Protein 3P2C (pdb70)

Structure (mmCIF, N/CA/C/O backbone):
data_3P2C
#
_entry.id   3P2C
#
_cell.length_a   64.722
_cell.length_b   89.854
_cell.length_c   90.387
_cell.angle_alpha   90.000
_cell.angle_beta   105.610
_cell.angle_gamma   90.000
#
_symmetry.space_group_name_H-M   'P 1 21 1'
#
loop_
_entity.id
_entity.type
_entity.pdbx_description
1 polymer 'Putative glycosyl hydrolase'
2 non-polymer 1,2-ETHANEDIOL
3 non-polymer 'TRIETHYLENE GLYCOL'
4 water water
#
loop_
_atom_site.group_PDB
_atom_site.id
_atom_site.type_symbol
_atom_site.label_atom_id
_atom_site.label_alt_id
_atom_site.label_comp_id
_atom_site.label_asym_id
_atom_site.label_entity_id
_atom_site.label_seq_id
_atom_site.pdbx_PDB_ins_code
_atom_site.Cartn_x
_atom_site.Cartn_y
_atom_site.Cartn_z
_atom_site.occupancy
_atom_site.B_iso_or_equiv
_atom_site.auth_seq_id
_atom_site.auth_comp_id
_atom_site.auth_asym_id
_atom_site.auth_atom_id
_atom_site.pdbx_PDB_model_num
ATOM 1 N N . ASP A 1 19 ? 15.448 1.075 41.277 1.00 32.01 43 ASP A N 1
ATOM 2 C CA . ASP A 1 19 ? 15.738 1.870 40.024 1.00 32.84 43 ASP A CA 1
ATOM 3 C C . ASP A 1 19 ? 15.573 1.057 38.738 1.00 32.24 43 ASP A C 1
ATOM 4 O O . ASP A 1 19 ? 15.390 -0.158 38.784 1.00 33.07 43 ASP A O 1
ATOM 9 N N . ASN A 1 20 ? 15.628 1.745 37.594 1.00 30.82 44 ASN A N 1
ATOM 10 C CA . ASN A 1 20 ? 15.535 1.118 36.267 1.00 32.69 44 ASN A CA 1
ATOM 11 C C . ASN A 1 20 ? 16.876 0.922 35.554 1.00 31.53 44 ASN A C 1
ATOM 12 O O . ASN A 1 20 ? 16.917 0.662 34.358 1.00 28.42 44 ASN A O 1
ATOM 17 N N . ARG A 1 21 ? 17.985 0.983 36.286 1.00 29.85 45 ARG A N 1
ATOM 18 C CA . ARG A 1 21 ? 19.270 0.708 35.663 1.00 29.10 45 ARG A CA 1
ATOM 19 C C . ARG A 1 21 ? 19.300 -0.786 35.355 1.00 33.48 45 ARG A C 1
ATOM 20 O O . ARG A 1 21 ? 18.556 -1.518 35.984 1.00 32.61 45 ARG A O 1
ATOM 28 N N . PRO A 1 22 ? 20.154 -1.243 34.407 1.00 31.79 46 PRO A N 1
ATOM 29 C CA . PRO A 1 22 ? 20.400 -2.684 34.330 1.00 34.25 46 PRO A CA 1
ATOM 30 C C . PRO A 1 22 ? 20.906 -3.251 35.635 1.00 37.08 46 PRO A C 1
ATOM 31 O O . PRO A 1 22 ? 21.468 -2.519 36.465 1.00 33.28 46 PRO A O 1
ATOM 35 N N . GLU A 1 23 ? 20.699 -4.557 35.796 1.00 39.12 47 GLU A N 1
ATOM 36 C CA . GLU A 1 23 ? 21.334 -5.329 36.870 1.00 40.79 47 GLU A CA 1
ATOM 37 C C . GLU A 1 23 ? 22.821 -5.063 36.837 1.00 39.23 47 GLU A C 1
ATOM 38 O O . GLU A 1 23 ? 23.387 -4.932 35.742 1.00 34.82 47 GLU A O 1
ATOM 44 N N . ILE A 1 24 ? 23.475 -5.037 37.994 1.00 36.90 48 ILE A N 1
ATOM 45 C CA . ILE A 1 24 ? 24.894 -4.711 38.035 1.00 37.33 48 ILE A CA 1
ATOM 46 C C . ILE A 1 24 ? 25.733 -5.509 37.023 1.00 37.61 48 ILE A C 1
ATOM 47 O O . ILE A 1 24 ? 26.613 -4.960 36.382 1.00 36.58 48 ILE A O 1
ATOM 52 N N . SER A 1 25 ? 25.495 -6.819 36.920 1.00 38.55 49 SER A N 1
ATOM 53 C CA . SER A 1 25 ? 26.321 -7.661 36.043 1.00 39.08 49 SER A CA 1
ATOM 54 C C . SER A 1 25 ? 26.073 -7.407 34.547 1.00 36.77 49 SER A C 1
ATOM 55 O O . SER A 1 25 ? 26.862 -7.840 33.726 1.00 40.06 49 SER A O 1
ATOM 58 N N . ASN A 1 26 ? 25.000 -6.695 34.189 1.00 35.59 50 ASN A N 1
ATOM 59 C CA . ASN A 1 26 ? 24.745 -6.326 32.794 1.00 34.24 50 ASN A CA 1
ATOM 60 C C . ASN A 1 26 ? 25.208 -4.926 32.425 1.00 32.53 50 ASN A C 1
ATOM 61 O O . ASN A 1 26 ? 25.115 -4.549 31.269 1.00 32.69 50 ASN A O 1
ATOM 66 N N . ARG A 1 27 ? 25.700 -4.162 33.400 1.00 32.85 51 ARG A N 1
ATOM 67 C CA . ARG A 1 27 ? 26.164 -2.802 33.128 1.00 29.24 51 ARG A CA 1
ATOM 68 C C . ARG A 1 27 ? 27.522 -2.846 32.396 1.00 27.63 51 ARG A C 1
ATOM 69 O O . ARG A 1 27 ? 28.429 -3.564 32.814 1.00 28.04 51 ARG A O 1
ATOM 77 N N . LEU A 1 28 ? 27.694 -2.046 31.347 1.00 25.47 52 LEU A N 1
ATOM 78 C CA . LEU A 1 28 ? 28.867 -2.199 30.496 1.00 26.53 52 LEU A CA 1
ATOM 79 C C . LEU A 1 28 ? 30.140 -1.579 31.072 1.00 25.88 52 LEU A C 1
ATOM 80 O O . LEU A 1 28 ? 31.222 -2.162 30.936 1.00 29.66 52 LEU A O 1
ATOM 85 N N . PHE A 1 29 ? 30.019 -0.422 31.722 1.00 26.69 53 PHE A N 1
ATOM 86 C CA . PHE A 1 29 ? 31.182 0.279 32.252 1.00 24.63 53 PHE A CA 1
ATOM 87 C C . PHE A 1 29 ? 30.813 0.842 33.603 1.00 26.70 53 PHE A C 1
ATOM 88 O O . PHE A 1 29 ? 29.737 1.455 33.751 1.00 26.83 53 PHE A O 1
ATOM 96 N N . ARG A 1 30 ? 31.694 0.645 34.580 1.00 24.99 54 ARG A N 1
ATOM 97 C CA . ARG A 1 30 ? 31.495 1.157 35.931 1.00 25.33 54 ARG A CA 1
ATOM 98 C C . ARG A 1 30 ? 32.504 2.263 36.281 1.00 24.85 54 ARG A C 1
ATOM 99 O O . ARG A 1 30 ? 33.706 2.114 36.086 1.00 27.49 54 ARG A O 1
ATOM 107 N N . SER A 1 31 ? 31.992 3.365 36.798 1.00 24.00 55 SER A N 1
ATOM 108 C CA . SER A 1 31 ? 32.831 4.445 37.310 1.00 23.18 55 SER A CA 1
ATOM 109 C C . SER A 1 31 ? 32.539 4.643 38.804 1.00 23.25 55 SER A C 1
ATOM 110 O O . SER A 1 31 ? 31.383 4.870 39.179 1.00 23.98 55 SER A O 1
ATOM 113 N N . ASN A 1 32 ? 33.559 4.494 39.647 1.00 25.33 56 ASN A N 1
ATOM 114 C CA . ASN A 1 32 ? 33.460 4.843 41.045 1.00 25.71 56 ASN A CA 1
ATOM 115 C C . ASN A 1 32 ? 32.899 6.244 41.269 1.00 24.64 56 ASN A C 1
ATOM 116 O O . ASN A 1 32 ? 32.065 6.432 42.164 1.00 25.48 56 ASN A O 1
ATOM 121 N N . ALA A 1 33 ? 33.414 7.212 40.511 1.00 25.43 57 ALA A N 1
ATOM 122 C CA . ALA A 1 33 ? 33.083 8.600 40.716 1.00 21.70 57 ALA A CA 1
ATOM 123 C C . ALA A 1 33 ? 31.638 8.820 40.376 1.00 23.58 57 ALA A C 1
ATOM 124 O O . ALA A 1 33 ? 30.947 9.546 41.085 1.00 25.68 57 ALA A O 1
ATOM 126 N N . VAL A 1 34 ? 31.153 8.179 39.317 1.00 21.53 58 VAL A N 1
ATOM 127 C CA . VAL A 1 34 ? 29.731 8.294 38.973 1.00 22.65 58 VAL A CA 1
ATOM 128 C C . VAL A 1 34 ? 28.863 7.679 40.080 1.00 23.17 58 VAL A C 1
ATOM 129 O O . VAL A 1 34 ? 27.831 8.271 40.495 1.00 24.32 58 VAL A O 1
ATOM 133 N N . GLU A 1 35 ? 29.249 6.508 40.573 1.00 24.02 59 GLU A N 1
ATOM 134 C CA . GLU A 1 35 ? 28.438 5.908 41.628 1.00 24.94 59 GLU A CA 1
ATOM 135 C C . GLU A 1 35 ? 28.381 6.778 42.877 1.00 27.43 59 GLU A C 1
ATOM 136 O O . GLU A 1 35 ? 27.337 6.868 43.511 1.00 27.09 59 GLU A O 1
ATOM 142 N N . LYS A 1 36 ? 29.487 7.431 43.205 1.00 25.93 60 LYS A N 1
ATOM 143 C CA . LYS A 1 36 ? 29.561 8.286 44.380 1.00 29.11 60 LYS A CA 1
ATOM 144 C C . LYS A 1 36 ? 28.656 9.511 44.205 1.00 26.87 60 LYS A C 1
ATOM 145 O O . LYS A 1 36 ? 28.039 9.973 45.167 1.00 28.85 60 LYS A O 1
ATOM 151 N N . GLU A 1 37 ? 28.600 10.054 42.990 1.00 26.00 61 GLU A N 1
ATOM 152 C CA . GLU A 1 37 ? 27.720 11.226 42.743 1.00 26.01 61 GLU A CA 1
ATOM 153 C C . GLU A 1 37 ? 26.281 10.856 42.824 1.00 25.71 61 GLU A C 1
ATOM 154 O O . GLU A 1 37 ? 25.465 11.658 43.246 1.00 27.11 61 GLU A O 1
ATOM 160 N N . ILE A 1 38 ? 25.934 9.653 42.375 1.00 26.12 62 ILE A N 1
ATOM 161 C CA . ILE A 1 38 ? 24.544 9.184 42.469 1.00 25.65 62 ILE A CA 1
ATOM 162 C C . ILE A 1 38 ? 24.117 9.084 43.944 1.00 26.43 62 ILE A C 1
ATOM 163 O O . ILE A 1 38 ? 23.054 9.561 44.329 1.00 28.51 62 ILE A O 1
ATOM 168 N N . LEU A 1 39 ? 24.949 8.460 44.773 1.00 28.71 63 LEU A N 1
ATOM 169 C CA . LEU A 1 39 ? 24.642 8.411 46.202 1.00 29.52 63 LEU A CA 1
ATOM 170 C C . LEU A 1 39 ? 24.530 9.825 46.804 1.00 29.70 63 LEU A C 1
ATOM 171 O O . LEU A 1 39 ? 23.632 10.078 47.617 1.00 30.68 63 LEU A O 1
ATOM 176 N N . ARG A 1 40 ? 25.412 10.736 46.386 1.00 28.33 64 ARG A N 1
ATOM 177 C CA . ARG A 1 40 ? 25.399 12.114 46.862 1.00 27.75 64 ARG A CA 1
ATOM 178 C C . ARG A 1 40 ? 24.054 12.770 46.568 1.00 29.21 64 ARG A C 1
ATOM 179 O O . ARG A 1 40 ? 23.422 13.359 47.454 1.00 29.97 64 ARG A O 1
ATOM 187 N N . VAL A 1 41 ? 23.630 12.666 45.312 1.00 28.02 65 VAL A N 1
ATOM 188 C CA . VAL A 1 41 ? 22.393 13.295 44.866 1.00 26.63 65 VAL A CA 1
ATOM 189 C C . VAL A 1 41 ? 21.169 12.605 45.501 1.00 31.02 65 VAL A C 1
ATOM 190 O O . VAL A 1 41 ? 20.252 13.281 45.973 1.00 30.97 65 VAL A O 1
ATOM 194 N N . GLN A 1 42 ? 21.180 11.278 45.596 1.00 30.89 66 GLN A N 1
ATOM 195 C CA . GLN A 1 42 ? 20.111 10.557 46.305 1.00 31.28 66 GLN A CA 1
ATOM 196 C C . GLN A 1 42 ? 19.911 11.057 47.741 1.00 36.85 66 GLN A C 1
ATOM 197 O O . GLN A 1 42 ? 18.775 11.198 48.191 1.00 38.85 66 GLN A O 1
ATOM 203 N N . LYS A 1 43 ? 21.005 11.333 48.448 1.00 36.32 67 LYS A N 1
ATOM 204 C CA . LYS A 1 43 ? 20.939 11.792 49.858 1.00 36.83 67 LYS A CA 1
ATOM 205 C C . LYS A 1 43 ? 20.531 13.278 50.002 1.00 38.05 67 LYS A C 1
ATOM 206 O O . LYS A 1 43 ? 20.050 13.679 51.056 1.00 39.16 67 LYS A O 1
ATOM 210 N N . LEU A 1 44 ? 20.711 14.077 48.955 1.00 35.75 68 LEU A N 1
ATOM 211 C CA . LEU A 1 44 ? 20.343 15.512 48.967 1.00 38.02 68 LEU A CA 1
ATOM 212 C C . LEU A 1 44 ? 18.909 15.775 48.534 1.00 37.18 68 LEU A C 1
ATOM 213 O O . LEU A 1 44 ? 18.288 16.715 49.013 1.00 38.36 68 LEU A O 1
ATOM 218 N N . LEU A 1 45 ? 18.386 14.982 47.604 1.00 35.42 69 LEU A N 1
ATOM 219 C CA . LEU A 1 45 ? 17.077 15.262 47.049 1.00 34.16 69 LEU A CA 1
ATOM 220 C C . LEU A 1 45 ? 15.931 14.637 47.823 1.00 36.58 69 LEU A C 1
ATOM 221 O O . LEU A 1 45 ? 15.893 13.419 48.051 1.00 41.89 69 LEU A O 1
ATOM 226 N N . LYS A 1 46 ? 15.000 15.504 48.204 1.00 36.97 70 LYS A N 1
ATOM 227 C CA . LYS A 1 46 ? 13.827 15.136 48.994 1.00 36.87 70 LYS A CA 1
ATOM 228 C C . LYS A 1 46 ? 12.708 14.614 48.095 1.00 37.30 70 LYS A C 1
ATOM 229 O O . LYS A 1 46 ? 11.845 13.855 48.523 1.00 39.09 70 LYS A O 1
ATOM 233 N N . ASN A 1 47 ? 12.742 14.978 46.818 1.00 35.06 71 ASN A N 1
ATOM 234 C CA . ASN A 1 47 ? 11.761 14.467 45.874 1.00 34.98 71 ASN A CA 1
ATOM 235 C C . ASN A 1 47 ? 12.208 13.100 45.362 1.00 35.22 71 ASN A C 1
ATOM 236 O O . ASN A 1 47 ? 13.218 12.987 44.654 1.00 32.70 71 ASN A O 1
ATOM 241 N N . ALA A 1 48 ? 11.442 12.071 45.731 1.00 37.47 72 ALA A N 1
ATOM 242 C CA . ALA A 1 48 ? 11.805 10.680 45.456 1.00 36.14 72 ALA A CA 1
ATOM 243 C C . ALA A 1 48 ? 11.824 10.403 43.955 1.00 32.88 72 ALA A C 1
ATOM 244 O O . ALA A 1 48 ? 12.733 9.755 43.471 1.00 32.02 72 ALA A O 1
ATOM 246 N N . LYS A 1 49 ? 10.819 10.861 43.215 1.00 31.41 73 LYS A N 1
ATOM 247 C CA . LYS A 1 49 ? 10.816 10.603 41.763 1.00 29.41 73 LYS A CA 1
ATOM 248 C C . LYS A 1 49 ? 12.046 11.268 41.094 1.00 28.58 73 LYS A C 1
ATOM 249 O O . LYS A 1 49 ? 12.657 10.671 40.211 1.00 28.49 73 LYS A O 1
ATOM 255 N N . LEU A 1 50 ? 12.436 12.466 41.531 1.00 30.56 74 LEU A N 1
ATOM 256 C CA . LEU A 1 50 ? 13.572 13.158 40.925 1.00 30.28 74 LEU A CA 1
ATOM 257 C C . LEU A 1 50 ? 14.898 12.415 41.210 1.00 30.55 74 LEU A C 1
ATOM 258 O O . LEU A 1 50 ? 15.710 12.277 40.325 1.00 27.46 74 LEU A O 1
ATOM 263 N N . ALA A 1 51 ? 15.113 11.969 42.447 1.00 28.04 75 ALA A N 1
ATOM 264 C CA . ALA A 1 51 ? 16.294 11.168 42.823 1.00 28.55 75 ALA A CA 1
ATOM 265 C C . ALA A 1 51 ? 16.347 9.860 42.014 1.00 30.30 75 ALA A C 1
ATOM 266 O O . ALA A 1 51 ? 17.409 9.456 41.539 1.00 30.73 75 ALA A O 1
ATOM 268 N N . TRP A 1 52 ? 15.189 9.223 41.827 1.00 28.46 76 TRP A N 1
ATOM 269 C CA . TRP A 1 52 ? 15.066 7.990 41.031 1.00 27.80 76 TRP A CA 1
ATOM 270 C C . TRP A 1 52 ? 15.396 8.265 39.551 1.00 25.70 76 TRP A C 1
ATOM 271 O O . TRP A 1 52 ? 16.163 7.520 38.923 1.00 27.94 76 TRP A O 1
ATOM 290 N N . PHE A 1 54 ? 17.275 10.760 38.366 1.00 26.38 78 PHE A N 1
ATOM 291 C CA . PHE A 1 54 ? 18.698 10.998 38.310 1.00 25.39 78 PHE A CA 1
ATOM 292 C C . PHE A 1 54 ? 19.492 9.673 38.307 1.00 25.45 78 PHE A C 1
ATOM 293 O O . PHE A 1 54 ? 20.443 9.528 37.537 1.00 25.18 78 PHE A O 1
ATOM 301 N N . THR A 1 55 ? 19.117 8.744 39.185 1.00 25.41 79 THR A N 1
ATOM 302 C CA . THR A 1 55 ? 19.769 7.455 39.316 1.00 23.46 79 THR A CA 1
ATOM 303 C C . THR A 1 55 ? 19.636 6.648 38.007 1.00 26.36 79 THR A C 1
ATOM 304 O O . THR A 1 55 ? 20.604 6.026 37.530 1.00 24.52 79 THR A O 1
ATOM 308 N N . ASN A 1 56 ? 18.447 6.670 37.402 1.00 26.88 80 ASN A N 1
ATOM 309 C CA . ASN A 1 56 ? 18.249 6.003 36.107 1.00 24.37 80 ASN A CA 1
ATOM 310 C C . ASN A 1 56 ? 19.082 6.641 34.970 1.00 24.78 80 ASN A C 1
ATOM 311 O O . ASN A 1 56 ? 19.674 5.962 34.157 1.00 23.17 80 ASN A O 1
ATOM 316 N N . CYS A 1 57 ? 19.085 7.966 34.946 1.00 23.84 81 CYS A N 1
ATOM 317 C CA . CYS A 1 57 ? 19.539 8.748 33.783 1.00 22.36 81 CYS A CA 1
ATOM 318 C C . CYS A 1 57 ? 21.035 9.066 33.755 1.00 21.43 81 CYS A C 1
ATOM 319 O O . CYS A 1 57 ? 21.685 8.849 32.745 1.00 21.18 81 CYS A O 1
ATOM 322 N N . PHE A 1 58 ? 21.573 9.596 34.848 1.00 22.33 82 PHE A N 1
ATOM 323 C CA . PHE A 1 58 ? 22.962 10.077 34.843 1.00 22.01 82 PHE A CA 1
ATOM 324 C C . PHE A 1 58 ? 23.971 9.011 34.397 1.00 23.98 82 PHE A C 1
ATOM 325 O O . PHE A 1 58 ? 24.846 9.334 33.597 1.00 20.24 82 PHE A O 1
ATOM 333 N N . PRO A 1 59 ? 23.831 7.742 34.881 1.00 23.18 83 PRO A N 1
ATOM 334 C CA . PRO A 1 59 ? 24.813 6.708 34.525 1.00 22.33 83 PRO A CA 1
ATOM 335 C C . PRO A 1 59 ? 24.433 5.922 33.265 1.00 21.65 83 PRO A C 1
ATOM 336 O O . PRO A 1 59 ? 25.153 4.974 32.922 1.00 23.56 83 PRO A O 1
ATOM 340 N N . ASN A 1 60 ? 23.329 6.280 32.600 1.00 20.90 84 ASN A N 1
ATOM 341 C CA . ASN A 1 60 ? 22.754 5.412 31.540 1.00 23.04 84 ASN A CA 1
ATOM 342 C C . ASN A 1 60 ? 23.752 5.085 30.433 1.00 20.00 84 ASN A C 1
ATOM 343 O O . ASN A 1 60 ? 23.803 3.981 29.930 1.00 20.11 84 ASN A O 1
ATOM 348 N N . THR A 1 61 ? 24.544 6.077 30.049 1.00 20.30 85 THR A N 1
ATOM 349 C CA . THR A 1 61 ? 25.556 5.888 29.020 1.00 18.36 85 THR A CA 1
ATOM 350 C C . THR A 1 61 ? 26.563 4.801 29.430 1.00 18.77 85 THR A C 1
ATOM 351 O O . THR A 1 61 ? 26.846 3.875 28.682 1.00 21.57 85 THR A O 1
ATOM 355 N N . LEU A 1 62 ? 27.096 4.921 30.634 1.00 20.82 86 LEU A N 1
ATOM 356 C CA . LEU A 1 62 ? 28.035 3.925 31.139 1.00 18.87 86 LEU A CA 1
ATOM 357 C C . LEU A 1 62 ? 27.348 2.579 31.292 1.00 22.43 86 LEU A C 1
ATOM 358 O O . LEU A 1 62 ? 27.926 1.545 30.976 1.00 23.53 86 LEU A O 1
ATOM 363 N N . ASP A 1 63 ? 26.129 2.583 31.821 1.00 22.34 87 ASP A N 1
ATOM 364 C CA . ASP A 1 63 ? 25.402 1.359 32.015 1.00 21.18 87 ASP A CA 1
ATOM 365 C C . ASP A 1 63 ? 25.131 0.612 30.725 1.00 23.24 87 ASP A C 1
ATOM 366 O O . ASP A 1 63 ? 25.121 -0.628 30.712 1.00 24.38 87 ASP A O 1
ATOM 371 N N . THR A 1 64 ? 24.859 1.315 29.640 1.00 20.92 88 THR A N 1
ATOM 372 C CA . THR A 1 64 ? 24.204 0.644 28.511 1.00 21.50 88 THR A CA 1
ATOM 373 C C . THR A 1 64 ? 24.864 0.824 27.132 1.00 20.45 88 THR A C 1
ATOM 374 O O . THR A 1 64 ? 24.434 0.140 26.208 1.00 24.15 88 THR A O 1
ATOM 378 N N . THR A 1 65 ? 25.832 1.744 26.959 1.00 21.51 89 THR A N 1
ATOM 379 C CA . THR A 1 65 ? 26.336 2.091 25.604 1.00 21.09 89 THR A CA 1
ATOM 380 C C . THR A 1 65 ? 27.865 2.132 25.408 1.00 20.27 89 THR A C 1
ATOM 381 O O . THR A 1 65 ? 28.325 2.251 24.257 1.00 20.52 89 THR A O 1
ATOM 385 N N . VAL A 1 66 ? 28.637 1.996 26.496 1.00 22.90 90 VAL A N 1
ATOM 386 C CA . VAL A 1 66 ? 30.100 2.204 26.461 1.00 21.53 90 VAL A CA 1
ATOM 387 C C . VAL A 1 66 ? 30.853 0.883 26.358 1.00 22.01 90 VAL A C 1
ATOM 388 O O . VAL A 1 66 ? 30.682 0.027 27.210 1.00 23.93 90 VAL A O 1
ATOM 392 N N . HIS A 1 67 ? 31.650 0.733 25.295 1.00 20.71 91 HIS A N 1
ATOM 393 C CA . HIS A 1 67 ? 32.538 -0.402 25.101 1.00 24.22 91 HIS A CA 1
ATOM 394 C C . HIS A 1 67 ? 33.976 0.111 25.122 1.00 24.39 91 HIS A C 1
ATOM 395 O O . HIS A 1 67 ? 34.500 0.555 24.130 1.00 21.44 91 HIS A O 1
ATOM 402 N N . PHE A 1 68 ? 34.586 0.021 26.289 1.00 22.41 92 PHE A N 1
ATOM 403 C CA . PHE A 1 68 ? 35.939 0.468 26.515 1.00 23.55 92 PHE A CA 1
ATOM 404 C C . PHE A 1 68 ? 36.879 -0.713 26.304 1.00 24.99 92 PHE A C 1
ATOM 405 O O . PHE A 1 68 ? 36.634 -1.802 26.806 1.00 25.67 92 PHE A O 1
ATOM 413 N N . ARG A 1 69 ? 37.988 -0.455 25.622 1.00 25.30 93 ARG A N 1
ATOM 414 C CA . ARG A 1 69 ? 39.100 -1.415 25.524 1.00 26.37 93 ARG A CA 1
ATOM 415 C C . ARG A 1 69 ? 40.451 -0.723 25.360 1.00 25.86 93 ARG A C 1
ATOM 416 O O . ARG A 1 69 ? 40.551 0.477 25.148 1.00 26.65 93 ARG A O 1
ATOM 424 N N . LYS A 1 70 ? 41.511 -1.493 25.549 1.00 31.84 94 LYS A N 1
ATOM 425 C CA . LYS A 1 70 ? 42.848 -1.005 25.175 1.00 35.89 94 LYS A CA 1
ATOM 426 C C . LYS A 1 70 ? 43.130 -1.483 23.746 1.00 38.50 94 LYS A C 1
ATOM 427 O O . LYS A 1 70 ? 42.883 -2.661 23.406 1.00 42.53 94 LYS A O 1
ATOM 431 N N . GLY A 1 71 ? 43.566 -0.567 22.893 1.00 35.10 95 GLY A N 1
ATOM 432 C CA . GLY A 1 71 ? 43.820 -0.865 21.506 1.00 32.25 95 GLY A CA 1
ATOM 433 C C . GLY A 1 71 ? 45.066 -1.752 21.471 1.00 35.35 95 GLY A C 1
ATOM 434 O O . GLY A 1 71 ? 45.731 -1.914 22.489 1.00 34.86 95 GLY A O 1
ATOM 435 N N . SER A 1 72 ? 45.329 -2.331 20.297 1.00 39.76 96 SER A N 1
ATOM 436 C CA A SER A 1 72 ? 46.524 -3.160 20.068 0.50 40.18 96 SER A CA 1
ATOM 437 C CA B SER A 1 72 ? 46.524 -3.162 20.095 0.50 40.70 96 SER A CA 1
ATOM 438 C C . SER A 1 72 ? 47.786 -2.345 20.372 1.00 38.85 96 SER A C 1
ATOM 439 O O . SER A 1 72 ? 48.775 -2.872 20.900 1.00 38.40 96 SER A O 1
ATOM 444 N N . ASP A 1 73 ? 47.720 -1.053 20.038 1.00 38.29 97 ASP A N 1
ATOM 445 C CA . ASP A 1 73 ? 48.832 -0.120 20.157 1.00 35.98 97 ASP A CA 1
ATOM 446 C C . ASP A 1 73 ? 49.059 0.440 21.578 1.00 35.17 97 ASP A C 1
ATOM 447 O O . ASP A 1 73 ? 49.902 1.318 21.775 1.00 33.61 97 ASP A O 1
ATOM 452 N N . GLY A 1 74 ? 48.287 -0.028 22.556 1.00 33.64 98 GLY A N 1
ATOM 453 C CA . GLY A 1 74 ? 48.378 0.488 23.921 1.00 36.67 98 GLY A CA 1
ATOM 454 C C . GLY A 1 74 ? 47.345 1.583 24.281 1.00 36.74 98 GLY A C 1
ATOM 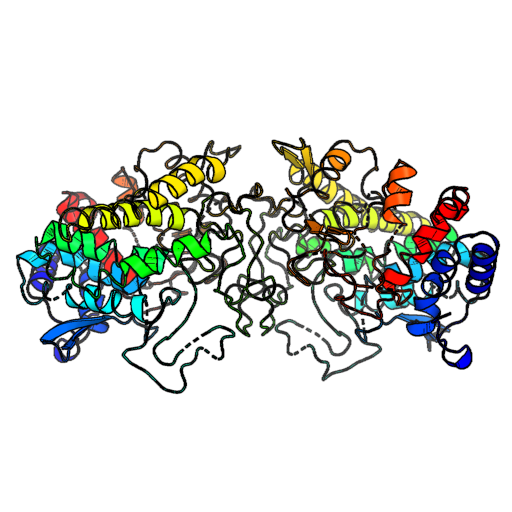455 O O . GLY A 1 74 ? 46.981 1.716 25.454 1.00 42.39 98 GLY A O 1
ATOM 456 N N . LYS A 1 75 ? 46.857 2.311 23.283 1.00 30.26 99 LYS A N 1
ATOM 457 C CA . LYS A 1 75 ? 46.018 3.515 23.501 1.00 28.78 99 LYS A CA 1
ATOM 458 C C . LYS A 1 75 ? 44.564 3.136 23.876 1.00 28.89 99 LYS A C 1
ATOM 459 O O . LYS A 1 75 ? 44.045 2.101 23.459 1.00 25.73 99 LYS A O 1
ATOM 465 N N . PRO A 1 76 ? 43.934 3.939 24.740 1.00 26.19 100 PRO A N 1
ATOM 466 C CA . PRO A 1 76 ? 42.550 3.679 25.070 1.00 23.74 100 PRO A CA 1
ATOM 467 C C . PRO A 1 76 ? 41.682 3.858 23.823 1.00 22.37 100 PRO A C 1
ATOM 468 O O . PRO A 1 76 ? 41.939 4.739 22.992 1.00 21.25 100 PRO A O 1
ATOM 472 N N . ASP A 1 77 ? 40.611 3.069 23.751 1.00 20.25 101 ASP A N 1
ATOM 473 C CA . ASP A 1 77 ? 39.658 3.145 22.633 1.00 20.46 101 ASP A CA 1
ATOM 474 C C . ASP A 1 77 ? 38.295 2.833 23.182 1.00 23.31 101 ASP A C 1
ATOM 475 O O . ASP A 1 77 ? 38.125 1.835 23.862 1.00 22.84 101 ASP A O 1
ATOM 480 N N . THR A 1 78 ? 37.340 3.727 22.943 1.00 18.78 102 THR A N 1
ATOM 481 C CA . THR A 1 78 ? 36.003 3.537 23.455 1.00 18.00 102 THR A CA 1
ATOM 482 C C . THR A 1 78 ? 35.008 3.707 22.321 1.00 20.34 102 THR A C 1
ATOM 483 O O . THR A 1 78 ? 34.926 4.803 21.697 1.00 21.09 102 THR A O 1
ATOM 487 N N . PHE A 1 79 ? 34.206 2.672 22.108 1.00 19.10 103 PHE A N 1
ATOM 488 C CA . PHE A 1 79 ? 33.094 2.736 21.182 1.00 20.31 103 PHE A CA 1
ATOM 489 C C . PHE A 1 79 ? 31.810 3.008 21.957 1.00 22.76 103 PHE A C 1
ATOM 490 O O . PHE A 1 79 ? 31.539 2.357 22.948 1.00 22.94 103 PHE A O 1
ATOM 498 N N . VAL A 1 80 ? 31.041 4.001 21.517 1.00 19.42 104 VAL A N 1
ATOM 499 C CA . VAL A 1 80 ? 29.834 4.445 22.233 1.00 18.74 104 VAL A CA 1
ATOM 500 C C . VAL A 1 80 ? 28.629 4.412 21.291 1.00 20.13 104 VAL A C 1
ATOM 501 O O . VAL A 1 80 ? 28.541 5.216 20.380 1.00 20.64 104 VAL A O 1
ATOM 505 N N . TYR A 1 81 ? 27.722 3.461 21.516 1.00 20.53 105 TYR A N 1
ATOM 506 C CA . TYR A 1 81 ? 26.467 3.347 20.747 1.00 22.16 105 TYR A CA 1
ATOM 507 C C . TYR A 1 81 ? 25.471 4.410 21.184 1.00 20.11 105 TYR A C 1
ATOM 508 O O . TYR A 1 81 ? 25.522 4.868 22.316 1.00 23.44 105 TYR A O 1
ATOM 517 N N . THR A 1 82 ? 24.544 4.788 20.311 1.00 22.40 106 THR A N 1
ATOM 518 C CA A THR A 1 82 ? 23.525 5.793 20.675 0.60 24.04 106 THR A CA 1
ATOM 519 C CA B THR A 1 82 ? 23.558 5.788 20.655 0.40 23.58 106 THR A CA 1
ATOM 520 C C . THR A 1 82 ? 22.516 5.240 21.638 1.00 27.41 106 THR A C 1
ATOM 521 O O . THR A 1 82 ? 21.898 5.981 22.423 1.00 28.07 106 THR A O 1
ATOM 528 N N . GLY A 1 83 ? 22.334 3.944 21.576 1.00 30.91 107 GLY A N 1
ATOM 529 C CA . GLY A 1 83 ? 21.361 3.245 22.426 1.00 35.47 107 GLY A CA 1
ATOM 530 C C . GLY A 1 83 ? 20.492 2.453 21.511 1.00 32.07 107 GLY A C 1
ATOM 531 O O . GLY A 1 83 ? 20.990 1.498 20.840 1.00 31.38 107 GLY A O 1
ATOM 532 N N . ASP A 1 84 ? 19.215 2.884 21.390 1.00 37.71 108 ASP A N 1
ATOM 533 C CA . ASP A 1 84 ? 18.280 2.098 20.583 1.00 41.14 108 ASP A CA 1
ATOM 534 C C . ASP A 1 84 ? 18.467 2.219 19.070 1.00 41.93 108 ASP A C 1
ATOM 535 O O . ASP A 1 84 ? 17.791 1.479 18.345 1.00 39.97 108 ASP A O 1
ATOM 540 N N . ILE A 1 85 ? 19.362 3.112 18.602 1.00 35.71 109 ILE A N 1
ATOM 541 C CA . ILE A 1 85 ? 19.947 2.943 17.246 1.00 39.77 109 ILE A CA 1
ATOM 542 C C . ILE A 1 85 ? 21.400 2.420 17.386 1.00 40.30 109 ILE A C 1
ATOM 543 O O . ILE A 1 85 ? 22.246 3.063 18.067 1.00 38.17 109 ILE A O 1
ATOM 548 N N . HIS A 1 86 ? 21.705 1.264 16.789 1.00 35.36 110 HIS A N 1
ATOM 549 C CA . HIS A 1 86 ? 23.007 0.603 17.072 1.00 35.08 110 HIS A CA 1
ATOM 550 C C . HIS A 1 86 ? 24.243 0.998 16.244 1.00 37.62 110 HIS A C 1
ATOM 551 O O . HIS A 1 86 ? 24.744 0.181 15.494 1.00 39.64 110 HIS A O 1
ATOM 558 N N . ALA A 1 87 ? 24.782 2.224 16.436 1.00 31.54 111 ALA A N 1
ATOM 559 C CA . ALA A 1 87 ? 26.064 2.677 15.813 1.00 27.79 111 ALA A CA 1
ATOM 560 C C . ALA A 1 87 ? 26.584 3.848 16.669 1.00 19.01 111 ALA A C 1
ATOM 561 O O . ALA A 1 87 ? 25.907 4.219 17.620 1.00 22.38 111 ALA A O 1
ATOM 571 N N . TRP A 1 89 ? 27.487 7.820 16.785 1.00 20.47 113 TRP A N 1
ATOM 572 C CA . TRP A 1 89 ? 27.422 9.132 16.164 1.00 17.66 113 TRP A CA 1
ATOM 573 C C . TRP A 1 89 ? 28.554 9.956 16.796 1.00 17.08 113 TRP A C 1
ATOM 574 O O . TRP A 1 89 ? 28.733 9.926 18.015 1.00 17.23 113 TRP A O 1
ATOM 585 N N . LEU A 1 90 ? 29.217 10.768 15.994 1.00 15.44 114 LEU A N 1
ATOM 586 C CA . LEU A 1 90 ? 30.182 11.770 16.514 1.00 15.69 114 LEU A CA 1
ATOM 587 C C . LEU A 1 90 ? 29.465 12.697 17.486 1.00 16.41 114 LEU A C 1
ATOM 588 O O . LEU A 1 90 ? 29.923 12.896 18.618 1.00 16.86 114 LEU A O 1
ATOM 593 N N . ARG A 1 91 ? 28.311 13.221 17.090 1.00 14.66 115 ARG A N 1
ATOM 594 C CA . ARG A 1 91 ? 27.498 14.044 17.988 1.00 15.57 115 ARG A CA 1
ATOM 595 C C . ARG A 1 91 ? 27.086 13.340 19.279 1.00 15.48 115 ARG A C 1
ATOM 596 O O . ARG A 1 91 ? 27.421 13.782 20.381 1.00 15.03 115 ARG A O 1
ATOM 604 N N . ASP A 1 92 ? 26.354 12.211 19.177 1.00 17.24 116 ASP A N 1
ATOM 605 C CA A ASP A 1 92 ? 25.803 11.581 20.374 0.60 18.00 116 ASP A CA 1
ATOM 606 C CA B ASP A 1 92 ? 25.760 11.594 20.298 0.40 17.75 116 ASP A CA 1
ATOM 607 C C . ASP A 1 92 ? 26.882 11.151 21.289 1.00 18.73 116 ASP A C 1
ATOM 608 O O . ASP A 1 92 ? 26.819 11.415 22.478 1.00 19.15 116 ASP A O 1
ATOM 617 N N . SER A 1 93 ? 27.929 10.538 20.756 1.00 19.43 117 SER A N 1
ATOM 618 C CA . SER A 1 93 ? 29.032 10.124 21.634 1.00 16.93 117 SER A CA 1
ATOM 619 C C . SER A 1 93 ? 29.705 11.290 22.354 1.00 19.18 117 SER A C 1
ATOM 620 O O . SER A 1 93 ? 30.019 11.205 23.540 1.00 18.09 117 SER A O 1
ATOM 623 N N . GLY A 1 94 ? 29.901 12.384 21.626 1.00 16.73 118 GLY A N 1
ATOM 624 C CA . GLY A 1 94 ? 30.442 13.617 22.167 1.00 16.85 118 GLY A CA 1
ATOM 625 C C . GLY A 1 94 ? 29.639 14.223 23.319 1.00 16.48 118 GLY A C 1
ATOM 626 O O . GLY A 1 94 ? 30.208 14.870 24.216 1.00 19.25 118 GLY A O 1
ATOM 627 N N . ALA A 1 95 ? 28.309 14.056 23.236 1.00 16.65 119 ALA A N 1
ATOM 628 C CA . ALA A 1 95 ? 27.397 14.548 24.263 1.00 19.25 119 ALA A CA 1
ATOM 629 C C . ALA A 1 95 ? 27.173 13.562 25.398 1.00 20.11 119 ALA A C 1
ATOM 630 O O . ALA A 1 95 ? 27.111 13.935 26.566 1.00 18.85 119 ALA A O 1
ATOM 632 N N . GLN A 1 96 ? 27.119 12.282 25.060 1.00 18.85 120 GLN A N 1
ATOM 633 C CA . GLN A 1 96 ? 26.820 11.265 26.034 1.00 19.30 120 GLN A CA 1
ATOM 634 C C . GLN A 1 96 ? 27.779 11.226 27.184 1.00 19.94 120 GLN A C 1
ATOM 635 O O . GLN A 1 96 ? 27.368 10.924 28.307 1.00 22.06 120 GLN A O 1
ATOM 641 N N . VAL A 1 97 ? 29.074 11.457 26.932 1.00 19.28 121 VAL A N 1
ATOM 642 C CA . VAL A 1 97 ? 30.045 11.381 27.999 1.00 18.81 121 VAL A CA 1
ATOM 643 C C . VAL A 1 97 ? 30.478 12.727 28.559 1.00 18.36 121 VAL A C 1
ATOM 644 O O . VAL A 1 97 ? 31.205 12.799 29.526 1.00 18.47 121 VAL A O 1
ATOM 648 N N . TRP A 1 98 ? 29.992 13.807 27.915 1.00 17.16 122 TRP A N 1
ATOM 649 C CA . TRP A 1 98 ? 30.279 15.171 28.354 1.00 19.32 122 TRP A CA 1
ATOM 650 C C . TRP A 1 98 ? 30.181 15.428 29.855 1.00 19.22 122 TRP A C 1
ATOM 651 O O . TRP A 1 98 ? 31.139 15.945 30.435 1.00 19.42 122 TRP A O 1
ATOM 662 N N . PRO A 1 99 ? 29.061 15.042 30.507 1.00 21.69 123 PRO A N 1
ATOM 663 C CA . PRO A 1 99 ? 28.979 15.364 31.937 1.00 23.38 123 PRO A CA 1
ATOM 664 C C . PRO A 1 99 ? 29.911 14.603 32.844 1.00 20.73 123 PRO A C 1
ATOM 665 O O . PRO A 1 99 ? 30.050 14.932 34.018 1.00 23.33 123 PRO A O 1
ATOM 669 N N . TYR A 1 100 ? 30.582 13.593 32.305 1.00 19.57 124 TYR A N 1
ATOM 670 C CA . TYR A 1 100 ? 31.507 12.836 33.100 1.00 18.91 124 TYR A CA 1
ATOM 671 C C . TYR A 1 100 ? 32.883 13.454 33.162 1.00 18.24 124 TYR A C 1
ATOM 672 O O . TYR A 1 100 ? 33.714 13.079 33.997 1.00 21.66 124 TYR A O 1
ATOM 681 N N . VAL A 1 101 ? 33.174 14.374 32.230 1.00 20.33 125 VAL A N 1
ATOM 682 C CA . VAL A 1 101 ? 34.512 14.932 32.227 1.00 20.88 125 VAL A CA 1
ATOM 683 C C . VAL A 1 101 ? 34.863 15.601 33.560 1.00 20.34 125 VAL A C 1
ATOM 684 O O . VAL A 1 101 ? 35.988 15.487 34.053 1.00 20.35 125 VAL A O 1
ATOM 688 N N . GLN A 1 102 ? 33.882 16.273 34.163 1.00 19.32 126 GLN A N 1
ATOM 689 C CA . GLN A 1 102 ? 34.073 16.951 35.467 1.00 21.66 126 GLN A CA 1
ATOM 690 C C . GLN A 1 102 ? 34.494 16.022 36.593 1.00 22.66 126 GLN A C 1
ATOM 691 O O . GLN A 1 102 ? 34.932 16.477 37.653 1.00 23.75 126 GLN A O 1
ATOM 697 N N . LEU A 1 103 ? 34.315 14.716 36.408 1.00 20.16 127 LEU A N 1
ATOM 698 C CA . LEU A 1 103 ? 34.705 13.727 37.386 1.00 22.22 127 LEU A CA 1
ATOM 699 C C . LEU A 1 103 ? 36.033 13.044 37.106 1.00 22.58 127 LEU A C 1
ATOM 700 O O . LEU A 1 103 ? 36.485 12.231 37.924 1.00 22.31 127 LEU A O 1
ATOM 705 N N . ALA A 1 104 ? 36.627 13.336 35.955 1.00 23.69 128 ALA A N 1
ATOM 706 C CA . ALA A 1 104 ? 37.756 12.561 35.447 1.00 24.15 128 ALA A CA 1
ATOM 707 C C . ALA A 1 104 ? 39.006 12.636 36.334 1.00 24.71 128 ALA A C 1
ATOM 708 O O . ALA A 1 104 ? 39.781 11.698 36.372 1.00 25.31 128 ALA A O 1
ATOM 710 N N . ASN A 1 105 ? 39.213 13.756 37.027 1.00 23.97 129 ASN A N 1
ATOM 711 C CA . ASN A 1 105 ? 40.362 13.885 37.933 1.00 24.21 129 ASN A CA 1
ATOM 712 C C . ASN A 1 105 ? 40.268 13.044 39.202 1.00 25.75 129 ASN A C 1
ATOM 713 O O . ASN A 1 105 ? 41.258 12.840 39.909 1.00 26.71 129 ASN A O 1
ATOM 718 N N . SER A 1 106 ? 39.081 12.527 39.498 1.00 24.46 130 SER A N 1
ATOM 719 C CA . SER A 1 106 ? 38.910 11.643 40.630 1.00 27.23 130 SER A CA 1
ATOM 720 C C . SER A 1 106 ? 38.864 10.168 40.318 1.00 27.48 130 SER A C 1
ATOM 721 O O . SER A 1 106 ? 38.784 9.352 41.212 1.00 29.09 130 SER A O 1
ATOM 724 N N . ASP A 1 107 ? 38.901 9.820 39.046 1.00 23.08 131 ASP A N 1
ATOM 725 C CA . ASP A 1 107 ? 38.605 8.452 38.639 1.00 23.35 131 ASP A CA 1
ATOM 726 C C . ASP A 1 107 ? 39.448 8.133 37.400 1.00 23.45 131 ASP A C 1
ATOM 727 O O . ASP A 1 107 ? 39.025 8.435 36.298 1.00 20.95 131 ASP A O 1
ATOM 732 N N . PRO A 1 108 ? 40.607 7.477 37.588 1.00 24.85 132 PRO A N 1
ATOM 733 C CA . PRO A 1 108 ? 41.506 7.138 36.466 1.00 26.19 132 PRO A CA 1
ATOM 734 C C . PRO A 1 108 ? 40.890 6.264 35.381 1.00 25.54 132 PRO A C 1
ATOM 735 O O . PRO A 1 108 ? 41.220 6.418 34.198 1.00 22.92 132 PRO A O 1
ATOM 739 N N . GLU A 1 109 ? 40.030 5.332 35.786 1.00 23.84 133 GLU A N 1
ATOM 740 C CA A GLU A 1 109 ? 39.394 4.425 34.841 0.60 24.06 133 GLU A CA 1
ATOM 741 C CA B GLU A 1 109 ? 39.368 4.420 34.846 0.40 24.31 133 GLU A CA 1
ATOM 742 C C . GLU A 1 109 ? 38.417 5.217 33.967 1.00 22.15 133 GLU A C 1
ATOM 743 O O . GLU A 1 109 ? 38.391 5.064 32.748 1.00 21.92 133 GLU A O 1
ATOM 754 N N . LEU A 1 110 ? 37.621 6.078 34.594 1.00 21.26 134 LEU A N 1
ATOM 755 C CA . LEU A 1 110 ? 36.707 6.973 33.839 1.00 21.41 134 LEU A CA 1
ATOM 756 C C . LEU A 1 110 ? 37.502 7.852 32.881 1.00 19.62 134 LEU A C 1
ATOM 757 O O . LEU A 1 110 ? 37.175 8.017 31.704 1.00 20.67 134 LEU A O 1
ATOM 762 N N . LYS A 1 111 ? 38.590 8.413 33.386 1.00 19.61 135 LYS A N 1
ATOM 763 C CA . LYS A 1 111 ? 39.413 9.337 32.587 1.00 20.11 135 LYS A CA 1
ATOM 764 C C . LYS A 1 111 ? 39.968 8.645 31.335 1.00 19.68 135 LYS A C 1
ATOM 765 O O . LYS A 1 111 ? 39.915 9.190 30.220 1.00 19.80 135 LYS A O 1
ATOM 771 N N . GLU A 1 112 ? 40.491 7.425 31.505 1.00 19.17 136 GLU A N 1
ATOM 772 C CA . GLU A 1 112 ? 40.996 6.687 30.384 1.00 18.81 136 GLU A CA 1
ATOM 773 C C . GLU A 1 112 ? 39.867 6.370 29.388 1.00 19.78 136 GLU A C 1
ATOM 774 O O . GLU A 1 112 ? 40.083 6.406 28.178 1.00 21.16 136 GLU A O 1
ATOM 788 N N . LEU A 1 114 ? 37.282 8.174 28.771 1.00 21.11 138 LEU A N 1
ATOM 789 C CA . LEU A 1 114 ? 36.972 9.421 28.091 1.00 17.54 138 LEU A CA 1
ATOM 790 C C . LEU A 1 114 ? 38.048 9.715 27.027 1.00 17.46 138 LEU A C 1
ATOM 791 O O . LEU A 1 114 ? 37.685 10.077 25.946 1.00 15.98 138 LEU A O 1
ATOM 796 N N . ALA A 1 115 ? 39.332 9.482 27.339 1.00 17.56 139 ALA A N 1
ATOM 797 C CA . ALA A 1 115 ? 40.398 9.628 26.360 1.00 19.11 139 ALA A CA 1
ATOM 798 C C . ALA A 1 115 ? 40.114 8.711 25.163 1.00 17.61 139 ALA A C 1
ATOM 799 O O . ALA A 1 115 ? 40.307 9.085 24.022 1.00 19.43 139 ALA A O 1
ATOM 801 N N . GLY A 1 116 ? 39.660 7.488 25.440 1.00 18.16 140 GLY A N 1
ATOM 802 C CA . GLY A 1 116 ? 39.348 6.555 24.383 1.00 18.70 140 GLY A CA 1
ATOM 803 C C . GLY A 1 116 ? 38.211 6.944 23.455 1.00 16.46 140 GLY A C 1
ATOM 804 O O . GLY A 1 116 ? 38.227 6.604 22.277 1.00 18.45 140 GLY A O 1
ATOM 805 N N . VAL A 1 117 ? 37.222 7.658 23.994 1.00 16.97 141 VAL A N 1
ATOM 806 C CA . VAL A 1 117 ? 36.134 8.175 23.173 1.00 16.20 141 VAL A CA 1
ATOM 807 C C . VAL A 1 117 ? 36.721 9.172 22.188 1.00 15.35 141 VAL A C 1
ATOM 808 O O . VAL A 1 117 ? 36.464 9.099 20.980 1.00 16.57 141 VAL A O 1
ATOM 812 N N . ILE A 1 118 ? 37.522 10.089 22.712 1.00 16.97 142 ILE A N 1
ATOM 813 C CA . ILE A 1 118 ? 38.105 11.147 21.933 1.00 15.78 142 ILE A CA 1
ATOM 814 C C . ILE A 1 118 ? 38.982 10.590 20.832 1.00 15.67 142 ILE A C 1
ATOM 815 O O . ILE A 1 118 ? 38.867 10.977 19.659 1.00 17.90 142 ILE A O 1
ATOM 820 N N . LEU A 1 119 ? 39.875 9.630 21.170 1.00 14.71 143 LEU A N 1
ATOM 821 C CA . LEU A 1 119 ? 40.726 9.027 20.165 1.00 16.07 143 LEU A CA 1
ATOM 822 C C . LEU A 1 119 ? 39.916 8.256 19.110 1.00 17.03 143 LEU A C 1
ATOM 823 O O . LEU A 1 119 ? 40.261 8.305 17.946 1.00 15.73 143 LEU A O 1
ATOM 828 N N . ARG A 1 120 ? 38.855 7.572 19.524 1.00 15.73 144 ARG A N 1
ATOM 829 C CA . ARG A 1 120 ? 37.974 6.891 18.572 1.00 15.81 144 ARG A CA 1
ATOM 830 C C . ARG A 1 120 ? 37.289 7.917 17.656 1.00 17.91 144 ARG A C 1
ATOM 831 O O . ARG A 1 120 ? 37.209 7.684 16.454 1.00 17.70 144 ARG A O 1
ATOM 839 N N . GLN A 1 121 ? 36.868 9.049 18.209 1.00 17.47 145 GLN A N 1
ATOM 840 C CA . GLN A 1 121 ? 36.268 10.119 17.398 1.00 14.03 145 GLN A CA 1
ATOM 841 C C . GLN A 1 121 ? 37.219 10.623 16.343 1.00 14.29 145 GLN A C 1
ATOM 842 O O . GLN A 1 121 ? 36.827 10.780 15.166 1.00 16.52 145 GLN A O 1
ATOM 848 N N . PHE A 1 122 ? 38.497 10.826 16.716 1.00 15.50 146 PHE A N 1
ATOM 849 C CA . PHE A 1 122 ? 39.476 11.290 15.740 1.00 16.47 146 PHE A CA 1
ATOM 850 C C . PHE A 1 122 ? 39.678 10.261 14.647 1.00 18.22 146 PHE A C 1
ATOM 851 O O . PHE A 1 122 ? 39.798 10.602 13.461 1.00 18.19 146 PHE A O 1
ATOM 859 N N . LYS A 1 123 ? 39.699 8.987 15.027 1.00 19.43 147 LYS A N 1
ATOM 860 C CA A LYS A 1 123 ? 39.818 7.922 14.023 0.50 20.07 147 LYS A CA 1
ATOM 861 C CA B LYS A 1 123 ? 39.814 7.918 14.027 0.50 20.12 147 LYS A CA 1
ATOM 862 C C . LYS A 1 123 ? 38.651 7.956 13.039 1.00 18.48 147 LYS A C 1
ATOM 863 O O . LYS A 1 123 ? 38.841 7.791 11.819 1.00 20.39 147 LYS A O 1
ATOM 874 N N . CYS A 1 124 ? 37.459 8.137 13.569 1.00 17.33 148 CYS A N 1
ATOM 875 C CA . CYS A 1 124 ? 36.230 8.266 12.729 1.00 16.68 148 CYS A CA 1
ATOM 876 C C . CYS A 1 124 ? 36.370 9.397 11.730 1.00 18.60 148 CYS A C 1
ATOM 877 O O . CYS A 1 124 ? 36.156 9.236 10.530 1.00 17.13 148 CYS A O 1
ATOM 880 N N . ILE A 1 125 ? 36.744 10.574 12.229 1.00 18.08 149 ILE A N 1
ATOM 881 C CA . ILE A 1 125 ? 36.904 11.747 11.355 1.00 16.46 149 ILE A CA 1
ATOM 882 C C . ILE A 1 125 ? 37.870 11.448 10.233 1.00 18.01 149 ILE A C 1
ATOM 883 O O . ILE A 1 125 ? 37.613 11.827 9.094 1.00 19.30 149 ILE A O 1
ATOM 888 N N . ASN A 1 126 ? 38.971 10.711 10.519 1.00 17.43 150 ASN A N 1
ATOM 889 C CA . ASN A 1 126 ? 39.978 10.430 9.515 1.00 18.05 150 ASN A CA 1
ATOM 890 C C . ASN A 1 126 ? 39.511 9.362 8.497 1.00 19.33 150 ASN A C 1
ATOM 891 O O . ASN A 1 126 ? 39.921 9.407 7.331 1.00 22.11 150 ASN A O 1
ATOM 896 N N . ILE A 1 127 ? 38.604 8.496 8.920 1.00 18.71 151 ILE A N 1
ATOM 897 C CA . ILE A 1 127 ? 37.959 7.548 7.976 1.00 21.53 151 ILE A CA 1
ATOM 898 C C . ILE A 1 127 ? 37.103 8.317 6.940 1.00 18.84 151 ILE A C 1
ATOM 899 O O . ILE A 1 127 ? 37.231 8.083 5.716 1.00 20.35 151 ILE A O 1
ATOM 904 N N . ASP A 1 128 ? 36.300 9.262 7.418 1.00 19.43 152 ASP A N 1
ATOM 905 C CA . ASP A 1 128 ? 35.467 10.092 6.541 1.00 17.33 152 ASP A CA 1
ATOM 906 C C . ASP A 1 128 ? 34.915 11.299 7.293 1.00 16.34 152 ASP A C 1
ATOM 907 O O . ASP A 1 128 ? 34.024 11.167 8.140 1.00 17.88 152 ASP A O 1
ATOM 912 N N . PRO A 1 129 ? 35.491 12.473 7.053 1.00 17.82 153 PRO A N 1
ATOM 913 C CA . PRO A 1 129 ? 35.090 13.679 7.787 1.00 16.89 153 PRO A CA 1
ATOM 914 C C . PRO A 1 129 ? 33.716 14.202 7.403 1.00 16.41 153 PRO A C 1
ATOM 915 O O . PRO A 1 129 ? 33.223 15.116 8.042 1.00 17.34 153 PRO A O 1
ATOM 919 N N . TYR A 1 130 ? 33.084 13.610 6.388 1.00 15.98 154 TYR A N 1
ATOM 920 C CA . TYR A 1 130 ? 31.671 13.920 6.033 1.00 16.39 154 TYR A CA 1
ATOM 921 C C . TYR A 1 130 ? 30.639 13.037 6.759 1.00 17.97 154 TYR A C 1
ATOM 922 O O . TYR A 1 130 ? 29.467 13.383 6.746 1.00 16.64 154 TYR A O 1
ATOM 931 N N . ALA A 1 131 ? 31.060 11.915 7.361 1.00 15.41 155 ALA A N 1
ATOM 932 C CA . ALA A 1 131 ? 30.139 10.985 7.943 1.00 18.06 155 ALA A CA 1
ATOM 933 C C . ALA A 1 131 ? 29.710 11.308 9.356 1.00 16.35 155 ALA A C 1
ATOM 934 O O . ALA A 1 131 ? 30.538 11.708 10.200 1.00 17.27 155 ALA A O 1
ATOM 936 N N . ASN A 1 132 ? 28.425 11.062 9.646 1.00 15.28 156 ASN A N 1
ATOM 937 C CA . ASN A 1 132 ? 27.864 11.305 10.971 1.00 18.02 156 ASN A CA 1
ATOM 938 C C . ASN A 1 132 ? 27.965 10.103 11.879 1.00 15.81 156 ASN A C 1
ATOM 939 O O . ASN A 1 132 ? 27.976 10.288 13.080 1.00 17.09 156 ASN A O 1
ATOM 944 N N . ALA A 1 133 ? 27.945 8.888 11.313 1.00 15.23 157 ALA A N 1
ATOM 945 C CA . ALA A 1 133 ? 27.748 7.650 12.110 1.00 19.88 157 ALA A CA 1
ATOM 946 C C . ALA A 1 133 ? 28.656 6.526 11.631 1.00 18.80 157 ALA A C 1
ATOM 947 O O . ALA A 1 133 ? 28.837 6.321 10.421 1.00 17.35 157 ALA A O 1
ATOM 949 N N . PHE A 1 134 ? 29.266 5.813 12.597 1.00 19.10 158 PHE A N 1
ATOM 950 C CA . PHE A 1 134 ? 30.307 4.879 12.350 1.00 18.56 158 PHE A CA 1
ATOM 951 C C . PHE A 1 134 ? 30.012 3.503 12.997 1.00 20.84 158 PHE A C 1
ATOM 952 O O . PHE A 1 134 ? 29.379 3.417 14.037 1.00 20.30 158 PHE A O 1
ATOM 960 N N . ASN A 1 135 ? 30.448 2.470 12.300 1.00 21.90 159 ASN A N 1
ATOM 961 C CA . ASN A 1 135 ? 30.396 1.075 12.805 1.00 21.68 159 ASN A CA 1
ATOM 962 C C . ASN A 1 135 ? 31.653 0.762 13.658 1.00 25.53 159 ASN A C 1
ATOM 963 O O . ASN A 1 135 ? 32.692 1.412 13.528 1.00 25.16 159 ASN A O 1
ATOM 968 N N . ASP A 1 136 ? 31.567 -0.294 14.469 1.00 26.35 160 ASP A N 1
ATOM 969 C CA . ASP A 1 136 ? 32.743 -0.760 15.204 1.00 27.54 160 ASP A CA 1
ATOM 970 C C . ASP A 1 136 ? 33.428 -1.751 14.296 1.00 30.68 160 ASP A C 1
ATOM 971 O O . ASP A 1 136 ? 33.204 -2.950 14.404 1.00 32.95 160 ASP A O 1
ATOM 976 N N . GLY A 1 137 ? 34.235 -1.255 13.376 1.00 29.50 161 GLY A N 1
ATOM 977 C CA . GLY A 1 137 ? 34.762 -2.119 12.326 1.00 32.51 161 GLY A CA 1
ATOM 978 C C . GLY A 1 137 ? 33.907 -2.058 11.064 1.00 31.74 161 GLY A C 1
ATOM 979 O O . GLY A 1 137 ? 33.036 -1.211 10.947 1.00 33.16 161 GLY A O 1
ATOM 980 N N . ALA A 1 138 ? 34.195 -2.933 10.108 1.00 33.58 162 ALA A N 1
ATOM 981 C CA . ALA A 1 138 ? 33.534 -2.934 8.797 1.00 31.53 162 ALA A CA 1
ATOM 982 C C . ALA A 1 138 ? 32.233 -3.762 8.774 1.00 32.05 162 ALA A C 1
ATOM 983 O O . ALA A 1 138 ? 32.198 -4.917 9.199 1.00 33.61 162 ALA A O 1
ATOM 985 N N . ILE A 1 139 ? 31.160 -3.184 8.257 1.00 29.72 163 ILE A N 1
ATOM 986 C CA . ILE A 1 139 ? 29.879 -3.904 8.058 1.00 30.48 163 ILE A CA 1
ATOM 987 C C . ILE A 1 139 ? 29.470 -3.629 6.609 1.00 27.95 163 ILE A C 1
ATOM 988 O O . ILE A 1 139 ? 28.691 -2.688 6.318 1.00 29.88 163 ILE A O 1
ATOM 993 N N . PRO A 1 140 ? 30.067 -4.376 5.675 1.00 31.79 164 PRO A N 1
ATOM 994 C CA . PRO A 1 140 ? 29.793 -4.191 4.236 1.00 33.56 164 PRO A CA 1
ATOM 995 C C . PRO A 1 140 ? 28.312 -4.274 3.809 1.00 33.27 164 PRO A C 1
ATOM 996 O O . PRO A 1 140 ? 27.934 -3.583 2.868 1.00 30.85 164 PRO A O 1
ATOM 1000 N N . ASP A 1 141 ? 27.484 -5.103 4.454 1.00 27.78 165 ASP A N 1
ATOM 1001 C CA A ASP A 1 141 ? 26.046 -5.099 4.156 0.65 24.95 165 ASP A CA 1
ATOM 1002 C CA B ASP A 1 141 ? 26.052 -5.112 4.149 0.35 26.26 165 ASP A CA 1
ATOM 1003 C C . ASP A 1 141 ? 25.216 -4.277 5.135 1.00 25.50 165 ASP A C 1
ATOM 1004 O O . ASP A 1 141 ? 24.044 -4.579 5.408 1.00 26.66 165 ASP A O 1
ATOM 1013 N N . GLY A 1 142 ? 25.795 -3.215 5.661 1.00 27.12 166 GLY A N 1
ATOM 1014 C CA . GLY A 1 142 ? 25.084 -2.333 6.563 1.00 26.96 166 GLY A CA 1
ATOM 1015 C C . GLY A 1 142 ? 23.878 -1.685 5.885 1.00 24.86 166 GLY A C 1
ATOM 1016 O O . GLY A 1 142 ? 23.809 -1.587 4.634 1.00 24.32 166 GLY A O 1
ATOM 1017 N N . HIS A 1 143 ? 22.937 -1.296 6.735 1.00 25.03 167 HIS A N 1
ATOM 1018 C CA . HIS A 1 143 ? 21.582 -0.897 6.330 1.00 24.62 167 HIS A CA 1
ATOM 1019 C C . HIS A 1 143 ? 21.596 0.200 5.290 1.00 25.50 167 HIS A C 1
ATOM 1020 O O . HIS A 1 143 ? 20.723 0.227 4.421 1.00 29.58 167 HIS A O 1
ATOM 1027 N N . TRP A 1 144 ? 22.576 1.110 5.396 1.00 23.95 168 TRP A N 1
ATOM 1028 C CA . TRP A 1 144 ? 22.614 2.300 4.543 1.00 22.55 168 TRP A CA 1
ATOM 1029 C C . TRP A 1 144 ? 23.683 2.221 3.475 1.00 22.45 168 TRP A C 1
ATOM 1030 O O . TRP A 1 144 ? 24.001 3.199 2.791 1.00 21.36 168 TRP A O 1
ATOM 1054 N N . SER A 1 146 ? 23.524 1.188 0.592 1.00 23.50 170 SER A N 1
ATOM 1055 C CA A SER A 1 146 ? 22.880 1.472 -0.684 0.50 23.41 170 SER A CA 1
ATOM 1056 C CA B SER A 1 146 ? 22.979 1.500 -0.735 0.50 22.87 170 SER A CA 1
ATOM 1057 C C . SER A 1 146 ? 22.651 2.982 -0.931 1.00 21.13 170 SER A C 1
ATOM 1058 O O . SER A 1 146 ? 22.196 3.391 -2.026 1.00 22.71 170 SER A O 1
ATOM 1063 N N . ASP A 1 147 ? 22.903 3.797 0.092 1.00 21.72 171 ASP A N 1
ATOM 1064 C CA . ASP A 1 147 ? 22.731 5.233 -0.123 1.00 17.87 171 ASP A CA 1
ATOM 1065 C C . ASP A 1 147 ? 23.522 5.727 -1.306 1.00 22.72 171 ASP A C 1
ATOM 1066 O O . ASP A 1 147 ? 24.638 5.241 -1.629 1.00 23.04 171 ASP A O 1
ATOM 1071 N N . LEU A 1 148 ? 22.925 6.723 -1.960 1.00 20.98 172 LEU A N 1
ATOM 1072 C CA . LEU A 1 148 ? 23.498 7.334 -3.135 1.00 20.54 172 LEU A CA 1
ATOM 1073 C C . LEU A 1 148 ? 24.526 8.384 -2.693 1.00 19.79 172 LEU A C 1
ATOM 1074 O O . LEU A 1 148 ? 24.320 9.600 -2.791 1.00 20.21 172 LEU A O 1
ATOM 1079 N N . THR A 1 149 ? 25.670 7.879 -2.245 1.00 18.34 173 THR A N 1
ATOM 1080 C CA . THR A 1 149 ? 26.793 8.702 -1.807 1.00 18.48 173 THR A CA 1
ATOM 1081 C C . THR A 1 149 ? 28.009 7.751 -1.791 1.00 17.40 173 THR A C 1
ATOM 1082 O O . THR A 1 149 ? 27.850 6.521 -1.972 1.00 23.85 173 THR A O 1
ATOM 1086 N N . ASP A 1 150 ? 29.192 8.297 -1.522 1.00 20.45 174 ASP A N 1
ATOM 1087 C CA . ASP A 1 150 ? 30.399 7.482 -1.412 1.00 25.21 174 ASP A CA 1
ATOM 1088 C C . ASP A 1 150 ? 30.487 6.791 -0.052 1.00 25.56 174 ASP A C 1
ATOM 1089 O O . ASP A 1 150 ? 31.052 7.346 0.869 1.00 28.19 174 ASP A O 1
ATOM 1102 N N . LYS A 1 152 ? 31.566 3.686 2.708 1.00 29.10 176 LYS A N 1
ATOM 1103 C CA . LYS A 1 152 ? 32.665 2.779 3.083 1.00 29.25 176 LYS A CA 1
ATOM 1104 C C . LYS A 1 152 ? 32.034 1.833 4.140 1.00 24.70 176 LYS A C 1
ATOM 1105 O O . LYS A 1 152 ? 31.187 2.277 4.919 1.00 23.32 176 LYS A O 1
ATOM 1111 N N . PRO A 1 153 ? 32.480 0.550 4.217 1.00 26.10 177 PRO A N 1
ATOM 1112 C CA . PRO A 1 153 ? 31.900 -0.373 5.202 1.00 25.92 177 PRO A CA 1
ATOM 1113 C C . PRO A 1 153 ? 32.051 0.045 6.667 1.00 24.65 177 PRO A C 1
ATOM 1114 O O . PRO A 1 153 ? 31.295 -0.431 7.530 1.00 25.00 177 PRO A O 1
ATOM 1118 N N . GLU A 1 154 ? 33.036 0.902 6.957 1.00 23.09 178 GLU A N 1
ATOM 1119 C CA A GLU A 1 154 ? 33.239 1.447 8.303 0.70 24.50 178 GLU A CA 1
ATOM 1120 C CA B GLU A 1 154 ? 33.237 1.428 8.311 0.30 24.23 178 GLU A CA 1
ATOM 1121 C C . GLU A 1 154 ? 32.189 2.465 8.717 1.00 22.78 178 GLU A C 1
ATOM 1122 O O . GLU A 1 154 ? 32.085 2.845 9.910 1.00 23.66 178 GLU A O 1
ATOM 1133 N N . LEU A 1 155 ? 31.401 2.933 7.750 1.00 21.21 179 LEU A N 1
ATOM 1134 C CA . LEU A 1 155 ? 30.402 3.939 8.043 1.00 21.99 179 LEU A CA 1
ATOM 1135 C C . LEU A 1 155 ? 29.023 3.310 8.233 1.00 20.39 179 LEU A C 1
ATOM 1136 O O . LEU A 1 155 ? 28.595 2.482 7.410 1.00 21.73 179 LEU A O 1
ATOM 1141 N N . HIS A 1 156 ? 28.321 3.777 9.258 1.00 19.57 180 HIS A N 1
ATOM 1142 C CA . HIS A 1 156 ? 26.884 3.486 9.397 1.00 19.86 180 HIS A CA 1
ATOM 1143 C C . HIS A 1 156 ? 26.036 4.389 8.505 1.00 20.61 180 HIS A C 1
ATOM 1144 O O . HIS A 1 156 ? 25.050 3.928 7.897 1.00 18.78 180 HIS A O 1
ATOM 1151 N N . GLU A 1 157 ? 26.391 5.674 8.482 1.00 18.06 181 GLU A N 1
ATOM 1152 C CA . GLU A 1 157 ? 25.638 6.659 7.732 1.00 18.23 181 GLU A CA 1
ATOM 1153 C C . GLU A 1 157 ? 26.563 7.802 7.371 1.00 19.05 181 GLU A C 1
ATOM 1154 O O . GLU A 1 157 ? 27.520 8.096 8.114 1.00 17.66 181 GLU A O 1
ATOM 1160 N N . ARG A 1 158 ? 26.308 8.415 6.223 1.00 17.63 182 ARG A N 1
ATOM 1161 C CA . ARG A 1 158 ? 27.164 9.484 5.722 1.00 16.20 182 ARG A CA 1
ATOM 1162 C C . ARG A 1 158 ? 26.374 10.751 5.426 1.00 16.72 182 ARG A C 1
ATOM 1163 O O . ARG A 1 158 ? 26.459 11.291 4.332 1.00 16.02 182 ARG A O 1
ATOM 1171 N N . LYS A 1 159 ? 25.655 11.219 6.445 1.00 15.20 183 LYS A N 1
ATOM 1172 C CA . LYS A 1 159 ? 24.969 12.500 6.394 1.00 15.86 183 LYS A CA 1
ATOM 1173 C C . LYS A 1 159 ? 25.920 13.576 6.902 1.00 17.36 183 LYS A C 1
ATOM 1174 O O . LYS A 1 159 ? 26.349 13.539 8.064 1.00 16.77 183 LYS A O 1
ATOM 1180 N N . TRP A 1 160 ? 26.247 14.523 6.040 1.00 14.77 184 TRP A N 1
ATOM 1181 C CA . TRP A 1 160 ? 27.120 15.670 6.397 1.00 17.15 184 TRP A CA 1
ATOM 1182 C C . TRP A 1 160 ? 26.385 16.676 7.329 1.00 13.10 184 TRP A C 1
ATOM 1183 O O . TRP A 1 160 ? 25.435 17.345 6.943 1.00 13.95 184 TRP A O 1
ATOM 1194 N N . GLU A 1 161 ? 26.895 16.746 8.551 1.00 13.88 185 GLU A N 1
ATOM 1195 C CA . GLU A 1 161 ? 26.420 17.623 9.615 1.00 14.47 185 GLU A CA 1
ATOM 1196 C C . GLU A 1 161 ? 27.626 18.314 10.232 1.00 13.62 185 GLU A C 1
ATOM 1197 O O . GLU A 1 161 ? 28.487 17.656 10.794 1.00 14.37 185 GLU A O 1
ATOM 1203 N N . ILE A 1 162 ? 27.722 19.651 10.082 1.00 13.44 186 ILE A N 1
ATOM 1204 C CA . ILE A 1 162 ? 28.836 20.428 10.643 1.00 14.10 186 ILE A CA 1
ATOM 1205 C C . ILE A 1 162 ? 29.099 20.025 12.084 1.00 13.99 186 ILE A C 1
ATOM 1206 O O . ILE A 1 162 ? 30.240 19.907 12.496 1.00 15.15 186 ILE A O 1
ATOM 1211 N N . ASP A 1 163 ? 28.020 19.844 12.852 1.00 13.40 187 ASP A N 1
ATOM 1212 C CA . ASP A 1 163 ? 28.150 19.636 14.301 1.00 13.93 187 ASP A CA 1
ATOM 1213 C C . ASP A 1 163 ? 28.854 18.290 14.627 1.00 15.06 187 ASP A C 1
ATOM 1214 O O . ASP A 1 163 ? 29.495 18.146 15.661 1.00 14.47 187 ASP A O 1
ATOM 1219 N N . SER A 1 164 ? 28.835 17.359 13.686 1.00 14.29 188 SER A N 1
ATOM 1220 C CA . SER A 1 164 ? 29.592 16.097 13.834 1.00 15.35 188 SER A CA 1
ATOM 1221 C C . SER A 1 164 ? 31.065 16.338 14.119 1.00 13.20 188 SER A C 1
ATOM 1222 O O . SER A 1 164 ? 31.712 15.587 14.888 1.00 14.72 188 SER A O 1
ATOM 1225 N N . LEU A 1 165 ? 31.639 17.360 13.490 1.00 14.90 189 LEU A N 1
ATOM 1226 C CA . LEU A 1 165 ? 33.067 17.671 13.637 1.00 14.04 189 LEU A CA 1
ATOM 1227 C C . LEU A 1 165 ? 33.322 18.562 14.848 1.00 15.65 189 LEU A C 1
ATOM 1228 O O . LEU A 1 165 ? 34.431 18.594 15.346 1.00 16.42 189 LEU A O 1
ATOM 1233 N N . CYS A 1 166 ? 32.285 19.256 15.297 1.00 14.37 190 CYS A N 1
ATOM 1234 C CA . CYS A 1 166 ? 32.381 20.149 16.452 1.00 14.16 190 CYS A CA 1
ATOM 1235 C C . CYS A 1 166 ? 32.356 19.403 17.767 1.00 13.49 190 CYS A C 1
ATOM 1236 O O . CYS A 1 166 ? 33.105 19.730 18.687 1.00 15.16 190 CYS A O 1
ATOM 1239 N N . TYR A 1 167 ? 31.434 18.460 17.899 1.00 15.02 191 TYR A N 1
ATOM 1240 C CA . TYR A 1 167 ? 31.266 17.810 19.175 1.00 13.97 191 TYR A CA 1
ATOM 1241 C C . TYR A 1 167 ? 32.589 17.148 19.684 1.00 15.41 191 TYR A C 1
ATOM 1242 O O . TYR A 1 167 ? 32.893 17.249 20.876 1.00 15.93 191 TYR A O 1
ATOM 1251 N N . PRO A 1 168 ? 33.363 16.480 18.795 1.00 13.50 192 PRO A N 1
ATOM 1252 C CA . PRO A 1 168 ? 34.648 15.906 19.292 1.00 14.74 192 PRO A CA 1
ATOM 1253 C C . PRO A 1 168 ? 35.663 16.955 19.722 1.00 15.93 192 PRO A C 1
ATOM 1254 O O . PRO A 1 168 ? 36.383 16.740 20.702 1.00 16.90 192 PRO A O 1
ATOM 1258 N N . LEU A 1 169 ? 35.727 18.069 18.994 1.00 12.78 193 LEU A N 1
ATOM 1259 C CA A LEU A 1 169 ? 36.608 19.196 19.334 0.45 14.14 193 LEU A CA 1
ATOM 1260 C CA B LEU A 1 169 ? 36.623 19.173 19.352 0.55 14.24 193 LEU A CA 1
ATOM 1261 C C . LEU A 1 169 ? 36.240 19.751 20.721 1.00 13.74 193 LEU A C 1
ATOM 1262 O O . LEU A 1 169 ? 37.115 19.978 21.575 1.00 14.35 193 LEU A O 1
ATOM 1271 N N . ARG A 1 170 ? 34.941 19.987 20.930 1.00 14.99 194 ARG A N 1
ATOM 1272 C CA . ARG A 1 170 ? 34.433 20.403 22.223 1.00 13.78 194 ARG A CA 1
ATOM 1273 C C . ARG A 1 170 ? 34.801 19.433 23.373 1.00 14.11 194 ARG A C 1
ATOM 1274 O O . ARG A 1 170 ? 35.258 19.866 24.454 1.00 14.60 194 ARG A O 1
ATOM 1282 N N . LEU A 1 171 ? 34.595 18.143 23.154 1.00 15.07 195 LEU A N 1
ATOM 1283 C CA . LEU A 1 171 ? 34.905 17.141 24.171 1.00 16.73 195 LEU A CA 1
ATOM 1284 C C . LEU A 1 171 ? 36.377 17.110 24.487 1.00 14.00 195 LEU A C 1
ATOM 1285 O O . LEU A 1 171 ? 36.783 17.146 25.642 1.00 15.33 195 LEU A O 1
ATOM 1290 N N . ALA A 1 172 ? 37.196 17.096 23.435 1.00 14.03 196 ALA A N 1
ATOM 1291 C CA . ALA A 1 172 ? 38.668 17.058 23.627 1.00 13.48 196 ALA A CA 1
ATOM 1292 C C . ALA A 1 172 ? 39.177 18.284 24.387 1.00 13.96 196 ALA A C 1
ATOM 1293 O O . ALA A 1 172 ? 40.056 18.180 25.245 1.00 15.17 196 ALA A O 1
ATOM 1295 N N . TYR A 1 173 ? 38.697 19.462 24.031 1.00 15.91 197 TYR A N 1
ATOM 1296 C CA . TYR A 1 173 ? 39.135 20.677 24.696 1.00 16.18 197 TYR A CA 1
ATOM 1297 C C . TYR A 1 173 ? 38.779 20.659 26.170 1.00 14.11 197 TYR A C 1
ATOM 1298 O O . TYR A 1 173 ? 39.595 21.035 26.990 1.00 17.75 197 TYR A O 1
ATOM 1307 N N . HIS A 1 174 ? 37.556 20.252 26.503 1.00 14.44 198 HIS A N 1
ATOM 1308 C CA . HIS A 1 174 ? 37.127 20.203 27.916 1.00 15.08 198 HIS A CA 1
ATOM 1309 C C . HIS A 1 174 ? 37.903 19.144 28.698 1.00 15.85 198 HIS A C 1
ATOM 1310 O O . HIS A 1 174 ? 38.317 19.356 29.867 1.00 16.73 198 HIS A O 1
ATOM 1317 N N . TYR A 1 175 ? 38.137 18.009 28.057 1.00 14.09 199 TYR A N 1
ATOM 1318 C CA . TYR A 1 175 ? 38.986 16.953 28.629 1.00 17.11 199 TYR A CA 1
ATOM 1319 C C . TYR A 1 175 ? 40.381 17.511 28.958 1.00 17.13 199 TYR A C 1
ATOM 1320 O O . TYR A 1 175 ? 40.916 17.304 30.064 1.00 16.85 199 TYR A O 1
ATOM 1329 N N . TRP A 1 176 ? 40.968 18.205 28.004 1.00 16.99 200 TRP A N 1
ATOM 1330 C CA . TRP A 1 176 ? 42.312 18.744 28.172 1.00 17.67 200 TRP A CA 1
ATOM 1331 C C . TRP A 1 176 ? 42.360 19.803 29.258 1.00 18.87 200 TRP A C 1
ATOM 1332 O O . TRP A 1 176 ? 43.250 19.798 30.134 1.00 17.99 200 TRP A O 1
ATOM 1343 N N . LYS A 1 177 ? 41.417 20.758 29.195 1.00 17.56 201 LYS A N 1
ATOM 1344 C CA . LYS A 1 177 ? 41.400 21.832 30.194 1.00 19.21 201 LYS A CA 1
ATOM 1345 C C . LYS A 1 177 ? 41.160 21.260 31.608 1.00 18.63 201 LYS A C 1
ATOM 1346 O O . LYS A 1 177 ? 41.776 21.724 32.549 1.00 20.95 201 LYS A O 1
ATOM 1352 N N . THR A 1 178 ? 40.310 20.244 31.737 1.00 18.04 202 THR A N 1
ATOM 1353 C CA . THR A 1 178 ? 39.944 19.699 33.037 1.00 19.83 202 THR A CA 1
ATOM 1354 C C . THR A 1 178 ? 41.063 18.888 33.667 1.00 22.66 202 THR A C 1
ATOM 1355 O O . THR A 1 178 ? 41.363 19.019 34.868 1.00 21.46 202 THR A O 1
ATOM 1359 N N . THR A 1 179 ? 41.664 18.022 32.863 1.00 19.09 203 THR A N 1
ATOM 1360 C CA . THR A 1 179 ? 42.619 17.005 33.327 1.00 20.37 203 THR A CA 1
ATOM 1361 C C . THR A 1 179 ? 44.092 17.354 33.136 1.00 22.95 203 THR A C 1
ATOM 1362 O O . THR A 1 179 ? 44.941 16.800 33.837 1.00 21.41 203 THR A O 1
ATOM 1366 N N . GLY A 1 180 ? 44.397 18.260 32.221 1.00 21.55 204 GLY A N 1
ATOM 1367 C CA . GLY A 1 180 ? 45.778 18.580 31.868 1.00 22.79 204 GLY A CA 1
ATOM 1368 C C . GLY A 1 180 ? 46.435 17.568 30.947 1.00 22.80 204 GLY A C 1
ATOM 1369 O O . GLY A 1 180 ? 47.593 17.750 30.587 1.00 24.19 204 GLY A O 1
ATOM 1370 N N . ASP A 1 181 ? 45.693 16.530 30.531 1.00 19.05 205 ASP A N 1
ATOM 1371 C CA . ASP A 1 181 ? 46.244 15.457 29.725 1.00 21.00 205 ASP A CA 1
ATOM 1372 C C . ASP A 1 181 ? 46.226 15.846 28.251 1.00 22.32 205 ASP A C 1
ATOM 1373 O O . ASP A 1 181 ? 45.174 15.840 27.598 1.00 22.70 205 ASP A O 1
ATOM 1378 N N . ALA A 1 182 ? 47.402 16.149 27.717 1.00 19.62 206 ALA A N 1
ATOM 1379 C CA . ALA A 1 182 ? 47.520 16.490 26.305 1.00 20.00 206 ALA A CA 1
ATOM 1380 C C . ALA A 1 182 ? 47.930 15.314 25.426 1.00 19.78 206 ALA A C 1
ATOM 1381 O O . ALA A 1 182 ? 48.191 15.487 24.220 1.00 22.49 206 ALA A O 1
ATOM 1383 N N . SER A 1 183 ? 47.944 14.109 25.983 1.00 21.05 207 SER A N 1
ATOM 1384 C CA . SER A 1 183 ? 48.415 12.940 25.244 1.00 21.16 207 SER A CA 1
ATOM 1385 C C . SER A 1 183 ? 47.490 12.558 24.096 1.00 20.82 207 SER A C 1
ATOM 1386 O O . SER A 1 183 ? 47.914 11.840 23.187 1.00 21.93 207 SER A O 1
ATOM 1389 N N . ILE A 1 184 ? 46.245 13.047 24.139 1.00 21.47 208 ILE A N 1
ATOM 1390 C CA . ILE A 1 184 ? 45.276 12.801 23.073 1.00 20.24 208 ILE A CA 1
ATOM 1391 C C . ILE A 1 184 ? 45.595 13.606 21.780 1.00 21.85 208 ILE A C 1
ATOM 1392 O O . ILE A 1 184 ? 45.021 13.313 20.725 1.00 20.24 208 ILE A O 1
ATOM 1397 N N . PHE A 1 185 ? 46.493 14.588 21.869 1.00 19.23 209 PHE A N 1
ATOM 1398 C CA . PHE A 1 185 ? 46.781 15.467 20.738 1.00 18.12 209 PHE A CA 1
ATOM 1399 C C . PHE A 1 185 ? 48.011 15.015 19.953 1.00 20.99 209 PHE A C 1
ATOM 1400 O O . PHE A 1 185 ? 48.983 15.764 19.798 1.00 19.95 209 PHE A O 1
ATOM 1408 N N . ASN A 1 186 ? 47.906 13.771 19.484 1.00 20.76 210 ASN A N 1
ATOM 1409 C CA . ASN A 1 186 ? 48.916 13.075 18.710 1.00 21.66 210 ASN A CA 1
ATOM 1410 C C . ASN A 1 186 ? 48.734 13.284 17.200 1.00 20.02 210 ASN A C 1
ATOM 1411 O O . ASN A 1 186 ? 48.007 14.170 16.752 1.00 20.02 210 ASN A O 1
ATOM 1416 N N . GLU A 1 187 ? 49.407 12.445 16.432 1.00 22.08 211 GLU A N 1
ATOM 1417 C CA A GLU A 1 187 ? 49.358 12.629 14.959 0.50 21.89 211 GLU A CA 1
ATOM 1418 C CA B GLU A 1 187 ? 49.400 12.462 14.962 0.50 22.39 211 GLU A CA 1
ATOM 1419 C C . GLU A 1 187 ? 47.974 12.306 14.391 1.00 21.48 211 GLU A C 1
ATOM 1420 O O . GLU A 1 187 ? 47.595 12.938 13.412 1.00 23.94 211 GLU A O 1
ATOM 1431 N N . GLU A 1 188 ? 47.190 11.435 15.036 1.00 21.42 212 GLU A N 1
ATOM 1432 C CA . GLU A 1 188 ? 45.799 11.240 14.609 1.00 21.15 212 GLU A CA 1
ATOM 1433 C C . GLU A 1 188 ? 44.939 12.485 14.799 1.00 19.94 212 GLU A C 1
ATOM 1434 O O . GLU A 1 188 ? 44.092 12.814 13.951 1.00 20.00 212 GLU A O 1
ATOM 1440 N N . TRP A 1 189 ? 45.210 13.194 15.875 1.00 16.98 213 TRP A N 1
ATOM 1441 C CA . TRP A 1 189 ? 44.585 14.497 16.078 1.00 16.46 213 TRP A CA 1
ATOM 1442 C C . TRP A 1 189 ? 44.960 15.486 15.005 1.00 17.39 213 TRP A C 1
ATOM 1443 O O . TRP A 1 189 ? 44.102 16.160 14.468 1.00 16.38 213 TRP A O 1
ATOM 1454 N N . ILE A 1 190 ? 46.231 15.551 14.640 1.00 18.73 214 ILE A N 1
ATOM 1455 C CA . ILE A 1 190 ? 46.668 16.517 13.592 1.00 17.97 214 ILE A CA 1
ATOM 1456 C C . ILE A 1 190 ? 45.925 16.196 12.284 1.00 16.70 214 ILE A C 1
ATOM 1457 O O . ILE A 1 190 ? 45.465 17.098 11.573 1.00 18.91 214 ILE A O 1
ATOM 1462 N N . GLN A 1 191 ? 45.870 14.909 11.956 1.00 17.99 215 GLN A N 1
ATOM 1463 C CA A GLN A 1 191 ? 45.157 14.445 10.772 0.60 19.59 215 GLN A CA 1
ATOM 1464 C CA B GLN A 1 191 ? 45.154 14.435 10.769 0.40 18.66 215 GLN A CA 1
ATOM 1465 C C . GLN A 1 191 ? 43.672 14.842 10.848 1.00 17.38 215 GLN A C 1
ATOM 1466 O O . GLN A 1 191 ? 43.099 15.275 9.844 1.00 18.73 215 GLN A O 1
ATOM 1477 N N . ALA A 1 192 ? 43.065 14.707 12.026 1.00 18.72 216 ALA A N 1
ATOM 1478 C CA . ALA A 1 192 ? 41.639 15.002 12.186 1.00 15.44 216 ALA A CA 1
ATOM 1479 C C . ALA A 1 192 ? 41.364 16.488 12.022 1.00 17.11 216 ALA A C 1
ATOM 1480 O O . ALA A 1 192 ? 40.447 16.868 11.286 1.00 16.23 216 ALA A O 1
ATOM 1482 N N . ILE A 1 193 ? 42.087 17.335 12.726 1.00 17.36 217 ILE A N 1
ATOM 1483 C CA . ILE A 1 193 ? 41.864 18.799 12.593 1.00 15.63 217 ILE A CA 1
ATOM 1484 C C . ILE A 1 193 ? 42.156 19.278 11.173 1.00 15.12 217 ILE A C 1
ATOM 1485 O O . ILE A 1 193 ? 41.454 20.175 10.652 1.00 16.81 217 ILE A O 1
ATOM 1490 N N . THR A 1 194 ? 43.188 18.691 10.539 1.00 15.50 218 THR A N 1
ATOM 1491 C CA . THR A 1 194 ? 43.442 19.011 9.129 1.00 15.75 218 THR A CA 1
ATOM 1492 C C . THR A 1 194 ? 42.246 18.665 8.274 1.00 16.45 218 THR A C 1
ATOM 1493 O O . THR A 1 194 ? 41.809 19.437 7.420 1.00 16.56 218 THR A O 1
ATOM 1497 N N . ASN A 1 195 ? 41.652 17.503 8.541 1.00 14.70 219 ASN A N 1
ATOM 1498 C CA . ASN A 1 195 ? 40.436 17.094 7.838 1.00 16.37 219 ASN A CA 1
ATOM 1499 C C . ASN A 1 195 ? 39.247 18.032 8.124 1.00 17.50 219 ASN A C 1
ATOM 1500 O O . ASN A 1 195 ? 38.449 18.317 7.205 1.00 17.62 219 ASN A O 1
ATOM 1505 N N . VAL A 1 196 ? 39.111 18.483 9.384 1.00 16.72 220 VAL A N 1
ATOM 1506 C CA . VAL A 1 196 ? 38.036 19.407 9.736 1.00 15.62 220 VAL A CA 1
ATOM 1507 C C . VAL A 1 196 ? 38.169 20.692 8.910 1.00 15.79 220 VAL A C 1
ATOM 1508 O O . VAL A 1 196 ? 37.193 21.152 8.310 1.00 14.92 220 VAL A O 1
ATOM 1512 N N . LEU A 1 197 ? 39.369 21.282 8.904 1.00 16.00 221 LEU A N 1
ATOM 1513 C CA . LEU A 1 197 ? 39.600 22.494 8.148 1.00 16.73 221 LEU A CA 1
ATOM 1514 C C . LEU A 1 197 ? 39.267 22.301 6.664 1.00 16.27 221 LEU A C 1
ATOM 1515 O O . LEU A 1 197 ? 38.608 23.147 6.017 1.00 17.75 221 LEU A O 1
ATOM 1520 N N . LYS A 1 198 ? 39.720 21.177 6.113 1.00 15.90 222 LYS A N 1
ATOM 1521 C CA A LYS A 1 198 ? 39.558 20.917 4.677 0.60 17.89 222 LYS A CA 1
ATOM 1522 C CA B LYS A 1 198 ? 39.551 20.925 4.674 0.40 17.21 222 LYS A CA 1
ATOM 1523 C C . LYS A 1 198 ? 38.066 20.802 4.345 1.00 14.73 222 LYS A C 1
ATOM 1524 O O . LYS A 1 198 ? 37.603 21.336 3.335 1.00 18.57 222 LYS A O 1
ATOM 1535 N N . THR A 1 199 ? 37.334 20.066 5.180 1.00 15.32 223 THR A N 1
ATOM 1536 C CA . THR A 1 199 ? 35.910 19.840 4.987 1.00 13.90 223 THR A CA 1
ATOM 1537 C C . THR A 1 199 ? 35.065 21.116 5.131 1.00 16.15 223 THR A C 1
ATOM 1538 O O . THR A 1 199 ? 34.208 21.382 4.283 1.00 17.93 223 THR A O 1
ATOM 1542 N N . PHE A 1 200 ? 35.271 21.839 6.216 1.00 16.54 224 PHE A N 1
ATOM 1543 C CA . PHE A 1 200 ? 34.635 23.158 6.383 1.00 16.38 224 PHE A CA 1
ATOM 1544 C C . PHE A 1 200 ? 34.883 24.067 5.195 1.00 16.16 224 PHE A C 1
ATOM 1545 O O . PHE A 1 200 ? 33.936 24.688 4.718 1.00 16.38 224 PHE A O 1
ATOM 1553 N N . LYS A 1 201 ? 36.130 24.120 4.699 1.00 17.38 225 LYS A N 1
ATOM 1554 C CA . LYS A 1 201 ? 36.448 25.019 3.591 1.00 16.89 225 LYS A CA 1
ATOM 1555 C C . LYS A 1 201 ? 35.782 24.541 2.303 1.00 16.49 225 LYS A C 1
ATOM 1556 O O . LYS A 1 201 ? 35.170 25.350 1.599 1.00 16.33 225 LYS A O 1
ATOM 1562 N N . GLU A 1 202 ? 35.788 23.239 2.040 1.00 15.41 226 GLU A N 1
ATOM 1563 C CA . GLU A 1 202 ? 35.021 22.696 0.912 1.00 16.78 226 GLU A CA 1
ATOM 1564 C C . GLU A 1 202 ? 33.562 23.128 0.969 1.00 15.05 226 GLU A C 1
ATOM 1565 O O . GLU A 1 202 ? 32.982 23.476 -0.055 1.00 17.79 226 GLU A O 1
ATOM 1571 N N . GLN A 1 203 ? 33.016 23.174 2.179 1.00 14.94 227 GLN A N 1
ATOM 1572 C CA . GLN A 1 203 ? 31.612 23.425 2.331 1.00 13.45 227 GLN A CA 1
ATOM 1573 C C . GLN A 1 203 ? 31.254 24.914 2.401 1.00 14.98 227 GLN A C 1
ATOM 1574 O O . GLN A 1 203 ? 30.073 25.228 2.552 1.00 16.08 227 GLN A O 1
ATOM 1580 N N . GLN A 1 204 ? 32.257 25.786 2.309 1.00 13.11 228 GLN A N 1
ATOM 1581 C CA . GLN A 1 204 ? 31.972 27.181 1.996 1.00 13.06 228 GLN A CA 1
ATOM 1582 C C . GLN A 1 204 ? 31.572 27.352 0.537 1.00 16.03 228 GLN A C 1
ATOM 1583 O O . GLN A 1 204 ? 31.027 28.393 0.158 1.00 16.32 228 GLN A O 1
ATOM 1589 N N . ARG A 1 205 ? 31.909 26.365 -0.303 1.00 16.00 229 ARG A N 1
ATOM 1590 C CA . ARG A 1 205 ? 31.485 26.366 -1.738 1.00 16.16 229 ARG A CA 1
ATOM 1591 C C . ARG A 1 205 ? 31.872 27.615 -2.526 1.00 18.92 229 ARG A C 1
ATOM 1592 O O . ARG A 1 205 ? 31.146 28.080 -3.403 1.00 19.37 229 ARG A O 1
ATOM 1600 N N . LYS A 1 206 ? 33.080 28.133 -2.266 1.00 18.07 230 LYS A N 1
ATOM 1601 C CA . LYS A 1 206 ? 33.512 29.354 -2.903 1.00 18.80 230 LYS A CA 1
ATOM 1602 C C . LYS A 1 206 ? 33.802 29.101 -4.375 1.00 19.17 230 LYS A C 1
ATOM 1603 O O . LYS A 1 206 ? 33.503 29.951 -5.220 1.00 22.94 230 LYS A O 1
ATOM 1609 N N . ASP A 1 207 ? 34.418 27.950 -4.672 1.00 19.06 231 ASP A N 1
ATOM 1610 C CA . ASP A 1 207 ? 34.906 27.648 -6.032 1.00 21.80 231 ASP A CA 1
ATOM 1611 C C . ASP A 1 207 ? 34.133 26.548 -6.777 1.00 20.89 231 ASP A C 1
ATOM 1612 O O . ASP A 1 207 ? 34.485 26.162 -7.890 1.00 24.13 231 ASP A O 1
ATOM 1617 N N . GLY A 1 208 ? 33.046 26.092 -6.179 1.00 21.58 232 GLY A N 1
ATOM 1618 C CA . GLY A 1 208 ? 32.242 25.028 -6.769 1.00 23.72 232 GLY A CA 1
ATOM 1619 C C . GLY A 1 208 ? 31.422 24.386 -5.675 1.00 21.44 232 GLY A C 1
ATOM 1620 O O . GLY A 1 208 ? 31.583 24.703 -4.488 1.00 19.35 232 GLY A O 1
ATOM 1621 N N . VAL A 1 209 ? 30.636 23.367 -6.023 1.00 21.30 233 VAL A N 1
ATOM 1622 C CA . VAL A 1 209 ? 29.691 22.839 -5.062 1.00 18.41 233 VAL A CA 1
ATOM 1623 C C . VAL A 1 209 ? 30.322 21.888 -4.067 1.00 18.62 233 VAL A C 1
ATOM 1624 O O . VAL A 1 209 ? 29.687 21.529 -3.048 1.00 18.89 233 VAL A O 1
ATOM 1628 N N . GLY A 1 210 ? 31.562 21.470 -4.328 1.00 21.20 234 GLY A N 1
ATOM 1629 C CA . GLY A 1 210 ? 32.286 20.590 -3.420 1.00 17.89 234 GLY A CA 1
ATOM 1630 C C . GLY A 1 210 ? 32.126 19.113 -3.763 1.00 18.74 234 GLY A C 1
ATOM 1631 O O . GLY A 1 210 ? 31.424 18.741 -4.737 1.00 18.89 234 GLY A O 1
ATOM 1632 N N . PRO A 1 211 ? 32.734 18.246 -2.935 1.00 19.40 235 PRO A N 1
ATOM 1633 C CA . PRO A 1 211 ? 32.811 16.827 -3.285 1.00 19.60 235 PRO A CA 1
ATOM 1634 C C . PRO A 1 211 ? 31.749 15.946 -2.675 1.00 20.76 235 PRO A C 1
ATOM 1635 O O . PRO A 1 211 ? 31.759 14.709 -2.910 1.00 21.61 235 PRO A O 1
ATOM 1639 N N . TYR A 1 212 ? 30.888 16.548 -1.866 1.00 16.88 236 TYR A N 1
ATOM 1640 C CA . TYR A 1 212 ? 29.852 15.852 -1.112 1.00 16.51 236 TYR A CA 1
ATOM 1641 C C . TYR A 1 212 ? 28.503 15.980 -1.801 1.00 17.26 236 TYR A C 1
ATOM 1642 O O . TYR A 1 212 ? 28.043 17.092 -2.092 1.00 16.69 236 TYR A O 1
ATOM 1651 N N . LYS A 1 213 ? 27.914 14.820 -2.100 1.00 18.48 237 LYS A N 1
ATOM 1652 C CA A LYS A 1 213 ? 26.520 14.761 -2.511 0.50 17.19 237 LYS A CA 1
ATOM 1653 C CA B LYS A 1 213 ? 26.570 14.689 -2.638 0.50 18.35 237 LYS A CA 1
ATOM 1654 C C . LYS A 1 213 ? 25.872 13.532 -1.926 1.00 19.48 237 LYS A C 1
ATOM 1655 O O . LYS A 1 213 ? 26.534 12.519 -1.657 1.00 18.02 237 LYS A O 1
ATOM 1664 N N . PHE A 1 214 ? 24.572 13.640 -1.699 1.00 16.89 238 PHE A N 1
ATOM 1665 C CA . PHE A 1 214 ? 23.820 12.600 -1.005 1.00 15.83 238 PHE A CA 1
ATOM 1666 C C . PHE A 1 214 ? 22.382 12.548 -1.467 1.00 17.97 238 PHE A C 1
ATOM 1667 O O . PHE A 1 214 ? 21.679 13.573 -1.469 1.00 17.92 238 PHE A O 1
ATOM 1675 N N . GLN A 1 215 ? 21.944 11.361 -1.834 1.00 16.74 239 GLN A N 1
ATOM 1676 C CA . GLN A 1 215 ? 20.520 11.020 -1.943 1.00 17.48 239 GLN A CA 1
ATOM 1677 C C . GLN A 1 215 ? 20.284 9.624 -1.366 1.00 17.45 239 GLN A C 1
ATOM 1678 O O . GLN A 1 215 ? 21.212 8.831 -1.248 1.00 18.75 239 GLN A O 1
ATOM 1684 N N . ARG A 1 216 ? 19.023 9.364 -1.027 1.00 17.04 240 ARG A N 1
ATOM 1685 C CA . ARG A 1 216 ? 18.568 8.081 -0.547 1.00 16.64 240 ARG A CA 1
ATOM 1686 C C . ARG A 1 216 ? 17.158 7.851 -1.023 1.00 17.03 240 ARG A C 1
ATOM 1687 O O . ARG A 1 216 ? 16.353 8.811 -1.018 1.00 18.11 240 ARG A O 1
ATOM 1695 N N . LYS A 1 217 ? 16.870 6.622 -1.472 1.00 19.21 241 LYS A N 1
ATOM 1696 C CA A LYS A 1 217 ? 15.503 6.249 -1.821 0.60 18.40 241 LYS A CA 1
ATOM 1697 C CA B LYS A 1 217 ? 15.500 6.241 -1.820 0.40 18.22 241 LYS A CA 1
ATOM 1698 C C . LYS A 1 217 ? 14.719 6.017 -0.532 1.00 18.16 241 LYS A C 1
ATOM 1699 O O . LYS A 1 217 ? 14.910 4.995 0.161 1.00 21.36 241 LYS A O 1
ATOM 1710 N N . THR A 1 218 ? 13.858 6.987 -0.196 1.00 16.80 242 THR A N 1
ATOM 1711 C CA . THR A 1 218 ? 13.149 6.986 1.072 1.00 17.44 242 THR A CA 1
ATOM 1712 C C . THR A 1 218 ? 11.830 7.745 0.933 1.00 17.75 242 THR A C 1
ATOM 1713 O O . THR A 1 218 ? 11.723 8.648 0.116 1.00 15.85 242 THR A O 1
ATOM 1717 N N . GLU A 1 219 ? 10.837 7.352 1.728 1.00 18.54 243 GLU A N 1
ATOM 1718 C CA A GLU A 1 219 ? 9.608 8.123 1.782 0.70 18.81 243 GLU A CA 1
ATOM 1719 C CA B GLU A 1 219 ? 9.576 8.083 1.856 0.30 17.81 243 GLU A CA 1
ATOM 1720 C C . GLU A 1 219 ? 9.759 9.378 2.641 1.00 18.39 243 GLU A C 1
ATOM 1721 O O . GLU A 1 219 ? 8.903 10.280 2.574 1.00 15.57 243 GLU A O 1
ATOM 1732 N N . ARG A 1 220 ? 10.831 9.433 3.431 1.00 16.43 244 ARG A N 1
ATOM 1733 C CA . ARG A 1 220 ? 11.068 10.556 4.339 1.00 17.53 244 ARG A CA 1
ATOM 1734 C C . ARG A 1 220 ? 11.810 11.673 3.572 1.00 15.41 244 ARG A C 1
ATOM 1735 O O . ARG A 1 220 ? 12.983 11.559 3.244 1.00 15.98 244 ARG A O 1
ATOM 1743 N N . ALA A 1 221 ? 11.110 12.790 3.334 1.00 14.24 245 ALA A N 1
ATOM 1744 C CA . ALA A 1 221 ? 11.603 13.883 2.537 1.00 14.79 245 ALA A CA 1
ATOM 1745 C C . ALA A 1 221 ? 12.942 14.469 3.011 1.00 14.17 245 ALA A C 1
ATOM 1746 O O . ALA A 1 221 ? 13.759 14.818 2.209 1.00 16.80 245 ALA A O 1
ATOM 1748 N N . LEU A 1 222 ? 13.154 14.512 4.322 1.00 13.09 246 LEU A N 1
ATOM 1749 C CA . LEU A 1 222 ? 14.333 15.139 4.890 1.00 13.83 246 LEU A CA 1
ATOM 1750 C C . LEU A 1 222 ? 15.484 14.128 5.096 1.00 15.22 246 LEU A C 1
ATOM 1751 O O . LEU A 1 222 ? 16.533 14.493 5.640 1.00 15.59 246 LEU A O 1
ATOM 1756 N N . ASP A 1 223 ? 15.268 12.895 4.656 1.00 14.17 247 ASP A N 1
ATOM 1757 C CA . ASP A 1 223 ? 16.348 11.887 4.607 1.00 13.97 247 ASP A CA 1
ATOM 1758 C C . ASP A 1 223 ? 16.973 11.775 3.199 1.00 16.42 247 ASP A C 1
ATOM 1759 O O . ASP A 1 223 ? 17.786 10.919 2.947 1.00 18.24 247 ASP A O 1
ATOM 1764 N N . THR A 1 224 ? 16.637 12.711 2.299 1.00 15.27 248 THR A N 1
ATOM 1765 C CA . THR A 1 224 ? 17.323 12.854 1.000 1.00 14.49 248 THR A CA 1
ATOM 1766 C C . THR A 1 224 ? 17.403 14.343 0.656 1.00 17.15 248 THR A C 1
ATOM 1767 O O . THR A 1 224 ? 16.853 15.159 1.385 1.00 16.49 248 THR A O 1
ATOM 1771 N N . VAL A 1 225 ? 18.103 14.672 -0.425 1.00 15.46 249 VAL A N 1
ATOM 1772 C CA . VAL A 1 225 ? 18.561 16.057 -0.669 1.00 13.85 249 VAL A CA 1
ATOM 1773 C C . VAL A 1 225 ? 18.217 16.490 -2.089 1.00 14.63 249 VAL A C 1
ATOM 1774 O O . VAL A 1 225 ? 18.486 15.775 -3.029 1.00 15.49 249 VAL A O 1
ATOM 1778 N N . SER A 1 226 ? 17.587 17.680 -2.199 1.00 14.90 250 SER A N 1
ATOM 1779 C CA . SER A 1 226 ? 17.133 18.236 -3.458 1.00 15.96 250 SER A CA 1
ATOM 1780 C C . SER A 1 226 ? 18.249 18.512 -4.484 1.00 14.67 250 SER A C 1
ATOM 1781 O O . SER A 1 226 ? 19.467 18.420 -4.174 1.00 15.41 250 SER A O 1
ATOM 1784 N N . ASN A 1 227 ? 17.854 18.864 -5.704 1.00 15.05 251 ASN A N 1
ATOM 1785 C CA . ASN A 1 227 ? 18.810 19.348 -6.708 1.00 14.94 251 ASN A CA 1
ATOM 1786 C C . ASN A 1 227 ? 19.889 18.256 -6.910 1.00 15.79 251 ASN A C 1
ATOM 1787 O O . ASN A 1 227 ? 21.073 18.535 -6.894 1.00 16.74 251 ASN A O 1
ATOM 1792 N N . ASP A 1 228 ? 19.434 17.023 -7.142 1.00 17.89 252 ASP A N 1
ATOM 1793 C CA . ASP A 1 228 ? 20.340 15.883 -7.375 1.00 15.20 252 ASP A CA 1
ATOM 1794 C C . ASP A 1 228 ? 21.374 15.710 -6.276 1.00 15.82 252 ASP A C 1
ATOM 1795 O O . ASP A 1 228 ? 22.528 15.374 -6.572 1.00 21.16 252 ASP A O 1
ATOM 1800 N N . GLY A 1 229 ? 20.991 15.930 -5.007 1.00 14.32 253 GLY A N 1
ATOM 1801 C CA . GLY A 1 229 ? 21.872 15.659 -3.921 1.00 14.48 253 GLY A CA 1
ATOM 1802 C C . GLY A 1 229 ? 22.809 16.775 -3.515 1.00 18.04 253 GLY A C 1
ATOM 1803 O O . GLY A 1 229 ? 23.646 16.593 -2.637 1.00 17.70 253 GLY A O 1
ATOM 1804 N N . LEU A 1 230 ? 22.578 17.948 -4.091 1.00 16.57 254 LEU A N 1
ATOM 1805 C CA . LEU A 1 230 ? 23.375 19.171 -3.803 1.00 18.05 254 LEU A CA 1
ATOM 1806 C C . LEU A 1 230 ? 22.681 20.137 -2.845 1.00 17.82 254 LEU A C 1
ATOM 1807 O O . LEU A 1 230 ? 23.366 20.972 -2.226 1.00 15.69 254 LEU A O 1
ATOM 1812 N N . GLY A 1 231 ? 21.361 19.986 -2.667 1.00 15.09 255 GLY A N 1
ATOM 1813 C CA . GLY A 1 231 ? 20.520 20.908 -1.913 1.00 16.14 255 GLY A CA 1
ATOM 1814 C C . GLY A 1 231 ? 20.334 22.282 -2.550 1.00 15.43 255 GLY A C 1
ATOM 1815 O O . GLY A 1 231 ? 20.823 22.590 -3.611 1.00 14.97 255 GLY A O 1
ATOM 1816 N N . ALA A 1 232 ? 19.529 23.100 -1.896 1.00 14.53 256 ALA A N 1
ATOM 1817 C CA . ALA A 1 232 ? 19.161 24.389 -2.440 1.00 15.42 256 ALA A CA 1
ATOM 1818 C C . ALA A 1 232 ? 20.414 25.284 -2.600 1.00 15.48 256 ALA A C 1
ATOM 1819 O O . ALA A 1 232 ? 21.294 25.293 -1.735 1.00 16.05 256 ALA A O 1
ATOM 1821 N N . PRO A 1 233 ? 20.525 26.016 -3.718 1.00 15.24 257 PRO A N 1
ATOM 1822 C CA . PRO A 1 233 ? 21.715 26.860 -3.903 1.00 16.22 257 PRO A CA 1
ATOM 1823 C C . PRO A 1 233 ? 22.000 27.788 -2.738 1.00 17.09 257 PRO A C 1
ATOM 1824 O O . PRO A 1 233 ? 21.090 28.306 -2.110 1.00 14.32 257 PRO A O 1
ATOM 1828 N N . VAL A 1 234 ? 23.285 27.953 -2.440 1.00 15.02 258 VAL A N 1
ATOM 1829 C CA . VAL A 1 234 ? 23.749 28.986 -1.545 1.00 14.41 258 VAL A CA 1
ATOM 1830 C C . VAL A 1 234 ? 24.650 29.967 -2.299 1.00 16.85 258 VAL A C 1
ATOM 1831 O O . VAL A 1 234 ? 25.279 29.652 -3.350 1.00 19.38 258 VAL A O 1
ATOM 1835 N N . LYS A 1 235 ? 24.725 31.188 -1.803 1.00 17.02 259 LYS A N 1
ATOM 1836 C CA . LYS A 1 235 ? 25.665 32.134 -2.289 1.00 17.26 259 LYS A CA 1
ATOM 1837 C C . LYS A 1 235 ? 26.853 32.110 -1.319 1.00 17.37 259 LYS A C 1
ATOM 1838 O O . LYS A 1 235 ? 26.648 32.222 -0.117 1.00 16.33 259 LYS A O 1
ATOM 1844 N N . PRO A 1 236 ? 28.102 31.965 -1.820 1.00 16.71 260 PRO A N 1
ATOM 1845 C CA . PRO A 1 236 ? 29.221 31.637 -0.901 1.00 15.69 260 PRO A CA 1
ATOM 1846 C C . PRO A 1 236 ? 29.825 32.829 -0.187 1.00 20.62 260 PRO A C 1
ATOM 1847 O O . PRO A 1 236 ? 30.965 33.273 -0.484 1.00 22.85 260 PRO A O 1
ATOM 1851 N N . VAL A 1 237 ? 29.068 33.321 0.794 1.00 18.13 261 VAL A N 1
ATOM 1852 C CA . VAL A 1 237 ? 29.418 34.516 1.559 1.00 17.82 261 VAL A CA 1
ATOM 1853 C C . VAL A 1 237 ? 30.406 34.293 2.719 1.00 17.04 261 VAL A C 1
ATOM 1854 O O . VAL A 1 237 ? 30.747 35.265 3.443 1.00 21.02 261 VAL A O 1
ATOM 1858 N N . GLY A 1 238 ? 30.828 33.045 2.928 1.00 16.96 262 GLY A N 1
ATOM 1859 C CA . GLY A 1 238 ? 31.832 32.699 3.926 1.00 16.89 262 GLY A CA 1
ATOM 1860 C C . GLY A 1 238 ? 31.289 31.724 4.995 1.00 16.83 262 GLY A C 1
ATOM 1861 O O . GLY A 1 238 ? 32.058 31.187 5.797 1.00 17.93 262 GLY A O 1
ATOM 1862 N N . LEU A 1 239 ? 29.971 31.513 5.027 1.00 16.62 263 LEU A N 1
ATOM 1863 C CA . LEU A 1 239 ? 29.353 30.529 5.954 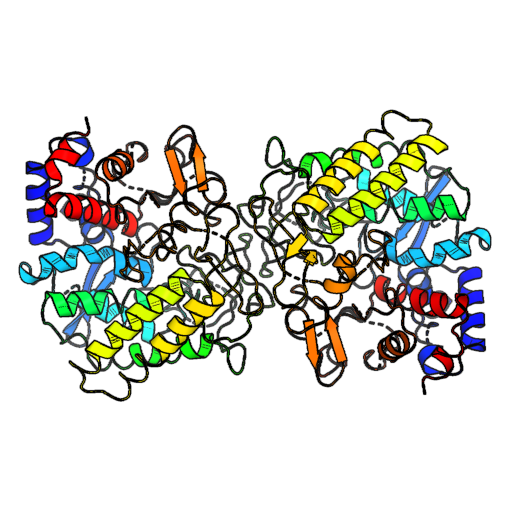1.00 13.03 263 LEU A CA 1
ATOM 1864 C C . LEU A 1 239 ? 29.642 29.130 5.414 1.00 14.12 263 LEU A C 1
ATOM 1865 O O . LEU A 1 239 ? 30.039 28.954 4.254 1.00 15.26 263 LEU A O 1
ATOM 1870 N N . ILE A 1 240 ? 29.415 28.136 6.248 1.00 13.55 264 ILE A N 1
ATOM 1871 C CA . ILE A 1 240 ? 29.661 26.728 5.932 1.00 14.00 264 ILE A CA 1
ATOM 1872 C C . ILE A 1 240 ? 28.310 26.046 5.735 1.00 16.60 264 ILE A C 1
ATOM 1873 O O . ILE A 1 240 ? 27.425 26.078 6.623 1.00 14.27 264 ILE A O 1
ATOM 1878 N N . VAL A 1 241 ? 28.169 25.345 4.613 1.00 14.75 265 VAL A N 1
ATOM 1879 C CA . VAL A 1 241 ? 27.002 24.480 4.381 1.00 14.51 265 VAL A CA 1
ATOM 1880 C C . VAL A 1 241 ? 26.970 23.303 5.337 1.00 15.05 265 VAL A C 1
ATOM 1881 O O . VAL A 1 241 ? 27.995 22.643 5.567 1.00 14.91 265 VAL A O 1
ATOM 1885 N N . SER A 1 242 ? 25.778 23.015 5.918 1.00 14.11 266 SER A N 1
ATOM 1886 C CA . SER A 1 242 ? 25.531 21.776 6.595 1.00 13.15 266 SER A CA 1
ATOM 1887 C C . SER A 1 242 ? 24.419 21.097 5.769 1.00 15.40 266 SER A C 1
ATOM 1888 O O . SER A 1 242 ? 23.349 21.641 5.591 1.00 14.30 266 SER A O 1
ATOM 1891 N N . SER A 1 243 ? 24.670 19.901 5.265 1.00 13.93 267 SER A N 1
ATOM 1892 C CA . SER A 1 243 ? 23.626 19.261 4.429 1.00 14.43 267 SER A CA 1
ATOM 1893 C C . SER A 1 243 ? 22.468 18.820 5.290 1.00 14.68 267 SER A C 1
ATOM 1894 O O . SER A 1 243 ? 21.297 18.835 4.841 1.00 13.63 267 SER A O 1
ATOM 1897 N N . PHE A 1 244 ? 22.805 18.377 6.512 1.00 14.39 268 PHE A N 1
ATOM 1898 C CA . PHE A 1 244 ? 21.833 17.912 7.506 1.00 12.98 268 PHE A CA 1
ATOM 1899 C C . PHE A 1 244 ? 22.073 18.623 8.844 1.00 13.75 268 PHE A C 1
ATOM 1900 O O . PHE A 1 244 ? 23.173 19.124 9.158 1.00 14.58 268 PHE A O 1
ATOM 1908 N N . ARG A 1 245 ? 21.027 18.616 9.618 1.00 14.00 269 ARG A N 1
ATOM 1909 C CA . ARG A 1 245 ? 21.006 19.154 10.944 1.00 12.62 269 ARG A CA 1
ATOM 1910 C C . ARG A 1 245 ? 21.391 18.133 11.989 1.00 13.27 269 ARG A C 1
ATOM 1911 O O . ARG A 1 245 ? 21.475 16.917 11.717 1.00 13.35 269 ARG A O 1
ATOM 1919 N N . PRO A 1 246 ? 21.545 18.583 13.254 1.00 12.19 270 PRO A N 1
ATOM 1920 C CA . PRO A 1 246 ? 21.784 17.613 14.309 1.00 13.40 270 PRO A CA 1
ATOM 1921 C C . PRO A 1 246 ? 20.591 16.678 14.592 1.00 16.02 270 PRO A C 1
ATOM 1922 O O . PRO A 1 246 ? 20.738 15.657 15.296 1.00 17.16 270 PRO A O 1
ATOM 1926 N N . SER A 1 247 ? 19.407 17.022 14.076 1.00 14.58 271 SER A N 1
ATOM 1927 C CA . SER A 1 247 ? 18.274 16.103 14.008 1.00 13.95 271 SER A CA 1
ATOM 1928 C C . SER A 1 247 ? 18.432 14.964 13.020 1.00 15.12 271 SER A C 1
ATOM 1929 O O . SER A 1 247 ? 17.594 14.060 13.025 1.00 16.05 271 SER A O 1
ATOM 1932 N N . ASP A 1 248 ? 19.461 15.038 12.188 1.00 14.13 272 ASP A N 1
ATOM 1933 C CA . ASP A 1 248 ? 19.670 14.184 11.030 1.00 15.71 272 ASP A CA 1
ATOM 1934 C C . ASP A 1 248 ? 18.710 14.518 9.860 1.00 14.97 272 ASP A C 1
ATOM 1935 O O . ASP A 1 248 ? 18.763 13.823 8.844 1.00 17.44 272 ASP A O 1
ATOM 1940 N N . ASP A 1 249 ? 17.923 15.597 9.984 1.00 13.34 273 ASP A N 1
ATOM 1941 C CA . ASP A 1 249 ? 17.051 16.050 8.881 1.00 13.11 273 ASP A CA 1
ATOM 1942 C C . ASP A 1 249 ? 17.844 16.969 7.947 1.00 12.95 273 ASP A C 1
ATOM 1943 O O . ASP A 1 249 ? 18.649 17.819 8.395 1.00 14.13 273 ASP A O 1
ATOM 1948 N N . ALA A 1 250 ? 17.581 16.857 6.650 1.00 13.89 274 ALA A N 1
ATOM 1949 C CA . ALA A 1 250 ? 18.139 17.803 5.689 1.00 12.43 274 ALA A CA 1
ATOM 1950 C C . ALA A 1 250 ? 17.795 19.262 6.044 1.00 12.43 274 ALA A C 1
ATOM 1951 O O . ALA A 1 250 ? 16.716 19.544 6.568 1.00 15.33 274 ALA A O 1
ATOM 1953 N N . THR A 1 251 ? 18.746 20.171 5.825 1.00 11.73 275 THR A N 1
ATOM 1954 C CA . THR A 1 251 ? 18.502 21.597 5.961 1.00 13.32 275 THR A CA 1
ATOM 1955 C C . THR A 1 251 ? 17.556 22.099 4.854 1.00 13.69 275 THR A C 1
ATOM 1956 O O . THR A 1 251 ? 17.378 21.449 3.810 1.00 14.94 275 THR A O 1
ATOM 1960 N N . THR A 1 252 ? 16.864 23.202 5.122 1.00 12.97 276 THR A N 1
ATOM 1961 C CA . THR A 1 252 ? 16.065 23.851 4.079 1.00 12.24 276 THR A CA 1
ATOM 1962 C C . THR A 1 252 ? 16.943 24.831 3.348 1.00 15.86 276 THR A C 1
ATOM 1963 O O . THR A 1 252 ? 17.187 24.684 2.167 1.00 14.20 276 THR A O 1
ATOM 1967 N N . LEU A 1 253 ? 17.375 25.874 4.025 1.00 13.85 277 LEU A N 1
ATOM 1968 C CA . LEU A 1 253 ? 18.450 26.726 3.546 1.00 15.49 277 LEU A CA 1
ATOM 1969 C C . LEU A 1 253 ? 19.744 26.227 4.150 1.00 13.57 277 LEU A C 1
ATOM 1970 O O . LEU A 1 253 ? 19.792 25.884 5.325 1.00 13.80 277 LEU A O 1
ATOM 1975 N N . GLN A 1 254 ? 20.794 26.082 3.360 1.00 11.94 278 GLN A N 1
ATOM 1976 C CA . GLN A 1 254 ? 21.846 25.181 3.792 1.00 14.56 278 GLN A CA 1
ATOM 1977 C C . GLN A 1 254 ? 22.931 25.785 4.726 1.00 14.38 278 GLN A C 1
ATOM 1978 O O . GLN A 1 254 ? 23.725 25.024 5.272 1.00 14.22 278 GLN A O 1
ATOM 1984 N N . PHE A 1 255 ? 22.946 27.108 4.911 1.00 13.96 279 PHE A N 1
ATOM 1985 C CA . PHE A 1 255 ? 23.815 27.696 5.934 1.00 12.52 279 PHE A CA 1
ATOM 1986 C C . PHE A 1 255 ? 23.101 27.612 7.279 1.00 12.56 279 PHE A C 1
ATOM 1987 O O . PHE A 1 255 ? 22.312 28.469 7.664 1.00 15.24 279 PHE A O 1
ATOM 1995 N N . LEU A 1 256 ? 23.382 26.523 8.002 1.00 13.52 280 LEU A N 1
ATOM 1996 C CA . LEU A 1 256 ? 22.670 26.224 9.278 1.00 11.90 280 LEU A CA 1
ATOM 1997 C C . LEU A 1 256 ? 23.348 27.038 10.388 1.00 15.17 280 LEU A C 1
ATOM 1998 O O . LEU A 1 256 ? 24.534 26.866 10.702 1.00 15.31 280 LEU A O 1
ATOM 2003 N N . VAL A 1 257 ? 22.599 27.979 10.951 1.00 13.73 281 VAL A N 1
ATOM 2004 C CA . VAL A 1 257 ? 23.190 29.036 11.770 1.00 13.56 281 VAL A CA 1
ATOM 2005 C C . VAL A 1 257 ? 23.723 28.575 13.115 1.00 14.03 281 VAL A C 1
ATOM 2006 O O . VAL A 1 257 ? 24.874 28.888 13.434 1.00 12.63 281 VAL A O 1
ATOM 2010 N N . PRO A 1 258 ? 22.955 27.765 13.879 1.00 12.28 282 PRO A N 1
ATOM 2011 C CA . PRO A 1 258 ? 23.511 27.363 15.190 1.00 12.95 282 PRO A CA 1
ATOM 2012 C C . PRO A 1 258 ? 24.812 26.517 15.024 1.00 11.42 282 PRO A C 1
ATOM 2013 O O . PRO A 1 258 ? 25.748 26.625 15.801 1.00 12.64 282 PRO A O 1
ATOM 2017 N N . SER A 1 259 ? 24.845 25.695 13.969 1.00 12.64 283 SER A N 1
ATOM 2018 C CA . SER A 1 259 ? 26.046 24.906 13.644 1.00 12.46 283 SER A CA 1
ATOM 2019 C C . SER A 1 259 ? 27.225 25.742 13.207 1.00 14.41 283 SER A C 1
ATOM 2020 O O . SER A 1 259 ? 28.352 25.430 13.597 1.00 13.40 283 SER A O 1
ATOM 2023 N N . ASN A 1 260 ? 26.979 26.825 12.468 1.00 15.26 284 ASN A N 1
ATOM 2024 C CA . ASN A 1 260 ? 28.046 27.754 12.124 1.00 12.73 284 ASN A CA 1
ATOM 2025 C C . ASN A 1 260 ? 28.605 28.436 13.368 1.00 13.81 284 ASN A C 1
ATOM 2026 O O . ASN A 1 260 ? 29.834 28.587 13.511 1.00 13.82 284 ASN A O 1
ATOM 2031 N N . PHE A 1 261 ? 27.724 28.851 14.297 1.00 14.85 285 PHE A N 1
ATOM 2032 C CA . PHE A 1 261 ? 28.186 29.468 15.561 1.00 14.91 285 PHE A CA 1
ATOM 2033 C C . PHE A 1 261 ? 29.003 28.436 16.360 1.00 11.92 285 PHE A C 1
ATOM 2034 O O . PHE A 1 261 ? 30.001 28.791 17.012 1.00 14.43 285 PHE A O 1
ATOM 2042 N N . PHE A 1 262 ? 28.614 27.167 16.324 1.00 13.29 286 PHE A N 1
ATOM 2043 C CA . PHE A 1 262 ? 29.335 26.095 17.023 1.00 12.82 286 PHE A CA 1
ATOM 2044 C C . PHE A 1 262 ? 30.708 25.841 16.363 1.00 11.30 286 PHE A C 1
ATOM 2045 O O . PHE A 1 262 ? 31.698 25.608 17.061 1.00 15.36 286 PHE A O 1
ATOM 2053 N N . ALA A 1 263 ? 30.801 25.979 15.037 1.00 11.91 287 ALA A N 1
ATOM 2054 C CA . ALA A 1 263 ? 32.067 25.847 14.333 1.00 12.92 287 ALA A CA 1
ATOM 2055 C C . ALA A 1 263 ? 33.058 26.930 14.742 1.00 14.00 287 ALA A C 1
ATOM 2056 O O . ALA A 1 263 ? 34.251 26.655 14.949 1.00 13.64 287 ALA A O 1
ATOM 2058 N N . VAL A 1 264 ? 32.556 28.154 14.911 1.00 14.59 288 VAL A N 1
ATOM 2059 C CA . VAL A 1 264 ? 33.427 29.256 15.363 1.00 17.32 288 VAL A CA 1
ATOM 2060 C C . VAL A 1 264 ? 34.099 28.918 16.704 1.00 14.02 288 VAL A C 1
ATOM 2061 O O . VAL A 1 264 ? 35.334 28.992 16.857 1.00 15.17 288 VAL A O 1
ATOM 2065 N N . SER A 1 265 ? 33.297 28.514 17.684 1.00 14.50 289 SER A N 1
ATOM 2066 C CA . SER A 1 265 ? 33.853 28.183 19.003 1.00 15.32 289 SER A CA 1
ATOM 2067 C C . SER A 1 265 ? 34.804 26.995 18.937 1.00 15.37 289 SER A C 1
ATOM 2068 O O . SER A 1 265 ? 35.867 26.993 19.535 1.00 15.89 289 SER A O 1
ATOM 2071 N N . SER A 1 266 ? 34.422 26.006 18.155 1.00 13.95 290 SER A N 1
ATOM 2072 C CA . SER A 1 266 ? 35.194 24.757 18.097 1.00 11.32 290 SER A CA 1
ATOM 2073 C C . SER A 1 266 ? 36.551 24.981 17.379 1.00 14.32 290 SER A C 1
ATOM 2074 O O . SER A 1 266 ? 37.588 24.406 17.764 1.00 14.30 290 SER A O 1
ATOM 2077 N N . LEU A 1 267 ? 36.542 25.777 16.307 1.00 13.57 291 LEU A N 1
ATOM 2078 C CA . LEU A 1 267 ? 37.790 26.132 15.650 1.00 13.88 291 LEU A CA 1
ATOM 2079 C C . LEU A 1 267 ? 38.715 26.948 16.536 1.00 14.55 291 LEU A C 1
ATOM 2080 O O . LEU A 1 267 ? 39.919 26.799 16.491 1.00 16.11 291 LEU A O 1
ATOM 2085 N N . ARG A 1 268 ? 38.159 27.809 17.357 1.00 15.43 292 ARG A N 1
ATOM 2086 C CA . ARG A 1 268 ? 38.988 28.563 18.259 1.00 16.13 292 ARG A CA 1
ATOM 2087 C C . ARG A 1 268 ? 39.592 27.695 19.386 1.00 14.42 292 ARG A C 1
ATOM 2088 O O . ARG A 1 268 ? 40.730 27.920 19.817 1.00 16.20 292 ARG A O 1
ATOM 2096 N N . LYS A 1 269 ? 38.831 26.711 19.879 1.00 14.73 293 LYS A N 1
ATOM 2097 C CA . LYS A 1 269 ? 39.386 25.710 20.783 1.00 15.05 293 LYS A CA 1
ATOM 2098 C C . LYS A 1 269 ? 40.520 24.963 20.102 1.00 13.91 293 LYS A C 1
ATOM 2099 O O . LYS A 1 269 ? 41.558 24.753 20.735 1.00 15.45 293 LYS A O 1
ATOM 2105 N N . ALA A 1 270 ? 40.296 24.503 18.865 1.00 14.78 294 ALA A N 1
ATOM 2106 C CA . ALA A 1 270 ? 41.341 23.759 18.128 1.00 14.09 294 ALA A CA 1
ATOM 2107 C C . ALA A 1 270 ? 42.576 24.656 17.938 1.00 16.20 294 ALA A C 1
ATOM 2108 O O . ALA A 1 270 ? 43.719 24.189 18.063 1.00 16.97 294 ALA A O 1
ATOM 2110 N N . ALA A 1 271 ? 42.358 25.956 17.706 1.00 16.69 295 ALA A N 1
ATOM 2111 C CA . ALA A 1 271 ? 43.486 26.897 17.515 1.00 14.41 295 ALA A CA 1
ATOM 2112 C C . ALA A 1 271 ? 44.356 26.949 18.778 1.00 14.88 295 ALA A C 1
ATOM 2113 O O . ALA A 1 271 ? 45.583 26.941 18.701 1.00 16.34 295 ALA A O 1
ATOM 2115 N N . GLU A 1 272 ? 43.720 27.017 19.946 1.00 16.73 296 GLU A N 1
ATOM 2116 C CA . GLU A 1 272 ? 44.432 27.059 21.207 1.00 15.75 296 GLU A CA 1
ATOM 2117 C C . GLU A 1 272 ? 45.234 25.808 21.461 1.00 16.22 296 GLU A C 1
ATOM 2118 O O . GLU A 1 272 ? 46.378 25.843 21.892 1.00 17.86 296 GLU A O 1
ATOM 2124 N N . ILE A 1 273 ? 44.614 24.658 21.225 1.00 15.41 297 ILE A N 1
ATOM 2125 C CA . ILE A 1 273 ? 45.301 23.383 21.405 1.00 16.07 297 ILE A CA 1
ATOM 2126 C C . ILE A 1 273 ? 46.528 23.333 20.481 1.00 15.16 297 ILE A C 1
ATOM 2127 O O . ILE A 1 273 ? 47.624 22.999 20.913 1.00 16.82 297 ILE A O 1
ATOM 2132 N N . LEU A 1 274 ? 46.325 23.642 19.205 1.00 15.72 298 LEU A N 1
ATOM 2133 C CA . LEU A 1 274 ? 47.429 23.558 18.233 1.00 16.59 298 LEU A CA 1
ATOM 2134 C C . LEU A 1 274 ? 48.588 24.476 18.611 1.00 18.21 298 LEU A C 1
ATOM 2135 O O . LEU A 1 274 ? 49.752 24.094 18.451 1.00 17.95 298 LEU A O 1
ATOM 2140 N N . GLU A 1 275 ? 48.274 25.671 19.148 1.00 17.48 299 GLU A N 1
ATOM 2141 C CA . GLU A 1 275 ? 49.315 26.613 19.596 1.00 18.59 299 GLU A CA 1
ATOM 2142 C C . GLU A 1 275 ? 50.032 26.127 20.870 1.00 21.08 299 GLU A C 1
ATOM 2143 O O . GLU A 1 275 ? 51.245 26.080 20.930 1.00 23.07 299 GLU A O 1
ATOM 2149 N N . LYS A 1 276 ? 49.256 25.790 21.884 1.00 20.19 300 LYS A N 1
ATOM 2150 C CA . LYS A 1 276 ? 49.788 25.535 23.215 1.00 20.44 300 LYS A CA 1
ATOM 2151 C C . LYS A 1 276 ? 50.369 24.122 23.373 1.00 20.17 300 LYS A C 1
ATOM 2152 O O . LYS A 1 276 ? 51.363 23.959 24.044 1.00 23.46 300 LYS A O 1
ATOM 2158 N N . VAL A 1 277 ? 49.721 23.120 22.799 1.00 19.09 301 VAL A N 1
ATOM 2159 C CA . VAL A 1 277 ? 50.145 21.740 22.910 1.00 17.72 301 VAL A CA 1
ATOM 2160 C C . VAL A 1 277 ? 51.096 21.404 21.778 1.00 18.17 301 VAL A C 1
ATOM 2161 O O . VAL A 1 277 ? 52.249 21.022 22.009 1.00 20.80 301 VAL A O 1
ATOM 2165 N N . ASN A 1 278 ? 50.609 21.565 20.549 1.00 18.18 302 ASN A N 1
ATOM 2166 C CA . ASN A 1 278 ? 51.345 21.059 19.385 1.00 19.47 302 ASN A CA 1
ATOM 2167 C C . ASN A 1 278 ? 52.429 22.008 18.857 1.00 18.53 302 ASN A C 1
ATOM 2168 O O . ASN A 1 278 ? 53.295 21.587 18.078 1.00 22.85 302 ASN A O 1
ATOM 2173 N N . LYS A 1 279 ? 52.387 23.273 19.263 1.00 20.18 303 LYS A N 1
ATOM 2174 C CA . LYS A 1 279 ? 53.305 24.297 18.788 1.00 22.47 303 LYS A CA 1
ATOM 2175 C C . LYS A 1 279 ? 53.254 24.391 17.264 1.00 20.75 303 LYS A C 1
ATOM 2176 O O . LYS A 1 279 ? 54.298 24.538 16.630 1.00 21.98 303 LYS A O 1
ATOM 2182 N N . LYS A 1 280 ? 52.049 24.299 16.701 1.00 18.50 304 LYS A N 1
ATOM 2183 C CA . LYS A 1 280 ? 51.851 24.415 15.233 1.00 18.01 304 LYS A CA 1
ATOM 2184 C C . LYS A 1 280 ? 51.133 25.753 14.973 1.00 18.88 304 LYS A C 1
ATOM 2185 O O . LYS A 1 280 ? 49.899 25.813 14.909 1.00 20.88 304 LYS A O 1
ATOM 2191 N N . THR A 1 281 ? 51.929 26.815 14.883 1.00 20.36 305 THR A N 1
ATOM 2192 C CA A THR A 1 281 ? 51.363 28.155 14.774 0.50 20.13 305 THR A CA 1
ATOM 2193 C CA B THR A 1 281 ? 51.421 28.189 14.751 0.50 21.27 305 THR A CA 1
ATOM 2194 C C . THR A 1 281 ? 50.634 28.385 13.451 1.00 19.98 305 THR A C 1
ATOM 2195 O O . THR A 1 281 ? 49.617 29.082 13.427 1.00 19.67 305 THR A O 1
ATOM 2202 N N . ALA A 1 282 ? 51.100 27.780 12.345 1.00 19.98 306 ALA A N 1
ATOM 2203 C CA . ALA A 1 282 ? 50.416 27.939 11.062 1.00 18.77 306 ALA A CA 1
ATOM 2204 C C . ALA A 1 282 ? 49.037 27.302 11.020 1.00 19.07 306 ALA A C 1
ATOM 2205 O O . ALA A 1 282 ? 48.027 27.965 10.648 1.00 18.95 306 ALA A O 1
ATOM 2207 N N . LEU A 1 283 ? 48.956 26.049 11.478 1.00 17.71 307 LEU A N 1
ATOM 2208 C CA . LEU A 1 283 ? 47.683 25.351 11.525 1.00 19.16 307 LEU A CA 1
ATOM 2209 C C . LEU A 1 283 ? 46.732 25.990 12.542 1.00 17.04 307 LEU A C 1
ATOM 2210 O O . LEU A 1 283 ? 45.518 26.126 12.290 1.00 15.18 307 LEU A O 1
ATOM 2215 N N . SER A 1 284 ? 47.314 26.509 13.612 1.00 18.05 308 SER A N 1
ATOM 2216 C CA . SER A 1 284 ? 46.535 27.214 14.612 1.00 17.48 308 SER A CA 1
ATOM 2217 C C . SER A 1 284 ? 45.883 28.455 13.962 1.00 19.56 308 SER A C 1
ATOM 2218 O O . SER A 1 284 ? 44.696 28.692 14.133 1.00 16.78 308 SER A O 1
ATOM 2221 N N . LYS A 1 285 ? 46.680 29.218 13.211 1.00 20.96 309 LYS A N 1
ATOM 2222 C CA . LYS A 1 285 ? 46.206 30.430 12.572 1.00 20.36 309 LYS A CA 1
ATOM 2223 C C . LYS A 1 285 ? 45.153 30.092 11.532 1.00 18.59 309 LYS A C 1
ATOM 2224 O O . LYS A 1 285 ? 44.196 30.843 11.373 1.00 19.66 309 LYS A O 1
ATOM 2230 N N . GLU A 1 286 ? 45.315 28.988 10.794 1.00 19.22 310 GLU A N 1
ATOM 2231 C CA A GLU A 1 286 ? 44.284 28.609 9.842 0.65 20.35 310 GLU A CA 1
ATOM 2232 C CA B GLU A 1 286 ? 44.282 28.566 9.841 0.35 19.73 310 GLU A CA 1
ATOM 2233 C C . GLU A 1 286 ? 42.917 28.399 10.545 1.00 16.80 310 GLU A C 1
ATOM 2234 O O . GLU A 1 286 ? 41.863 28.838 10.037 1.00 16.97 310 GLU A O 1
ATOM 2245 N N . CYS A 1 287 ? 42.920 27.757 11.701 1.00 16.86 311 CYS A N 1
ATOM 2246 C CA . CYS A 1 287 ? 41.700 27.592 12.506 1.00 15.30 311 CYS A CA 1
ATOM 2247 C C . CYS A 1 287 ? 41.129 28.962 12.950 1.00 15.81 311 CYS A C 1
ATOM 2248 O O . CYS A 1 287 ? 39.909 29.210 12.793 1.00 17.09 311 CYS A O 1
ATOM 2251 N N . LYS A 1 288 ? 41.999 29.842 13.482 1.00 16.87 312 LYS A N 1
ATOM 2252 C CA . LYS A 1 288 ? 41.565 31.156 13.973 1.00 19.91 312 LYS A CA 1
ATOM 2253 C C . LYS A 1 288 ? 40.975 31.975 12.845 1.00 20.59 312 LYS A C 1
ATOM 2254 O O . LYS A 1 288 ? 39.955 32.658 13.018 1.00 19.28 312 LYS A O 1
ATOM 2260 N N . ASP A 1 289 ? 41.648 31.969 11.703 1.00 18.75 313 ASP A N 1
ATOM 2261 C CA . ASP A 1 289 ? 41.213 32.759 10.563 1.00 20.13 313 ASP A CA 1
ATOM 2262 C C . ASP A 1 289 ? 39.883 32.288 9.977 1.00 17.72 313 ASP A C 1
ATOM 2263 O O . ASP A 1 289 ? 39.018 33.082 9.590 1.00 18.23 313 ASP A O 1
ATOM 2268 N N . LEU A 1 290 ? 39.694 30.981 9.900 1.00 16.32 314 LEU A N 1
ATOM 2269 C CA . LEU A 1 290 ? 38.426 30.442 9.439 1.00 15.68 314 LEU A CA 1
ATOM 2270 C C . LEU A 1 290 ? 37.300 30.789 10.443 1.00 14.81 314 LEU A C 1
ATOM 2271 O O . LEU A 1 290 ? 36.226 31.210 10.004 1.00 17.32 314 LEU A O 1
ATOM 2276 N N . ALA A 1 291 ? 37.566 30.652 11.743 1.00 15.71 315 ALA A N 1
ATOM 2277 C CA . ALA A 1 291 ? 36.578 30.987 12.758 1.00 14.91 315 ALA A CA 1
ATOM 2278 C C . ALA A 1 291 ? 36.133 32.435 12.603 1.00 15.45 315 ALA A C 1
ATOM 2279 O O . ALA A 1 291 ? 34.947 32.742 12.604 1.00 16.64 315 ALA A O 1
ATOM 2281 N N . GLN A 1 292 ? 37.094 33.328 12.397 1.00 16.51 316 GLN A N 1
ATOM 2282 C CA . GLN A 1 292 ? 36.806 34.733 12.216 1.00 15.86 316 GLN A CA 1
ATOM 2283 C C . GLN A 1 292 ? 36.019 35.016 10.937 1.00 17.82 316 GLN A C 1
ATOM 2284 O O . GLN A 1 292 ? 35.119 35.846 10.923 1.00 17.60 316 GLN A O 1
ATOM 2290 N N . GLU A 1 293 ? 36.372 34.371 9.833 1.00 17.19 317 GLU A N 1
ATOM 2291 C CA . GLU A 1 293 ? 35.624 34.528 8.599 1.00 16.85 317 GLU A CA 1
ATOM 2292 C C . GLU A 1 293 ? 34.162 34.161 8.829 1.00 16.61 317 GLU A C 1
ATOM 2293 O O . GLU A 1 293 ? 33.242 34.864 8.359 1.00 17.56 317 GLU A O 1
ATOM 2299 N N . VAL A 1 294 ? 33.923 33.011 9.469 1.00 15.43 318 VAL A N 1
ATOM 2300 C CA . VAL A 1 294 ? 32.565 32.550 9.699 1.00 14.50 318 VAL A CA 1
ATOM 2301 C C . VAL A 1 294 ? 31.789 33.491 10.633 1.00 16.67 318 VAL A C 1
ATOM 2302 O O . VAL A 1 294 ? 30.640 33.822 10.393 1.00 16.42 318 VAL A O 1
ATOM 2306 N N . GLU A 1 295 ? 32.446 33.914 11.700 1.00 15.56 319 GLU A N 1
ATOM 2307 C CA . GLU A 1 295 ? 31.839 34.854 12.648 1.00 18.27 319 GLU A CA 1
ATOM 2308 C C . GLU A 1 295 ? 31.436 36.156 11.954 1.00 16.18 319 GLU A C 1
ATOM 2309 O O . GLU A 1 295 ? 30.323 36.637 12.158 1.00 16.33 319 GLU A O 1
ATOM 2315 N N . THR A 1 296 ? 32.286 36.706 11.090 1.00 17.81 320 THR A N 1
ATOM 2316 C CA . THR A 1 296 ? 31.990 37.980 10.433 1.00 17.31 320 THR A CA 1
ATOM 2317 C C . THR A 1 296 ? 30.772 37.774 9.506 1.00 17.37 320 THR A C 1
ATOM 2318 O O . THR A 1 296 ? 29.880 38.639 9.459 1.00 18.14 320 THR A O 1
ATOM 2322 N N . ALA A 1 297 ? 30.706 36.615 8.834 1.00 15.94 321 ALA A N 1
ATOM 2323 C CA . ALA A 1 297 ? 29.625 36.308 7.903 1.00 15.69 321 ALA A CA 1
ATOM 2324 C C . ALA A 1 297 ? 28.325 36.105 8.679 1.00 16.60 321 ALA A C 1
ATOM 2325 O O . ALA A 1 297 ? 27.265 36.532 8.221 1.00 15.96 321 ALA A O 1
ATOM 2327 N N . LEU A 1 298 ? 28.386 35.488 9.869 1.00 15.65 322 LEU A N 1
ATOM 2328 C CA . LEU A 1 298 ? 27.192 35.356 10.688 1.00 14.85 322 LEU A CA 1
ATOM 2329 C C . LEU A 1 298 ? 26.625 36.719 11.094 1.00 15.61 322 LEU A C 1
ATOM 2330 O O . LEU A 1 298 ? 25.395 36.967 11.013 1.00 16.53 322 LEU A O 1
ATOM 2335 N N . LYS A 1 299 ? 27.519 37.601 11.499 1.00 17.02 323 LYS A N 1
ATOM 2336 C CA . LYS A 1 299 ? 27.101 38.935 11.919 1.00 18.56 323 LYS A CA 1
ATOM 2337 C C . LYS A 1 299 ? 26.447 39.660 10.754 1.00 20.76 323 LYS A C 1
ATOM 2338 O O . LYS A 1 299 ? 25.501 40.426 10.964 1.00 20.98 323 LYS A O 1
ATOM 2344 N N . LYS A 1 300 ? 26.927 39.426 9.529 1.00 18.65 324 LYS A N 1
ATOM 2345 C CA . LYS A 1 300 ? 26.413 40.137 8.365 1.00 20.00 324 LYS A CA 1
ATOM 2346 C C . LYS A 1 300 ? 25.121 39.537 7.771 1.00 18.64 324 LYS A C 1
ATOM 2347 O O . LYS A 1 300 ? 24.319 40.256 7.137 1.00 19.64 324 LYS A O 1
ATOM 2353 N N . TYR A 1 301 ? 24.931 38.221 7.914 1.00 16.23 325 TYR A N 1
ATOM 2354 C CA . TYR A 1 301 ? 23.849 37.508 7.223 1.00 17.47 325 TYR A CA 1
ATOM 2355 C C . TYR A 1 301 ? 22.825 36.772 8.090 1.00 16.39 325 TYR A C 1
ATOM 2356 O O . TYR A 1 301 ? 21.748 36.467 7.605 1.00 17.32 325 TYR A O 1
ATOM 2365 N N . ALA A 1 302 ? 23.120 36.501 9.363 1.00 16.55 326 ALA A N 1
ATOM 2366 C CA . ALA A 1 302 ? 22.252 35.631 10.166 1.00 17.57 326 ALA A CA 1
ATOM 2367 C C . ALA A 1 302 ? 21.266 36.365 11.028 1.00 18.62 326 ALA A C 1
ATOM 2368 O O . ALA A 1 302 ? 20.505 35.722 11.726 1.00 17.68 326 ALA A O 1
ATOM 2370 N N . VAL A 1 303 ? 21.327 37.695 11.054 1.00 16.60 327 VAL A N 1
ATOM 2371 C CA . VAL A 1 303 ? 20.436 38.514 11.909 1.00 16.74 327 VAL A CA 1
ATOM 2372 C C . VAL A 1 303 ? 19.257 39.020 11.051 1.00 17.77 327 VAL A C 1
ATOM 2373 O O . VAL A 1 303 ? 19.430 39.606 9.968 1.00 19.04 327 VAL A O 1
ATOM 2377 N N . TYR A 1 304 ? 18.064 38.754 11.550 1.00 16.82 328 TYR A N 1
ATOM 2378 C CA . TYR A 1 304 ? 16.779 39.112 10.908 1.00 15.67 328 TYR A CA 1
ATOM 2379 C C . TYR A 1 304 ? 16.026 40.090 11.783 1.00 16.56 328 TYR A C 1
ATOM 2380 O O . TYR A 1 304 ? 15.920 39.897 13.013 1.00 16.56 328 TYR A O 1
ATOM 2389 N N . ASN A 1 305 ? 15.493 41.146 11.168 1.00 17.35 329 ASN A N 1
ATOM 2390 C CA . ASN A 1 305 ? 14.710 42.170 11.894 1.00 19.07 329 ASN A CA 1
ATOM 2391 C C . ASN A 1 305 ? 13.267 41.737 11.964 1.00 19.34 329 ASN A C 1
ATOM 2392 O O . ASN A 1 305 ? 12.481 41.990 11.015 1.00 19.74 329 ASN A O 1
ATOM 2397 N N . HIS A 1 306 ? 12.934 41.010 13.029 1.00 19.00 330 HIS A N 1
ATOM 2398 C CA . HIS A 1 306 ? 11.602 40.453 13.168 1.00 19.82 330 HIS A CA 1
ATOM 2399 C C . HIS A 1 306 ? 10.633 41.564 13.662 1.00 21.21 330 HIS A C 1
ATOM 2400 O O . HIS A 1 306 ? 10.937 42.276 14.621 1.00 20.01 330 HIS A O 1
ATOM 2407 N N . PRO A 1 307 ? 9.482 41.748 12.998 1.00 20.84 331 PRO A N 1
ATOM 2408 C CA . PRO A 1 307 ? 8.581 42.804 13.401 1.00 19.63 331 PRO A CA 1
ATOM 2409 C C . PRO A 1 307 ? 7.999 42.682 14.826 1.00 21.22 331 PRO A C 1
ATOM 2410 O O . PRO A 1 307 ? 7.576 43.679 15.397 1.00 24.94 331 PRO A O 1
ATOM 2414 N N . LYS A 1 308 ? 7.878 41.443 15.319 1.00 18.27 332 LYS A N 1
ATOM 2415 C CA . LYS A 1 308 ? 7.408 41.203 16.669 1.00 19.20 332 LYS A CA 1
ATOM 2416 C C . LYS A 1 308 ? 8.553 41.183 17.678 1.00 20.68 332 LYS A C 1
ATOM 2417 O O . LYS A 1 308 ? 8.459 41.886 18.700 1.00 22.65 332 LYS A O 1
ATOM 2423 N N . TYR A 1 309 ? 9.618 40.436 17.406 1.00 20.79 333 TYR A N 1
ATOM 2424 C CA . TYR A 1 309 ? 10.647 40.151 18.414 1.00 18.90 333 TYR A CA 1
ATOM 2425 C C . TYR A 1 309 ? 11.882 41.033 18.351 1.00 21.35 333 TYR A C 1
ATOM 2426 O O . TYR A 1 309 ? 12.735 40.976 19.261 1.00 21.00 333 TYR A O 1
ATOM 2435 N N . GLY A 1 310 ? 12.009 41.823 17.294 1.00 20.34 334 GLY A N 1
ATOM 2436 C CA . GLY A 1 310 ? 13.208 42.644 17.116 1.00 21.75 334 GLY A CA 1
ATOM 2437 C C . GLY A 1 310 ? 14.273 41.848 16.389 1.00 18.32 334 GLY A C 1
ATOM 2438 O O . GLY A 1 310 ? 13.944 40.862 15.679 1.00 18.25 334 GLY A O 1
ATOM 2439 N N . LYS A 1 311 ? 15.534 42.259 16.529 1.00 17.58 335 LYS A N 1
ATOM 2440 C CA . LYS A 1 311 ? 16.629 41.515 15.911 1.00 18.62 335 LYS A CA 1
ATOM 2441 C C . LYS A 1 311 ? 16.740 40.135 16.514 1.00 16.32 335 LYS A C 1
ATOM 2442 O O . LYS A 1 311 ? 16.867 39.978 17.735 1.00 17.30 335 LYS A O 1
ATOM 2448 N N . ILE A 1 312 ? 16.651 39.141 15.662 1.00 16.55 336 ILE A N 1
ATOM 2449 C CA . ILE A 1 312 ? 16.835 37.742 16.054 1.00 16.40 336 ILE A CA 1
ATOM 2450 C C . ILE A 1 312 ? 17.842 37.028 15.158 1.00 18.59 336 ILE A C 1
ATOM 2451 O O . ILE A 1 312 ? 18.142 37.501 14.068 1.00 17.75 336 ILE A O 1
ATOM 2456 N N . TYR A 1 313 ? 18.291 35.826 15.590 1.00 16.99 337 TYR A N 1
ATOM 2457 C CA . TYR A 1 313 ? 19.097 34.983 14.725 1.00 15.29 337 TYR A CA 1
ATOM 2458 C C . TYR A 1 313 ? 18.182 34.026 13.956 1.00 15.10 337 TYR A C 1
ATOM 2459 O O . TYR A 1 313 ? 17.288 33.412 14.537 1.00 13.19 337 TYR A O 1
ATOM 2468 N N . ALA A 1 314 ? 18.388 33.968 12.635 1.00 13.23 338 ALA A N 1
ATOM 2469 C CA . ALA A 1 314 ? 17.722 32.987 11.772 1.00 13.05 338 ALA A CA 1
ATOM 2470 C C . ALA A 1 314 ? 18.263 31.587 12.074 1.00 12.46 338 ALA A C 1
ATOM 2471 O O . ALA A 1 314 ? 19.434 31.419 12.445 1.00 13.83 338 ALA A O 1
ATOM 2473 N N . PHE A 1 315 ? 17.419 30.589 11.897 1.00 12.76 339 PHE A N 1
ATOM 2474 C CA . PHE A 1 315 ? 17.840 29.197 12.047 1.00 12.21 339 PHE A CA 1
ATOM 2475 C C . PHE A 1 315 ? 18.744 28.766 10.874 1.00 13.31 339 PHE A C 1
ATOM 2476 O O . PHE A 1 315 ? 19.733 28.085 11.060 1.00 13.10 339 PHE A O 1
ATOM 2484 N N . GLU A 1 316 ? 18.359 29.152 9.661 1.00 14.52 340 GLU A N 1
ATOM 2485 C CA . GLU A 1 316 ? 19.141 28.942 8.449 1.00 12.70 340 GLU A CA 1
ATOM 2486 C C . GLU A 1 316 ? 19.059 30.166 7.540 1.00 14.34 340 GLU A C 1
ATOM 2487 O O . GLU A 1 316 ? 18.075 30.913 7.553 1.00 14.57 340 GLU A O 1
ATOM 2493 N N . VAL A 1 317 ? 20.098 30.341 6.702 1.00 14.03 341 VAL A N 1
ATOM 2494 C CA . VAL A 1 317 ? 20.120 31.338 5.648 1.00 12.19 341 VAL A CA 1
ATOM 2495 C C . VAL A 1 317 ? 20.753 30.707 4.418 1.00 13.98 341 VAL A C 1
ATOM 2496 O O . VAL A 1 317 ? 21.369 29.659 4.519 1.00 12.79 341 VAL A O 1
ATOM 2500 N N . ASP A 1 318 ? 20.612 31.338 3.257 1.00 13.61 342 ASP A N 1
ATOM 2501 C CA . ASP A 1 318 ? 21.256 30.812 2.023 1.00 16.32 342 ASP A CA 1
ATOM 2502 C C . ASP A 1 318 ? 22.315 31.736 1.419 1.00 14.66 342 ASP A C 1
ATOM 2503 O O . ASP A 1 318 ? 22.930 31.404 0.403 1.00 16.63 342 ASP A O 1
ATOM 2508 N N . GLY A 1 319 ? 22.517 32.922 2.011 1.00 14.31 343 GLY A N 1
ATOM 2509 C CA . GLY A 1 319 ? 23.423 33.917 1.472 1.00 16.77 343 GLY A CA 1
ATOM 2510 C C . GLY A 1 319 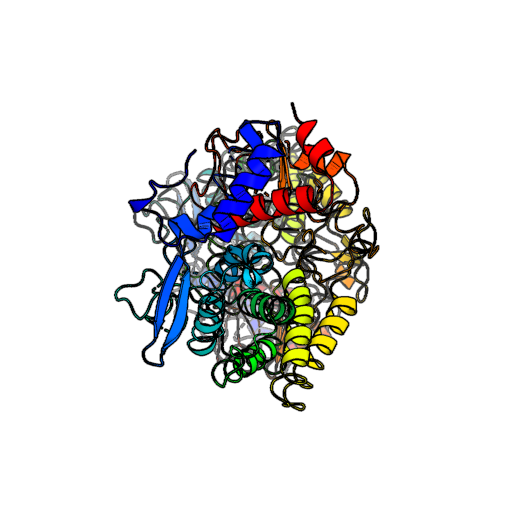? 22.863 34.761 0.326 1.00 17.09 343 GLY A C 1
ATOM 2511 O O . GLY A 1 319 ? 23.458 35.775 -0.047 1.00 17.78 343 GLY A O 1
ATOM 2512 N N . PHE A 1 320 ? 21.683 34.391 -0.192 1.00 15.55 344 PHE A N 1
ATOM 2513 C CA . PHE A 1 320 ? 20.974 35.203 -1.189 1.00 17.15 344 PHE A CA 1
ATOM 2514 C C . PHE A 1 320 ? 20.053 36.274 -0.608 1.00 15.62 344 PHE A C 1
ATOM 2515 O O . PHE A 1 320 ? 19.604 37.184 -1.344 1.00 18.58 344 PHE A O 1
ATOM 2523 N N . GLY A 1 321 ? 19.720 36.136 0.683 1.00 17.03 345 GLY A N 1
ATOM 2524 C CA . GLY A 1 321 ? 18.754 36.987 1.369 1.00 16.58 345 GLY A CA 1
ATOM 2525 C C . GLY A 1 321 ? 17.577 36.222 1.962 1.00 15.38 345 GLY A C 1
ATOM 2526 O O . GLY A 1 321 ? 16.681 36.826 2.549 1.00 17.69 345 GLY A O 1
ATOM 2527 N N . ASN A 1 322 ? 17.555 34.897 1.775 1.00 14.49 346 ASN A N 1
ATOM 2528 C CA . ASN A 1 322 ? 16.533 34.109 2.441 1.00 15.44 346 ASN A CA 1
ATOM 2529 C C . ASN A 1 322 ? 16.941 33.782 3.875 1.00 13.25 346 ASN A C 1
ATOM 2530 O O . ASN A 1 322 ? 18.125 33.630 4.206 1.00 13.10 346 ASN A O 1
ATOM 2535 N N . HIS A 1 323 ? 15.920 33.686 4.704 1.00 13.63 347 HIS A N 1
ATOM 2536 C CA . HIS A 1 323 ? 16.072 33.260 6.087 1.00 13.50 347 HIS A CA 1
ATOM 2537 C C . HIS A 1 323 ? 14.989 32.240 6.389 1.00 14.58 347 HIS A C 1
ATOM 2538 O O . HIS A 1 323 ? 13.854 32.382 5.890 1.00 15.21 347 HIS A O 1
ATOM 2545 N N . HIS A 1 324 ? 15.292 31.312 7.294 1.00 15.09 348 HIS A N 1
ATOM 2546 C CA . HIS A 1 324 ? 14.322 30.362 7.814 1.00 12.61 348 HIS A CA 1
ATOM 2547 C C . HIS A 1 324 ? 14.218 30.611 9.337 1.00 15.93 348 HIS A C 1
ATOM 2548 O O . HIS A 1 324 ? 15.173 30.395 10.075 1.00 14.74 348 HIS A O 1
ATOM 2555 N N . LEU A 1 325 ? 13.054 31.096 9.743 1.00 14.04 349 LEU A N 1
ATOM 2556 C CA . LEU A 1 325 ? 12.745 31.510 11.111 1.00 13.78 349 LEU A CA 1
ATOM 2557 C C . LEU A 1 325 ? 11.968 30.400 11.801 1.00 12.87 349 LEU A C 1
ATOM 2558 O O . LEU A 1 325 ? 10.775 30.216 11.597 1.00 12.54 349 LEU A O 1
ATOM 2571 N N . ASP A 1 327 ? 13.011 27.009 15.072 1.00 14.56 351 ASP A N 1
ATOM 2572 C CA . ASP A 1 327 ? 14.089 26.332 15.807 1.00 13.48 351 ASP A CA 1
ATOM 2573 C C . ASP A 1 327 ? 13.708 24.847 15.852 1.00 13.94 351 ASP A C 1
ATOM 2574 O O . ASP A 1 327 ? 12.527 24.527 15.759 1.00 14.37 351 ASP A O 1
ATOM 2579 N N . ASP A 1 328 ? 14.703 23.974 15.992 1.00 13.54 352 ASP A N 1
ATOM 2580 C CA . ASP A 1 328 ? 14.531 22.549 16.182 1.00 14.04 352 ASP A CA 1
ATOM 2581 C C . ASP A 1 328 ? 15.142 22.231 17.546 1.00 14.06 352 ASP A C 1
ATOM 2582 O O . ASP A 1 328 ? 16.110 22.855 17.956 1.00 15.64 352 ASP A O 1
ATOM 2587 N N . ALA A 1 329 ? 14.567 21.260 18.232 1.00 13.12 353 ALA A N 1
ATOM 2588 C CA . ALA A 1 329 ? 15.049 20.853 19.566 1.00 14.25 353 ALA A CA 1
ATOM 2589 C C . ALA A 1 329 ? 16.522 20.448 19.644 1.00 15.00 353 ALA A C 1
ATOM 2590 O O . ALA A 1 329 ? 17.152 20.603 20.686 1.00 15.11 353 ALA A O 1
ATOM 2592 N N . ASN A 1 330 ? 17.041 19.820 18.591 1.00 13.36 354 ASN A N 1
ATOM 2593 C CA . ASN A 1 330 ? 18.366 19.219 18.675 1.00 14.45 354 ASN A CA 1
ATOM 2594 C C . ASN A 1 330 ? 19.468 20.245 18.799 1.00 17.36 354 ASN A C 1
ATOM 2595 O O . ASN A 1 330 ? 19.501 21.285 18.130 1.00 15.32 354 ASN A O 1
ATOM 2600 N N . VAL A 1 331 ? 20.406 19.953 19.692 1.00 16.03 355 VAL A N 1
ATOM 2601 C CA . VAL A 1 331 ? 21.534 20.828 19.926 1.00 11.88 355 VAL A CA 1
ATOM 2602 C C . VAL A 1 331 ? 22.711 20.459 18.991 1.00 13.88 355 VAL A C 1
ATOM 2603 O O . VAL A 1 331 ? 23.135 19.293 18.947 1.00 13.19 355 VAL A O 1
ATOM 2607 N N . PRO A 1 332 ? 23.316 21.428 18.301 1.00 14.53 356 PRO A N 1
ATOM 2608 C CA . PRO A 1 332 ? 23.110 22.858 18.369 1.00 11.86 356 PRO A CA 1
ATOM 2609 C C . PRO A 1 332 ? 21.773 23.361 17.776 1.00 13.38 356 PRO A C 1
ATOM 2610 O O . PRO A 1 332 ? 21.464 23.094 16.606 1.00 14.20 356 PRO A O 1
ATOM 2614 N N . SER A 1 333 ? 21.078 24.129 18.608 1.00 14.10 357 SER A N 1
ATOM 2615 C CA . SER A 1 333 ? 19.824 24.831 18.261 1.00 13.68 357 SER A CA 1
ATOM 2616 C C . SER A 1 333 ? 20.057 26.309 18.550 1.00 15.29 357 SER A C 1
ATOM 2617 O O . SER A 1 333 ? 21.014 26.697 19.258 1.00 14.79 357 SER A O 1
ATOM 2620 N N . LEU A 1 334 ? 19.147 27.155 18.106 1.00 13.88 358 LEU A N 1
ATOM 2621 C CA . LEU A 1 334 ? 19.237 28.587 18.522 1.00 13.69 358 LEU A CA 1
ATOM 2622 C C . LEU A 1 334 ? 19.078 28.707 20.046 1.00 14.30 358 LEU A C 1
ATOM 2623 O O . LEU A 1 334 ? 19.882 29.388 20.700 1.00 14.38 358 LEU A O 1
ATOM 2628 N N . LEU A 1 335 ? 18.081 28.033 20.612 1.00 15.91 359 LEU A N 1
ATOM 2629 C CA . LEU A 1 335 ? 17.824 28.129 22.050 1.00 15.21 359 LEU A CA 1
ATOM 2630 C C . LEU A 1 335 ? 19.101 27.782 22.856 1.00 15.29 359 LEU A C 1
ATOM 2631 O O . LEU A 1 335 ? 19.389 28.394 23.886 1.00 15.73 359 LEU A O 1
ATOM 2636 N N . ALA A 1 336 ? 19.813 26.771 22.409 1.00 14.84 360 ALA A N 1
ATOM 2637 C CA . ALA A 1 336 ? 20.919 26.203 23.172 1.00 13.25 360 ALA A CA 1
ATOM 2638 C C . ALA A 1 336 ? 22.271 26.921 22.998 1.00 13.02 360 ALA A C 1
ATOM 2639 O O . ALA A 1 336 ? 23.227 26.526 23.625 1.00 15.64 360 ALA A O 1
ATOM 2649 N N . PRO A 1 338 ? 23.848 29.554 24.165 1.00 15.29 362 PRO A N 1
ATOM 2650 C CA . PRO A 1 338 ? 24.586 29.871 25.405 1.00 16.74 362 PRO A CA 1
ATOM 2651 C C . PRO A 1 338 ? 25.051 28.629 26.178 1.00 17.75 362 PRO A C 1
ATOM 2652 O O . PRO A 1 338 ? 26.105 28.672 26.835 1.00 18.45 362 PRO A O 1
ATOM 2656 N N . TYR A 1 339 ? 24.269 27.538 26.108 1.00 16.13 363 TYR A N 1
ATOM 2657 C CA . TYR A 1 339 ? 24.666 26.297 26.717 1.00 15.29 363 TYR A CA 1
ATOM 2658 C C . TYR A 1 339 ? 25.990 25.804 26.144 1.00 14.84 363 TYR A C 1
ATOM 2659 O O . TYR A 1 339 ? 26.894 25.443 26.904 1.00 16.57 363 TYR A O 1
ATOM 2668 N N . LEU A 1 340 ? 26.113 25.748 24.811 1.00 12.91 364 LEU A N 1
ATOM 2669 C CA . LEU A 1 340 ? 27.384 25.354 24.214 1.00 13.68 364 LEU A CA 1
ATOM 2670 C C . LEU A 1 340 ? 28.496 26.389 24.364 1.00 16.06 364 LEU A C 1
ATOM 2671 O O . LEU A 1 340 ? 29.653 26.060 24.191 1.00 17.43 364 LEU A O 1
ATOM 2676 N N . GLY A 1 341 ? 28.126 27.633 24.663 1.00 17.64 365 GLY A N 1
ATOM 2677 C CA . GLY A 1 341 ? 29.067 28.730 24.870 1.00 18.33 365 GLY A CA 1
ATOM 2678 C C . GLY A 1 341 ? 29.318 29.525 23.572 1.00 19.42 365 GLY A C 1
ATOM 2679 O O . GLY A 1 341 ? 30.325 30.211 23.460 1.00 19.07 365 GLY A O 1
ATOM 2680 N N . ASP A 1 342 ? 28.394 29.453 22.605 1.00 17.13 366 ASP A N 1
ATOM 2681 C CA . ASP A 1 342 ? 28.607 30.053 21.275 1.00 15.98 366 ASP A CA 1
ATOM 2682 C C . ASP A 1 342 ? 28.153 31.525 21.183 1.00 16.91 366 ASP A C 1
ATOM 2683 O O . ASP A 1 342 ? 28.638 32.261 20.321 1.00 19.51 366 ASP A O 1
ATOM 2688 N N . VAL A 1 343 ? 27.256 31.913 22.098 1.00 19.06 367 VAL A N 1
ATOM 2689 C CA . VAL A 1 343 ? 26.827 33.310 22.307 1.00 19.15 367 VAL A CA 1
ATOM 2690 C C . VAL A 1 343 ? 26.658 33.466 23.813 1.00 20.36 367 VAL A C 1
ATOM 2691 O O . VAL A 1 343 ? 26.413 32.516 24.531 1.00 21.29 367 VAL A O 1
ATOM 2695 N N . ASN A 1 344 ? 26.802 34.701 24.293 1.00 20.89 368 ASN A N 1
ATOM 2696 C CA . ASN A 1 344 ? 26.525 35.032 25.673 1.00 21.32 368 ASN A CA 1
ATOM 2697 C C . ASN A 1 344 ? 25.019 34.988 25.908 1.00 21.37 368 ASN A C 1
ATOM 2698 O O . ASN A 1 344 ? 24.242 35.383 25.050 1.00 21.90 368 ASN A O 1
ATOM 2703 N N . VAL A 1 345 ? 24.617 34.475 27.070 1.00 21.02 369 VAL A N 1
ATOM 2704 C CA . VAL A 1 345 ? 23.210 34.370 27.419 1.00 19.42 369 VAL A CA 1
ATOM 2705 C C . VAL A 1 345 ? 22.526 35.732 27.426 1.00 20.69 369 VAL A C 1
ATOM 2706 O O . VAL A 1 345 ? 21.317 35.821 27.210 1.00 22.24 369 VAL A O 1
ATOM 2710 N N . ASN A 1 346 ? 23.304 36.790 27.646 1.00 21.34 370 ASN A N 1
ATOM 2711 C CA . ASN A 1 346 ? 22.728 38.125 27.624 1.00 23.81 370 ASN A CA 1
ATOM 2712 C C . ASN A 1 346 ? 22.982 38.940 26.348 1.00 23.55 370 ASN A C 1
ATOM 2713 O O . ASN A 1 346 ? 22.708 40.144 26.312 1.00 25.50 370 ASN A O 1
ATOM 2718 N N . ASP A 1 347 ? 23.438 38.263 25.295 1.00 21.55 371 ASP A N 1
ATOM 2719 C CA . ASP A 1 347 ? 23.418 38.836 23.954 1.00 20.33 371 ASP A CA 1
ATOM 2720 C C . ASP A 1 347 ? 21.935 39.236 23.705 1.00 19.84 371 ASP A C 1
ATOM 2721 O O . ASP A 1 347 ? 21.033 38.396 23.749 1.00 19.51 371 ASP A O 1
ATOM 2726 N N . PRO A 1 348 ? 21.673 40.523 23.443 1.00 21.51 372 PRO A N 1
ATOM 2727 C CA . PRO A 1 348 ? 20.279 40.941 23.278 1.00 21.43 372 PRO A CA 1
ATOM 2728 C C . PRO A 1 348 ? 19.557 40.260 22.080 1.00 21.37 372 PRO A C 1
ATOM 2729 O O . PRO A 1 348 ? 18.329 40.030 22.152 1.00 21.36 372 PRO A O 1
ATOM 2733 N N . ILE A 1 349 ? 20.311 39.968 21.016 1.00 19.03 373 ILE A N 1
ATOM 2734 C CA . ILE A 1 349 ? 19.754 39.315 19.825 1.00 17.95 373 ILE A CA 1
ATOM 2735 C C . ILE A 1 349 ? 19.390 37.880 20.228 1.00 18.94 373 ILE A C 1
ATOM 2736 O O . ILE A 1 349 ? 18.321 37.347 19.844 1.00 16.71 373 ILE A O 1
ATOM 2741 N N . TYR A 1 350 ? 20.222 37.271 21.070 1.00 18.04 374 TYR A N 1
ATOM 2742 C CA . TYR A 1 350 ? 19.888 35.922 21.568 1.00 17.43 374 TYR A CA 1
ATOM 2743 C C . TYR A 1 350 ? 18.611 36.009 22.411 1.00 18.18 374 TYR A C 1
ATOM 2744 O O . TYR A 1 350 ? 17.714 35.156 22.286 1.00 17.28 374 TYR A O 1
ATOM 2753 N N . GLN A 1 351 ? 18.518 37.015 23.280 1.00 17.00 375 GLN A N 1
ATOM 2754 C CA . GLN A 1 351 ? 17.366 37.091 24.162 1.00 18.52 375 GLN A CA 1
ATOM 2755 C C . GLN A 1 351 ? 16.046 37.269 23.352 1.00 19.41 375 GLN A C 1
ATOM 2756 O O . GLN A 1 351 ? 15.016 36.683 23.707 1.00 18.61 375 GLN A O 1
ATOM 2762 N N . ASN A 1 352 ? 16.105 38.031 22.263 1.00 17.84 376 ASN A N 1
ATOM 2763 C CA . ASN A 1 352 ? 14.960 38.175 21.367 1.00 16.87 376 ASN A CA 1
ATOM 2764 C C . ASN A 1 352 ? 14.644 36.833 20.709 1.00 15.75 376 ASN A C 1
ATOM 2765 O O . ASN A 1 352 ? 13.482 36.448 20.554 1.00 17.05 376 ASN A O 1
ATOM 2770 N N . THR A 1 353 ? 15.691 36.149 20.282 1.00 16.77 377 THR A N 1
ATOM 2771 C CA . THR A 1 353 ? 15.566 34.830 19.602 1.00 16.71 377 THR A CA 1
ATOM 2772 C C . THR A 1 353 ? 14.913 33.844 20.546 1.00 15.08 377 THR A C 1
ATOM 2773 O O . THR A 1 353 ? 14.067 33.048 20.128 1.00 16.21 377 THR A O 1
ATOM 2777 N N . ARG A 1 354 ? 15.331 33.878 21.811 1.00 17.78 378 ARG A N 1
ATOM 2778 C CA A ARG A 1 354 ? 14.800 33.003 22.847 0.40 18.74 378 ARG A CA 1
ATOM 2779 C CA B ARG A 1 354 ? 14.798 32.971 22.798 0.60 19.41 378 ARG A CA 1
ATOM 2780 C C . ARG A 1 354 ? 13.286 33.180 22.964 1.00 20.85 378 ARG A C 1
ATOM 2781 O O . ARG A 1 354 ? 12.535 32.202 23.073 1.00 18.14 378 ARG A O 1
ATOM 2796 N N . ARG A 1 355 ? 12.831 34.429 22.941 1.00 19.47 379 ARG A N 1
ATOM 2797 C CA . ARG A 1 355 ? 11.385 34.712 23.038 1.00 19.12 379 ARG A CA 1
ATOM 2798 C C . ARG A 1 355 ? 10.677 34.184 21.782 1.00 18.08 379 ARG A C 1
ATOM 2799 O O . ARG A 1 355 ? 9.594 33.596 21.876 1.00 19.14 379 ARG A O 1
ATOM 2807 N N . PHE A 1 356 ? 11.320 34.339 20.639 1.00 16.37 380 PHE A N 1
ATOM 2808 C CA . PHE A 1 356 ? 10.750 33.894 19.365 1.00 13.62 380 PHE A CA 1
ATOM 2809 C C . PHE A 1 356 ? 10.608 32.350 19.298 1.00 14.91 380 PHE A C 1
ATOM 2810 O O . PHE A 1 356 ? 9.553 31.823 18.932 1.00 17.07 380 PHE A O 1
ATOM 2818 N N . VAL A 1 357 ? 11.677 31.633 19.622 1.00 16.12 381 VAL A N 1
ATOM 2819 C CA . VAL A 1 357 ? 11.685 30.182 19.388 1.00 14.48 381 VAL A CA 1
ATOM 2820 C C . VAL A 1 357 ? 10.705 29.467 20.316 1.00 15.56 381 VAL A C 1
ATOM 2821 O O . VAL A 1 357 ? 10.114 28.451 19.924 1.00 15.19 381 VAL A O 1
ATOM 2825 N N . TRP A 1 358 ? 10.486 30.000 21.524 1.00 18.07 382 TRP A N 1
ATOM 2826 C CA . TRP A 1 358 ? 9.553 29.409 22.497 1.00 18.34 382 TRP A CA 1
ATOM 2827 C C . TRP A 1 358 ? 8.206 30.160 22.392 1.00 18.05 382 TRP A C 1
ATOM 2828 O O . TRP A 1 358 ? 7.688 30.736 23.364 1.00 19.77 382 TRP A O 1
ATOM 2839 N N . SER A 1 359 ? 7.618 30.114 21.207 1.00 18.16 383 SER A N 1
ATOM 2840 C CA . SER A 1 359 ? 6.372 30.808 20.914 1.00 17.99 383 SER A CA 1
ATOM 2841 C C . SER A 1 359 ? 5.680 30.152 19.737 1.00 19.64 383 SER A C 1
ATOM 2842 O O . SER A 1 359 ? 6.318 29.478 18.918 1.00 19.52 383 SER A O 1
ATOM 2845 N N . GLU A 1 360 ? 4.383 30.456 19.599 1.00 19.58 384 GLU A N 1
ATOM 2846 C CA . GLU A 1 360 ? 3.648 29.953 18.436 1.00 18.80 384 GLU A CA 1
ATOM 2847 C C . GLU A 1 360 ? 3.944 30.689 17.128 1.00 20.54 384 GLU A C 1
ATOM 2848 O O . GLU A 1 360 ? 3.322 30.393 16.121 1.00 20.03 384 GLU A O 1
ATOM 2854 N N . ASP A 1 361 ? 4.903 31.627 17.130 1.00 18.37 385 ASP A N 1
ATOM 2855 C CA . ASP A 1 361 ? 5.458 32.132 15.890 1.00 17.55 385 ASP A CA 1
ATOM 2856 C C . ASP A 1 361 ? 6.508 31.216 15.250 1.00 17.04 385 ASP A C 1
ATOM 2857 O O . ASP A 1 361 ? 6.881 31.409 14.086 1.00 16.58 385 ASP A O 1
ATOM 2862 N N . ASN A 1 362 ? 7.013 30.257 16.032 1.00 15.02 386 ASN A N 1
ATOM 2863 C CA . ASN A 1 362 ? 7.945 29.200 15.557 1.00 15.10 386 ASN A CA 1
ATOM 2864 C C . ASN A 1 362 ? 7.097 28.036 15.070 1.00 14.04 386 ASN A C 1
ATOM 2865 O O . ASN A 1 362 ? 6.352 27.426 15.853 1.00 15.51 386 ASN A O 1
ATOM 2870 N N . PRO A 1 363 ? 7.224 27.680 13.770 1.00 14.14 387 PRO A N 1
ATOM 2871 C CA . PRO A 1 363 ? 6.396 26.578 13.264 1.00 14.69 387 PRO A CA 1
ATOM 2872 C C . PRO A 1 363 ? 6.601 25.255 13.944 1.00 15.28 387 PRO A C 1
ATOM 2873 O O . PRO A 1 363 ? 5.693 24.442 13.895 1.00 17.11 387 PRO A O 1
ATOM 2877 N N . TYR A 1 364 ? 7.739 25.057 14.610 1.00 15.15 388 TYR A N 1
ATOM 2878 C CA . TYR A 1 364 ? 7.991 23.810 15.300 1.00 16.67 388 TYR A CA 1
ATOM 2879 C C . TYR A 1 364 ? 7.922 23.906 16.833 1.00 16.51 388 TYR A C 1
ATOM 2880 O O . TYR A 1 364 ? 8.455 23.037 17.551 1.00 16.39 388 TYR A O 1
ATOM 2889 N N . PHE A 1 365 ? 7.268 24.948 17.336 1.00 16.80 389 PHE A N 1
ATOM 2890 C CA . PHE A 1 365 ? 6.900 25.000 18.759 1.00 14.64 389 PHE A CA 1
ATOM 2891 C C . PHE A 1 365 ? 5.477 24.435 18.930 1.00 16.13 389 PHE A C 1
ATOM 2892 O O . PHE A 1 365 ? 4.536 24.815 18.208 1.00 17.42 389 PHE A O 1
ATOM 2900 N N . PHE A 1 366 ? 5.314 23.565 19.908 1.00 18.49 390 PHE A N 1
ATOM 2901 C CA . PHE A 1 366 ? 4.002 22.989 20.185 1.00 16.53 390 PHE A CA 1
ATOM 2902 C C . PHE A 1 366 ? 3.626 23.174 21.648 1.00 19.80 390 PHE A C 1
ATOM 2903 O O . PHE A 1 366 ? 4.473 23.080 22.532 1.00 20.36 390 PHE A O 1
ATOM 2911 N N . LYS A 1 367 ? 2.335 23.411 21.870 1.00 21.08 391 LYS A N 1
ATOM 2912 C CA . LYS A 1 367 ? 1.789 23.624 23.217 1.00 21.02 391 LYS A CA 1
ATOM 2913 C C . LYS A 1 367 ? 0.489 22.853 23.338 1.00 22.44 391 LYS A C 1
ATOM 2914 O O . LYS A 1 367 ? -0.437 23.034 22.521 1.00 23.69 391 LYS A O 1
ATOM 2919 N N . GLY A 1 368 ? 0.415 21.990 24.348 1.00 24.21 392 GLY A N 1
ATOM 2920 C CA . GLY A 1 368 ? -0.808 21.252 24.655 1.00 25.18 392 GLY A CA 1
ATOM 2921 C C . GLY A 1 368 ? -1.127 21.048 26.115 1.00 26.27 392 GLY A C 1
ATOM 2922 O O . GLY A 1 368 ? -0.603 21.729 26.989 1.00 27.24 392 GLY A O 1
ATOM 2923 N N . LYS A 1 369 ? -1.979 20.066 26.348 1.00 27.84 393 LYS A N 1
ATOM 2924 C CA . LYS A 1 369 ? -2.535 19.812 27.678 1.00 31.33 393 LYS A CA 1
ATOM 2925 C C . LYS A 1 369 ? -1.460 19.329 28.655 1.00 31.71 393 LYS A C 1
ATOM 2926 O O . LYS A 1 369 ? -1.570 19.564 29.824 1.00 35.08 393 LYS A O 1
ATOM 2930 N N . ALA A 1 370 ? -0.421 18.661 28.171 1.00 29.31 394 ALA A N 1
ATOM 2931 C CA . ALA A 1 370 ? 0.569 18.000 29.031 1.00 30.06 394 ALA A CA 1
ATOM 2932 C C . ALA A 1 370 ? 1.887 18.758 29.149 1.00 27.06 394 ALA A C 1
ATOM 2933 O O . ALA A 1 370 ? 2.705 18.489 30.050 1.00 28.07 394 ALA A O 1
ATOM 2935 N N . GLY A 1 371 ? 2.116 19.691 28.233 1.00 27.95 395 GLY A N 1
ATOM 2936 C CA . GLY A 1 371 ? 3.363 20.412 28.214 1.00 28.52 395 GLY A CA 1
ATOM 2937 C C . GLY A 1 371 ? 3.526 21.167 26.916 1.00 24.56 395 GLY A C 1
ATOM 2938 O O . GLY A 1 371 ? 2.575 21.304 26.129 1.00 22.45 395 GLY A O 1
ATOM 2939 N N . GLU A 1 372 ? 4.691 21.757 26.761 1.00 24.43 396 GLU A N 1
ATOM 2940 C CA . GLU A 1 372 ? 4.985 22.598 25.625 1.00 22.84 396 GLU A CA 1
ATOM 2941 C C . GLU A 1 372 ? 6.499 22.585 25.359 1.00 22.88 396 GLU A C 1
ATOM 2942 O O . GLU A 1 372 ? 7.303 22.241 26.235 1.00 20.59 396 GLU A O 1
ATOM 2948 N N . GLY A 1 373 ? 6.871 22.968 24.156 1.00 19.23 397 GLY A N 1
ATOM 2949 C CA . GLY A 1 373 ? 8.268 23.034 23.804 1.00 18.20 397 GLY A CA 1
ATOM 2950 C C . GLY A 1 373 ? 8.511 22.899 22.326 1.00 16.71 397 GLY A C 1
ATOM 2951 O O . GLY A 1 373 ? 7.588 22.944 21.537 1.00 18.55 397 GLY A O 1
ATOM 2952 N N . ILE A 1 374 ? 9.764 22.728 21.967 1.00 16.08 398 ILE A N 1
ATOM 2953 C CA . ILE A 1 374 ? 10.160 22.722 20.555 1.00 14.95 398 ILE A CA 1
ATOM 2954 C C . ILE A 1 374 ? 10.383 21.261 20.113 1.00 16.19 398 ILE A C 1
ATOM 2955 O O . ILE A 1 374 ? 10.900 20.404 20.883 1.00 15.93 398 ILE A O 1
ATOM 2960 N N . GLY A 1 375 ? 9.995 20.987 18.874 1.00 16.42 399 GLY A N 1
ATOM 2961 C CA . GLY A 1 375 ? 10.240 19.698 18.213 1.00 14.81 399 GLY A CA 1
ATOM 2962 C C . GLY A 1 375 ? 10.968 19.957 16.925 1.00 14.86 399 GLY A C 1
ATOM 2963 O O . GLY A 1 375 ? 12.057 20.505 16.902 1.00 15.26 399 GLY A O 1
ATOM 2964 N N . GLY A 1 376 ? 10.320 19.607 15.836 1.00 16.51 400 GLY A N 1
ATOM 2965 C CA . GLY A 1 376 ? 10.902 19.693 14.528 1.00 13.78 400 GLY A CA 1
ATOM 2966 C C . GLY A 1 376 ? 10.261 18.767 13.543 1.00 14.20 400 GLY A C 1
ATOM 2967 O O . GLY A 1 376 ? 9.335 18.057 13.905 1.00 13.98 400 GLY A O 1
ATOM 2968 N N . PRO A 1 377 ? 10.763 18.755 12.298 1.00 13.65 401 PRO A N 1
ATOM 2969 C CA . PRO A 1 377 ? 10.133 17.907 11.282 1.00 14.74 401 PRO A CA 1
ATOM 2970 C C . PRO A 1 377 ? 10.579 16.435 11.359 1.00 16.50 401 PRO A C 1
ATOM 2971 O O . PRO A 1 377 ? 10.015 15.579 10.689 1.00 16.81 401 PRO A O 1
ATOM 2975 N N . HIS A 1 378 ? 11.520 16.115 12.244 1.00 16.90 402 HIS A N 1
ATOM 2976 C CA . HIS A 1 378 ? 12.000 14.732 12.345 1.00 15.27 402 HIS A CA 1
ATOM 2977 C C . HIS A 1 378 ? 10.885 13.725 12.715 1.00 16.39 402 HIS A C 1
ATOM 2978 O O . HIS A 1 378 ? 10.701 12.692 12.047 1.00 16.63 402 HIS A O 1
ATOM 2985 N N . ILE A 1 379 ? 10.147 14.048 13.780 1.00 16.15 403 ILE A N 1
ATOM 2986 C CA . ILE A 1 379 ? 9.010 13.280 14.295 1.00 16.06 403 ILE A CA 1
ATOM 2987 C C . ILE A 1 379 ? 7.680 13.940 13.865 1.00 17.99 403 ILE A C 1
ATOM 2988 O O . ILE A 1 379 ? 6.689 13.280 13.722 1.00 19.58 403 ILE A O 1
ATOM 2993 N N . GLY A 1 380 ? 7.690 15.242 13.593 1.00 17.52 404 GLY A N 1
ATOM 2994 C CA . GLY A 1 380 ? 6.514 15.943 13.010 1.00 16.25 404 GLY A CA 1
ATOM 2995 C C . GLY A 1 380 ? 5.642 16.644 14.006 1.00 18.47 404 GLY A C 1
ATOM 2996 O O . GLY A 1 380 ? 6.046 16.995 15.122 1.00 17.41 404 GLY A O 1
ATOM 2997 N N . TYR A 1 381 ? 4.415 16.878 13.582 1.00 16.15 405 TYR A N 1
ATOM 2998 C CA . TYR A 1 381 ? 3.529 17.765 14.307 1.00 17.46 405 TYR A CA 1
ATOM 2999 C C . TYR A 1 381 ? 3.243 17.303 15.741 1.00 15.17 405 TYR A C 1
ATOM 3000 O O . TYR A 1 381 ? 3.048 16.122 15.995 1.00 19.55 405 TYR A O 1
ATOM 3009 N N . ASP A 1 382 ? 3.254 18.272 16.640 1.00 17.23 406 ASP A N 1
ATOM 3010 C CA . ASP A 1 382 ? 2.746 18.140 18.011 1.00 17.36 406 ASP A CA 1
ATOM 3011 C C . ASP A 1 382 ? 3.598 17.276 18.940 1.00 18.72 406 ASP A C 1
ATOM 3012 O O . ASP A 1 382 ? 3.161 16.993 20.045 1.00 19.52 406 ASP A O 1
ATOM 3025 N N . VAL A 1 384 ? 6.776 17.195 21.181 1.00 19.12 408 VAL A N 1
ATOM 3026 C CA . VAL A 1 384 ? 7.713 18.053 21.916 1.00 16.50 408 VAL A CA 1
ATOM 3027 C C . VAL A 1 384 ? 8.925 17.212 22.324 1.00 18.44 408 VAL A C 1
ATOM 3028 O O . VAL A 1 384 ? 8.762 16.146 22.830 1.00 18.45 408 VAL A O 1
ATOM 3032 N N . TRP A 1 385 ? 10.139 17.759 22.156 1.00 15.96 409 TRP A N 1
ATOM 3033 C CA . TRP A 1 385 ? 11.329 17.053 22.623 1.00 14.98 409 TRP A CA 1
ATOM 3034 C C . TRP A 1 385 ? 11.741 17.533 24.018 1.00 17.80 409 TRP A C 1
ATOM 3035 O O . TRP A 1 385 ? 11.958 18.742 24.216 1.00 17.85 409 TRP A O 1
ATOM 3046 N N . PRO A 1 386 ? 11.883 16.600 24.976 1.00 18.56 410 PRO A N 1
ATOM 3047 C CA . PRO A 1 386 ? 12.475 17.013 26.262 1.00 18.81 410 PRO A CA 1
ATOM 3048 C C . PRO A 1 386 ? 13.778 17.773 26.154 1.00 17.65 410 PRO A C 1
ATOM 3049 O O . PRO A 1 386 ? 14.051 18.604 27.026 1.00 19.47 410 PRO A O 1
ATOM 3061 N N . SER A 1 388 ? 14.502 20.260 24.313 1.00 16.02 412 SER A N 1
ATOM 3062 C CA . SER A 1 388 ? 14.209 21.703 24.284 1.00 16.49 412 SER A CA 1
ATOM 3063 C C . SER A 1 388 ? 13.931 22.262 25.684 1.00 16.55 412 SER A C 1
ATOM 3064 O O . SER A 1 388 ? 14.386 23.360 26.009 1.00 17.17 412 SER A O 1
ATOM 3067 N N . ILE A 1 389 ? 13.175 21.524 26.478 1.00 17.31 413 ILE A N 1
ATOM 3068 C CA . ILE A 1 389 ? 12.826 21.930 27.850 1.00 18.16 413 ILE A CA 1
ATOM 3069 C C . ILE A 1 389 ? 14.108 21.970 28.699 1.00 18.74 413 ILE A C 1
ATOM 3070 O O . ILE A 1 389 ? 14.350 22.909 29.446 1.00 19.27 413 ILE A O 1
ATOM 3091 N N . LYS A 1 392 ? 16.013 25.041 27.717 1.00 17.00 416 LYS A N 1
ATOM 3092 C CA A LYS A 1 392 ? 15.400 26.220 28.300 0.25 18.15 416 LYS A CA 1
ATOM 3093 C CA B LYS A 1 392 ? 15.392 26.222 28.299 0.45 18.14 416 LYS A CA 1
ATOM 3094 C CA C LYS A 1 392 ? 15.421 26.233 28.291 0.30 18.24 416 LYS A CA 1
ATOM 3095 C C . LYS A 1 392 ? 15.918 26.367 29.732 1.00 18.48 416 LYS A C 1
ATOM 3096 O O . LYS A 1 392 ? 16.245 27.451 30.169 1.00 19.67 416 LYS A O 1
ATOM 3112 N N . ALA A 1 393 ? 15.997 25.244 30.469 1.00 19.10 417 ALA A N 1
ATOM 3113 C CA . ALA A 1 393 ? 16.481 25.256 31.874 1.00 19.27 417 ALA A CA 1
ATOM 3114 C C . ALA A 1 393 ? 17.995 25.567 31.936 1.00 19.42 417 ALA A C 1
ATOM 3115 O O . ALA A 1 393 ? 18.415 26.428 32.761 1.00 19.07 417 ALA A O 1
ATOM 3117 N N . PHE A 1 394 ? 18.800 24.954 31.064 1.00 20.21 418 PHE A N 1
ATOM 3118 C CA . PHE A 1 394 ? 20.248 25.273 31.001 1.00 19.87 418 PHE A CA 1
ATOM 3119 C C . PHE A 1 394 ? 20.567 26.768 30.730 1.00 20.88 418 PHE A C 1
ATOM 3120 O O . PHE A 1 394 ? 21.584 27.271 31.196 1.00 23.48 418 PHE A O 1
ATOM 3128 N N . THR A 1 395 ? 19.723 27.446 29.939 1.00 18.38 419 THR A N 1
ATOM 3129 C CA . THR A 1 395 ? 19.997 28.782 29.512 1.00 20.03 419 THR A CA 1
ATOM 3130 C C . THR A 1 395 ? 19.148 29.783 30.298 1.00 19.84 419 THR A C 1
ATOM 3131 O O . THR A 1 395 ? 19.071 30.966 29.937 1.00 23.80 419 THR A O 1
ATOM 3135 N N . SER A 1 396 ? 18.504 29.301 31.374 1.00 22.70 420 SER A N 1
ATOM 3136 C CA . SER A 1 396 ? 17.627 30.140 32.174 1.00 23.97 420 SER A CA 1
ATOM 3137 C C . SER A 1 396 ? 18.418 30.971 33.189 1.00 25.54 420 SER A C 1
ATOM 3138 O O . SER A 1 396 ? 19.390 30.503 33.793 1.00 23.26 420 SER A O 1
ATOM 3141 N N . GLN A 1 397 ? 17.907 32.171 33.428 1.00 26.72 421 GLN A N 1
ATOM 3142 C CA . GLN A 1 397 ? 18.453 33.072 34.434 1.00 28.72 421 GLN A CA 1
ATOM 3143 C C . GLN A 1 397 ? 17.484 33.347 35.601 1.00 31.72 421 GLN A C 1
ATOM 3144 O O . GLN A 1 397 ? 17.701 34.294 36.322 1.00 32.83 421 GLN A O 1
ATOM 3150 N N . ASN A 1 398 ? 16.454 32.503 35.761 1.00 27.95 422 ASN A N 1
ATOM 3151 C CA A ASN A 1 398 ? 15.345 32.657 36.714 0.50 29.54 422 ASN A CA 1
ATOM 3152 C CA B ASN A 1 398 ? 15.571 32.630 36.900 0.50 31.38 422 ASN A CA 1
ATOM 3153 C C . ASN A 1 398 ? 15.040 31.295 37.373 1.00 29.83 422 ASN A C 1
ATOM 3154 O O . ASN A 1 398 ? 14.731 30.356 36.617 1.00 27.95 422 ASN A O 1
ATOM 3163 N N . ASP A 1 399 ? 15.074 31.179 38.704 1.00 29.22 423 ASP A N 1
ATOM 3164 C CA . ASP A 1 399 ? 14.824 29.901 39.366 1.00 30.71 423 ASP A CA 1
ATOM 3165 C C . ASP A 1 399 ? 13.414 29.392 39.088 1.00 28.47 423 ASP A C 1
ATOM 3166 O O . ASP A 1 399 ? 13.198 28.188 38.940 1.00 28.83 423 ASP A O 1
ATOM 3171 N N . ALA A 1 400 ? 12.442 30.292 38.987 1.00 30.99 424 ALA A N 1
ATOM 3172 C CA . ALA A 1 400 ? 11.057 29.868 38.773 1.00 30.29 424 ALA A CA 1
ATOM 3173 C C . ALA A 1 400 ? 10.906 29.161 37.434 1.00 28.21 424 ALA A C 1
ATOM 3174 O O . ALA A 1 400 ? 10.203 28.174 37.310 1.00 28.75 424 ALA A O 1
ATOM 3176 N N . GLU A 1 401 ? 11.584 29.698 36.435 1.00 25.60 425 GLU A N 1
ATOM 3177 C CA . GLU A 1 401 ? 11.576 29.137 35.073 1.00 24.35 425 GLU A CA 1
ATOM 3178 C C . GLU A 1 401 ? 12.241 27.759 35.127 1.00 22.59 425 GLU A C 1
ATOM 3179 O O . GLU A 1 401 ? 11.710 26.780 34.593 1.00 24.09 425 GLU A O 1
ATOM 3185 N N . ILE A 1 402 ? 13.394 27.681 35.787 1.00 25.67 426 ILE A N 1
ATOM 3186 C CA . ILE A 1 402 ? 14.101 26.401 35.945 1.00 23.88 426 ILE A CA 1
ATOM 3187 C C . ILE A 1 402 ? 13.206 25.343 36.572 1.00 25.87 426 ILE A C 1
ATOM 3188 O O . ILE A 1 402 ? 13.127 24.223 36.086 1.00 24.79 426 ILE A O 1
ATOM 3193 N N . LYS A 1 403 ? 12.554 25.710 37.678 1.00 28.53 427 LYS A N 1
ATOM 3194 C CA . LYS A 1 403 ? 11.620 24.838 38.360 1.00 28.90 427 LYS A CA 1
ATOM 3195 C C . LYS A 1 403 ? 10.511 24.329 37.428 1.00 27.31 427 LYS A C 1
ATOM 3196 O O . LYS A 1 403 ? 10.177 23.139 37.425 1.00 25.80 427 LYS A O 1
ATOM 3202 N N . THR A 1 404 ? 9.900 25.225 36.679 1.00 27.44 428 THR A N 1
ATOM 3203 C CA . THR A 1 404 ? 8.831 24.823 35.757 1.00 27.36 428 THR A CA 1
ATOM 3204 C C . THR A 1 404 ? 9.330 23.775 34.739 1.00 24.93 428 THR A C 1
ATOM 3205 O O . THR A 1 404 ? 8.602 22.821 34.390 1.00 23.78 428 THR A O 1
ATOM 3209 N N . CYS A 1 405 ? 10.562 23.970 34.256 1.00 25.41 429 CYS A N 1
ATOM 3210 C CA . CYS A 1 405 ? 11.147 23.042 33.311 1.00 23.34 429 CYS A CA 1
ATOM 3211 C C . CYS A 1 405 ? 11.435 21.701 33.975 1.00 23.78 429 CYS A C 1
ATOM 3212 O O . CYS A 1 405 ? 11.124 20.666 33.404 1.00 21.67 429 CYS A O 1
ATOM 3215 N N . ILE A 1 406 ? 12.028 21.698 35.175 1.00 25.03 430 ILE A N 1
ATOM 3216 C CA . ILE A 1 406 ? 12.294 20.421 35.828 1.00 22.71 430 ILE A CA 1
ATOM 3217 C C . ILE A 1 406 ? 10.977 19.680 36.083 1.00 24.83 430 ILE A C 1
ATOM 3218 O O . ILE A 1 406 ? 10.861 18.485 35.815 1.00 24.85 430 ILE A O 1
ATOM 3223 N N . LYS A 1 407 ? 9.960 20.386 36.561 1.00 26.80 431 LYS A N 1
ATOM 3224 C CA A LYS A 1 407 ? 8.676 19.749 36.855 0.50 27.15 431 LYS A CA 1
ATOM 3225 C CA B LYS A 1 407 ? 8.684 19.730 36.856 0.50 26.83 431 LYS A CA 1
ATOM 3226 C C . LYS A 1 407 ? 8.071 19.172 35.576 1.00 26.11 431 LYS A C 1
ATOM 3227 O O . LYS A 1 407 ? 7.537 18.056 35.582 1.00 27.54 431 LYS A O 1
ATOM 3240 N N . LEU A 1 409 ? 9.705 18.123 32.870 1.00 21.08 433 LEU A N 1
ATOM 3241 C CA . LEU A 1 409 ? 10.473 16.921 32.533 1.00 20.66 433 LEU A CA 1
ATOM 3242 C C . LEU A 1 409 ? 9.996 15.706 33.360 1.00 25.04 433 LEU A C 1
ATOM 3243 O O . LEU A 1 409 ? 9.873 14.576 32.841 1.00 25.42 433 LEU A O 1
ATOM 3261 N N . ASP A 1 411 ? 7.021 15.387 34.802 1.00 28.12 435 ASP A N 1
ATOM 3262 C CA . ASP A 1 411 ? 5.621 15.080 34.505 1.00 30.50 435 ASP A CA 1
ATOM 3263 C C . ASP A 1 411 ? 5.359 14.526 33.119 1.00 28.14 435 ASP A C 1
ATOM 3264 O O . ASP A 1 411 ? 4.236 14.144 32.832 1.00 30.67 435 ASP A O 1
ATOM 3269 N N . THR A 1 412 ? 6.360 14.510 32.237 1.00 26.45 436 THR A N 1
ATOM 3270 C CA . THR A 1 412 ? 6.144 14.072 30.875 1.00 26.66 436 THR A CA 1
ATOM 3271 C C . THR A 1 412 ? 6.959 12.796 30.502 1.00 24.44 436 THR A C 1
ATOM 3272 O O . THR A 1 412 ? 7.153 12.495 29.298 1.00 26.08 436 THR A O 1
ATOM 3276 N N . ASP A 1 413 ? 7.407 12.037 31.511 1.00 27.76 437 ASP A N 1
ATOM 3277 C CA . ASP A 1 413 ? 8.177 10.780 31.285 1.00 26.25 437 ASP A CA 1
ATOM 3278 C C . ASP A 1 413 ? 7.331 9.538 31.082 1.00 27.11 437 ASP A C 1
ATOM 3279 O O . ASP A 1 413 ? 7.889 8.455 30.866 1.00 28.23 437 ASP A O 1
ATOM 3284 N N . ALA A 1 414 ? 6.004 9.682 31.142 1.00 25.18 438 ALA A N 1
ATOM 3285 C CA . ALA A 1 414 ? 5.091 8.535 31.056 1.00 26.77 438 ALA A CA 1
ATOM 3286 C C . ALA A 1 414 ? 5.392 7.479 32.101 1.00 30.24 438 ALA A C 1
ATOM 3287 O O . ALA A 1 414 ? 5.104 6.291 31.882 1.00 29.80 438 ALA A O 1
ATOM 3289 N N . GLY A 1 415 ? 5.945 7.917 33.236 1.00 31.69 439 GLY A N 1
ATOM 3290 C CA . GLY A 1 415 ? 6.315 7.036 34.327 1.00 32.12 439 GLY A CA 1
ATOM 3291 C C . GLY A 1 415 ? 7.475 6.083 34.081 1.00 28.47 439 GLY A C 1
ATOM 3292 O O . GLY A 1 415 ? 7.717 5.185 34.905 1.00 32.10 439 GLY A O 1
ATOM 3293 N N . THR A 1 416 ? 8.235 6.301 33.004 1.00 25.44 440 THR A N 1
ATOM 3294 C CA . THR A 1 416 ? 9.329 5.386 32.648 1.00 25.05 440 THR A CA 1
ATOM 3295 C C . THR A 1 416 ? 10.583 5.624 33.479 1.00 24.37 440 THR A C 1
ATOM 3296 O O . THR A 1 416 ? 11.463 4.761 33.539 1.00 28.70 440 THR A O 1
ATOM 3300 N N . GLY A 1 417 ? 10.712 6.836 34.026 1.00 26.26 441 GLY A N 1
ATOM 3301 C CA . GLY A 1 417 ? 11.911 7.250 34.746 1.00 25.07 441 GLY A CA 1
ATOM 3302 C C . GLY A 1 417 ? 13.091 7.681 33.860 1.00 23.94 441 GLY A C 1
ATOM 3303 O O . GLY A 1 417 ? 14.190 7.837 34.368 1.00 23.28 441 GLY A O 1
ATOM 3304 N N . PHE A 1 418 ? 12.868 7.832 32.552 1.00 24.71 442 PHE A N 1
ATOM 3305 C CA . PHE A 1 418 ? 13.898 8.144 31.557 1.00 24.76 442 PHE A CA 1
ATOM 3306 C C . PHE A 1 418 ? 13.472 9.310 30.647 1.00 23.93 442 PHE A C 1
ATOM 3307 O O . PHE A 1 418 ? 12.276 9.658 30.567 1.00 21.01 442 PHE A O 1
ATOM 3323 N N . HIS A 1 420 ? 12.925 10.747 26.946 1.00 20.33 444 HIS A N 1
ATOM 3324 C CA . HIS A 1 420 ? 12.582 10.319 25.616 1.00 18.78 444 HIS A CA 1
ATOM 3325 C C . HIS A 1 420 ? 13.016 11.279 24.517 1.00 22.14 444 HIS A C 1
ATOM 3326 O O . HIS A 1 420 ? 13.375 12.446 24.771 1.00 20.55 444 HIS A O 1
ATOM 3333 N N . GLU A 1 421 ? 12.974 10.781 23.289 1.00 19.17 445 GLU A N 1
ATOM 3334 C CA . GLU A 1 421 ? 13.194 11.652 22.129 1.00 17.15 445 GLU A CA 1
ATOM 3335 C C . GLU A 1 421 ? 12.093 12.707 22.073 1.00 18.37 445 GLU A C 1
ATOM 3336 O O . GLU A 1 421 ? 12.373 13.898 22.072 1.00 16.56 445 GLU A O 1
ATOM 3342 N N . SER A 1 422 ? 10.835 12.289 22.062 1.00 17.16 446 SER A N 1
ATOM 3343 C CA . SER A 1 422 ? 9.725 13.233 21.954 1.00 18.22 446 SER A CA 1
ATOM 3344 C C . SER A 1 422 ? 8.489 12.668 22.583 1.00 20.57 446 SER A C 1
ATOM 3345 O O . SER A 1 422 ? 8.410 11.443 22.750 1.00 19.09 446 SER A O 1
ATOM 3348 N N . PHE A 1 423 ? 7.525 13.529 22.900 1.00 20.03 447 PHE A N 1
ATOM 3349 C CA . PHE A 1 423 ? 6.279 13.080 23.486 1.00 21.31 447 PHE A CA 1
ATOM 3350 C C . PHE A 1 423 ? 5.177 13.991 22.936 1.00 21.07 447 PHE A C 1
ATOM 3351 O O . PHE A 1 423 ? 5.424 15.163 22.594 1.00 19.39 447 PHE A O 1
ATOM 3359 N N . HIS A 1 424 ? 3.958 13.479 22.874 1.00 20.14 448 HIS A N 1
ATOM 3360 C CA . HIS A 1 424 ? 2.860 14.260 22.357 1.00 21.61 448 HIS A CA 1
ATOM 3361 C C . HIS A 1 424 ? 2.420 15.347 23.343 1.00 21.26 448 HIS A C 1
ATOM 3362 O O . HIS A 1 424 ? 2.245 15.069 24.536 1.00 22.68 448 HIS A O 1
ATOM 3369 N N . LYS A 1 425 ? 2.256 16.572 22.827 1.00 21.22 449 LYS A N 1
ATOM 3370 C CA . LYS A 1 425 ? 1.883 17.745 23.653 1.00 20.32 449 LYS A CA 1
ATOM 3371 C C . LYS A 1 425 ? 0.657 17.544 24.553 1.00 24.13 449 LYS A C 1
ATOM 3372 O O . LYS A 1 425 ? 0.560 18.212 25.576 1.00 24.05 449 LYS A O 1
ATOM 3378 N N . ASP A 1 426 ? -0.251 16.639 24.184 1.00 24.29 450 ASP A N 1
ATOM 3379 C CA . ASP A 1 426 ? -1.479 16.378 24.959 1.00 22.94 450 ASP A CA 1
ATOM 3380 C C . ASP A 1 426 ? -1.435 15.108 25.757 1.00 26.63 450 ASP A C 1
ATOM 3381 O O . ASP A 1 426 ? -2.359 14.876 26.567 1.00 28.76 450 ASP A O 1
ATOM 3386 N N . ASN A 1 427 ? -0.391 14.303 25.575 1.00 24.91 451 ASN A N 1
ATOM 3387 C CA . ASN A 1 427 ? -0.322 12.940 26.109 1.00 26.36 451 ASN A CA 1
ATOM 3388 C C . ASN A 1 427 ? 1.079 12.359 26.065 1.00 24.60 451 ASN A C 1
ATOM 3389 O O . ASN A 1 427 ? 1.499 11.755 25.047 1.00 27.67 451 ASN A O 1
ATOM 3394 N N . PRO A 1 428 ? 1.804 12.461 27.190 1.00 27.21 452 PRO A N 1
ATOM 3395 C CA . PRO A 1 428 ? 3.171 11.970 27.215 1.00 26.87 452 PRO A CA 1
ATOM 3396 C C . PRO A 1 428 ? 3.297 10.464 27.052 1.00 24.19 452 PRO A C 1
ATOM 3397 O O . PRO A 1 428 ? 4.410 9.965 26.821 1.00 24.16 452 PRO A O 1
ATOM 3401 N N . LYS A 1 429 ? 2.194 9.730 27.189 1.00 27.20 453 LYS A N 1
ATOM 3402 C CA . LYS A 1 429 ? 2.241 8.284 26.991 1.00 27.75 453 LYS A CA 1
ATOM 3403 C C . LYS A 1 429 ? 2.471 7.906 25.527 1.00 26.16 453 LYS A C 1
ATOM 3404 O O . LYS A 1 429 ? 2.902 6.792 25.244 1.00 27.03 453 LYS A O 1
ATOM 3409 N N . LYS A 1 430 ? 2.194 8.843 24.619 1.00 25.96 454 LYS A N 1
ATOM 3410 C CA . LYS A 1 430 ? 2.603 8.735 23.224 1.00 24.79 454 LYS A CA 1
ATOM 3411 C C . LYS A 1 430 ? 3.960 9.389 23.072 1.00 25.19 454 LYS A C 1
ATOM 3412 O O . LYS A 1 430 ? 4.079 10.622 23.051 1.00 24.77 454 LYS A O 1
ATOM 3418 N N . PHE A 1 431 ? 4.988 8.554 22.958 1.00 24.64 455 PHE A N 1
ATOM 3419 C CA . PHE A 1 431 ? 6.363 9.052 22.918 1.00 22.83 455 PHE A CA 1
ATOM 3420 C C . PHE A 1 431 ? 7.224 8.235 21.976 1.00 24.53 455 PHE A C 1
ATOM 3421 O O . PHE A 1 431 ? 6.858 7.115 21.601 1.00 25.06 455 PHE A O 1
ATOM 3429 N N . THR A 1 432 ? 8.393 8.771 21.638 1.00 21.69 456 THR A N 1
ATOM 3430 C CA . THR A 1 432 ? 9.363 8.106 20.801 1.00 21.08 456 THR A CA 1
ATOM 3431 C C . THR A 1 432 ? 10.718 7.959 21.518 1.00 21.63 456 THR A C 1
ATOM 3432 O O . THR A 1 432 ? 11.075 8.797 22.350 1.00 22.26 456 THR A O 1
ATOM 3436 N N . ARG A 1 433 ? 11.427 6.868 21.187 1.00 23.10 457 ARG A N 1
ATOM 3437 C CA . ARG A 1 433 ? 12.727 6.442 21.762 1.00 21.68 457 ARG A CA 1
ATOM 3438 C C . ARG A 1 433 ? 12.707 6.276 23.294 1.00 22.92 457 ARG A C 1
ATOM 3439 O O . ARG A 1 433 ? 13.087 7.175 24.022 1.00 22.63 457 ARG A O 1
ATOM 3447 N N . ALA A 1 434 ? 12.279 5.100 23.760 1.00 21.49 458 ALA A N 1
ATOM 3448 C CA . ALA A 1 434 ? 12.317 4.743 25.161 1.00 23.95 458 ALA A CA 1
ATOM 3449 C C . ALA A 1 434 ? 13.746 4.812 25.717 1.00 24.66 458 ALA A C 1
ATOM 3450 O O . ALA A 1 434 ? 13.923 5.187 26.881 1.00 26.21 458 ALA A O 1
ATOM 3452 N N . TRP A 1 435 ? 14.736 4.471 24.881 1.00 22.89 459 TRP A N 1
ATOM 3453 C CA . TRP A 1 435 ? 16.136 4.352 25.290 1.00 23.00 459 TRP A CA 1
ATOM 3454 C C . TRP A 1 435 ? 16.992 5.322 24.510 1.00 24.93 459 TRP A C 1
ATOM 3455 O O . TRP A 1 435 ? 17.393 5.055 23.373 1.00 26.98 459 TRP A O 1
ATOM 3466 N N . PHE A 1 436 ? 17.297 6.461 25.125 1.00 23.35 460 PHE A N 1
ATOM 3467 C CA . PHE A 1 436 ? 18.024 7.527 24.401 1.00 20.24 460 PHE A CA 1
ATOM 3468 C C . PHE A 1 436 ? 19.101 8.113 25.322 1.00 21.67 460 PHE A C 1
ATOM 3469 O O . PHE A 1 436 ? 18.879 9.082 26.037 1.00 21.49 460 PHE A O 1
ATOM 3477 N N . ALA A 1 437 ? 20.276 7.486 25.281 1.00 21.00 461 ALA A N 1
ATOM 3478 C CA . ALA A 1 437 ? 21.311 7.753 26.281 1.00 20.26 461 ALA A CA 1
ATOM 3479 C C . ALA A 1 437 ? 21.786 9.173 26.323 1.00 17.71 461 ALA A C 1
ATOM 3480 O O . ALA A 1 437 ? 22.062 9.664 27.411 1.00 20.11 461 ALA A O 1
ATOM 3482 N N . TRP A 1 438 ? 21.950 9.801 25.177 1.00 16.91 462 TRP A N 1
ATOM 3483 C CA . TRP A 1 438 ? 22.298 11.215 25.152 1.00 17.78 462 TRP A CA 1
ATOM 3484 C C . TRP A 1 438 ? 21.347 12.027 26.056 1.00 17.15 462 TRP A C 1
ATOM 3485 O O . TRP A 1 438 ? 21.800 12.844 26.853 1.00 18.56 462 TRP A O 1
ATOM 3496 N N . GLN A 1 439 ? 20.051 11.814 25.888 1.00 16.72 463 GLN A N 1
ATOM 3497 C CA . GLN A 1 439 ? 19.040 12.593 26.600 1.00 17.39 463 GLN A CA 1
ATOM 3498 C C . GLN A 1 439 ? 19.097 12.262 28.101 1.00 16.72 463 GLN A C 1
ATOM 3499 O O . GLN A 1 439 ? 18.953 13.137 28.953 1.00 18.45 463 GLN A O 1
ATOM 3505 N N . ASN A 1 440 ? 19.338 11.000 28.429 1.00 16.93 464 ASN A N 1
ATOM 3506 C CA . ASN A 1 440 ? 19.494 10.626 29.831 1.00 18.36 464 ASN A CA 1
ATOM 3507 C C . ASN A 1 440 ? 20.682 11.344 30.494 1.00 19.13 464 ASN A C 1
ATOM 3508 O O . ASN A 1 440 ? 20.540 11.880 31.607 1.00 19.18 464 ASN A O 1
ATOM 3513 N N . THR A 1 441 ? 21.825 11.336 29.818 1.00 20.34 465 THR A N 1
ATOM 3514 C CA . THR A 1 441 ? 23.049 12.031 30.266 1.00 23.66 465 THR A CA 1
ATOM 3515 C C . THR A 1 441 ? 22.760 13.523 30.515 1.00 19.22 465 THR A C 1
ATOM 3516 O O . THR A 1 441 ? 23.188 14.100 31.516 1.00 21.40 465 THR A O 1
ATOM 3520 N N . LEU A 1 442 ? 22.064 14.124 29.568 1.00 18.73 466 LEU A N 1
ATOM 3521 C CA A LEU A 1 442 ? 21.763 15.556 29.610 0.55 16.92 466 LEU A CA 1
ATOM 3522 C CA B LEU A 1 442 ? 21.741 15.526 29.595 0.45 17.16 466 LEU A CA 1
ATOM 3523 C C . LEU A 1 442 ? 20.905 15.881 30.835 1.00 18.51 466 LEU A C 1
ATOM 3524 O O . LEU A 1 442 ? 21.131 16.878 31.490 1.00 19.34 466 LEU A O 1
ATOM 3533 N N . PHE A 1 443 ? 19.914 15.047 31.122 1.00 19.14 467 PHE A N 1
ATOM 3534 C CA . PHE A 1 443 ? 19.105 15.184 32.340 1.00 18.68 467 PHE A CA 1
ATOM 3535 C C . PHE A 1 443 ? 19.953 15.114 33.601 1.00 21.08 467 PHE A C 1
ATOM 3536 O O . PHE A 1 443 ? 19.815 15.945 34.514 1.00 21.24 467 PHE A O 1
ATOM 3544 N N . GLY A 1 444 ? 20.796 14.098 33.692 1.00 19.63 468 GLY A N 1
ATOM 3545 C CA . GLY A 1 444 ? 21.681 13.975 34.838 1.00 19.10 468 GLY A CA 1
ATOM 3546 C C . GLY A 1 444 ? 22.611 15.210 34.908 1.00 18.36 468 GLY A C 1
ATOM 3547 O O . GLY A 1 444 ? 22.864 15.748 35.964 1.00 19.10 468 GLY A O 1
ATOM 3548 N N . GLU A 1 445 ? 23.136 15.655 33.778 1.00 18.22 469 GLU A N 1
ATOM 3549 C CA . GLU A 1 445 ? 23.997 16.828 33.760 1.00 17.83 469 GLU A CA 1
ATOM 3550 C C . GLU A 1 445 ? 23.286 18.069 34.362 1.00 16.29 469 GLU A C 1
ATOM 3551 O O . GLU A 1 445 ? 23.865 18.910 35.105 1.00 19.12 469 GLU A O 1
ATOM 3557 N N . LEU A 1 446 ? 22.033 18.210 33.949 1.00 18.25 470 LEU A N 1
ATOM 3558 C CA . LEU A 1 446 ? 21.214 19.353 34.379 1.00 17.97 470 LEU A CA 1
ATOM 3559 C C . LEU A 1 446 ? 21.008 19.341 35.874 1.00 20.73 470 LEU A C 1
ATOM 3560 O O . LEU A 1 446 ? 21.211 20.322 36.552 1.00 19.55 470 LEU A O 1
ATOM 3565 N N . ILE A 1 447 ? 20.638 18.200 36.407 1.00 19.74 471 ILE A N 1
ATOM 3566 C CA . ILE A 1 447 ? 20.395 18.139 37.849 1.00 23.22 471 ILE A CA 1
ATOM 3567 C C . ILE A 1 447 ? 21.695 18.354 38.624 1.00 21.71 471 ILE A C 1
ATOM 3568 O O . ILE A 1 447 ? 21.711 19.061 39.646 1.00 23.54 471 ILE A O 1
ATOM 3573 N N . LEU A 1 448 ? 22.784 17.735 38.176 1.00 22.39 472 LEU A N 1
ATOM 3574 C CA . LEU A 1 448 ? 24.076 17.865 38.867 1.00 21.54 472 LEU A CA 1
ATOM 3575 C C . LEU A 1 448 ? 24.596 19.301 38.813 1.00 23.62 472 LEU A C 1
ATOM 3576 O O . LEU A 1 448 ? 25.135 19.803 39.795 1.00 23.19 472 LEU A O 1
ATOM 3581 N N . LYS A 1 449 ? 24.361 19.987 37.694 1.00 21.33 473 LYS A N 1
ATOM 3582 C CA . LYS A 1 449 ? 24.689 21.386 37.603 1.00 23.24 473 LYS A CA 1
ATOM 3583 C C . LYS A 1 449 ? 23.966 22.197 38.675 1.00 24.84 473 LYS A C 1
ATOM 3584 O O . LYS A 1 449 ? 24.590 23.008 39.383 1.00 26.27 473 LYS A O 1
ATOM 3590 N N . LEU A 1 450 ? 22.660 21.997 38.788 1.00 24.17 474 LEU A N 1
ATOM 3591 C CA . LEU A 1 450 ? 21.856 22.743 39.761 1.00 26.43 474 LEU A CA 1
ATOM 3592 C C . LEU A 1 450 ? 22.314 22.454 41.192 1.00 29.09 474 LEU A C 1
ATOM 3593 O O . LEU A 1 450 ? 22.406 23.365 42.012 1.00 29.92 474 LEU A O 1
ATOM 3598 N N . VAL A 1 451 ? 22.705 21.214 41.455 1.00 27.62 475 VAL A N 1
ATOM 3599 C CA . VAL A 1 451 ? 23.207 20.841 42.795 1.00 28.43 475 VAL A CA 1
ATOM 3600 C C . VAL A 1 451 ? 24.547 21.529 43.061 1.00 29.27 475 VAL A C 1
ATOM 3601 O O . VAL A 1 451 ? 24.770 22.132 44.107 1.00 28.88 475 VAL A O 1
ATOM 3605 N N . ASN A 1 452 ? 25.452 21.465 42.098 1.00 25.26 476 ASN A N 1
ATOM 3606 C CA . ASN A 1 452 ? 26.762 22.069 42.222 1.00 28.94 476 ASN A CA 1
ATOM 3607 C C . ASN A 1 452 ? 26.762 23.604 42.244 1.00 30.03 476 ASN A C 1
ATOM 3608 O O . ASN A 1 452 ? 27.719 24.202 42.733 1.00 35.28 476 ASN A O 1
ATOM 3613 N N . GLU A 1 453 ? 25.711 24.208 41.716 1.00 29.29 477 GLU A N 1
ATOM 3614 C CA . GLU A 1 453 ? 25.460 25.659 41.823 1.00 32.64 477 GLU A CA 1
ATOM 3615 C C . GLU A 1 453 ? 24.836 26.093 43.146 1.00 35.75 477 GLU A C 1
ATOM 3616 O O . GLU A 1 453 ? 24.608 27.281 43.349 1.00 41.02 477 GLU A O 1
ATOM 3622 N N . GLY A 1 454 ? 24.511 25.136 44.008 1.00 33.10 478 GLY A N 1
ATOM 3623 C CA . GLY A 1 454 ? 23.906 25.425 45.328 1.00 33.16 478 GLY A CA 1
ATOM 3624 C C . GLY A 1 454 ? 22.395 25.570 45.333 1.00 33.87 478 GLY A C 1
ATOM 3625 O O . GLY A 1 454 ? 21.808 26.099 46.285 1.00 39.01 478 GLY A O 1
ATOM 3626 N N . LYS A 1 455 ? 21.739 25.079 44.283 1.00 33.96 479 LYS A N 1
ATOM 3627 C CA . LYS A 1 455 ? 20.310 25.209 44.155 1.00 32.24 479 LYS A CA 1
ATOM 3628 C C . LYS A 1 455 ? 19.529 23.967 44.542 1.00 34.68 479 LYS A C 1
ATOM 3629 O O . LYS A 1 455 ? 18.428 23.763 44.069 1.00 32.29 479 LYS A O 1
ATOM 3635 N N . VAL A 1 456 ? 20.056 23.135 45.440 1.00 37.95 480 VAL A N 1
ATOM 3636 C CA . VAL A 1 456 ? 19.282 21.966 45.839 1.00 40.90 480 VAL A CA 1
ATOM 3637 C C . VAL A 1 456 ? 17.952 22.352 46.523 1.00 40.10 480 VAL A C 1
ATOM 3638 O O . VAL A 1 456 ? 16.993 21.591 46.438 1.00 41.82 480 VAL A O 1
ATOM 3642 N N . ASP A 1 457 ? 17.874 23.525 47.164 1.00 41.36 481 ASP A N 1
ATOM 3643 C CA A ASP A 1 457 ? 16.640 23.893 47.852 0.50 42.06 481 ASP A CA 1
ATOM 3644 C CA B ASP A 1 457 ? 16.629 23.983 47.832 0.50 42.07 481 ASP A CA 1
ATOM 3645 C C . ASP A 1 457 ? 15.522 24.179 46.826 1.00 40.93 481 ASP A C 1
ATOM 3646 O O . ASP A 1 457 ? 14.356 23.832 47.069 1.00 41.89 481 ASP A O 1
ATOM 3655 N N . LEU A 1 458 ? 15.890 24.749 45.674 1.00 38.26 482 LEU A N 1
ATOM 3656 C CA . LEU A 1 458 ? 14.964 24.858 44.550 1.00 36.74 482 LEU A CA 1
ATOM 3657 C C . LEU A 1 458 ? 14.392 23.474 44.142 1.00 34.70 482 LEU A C 1
ATOM 3658 O O . LEU A 1 458 ? 13.192 23.300 44.031 1.00 34.25 482 LEU A O 1
ATOM 3663 N N . LEU A 1 459 ? 15.255 22.478 43.955 1.00 34.61 483 LEU A N 1
ATOM 3664 C CA . LEU A 1 459 ? 14.804 21.127 43.569 1.00 30.35 483 LEU A CA 1
ATOM 3665 C C . LEU A 1 459 ? 13.947 20.467 44.663 1.00 35.17 483 LEU A C 1
ATOM 3666 O O . LEU A 1 459 ? 12.961 19.747 44.376 1.00 34.37 483 LEU A O 1
ATOM 3671 N N . ASN A 1 460 ? 14.350 20.698 45.914 1.00 36.48 484 ASN A N 1
ATOM 3672 C CA . ASN A 1 460 ? 13.610 20.203 47.081 1.00 39.83 484 ASN A CA 1
ATOM 3673 C C . ASN A 1 460 ? 12.258 20.876 47.291 1.00 43.04 484 ASN A C 1
ATOM 3674 O O . ASN A 1 460 ? 11.398 20.320 47.998 1.00 46.15 484 ASN A O 1
ATOM 3679 N N . SER A 1 461 ? 12.035 22.019 46.627 1.00 43.09 485 SER A N 1
ATOM 3680 C CA . SER A 1 461 ? 10.719 22.702 46.657 1.00 43.37 485 SER A CA 1
ATOM 3681 C C . SER A 1 461 ? 9.683 22.115 45.677 1.00 42.72 485 SER A C 1
ATOM 3682 O O . SER A 1 461 ? 8.512 22.546 45.662 1.00 41.67 485 SER A O 1
ATOM 3685 N N . ILE A 1 462 ? 10.099 21.137 44.861 1.00 40.52 486 ILE A N 1
ATOM 3686 C CA . ILE A 1 462 ? 9.189 20.447 43.942 1.00 41.62 486 ILE A CA 1
ATOM 3687 C C . ILE A 1 462 ? 8.510 19.314 44.678 1.00 47.23 486 ILE A C 1
ATOM 3688 O O . ILE A 1 462 ? 9.185 18.418 45.213 1.00 46.45 486 ILE A O 1
ATOM 3693 N N . GLN A 1 463 ? 7.179 19.348 44.716 1.00 50.88 487 GLN A N 1
ATOM 3694 C CA . GLN A 1 463 ? 6.406 18.357 45.455 1.00 56.52 487 GLN A CA 1
ATOM 3695 C C . GLN A 1 463 ? 6.130 17.167 44.557 1.00 56.75 487 GLN A C 1
ATOM 3696 O O . GLN A 1 463 ? 6.024 17.305 43.340 1.00 58.75 487 GLN A O 1
ATOM 3703 N N . ASP B 1 19 ? 9.482 20.693 -42.537 1.00 37.90 43 ASP B N 1
ATOM 3704 C CA . ASP B 1 19 ? 9.222 20.790 -41.053 1.00 35.85 43 ASP B CA 1
ATOM 3705 C C . ASP B 1 19 ? 9.318 19.476 -40.233 1.00 37.98 43 ASP B C 1
ATOM 3706 O O . ASP B 1 19 ? 9.483 18.378 -40.774 1.00 34.23 43 ASP B O 1
ATOM 3711 N N . ASN B 1 20 ? 9.276 19.615 -38.904 1.00 34.09 44 ASN B N 1
ATOM 3712 C CA . ASN B 1 20 ? 9.380 18.478 -37.973 1.00 35.55 44 ASN B CA 1
ATOM 3713 C C . ASN B 1 20 ? 8.043 17.993 -37.384 1.00 33.66 44 ASN B C 1
ATOM 3714 O O . ASN B 1 20 ? 8.025 17.251 -36.430 1.00 33.15 44 ASN B O 1
ATOM 3719 N N . ARG B 1 21 ? 6.929 18.346 -38.004 1.00 32.68 45 ARG B N 1
ATOM 3720 C CA . ARG B 1 21 ? 5.656 17.763 -37.620 1.00 30.43 45 ARG B CA 1
ATOM 3721 C C . ARG B 1 21 ? 5.603 16.307 -38.033 1.00 32.08 45 ARG B C 1
ATOM 3722 O O . ARG B 1 21 ? 6.291 15.913 -38.992 1.00 34.29 45 ARG B O 1
ATOM 3730 N N . PRO B 1 22 ? 4.748 15.502 -37.369 1.00 30.99 46 PRO B N 1
ATOM 3731 C CA . PRO B 1 22 ? 4.582 14.131 -37.821 1.00 33.36 46 PRO B CA 1
ATOM 3732 C C . PRO B 1 22 ? 4.111 14.093 -39.271 1.00 34.82 46 PRO B C 1
ATOM 3733 O O . PRO B 1 22 ? 3.523 15.081 -39.750 1.00 32.78 46 PRO B O 1
ATOM 3737 N N . GLU B 1 23 ? 4.285 12.960 -39.946 1.00 38.77 47 GLU B N 1
ATOM 3738 C CA . GLU B 1 23 ? 3.604 12.777 -41.233 1.00 38.73 47 GLU B CA 1
ATOM 3739 C C . GLU B 1 23 ? 2.097 12.976 -41.058 1.00 37.16 47 GLU B C 1
ATOM 3740 O O . GLU B 1 23 ? 1.540 12.627 -39.999 1.00 34.57 47 GLU B O 1
ATOM 3746 N N . ILE B 1 24 ? 1.413 13.463 -42.105 1.00 35.98 48 ILE B N 1
ATOM 3747 C CA . ILE B 1 24 ? -0.003 13.808 -41.986 1.00 34.42 48 ILE B CA 1
ATOM 3748 C C . ILE B 1 24 ? -0.833 12.624 -41.473 1.00 35.59 48 ILE B C 1
ATOM 3749 O O . ILE B 1 24 ? -1.692 12.777 -40.594 1.00 34.60 48 ILE B O 1
ATOM 3754 N N . SER B 1 25 ? -0.534 11.417 -41.972 1.00 38.05 49 SER B N 1
ATOM 3755 C CA . SER B 1 25 ? -1.338 10.244 -41.600 1.00 37.74 49 SER B CA 1
ATOM 3756 C C . SER B 1 25 ? -1.152 9.881 -40.128 1.00 34.31 49 SER B C 1
ATOM 3757 O O . SER B 1 25 ? -1.980 9.171 -39.555 1.00 37.32 49 SER B O 1
ATOM 3760 N N . ASN B 1 26 ? -0.098 10.409 -39.516 1.00 35.60 50 ASN B N 1
ATOM 3761 C CA . ASN B 1 26 ? 0.195 10.163 -38.108 1.00 33.36 50 ASN B CA 1
ATOM 3762 C C . ASN B 1 26 ? -0.269 11.243 -37.142 1.00 33.36 50 ASN B C 1
ATOM 3763 O O . ASN B 1 26 ? -0.218 11.043 -35.928 1.00 35.65 50 ASN B O 1
ATOM 3768 N N . ARG B 1 27 ? -0.739 12.373 -37.669 1.00 33.55 51 ARG B N 1
ATOM 3769 C CA . ARG B 1 27 ? -1.298 13.464 -36.841 1.00 32.02 51 ARG B CA 1
ATOM 3770 C C . ARG B 1 27 ? -2.640 13.092 -36.231 1.00 31.95 51 ARG B C 1
ATOM 3771 O O . ARG B 1 27 ? -3.546 12.662 -36.935 1.00 31.46 51 ARG B O 1
ATOM 3779 N N . LEU B 1 28 ? -2.794 13.298 -34.926 1.00 28.83 52 LEU B N 1
ATOM 3780 C CA . LEU B 1 28 ? -3.936 12.786 -34.222 1.00 28.54 52 LEU B CA 1
ATOM 3781 C C . LEU B 1 28 ? -5.201 13.626 -34.497 1.00 29.50 52 LEU B C 1
ATOM 3782 O O . LEU B 1 28 ? -6.274 13.058 -34.620 1.00 30.72 52 LEU B O 1
ATOM 3787 N N . PHE B 1 29 ? -5.062 14.954 -34.584 1.00 27.99 53 PHE B N 1
ATOM 3788 C CA . PHE B 1 29 ? -6.235 15.827 -34.730 1.00 26.91 53 PHE B CA 1
ATOM 3789 C C . PHE B 1 29 ? -5.894 16.949 -35.673 1.00 26.26 53 PHE B C 1
ATOM 3790 O O . PHE B 1 29 ? -4.867 17.607 -35.529 1.00 27.85 53 PHE B O 1
ATOM 3798 N N . ARG B 1 30 ? -6.728 17.121 -36.696 1.00 26.59 54 ARG B N 1
ATOM 3799 C CA . ARG B 1 30 ? -6.529 18.171 -37.679 1.00 25.09 54 ARG B CA 1
ATOM 3800 C C . ARG B 1 30 ? -7.549 19.295 -37.550 1.00 27.32 54 ARG B C 1
ATOM 3801 O O . ARG B 1 30 ? -8.728 19.040 -37.473 1.00 26.90 54 ARG B O 1
ATOM 3809 N N . SER B 1 31 ? -7.067 20.527 -37.490 1.00 24.41 55 SER B N 1
ATOM 3810 C CA . SER B 1 31 ? -7.931 21.711 -37.521 1.00 26.76 55 SER B CA 1
ATOM 3811 C C . SER B 1 31 ? -7.662 22.522 -38.791 1.00 26.59 55 SER B C 1
ATOM 3812 O O . SER B 1 31 ? -6.542 22.974 -39.024 1.00 29.18 55 SER B O 1
ATOM 3815 N N . ASN B 1 32 ? -8.717 22.754 -39.578 1.00 29.33 56 ASN B N 1
ATOM 3816 C CA . ASN B 1 32 ? -8.609 23.627 -40.734 1.00 28.91 56 ASN B CA 1
ATOM 3817 C C . ASN B 1 32 ? -8.157 25.038 -40.354 1.00 29.17 56 ASN B C 1
ATOM 3818 O O . ASN B 1 32 ? -7.374 25.638 -41.061 1.00 28.23 56 ASN B O 1
ATOM 3823 N N . ALA B 1 33 ? -8.632 25.586 -39.241 1.00 26.23 57 ALA B N 1
ATOM 3824 C CA . ALA B 1 33 ? -8.264 26.953 -38.880 1.00 26.38 57 ALA B CA 1
ATOM 3825 C C . ALA B 1 33 ? -6.825 27.051 -38.444 1.00 26.64 57 ALA B C 1
ATOM 3826 O O . ALA B 1 33 ? -6.140 28.029 -38.760 1.00 25.68 57 ALA B O 1
ATOM 3828 N N . VAL B 1 34 ? -6.352 26.061 -37.688 1.00 24.78 58 VAL B N 1
ATOM 3829 C CA . VAL B 1 34 ? -4.932 26.006 -37.337 1.00 25.08 58 VAL B CA 1
ATOM 3830 C C . VAL B 1 34 ? -4.060 25.955 -38.616 1.00 26.96 58 VAL B C 1
ATOM 3831 O O . VAL B 1 34 ? -3.064 26.690 -38.723 1.00 27.87 58 VAL B O 1
ATOM 3835 N N . GLU B 1 35 ? -4.409 25.101 -39.581 1.00 26.87 59 GLU B N 1
ATOM 3836 C CA . GLU B 1 35 ? -3.576 24.985 -40.777 1.00 29.64 59 GLU B CA 1
ATOM 3837 C C . GLU B 1 35 ? -3.547 26.302 -41.514 1.00 30.04 59 GLU B C 1
ATOM 3838 O O . GLU B 1 35 ? -2.491 26.720 -42.000 1.00 31.28 59 GLU B O 1
ATOM 3844 N N . LYS B 1 36 ? -4.704 26.959 -41.609 1.00 30.88 60 LYS B N 1
ATOM 3845 C CA . LYS B 1 36 ? -4.808 28.251 -42.296 1.00 32.23 60 LYS B CA 1
ATOM 3846 C C . LYS B 1 36 ? -3.966 29.323 -41.588 1.00 32.35 60 LYS B C 1
ATOM 3847 O O . LYS B 1 36 ? -3.274 30.123 -42.208 1.00 32.74 60 LYS B O 1
ATOM 3853 N N . GLU B 1 37 ? -4.003 29.336 -40.260 1.00 28.42 61 GLU B N 1
ATOM 3854 C CA . GLU B 1 37 ? -3.183 30.269 -39.515 1.00 28.60 61 GLU B CA 1
ATOM 3855 C C . GLU B 1 37 ? -1.672 30.021 -39.664 1.00 29.20 61 GLU B C 1
ATOM 3856 O O . GLU B 1 37 ? -0.893 30.975 -39.740 1.00 32.58 61 GLU B O 1
ATOM 3862 N N . ILE B 1 38 ? -1.252 28.753 -39.747 1.00 29.74 62 ILE B N 1
ATOM 3863 C CA . ILE B 1 38 ? 0.140 28.431 -39.972 1.00 29.20 62 ILE B CA 1
ATOM 3864 C C . ILE B 1 38 ? 0.566 29.002 -41.342 1.00 31.36 62 ILE B C 1
ATOM 3865 O O . ILE B 1 38 ? 1.652 29.594 -41.506 1.00 32.93 62 ILE B O 1
ATOM 3870 N N . LEU B 1 39 ? -0.300 28.847 -42.333 1.00 32.81 63 LEU B N 1
ATOM 3871 C CA . LEU B 1 39 ? 0.046 29.391 -43.641 1.00 34.29 63 LEU B CA 1
ATOM 3872 C C . LEU B 1 39 ? 0.180 30.921 -43.610 1.00 35.23 63 LEU B C 1
ATOM 3873 O O . LEU B 1 39 ? 1.102 31.478 -44.222 1.00 34.25 63 LEU B O 1
ATOM 3878 N N . ARG B 1 40 ? -0.726 31.584 -42.889 1.00 33.73 64 ARG B N 1
ATOM 3879 C CA . ARG B 1 40 ? -0.723 33.040 -42.766 1.00 35.87 64 ARG B CA 1
ATOM 3880 C C . ARG B 1 40 ? 0.546 33.577 -42.105 1.00 37.45 64 ARG B C 1
ATOM 3881 O O . ARG B 1 40 ? 1.128 34.535 -42.574 1.00 38.93 64 ARG B O 1
ATOM 3889 N N . VAL B 1 41 ? 0.968 32.946 -41.008 1.00 34.31 65 VAL B N 1
ATOM 3890 C CA . VAL B 1 41 ? 2.171 33.364 -40.293 1.00 34.43 65 VAL B CA 1
ATOM 3891 C C . VAL B 1 41 ? 3.420 33.092 -41.147 1.00 36.56 65 VAL B C 1
ATOM 3892 O O . VAL B 1 41 ? 4.310 33.931 -41.222 1.00 37.76 65 VAL B O 1
ATOM 3896 N N . GLN B 1 42 ? 3.470 31.931 -41.803 1.00 37.26 66 GLN B N 1
ATOM 3897 C CA . GLN B 1 42 ? 4.598 31.562 -42.672 1.00 38.89 66 GLN B CA 1
ATOM 3898 C C . GLN B 1 42 ? 4.826 32.650 -43.730 1.00 41.52 66 GLN B C 1
ATOM 3899 O O . GLN B 1 42 ? 5.967 33.011 -44.017 1.00 44.93 66 GLN B O 1
ATOM 3905 N N . LYS B 1 43 ? 3.736 33.192 -44.276 1.00 42.82 67 LYS B N 1
ATOM 3906 C CA . LYS B 1 43 ? 3.830 34.248 -45.313 1.00 44.86 67 LYS B CA 1
ATOM 3907 C C . LYS B 1 43 ? 4.289 35.592 -44.734 1.00 45.46 67 LYS B C 1
ATOM 3908 O O . LYS B 1 43 ? 5.009 36.336 -45.403 1.00 47.42 67 LYS B O 1
ATOM 3911 N N . LEU B 1 44 ? 3.928 35.882 -43.478 1.00 41.31 68 LEU B N 1
ATOM 3912 C CA . LEU B 1 44 ? 4.318 37.160 -42.864 1.00 41.49 68 LEU B CA 1
ATOM 3913 C C . LEU B 1 44 ? 5.778 37.169 -42.345 1.00 41.48 68 LEU B C 1
ATOM 3914 O O . LEU B 1 44 ? 6.428 38.212 -42.356 1.00 41.59 68 LEU B O 1
ATOM 3919 N N . LEU B 1 45 ? 6.280 36.017 -41.899 1.00 41.50 69 LEU B N 1
ATOM 3920 C CA . LEU B 1 45 ? 7.620 35.935 -41.288 1.00 42.51 69 LEU B CA 1
ATOM 3921 C C . LEU B 1 45 ? 8.749 35.711 -42.275 1.00 44.10 69 LEU B C 1
ATOM 3922 O O . LEU B 1 45 ? 8.740 34.747 -43.053 1.00 47.91 69 LEU B O 1
ATOM 3927 N N . LYS B 1 46 ? 9.745 36.590 -42.197 1.00 45.67 70 LYS B N 1
ATOM 3928 C CA . LYS B 1 46 ? 10.877 36.570 -43.103 1.00 47.72 70 LYS B CA 1
ATOM 3929 C C . LYS B 1 46 ? 12.011 35.707 -42.588 1.00 44.19 70 LYS B C 1
ATOM 3930 O O . LYS B 1 46 ? 12.789 35.188 -43.377 1.00 44.50 70 LYS B O 1
ATOM 3936 N N . ASN B 1 47 ? 12.102 35.520 -41.267 1.00 42.60 71 ASN B N 1
ATOM 3937 C CA . ASN B 1 47 ? 13.097 34.609 -40.728 1.00 39.97 71 ASN B CA 1
ATOM 3938 C C . ASN B 1 47 ? 12.665 33.135 -40.902 1.00 41.71 71 ASN B C 1
ATOM 3939 O O . ASN B 1 47 ? 11.695 32.668 -40.277 1.00 38.76 71 ASN B O 1
ATOM 3944 N N . ALA B 1 48 ? 13.422 32.405 -41.721 1.00 43.98 72 ALA B N 1
ATOM 3945 C CA . ALA B 1 48 ? 13.115 31.013 -42.037 1.00 43.97 72 ALA B CA 1
ATOM 3946 C C . ALA B 1 48 ? 13.114 30.130 -40.794 1.00 40.68 72 ALA B C 1
ATOM 3947 O O . ALA B 1 48 ? 12.223 29.292 -40.673 1.00 38.24 72 ALA B O 1
ATOM 3949 N N . LYS B 1 49 ? 14.084 30.309 -39.881 1.00 38.25 73 LYS B N 1
ATOM 3950 C CA . LYS B 1 49 ? 14.152 29.457 -38.684 1.00 38.07 73 LYS B CA 1
ATOM 3951 C C . LYS B 1 49 ? 12.922 29.702 -37.817 1.00 33.56 73 LYS B C 1
ATOM 3952 O O . LYS B 1 49 ? 12.302 28.752 -37.310 1.00 37.02 73 LYS B O 1
ATOM 3958 N N . LEU B 1 50 ? 12.544 30.968 -37.677 1.00 32.55 74 LEU B N 1
ATOM 3959 C CA . LEU B 1 50 ? 11.364 31.316 -36.865 1.00 32.80 74 LEU B CA 1
ATOM 3960 C C . LEU B 1 50 ? 10.064 30.754 -37.463 1.00 33.94 74 LEU B C 1
ATOM 3961 O O . LEU B 1 50 ? 9.244 30.177 -36.728 1.00 31.76 74 LEU B O 1
ATOM 3966 N N . ALA B 1 51 ? 9.876 30.906 -38.778 1.00 32.35 75 ALA B N 1
ATOM 3967 C CA . ALA B 1 51 ? 8.710 30.362 -39.455 1.00 32.97 75 ALA B CA 1
ATOM 3968 C C . ALA B 1 51 ? 8.614 28.855 -39.283 1.00 30.27 75 ALA B C 1
ATOM 3969 O O . ALA B 1 51 ? 7.524 28.325 -39.013 1.00 31.45 75 ALA B O 1
ATOM 3971 N N . TRP B 1 52 ? 9.758 28.184 -39.367 1.00 30.05 76 TRP B N 1
ATOM 3972 C CA . TRP B 1 52 ? 9.867 26.718 -39.187 1.00 32.47 76 TRP B CA 1
ATOM 3973 C C . TRP B 1 52 ? 9.511 26.293 -37.769 1.00 31.06 76 TRP B C 1
ATOM 3974 O O . TRP B 1 52 ? 8.753 25.335 -37.576 1.00 31.16 76 TRP B O 1
ATOM 3993 N N . PHE B 1 54 ? 7.749 28.034 -35.617 1.00 27.79 78 PHE B N 1
ATOM 3994 C CA . PHE B 1 54 ? 6.303 28.249 -35.458 1.00 27.43 78 PHE B CA 1
ATOM 3995 C C . PHE B 1 54 ? 5.494 27.069 -35.987 1.00 27.27 78 PHE B C 1
ATOM 3996 O O . PHE B 1 54 ? 4.557 26.576 -35.344 1.00 26.30 78 PHE B O 1
ATOM 4004 N N . THR B 1 55 ? 5.837 26.635 -37.190 1.00 27.10 79 THR B N 1
ATOM 4005 C CA . THR B 1 55 ? 5.148 25.538 -37.850 1.00 26.92 79 THR B CA 1
ATOM 4006 C C . THR B 1 55 ? 5.239 24.229 -37.070 1.00 28.12 79 THR B C 1
ATOM 4007 O O . THR B 1 55 ? 4.260 23.477 -36.960 1.00 27.36 79 THR B O 1
ATOM 4011 N N . ASN B 1 56 ? 6.415 23.953 -36.520 1.00 27.71 80 ASN B N 1
ATOM 4012 C CA . ASN B 1 56 ? 6.588 22.751 -35.663 1.00 29.82 80 ASN B CA 1
ATOM 4013 C C . ASN B 1 56 ? 5.761 22.813 -34.384 1.00 24.83 80 ASN B C 1
ATOM 4014 O O . ASN B 1 56 ? 5.150 21.808 -33.969 1.00 26.58 80 ASN B O 1
ATOM 4019 N N . CYS B 1 57 ? 5.765 23.988 -33.762 1.00 26.12 81 CYS B N 1
ATOM 4020 C CA . CYS B 1 57 ? 5.342 24.123 -32.366 1.00 26.77 81 CYS B CA 1
ATOM 4021 C C . CYS B 1 57 ? 3.861 24.423 -32.211 1.00 22.32 81 CYS B C 1
ATOM 4022 O O . CYS B 1 57 ? 3.192 23.824 -31.334 1.00 24.05 81 CYS B O 1
ATOM 4025 N N . PHE B 1 58 ? 3.337 25.362 -32.997 1.00 24.93 82 PHE B N 1
ATOM 4026 C CA . PHE B 1 58 ? 1.937 25.826 -32.778 1.00 21.02 82 PHE B CA 1
ATOM 4027 C C . PHE B 1 58 ? 0.913 24.687 -32.830 1.00 19.81 82 PHE B C 1
ATOM 4028 O O . PHE B 1 58 ? 0.045 24.626 -31.941 1.00 22.14 82 PHE B O 1
ATOM 4036 N N . PRO B 1 59 ? 1.048 23.747 -33.802 1.00 23.40 83 PRO B N 1
ATOM 4037 C CA . PRO B 1 59 ? 0.095 22.650 -33.925 1.00 22.02 83 PRO B CA 1
ATOM 4038 C C . PRO B 1 59 ? 0.492 21.391 -33.172 1.00 22.22 83 PRO B C 1
ATOM 4039 O O . PRO B 1 59 ? -0.224 20.402 -33.261 1.00 24.24 83 PRO B O 1
ATOM 4043 N N . ASN B 1 60 ? 1.608 21.406 -32.446 1.00 23.57 84 ASN B N 1
ATOM 4044 C CA . ASN B 1 60 ? 2.173 20.159 -31.900 1.00 23.31 84 ASN B CA 1
ATOM 4045 C C . ASN B 1 60 ? 1.206 19.424 -30.995 1.00 21.15 84 ASN B C 1
ATOM 4046 O O . ASN B 1 60 ? 1.141 18.187 -30.998 1.00 24.01 84 ASN B O 1
ATOM 4051 N N . THR B 1 61 ? 0.431 20.186 -30.233 1.00 22.01 85 THR B N 1
ATOM 4052 C CA . THR B 1 61 ? -0.593 19.574 -29.406 1.00 21.04 85 THR B CA 1
ATOM 4053 C C . THR B 1 61 ? -1.580 18.714 -30.238 1.00 19.53 85 THR B C 1
ATOM 4054 O O . THR B 1 61 ? -1.916 17.583 -29.843 1.00 22.66 85 THR B O 1
ATOM 4058 N N . LEU B 1 62 ? -2.102 19.303 -31.303 1.00 21.19 86 LEU B N 1
ATOM 4059 C CA . LEU B 1 62 ? -3.095 18.640 -32.132 1.00 23.39 86 LEU B CA 1
ATOM 4060 C C . LEU B 1 62 ? -2.456 17.468 -32.870 1.00 26.75 86 LEU B C 1
ATOM 4061 O O . LEU B 1 62 ? -3.048 16.367 -32.994 1.00 24.91 86 LEU B O 1
ATOM 4066 N N . ASP B 1 63 ? -1.243 17.705 -33.356 1.00 24.82 87 ASP B N 1
ATOM 4067 C CA . ASP B 1 63 ? -0.491 16.660 -34.032 1.00 25.71 87 ASP B CA 1
ATOM 4068 C C . ASP B 1 63 ? -0.234 15.399 -33.202 1.00 27.08 87 ASP B C 1
ATOM 4069 O O . ASP B 1 63 ? -0.305 14.280 -33.747 1.00 25.61 87 ASP B O 1
ATOM 4074 N N . THR B 1 64 ? 0.062 15.558 -31.910 1.00 24.27 88 THR B N 1
ATOM 4075 C CA . THR B 1 64 ? 0.739 14.476 -31.181 1.00 24.45 88 THR B CA 1
ATOM 4076 C C . THR B 1 64 ? 0.081 14.003 -29.893 1.00 25.67 88 THR B C 1
ATOM 4077 O O . THR B 1 64 ? 0.479 12.943 -29.384 1.00 27.67 88 THR B O 1
ATOM 4081 N N . THR B 1 65 ? -0.906 14.764 -29.390 1.00 22.70 89 THR B N 1
ATOM 4082 C CA . THR B 1 65 ? -1.452 14.563 -28.039 1.00 22.89 89 THR B CA 1
ATOM 4083 C C . THR B 1 65 ? -2.966 14.477 -27.874 1.00 21.30 89 THR B C 1
ATOM 4084 O O . THR B 1 65 ? -3.428 14.043 -26.782 1.00 22.63 89 THR B O 1
ATOM 4088 N N . VAL B 1 66 ? -3.750 14.844 -28.891 1.00 21.81 90 VAL B N 1
ATOM 4089 C CA . VAL B 1 66 ? -5.195 15.003 -28.760 1.00 20.03 90 VAL B CA 1
ATOM 4090 C C . VAL B 1 66 ? -6.017 13.823 -29.253 1.00 22.32 90 VAL B C 1
ATOM 4091 O O . VAL B 1 66 ? -5.858 13.389 -30.376 1.00 24.23 90 VAL B O 1
ATOM 4095 N N . HIS B 1 67 ? -6.867 13.291 -28.380 1.00 22.66 91 HIS B N 1
ATOM 4096 C CA . HIS B 1 67 ? -7.742 12.154 -28.701 1.00 23.55 91 HIS B CA 1
ATOM 4097 C C . HIS B 1 67 ? -9.202 12.589 -28.552 1.00 22.48 91 HIS B C 1
ATOM 4098 O O . HIS B 1 67 ? -9.730 12.638 -27.431 1.00 23.11 91 HIS B O 1
ATOM 4105 N N . PHE B 1 68 ? -9.830 12.985 -29.659 1.00 23.18 92 PHE B N 1
ATOM 4106 C CA . PHE B 1 68 ? -11.194 13.480 -29.629 1.00 24.23 92 PHE B CA 1
ATOM 4107 C C . PHE B 1 68 ? -12.160 12.336 -29.913 1.00 25.63 92 PHE B C 1
ATOM 4108 O O . PHE B 1 68 ? -11.905 11.505 -30.809 1.00 27.30 92 PHE B O 1
ATOM 4116 N N . ARG B 1 69 ? -13.217 12.250 -29.116 1.00 27.55 93 ARG B N 1
ATOM 4117 C CA . ARG B 1 69 ? -14.314 11.328 -29.387 1.00 30.51 93 ARG B CA 1
ATOM 4118 C C . ARG B 1 69 ? -15.635 11.836 -28.793 1.00 33.12 93 ARG B C 1
ATOM 4119 O O . ARG B 1 69 ? -15.665 12.865 -28.145 1.00 27.87 93 ARG B O 1
ATOM 4127 N N . LYS B 1 70 ? -16.720 11.089 -29.018 1.00 38.35 94 LYS B N 1
ATOM 4128 C CA . LYS B 1 70 ? -17.993 11.284 -28.297 1.00 43.56 94 LYS B CA 1
ATOM 4129 C C . LYS B 1 70 ? -18.166 10.226 -27.197 1.00 46.51 94 LYS B C 1
ATOM 4130 O O . LYS B 1 70 ? -17.940 9.026 -27.448 1.00 46.21 94 LYS B O 1
ATOM 4136 N N . GLY B 1 71 ? -18.587 10.655 -26.002 1.00 47.13 95 GLY B N 1
ATOM 4137 C CA . GLY B 1 71 ? -18.865 9.720 -24.904 1.00 51.95 95 GLY B CA 1
ATOM 4138 C C . GLY B 1 71 ? -20.199 9.001 -25.077 1.00 55.35 95 GLY B C 1
ATOM 4139 O O . GLY B 1 71 ? -20.947 9.283 -26.032 1.00 55.89 95 GLY B O 1
ATOM 4140 N N . SER B 1 72 ? -20.498 8.085 -24.142 1.00 58.88 96 SER B N 1
ATOM 4141 C CA . SER B 1 72 ? -21.764 7.316 -24.130 1.00 59.22 96 SER B CA 1
ATOM 4142 C C . SER B 1 72 ? -22.993 8.231 -24.221 1.00 58.87 96 SER B C 1
ATOM 4143 O O . SER B 1 72 ? -24.010 7.863 -24.813 1.00 59.45 96 SER B O 1
ATOM 4145 N N . ASP B 1 73 ? -22.881 9.436 -23.656 1.00 56.63 97 ASP B N 1
ATOM 4146 C CA . ASP B 1 73 ? -23.974 10.419 -23.697 1.00 54.60 97 ASP B CA 1
ATOM 4147 C C . ASP B 1 73 ? -24.011 11.288 -24.966 1.00 52.13 97 ASP B C 1
ATOM 4148 O O . ASP B 1 73 ? -24.866 12.163 -25.077 1.00 51.74 97 ASP B O 1
ATOM 4153 N N . GLY B 1 74 ? -23.103 11.056 -25.917 1.00 49.25 98 GLY B N 1
ATOM 4154 C CA . GLY B 1 74 ? -23.039 11.874 -27.135 1.00 46.82 98 GLY B CA 1
ATOM 4155 C C . GLY B 1 74 ? -22.352 13.239 -26.965 1.00 42.34 98 GLY B C 1
ATOM 4156 O O . GLY B 1 74 ? -22.253 14.010 -27.921 1.00 37.26 98 GLY B O 1
ATOM 4157 N N . LYS B 1 75 ? -21.889 13.549 -25.748 1.00 38.42 99 LYS B N 1
ATOM 4158 C CA . LYS B 1 75 ? -21.227 14.808 -25.508 1.00 33.34 99 LYS B CA 1
ATOM 4159 C C . LYS B 1 75 ? -19.775 14.659 -25.991 1.00 31.40 99 LYS B C 1
ATOM 4160 O O . LYS B 1 75 ? -19.206 13.576 -25.891 1.00 29.74 99 LYS B O 1
ATOM 4166 N N . PRO B 1 76 ? -19.156 15.760 -26.474 1.00 26.23 100 PRO B N 1
ATOM 4167 C CA . PRO B 1 76 ? -17.726 15.681 -26.805 1.00 24.07 100 PRO B CA 1
ATOM 4168 C C . PRO B 1 76 ? -16.842 15.353 -25.599 1.00 21.08 100 PRO B C 1
ATOM 4169 O O . PRO B 1 76 ? -17.127 15.750 -24.471 1.00 23.27 100 PRO B O 1
ATOM 4173 N N . ASP B 1 77 ? -15.733 14.654 -25.865 1.00 21.69 101 ASP B N 1
ATOM 4174 C CA . ASP B 1 77 ? -14.794 14.242 -24.848 1.00 20.54 101 ASP B CA 1
ATOM 4175 C C . ASP B 1 77 ? -13.428 14.134 -25.494 1.00 22.30 101 ASP B C 1
ATOM 4176 O O . ASP B 1 77 ? -13.276 13.443 -26.481 1.00 24.03 101 ASP B O 1
ATOM 4181 N N . THR B 1 78 ? -12.443 14.828 -24.939 1.00 20.24 102 THR B N 1
ATOM 4182 C CA . THR B 1 78 ? -11.123 14.906 -25.513 1.00 20.26 102 THR B CA 1
ATOM 4183 C C . THR B 1 78 ? -10.088 14.610 -24.423 1.00 21.18 102 THR B C 1
ATOM 4184 O O . THR B 1 78 ? -10.010 15.306 -23.398 1.00 20.15 102 THR B O 1
ATOM 4188 N N . PHE B 1 79 ? -9.302 13.567 -24.659 1.00 19.76 103 PHE B N 1
ATOM 4189 C CA . PHE B 1 79 ? -8.176 13.278 -23.834 1.00 18.49 103 PHE B CA 1
ATOM 4190 C C . PHE B 1 79 ? -6.916 13.886 -24.430 1.00 19.05 103 PHE B C 1
ATOM 4191 O O . PHE B 1 79 ? -6.662 13.740 -25.593 1.00 22.42 103 PHE B O 1
ATOM 4199 N N . VAL B 1 80 ? -6.103 14.507 -23.600 1.00 17.82 104 VAL B N 1
ATOM 4200 C CA . VAL B 1 80 ? -4.922 15.265 -24.036 1.00 20.29 104 VAL B CA 1
ATOM 4201 C C . VAL B 1 80 ? -3.703 14.820 -23.226 1.00 20.40 104 VAL B C 1
ATOM 4202 O O . VAL B 1 80 ? -3.640 15.044 -22.022 1.00 22.04 104 VAL B O 1
ATOM 4206 N N . TYR B 1 81 ? -2.763 14.145 -23.881 1.00 19.44 105 TYR B N 1
ATOM 4207 C CA . TYR B 1 81 ? -1.542 13.697 -23.216 1.00 18.95 105 TYR B CA 1
ATOM 4208 C C . TYR B 1 81 ? -0.525 14.844 -23.178 1.00 20.25 105 TYR B C 1
ATOM 4209 O O . TYR B 1 81 ? -0.592 15.732 -24.024 1.00 21.42 105 TYR B O 1
ATOM 4218 N N . THR B 1 82 ? 0.452 14.779 -22.273 1.00 20.88 106 THR B N 1
ATOM 4219 C CA . THR B 1 82 ? 1.415 15.886 -22.144 1.00 20.41 106 THR B CA 1
ATOM 4220 C C . THR B 1 82 ? 2.483 15.868 -23.245 1.00 23.72 106 THR B C 1
ATOM 4221 O O . THR B 1 82 ? 3.132 16.890 -23.528 1.00 23.04 106 THR B O 1
ATOM 4225 N N . GLY B 1 83 ? 2.663 14.703 -23.862 1.00 23.22 107 GLY B N 1
ATOM 4226 C CA . GLY B 1 83 ? 3.798 14.444 -24.772 1.00 23.98 107 GLY B CA 1
ATOM 4227 C C . GLY B 1 83 ? 4.561 13.243 -24.265 1.00 24.98 107 GLY B C 1
ATOM 4228 O O . GLY B 1 83 ? 3.980 12.125 -24.151 1.00 25.67 107 GLY B O 1
ATOM 4229 N N . ASP B 1 84 ? 5.846 13.454 -23.917 1.00 26.09 108 ASP B N 1
ATOM 4230 C CA . ASP B 1 84 ? 6.707 12.332 -23.526 1.00 28.40 108 ASP B CA 1
ATOM 4231 C C . ASP B 1 84 ? 6.456 11.818 -22.090 1.00 29.07 108 ASP B C 1
ATOM 4232 O O . ASP B 1 84 ? 7.159 10.928 -21.633 1.00 29.88 108 ASP B O 1
ATOM 4237 N N . ILE B 1 85 ? 5.459 12.365 -21.402 1.00 25.95 109 ILE B N 1
ATOM 4238 C CA . ILE B 1 85 ? 4.882 11.689 -20.214 1.00 24.82 109 ILE B CA 1
ATOM 4239 C C . ILE B 1 85 ? 3.438 11.349 -20.604 1.00 24.72 109 ILE B C 1
ATOM 4240 O O . ILE B 1 85 ? 2.597 12.253 -20.816 1.00 24.96 109 ILE B O 1
ATOM 4245 N N . HIS B 1 86 ? 3.160 10.055 -20.665 1.00 23.50 110 HIS B N 1
ATOM 4246 C CA . HIS B 1 86 ? 1.906 9.535 -21.198 1.00 22.97 110 HIS B CA 1
ATOM 4247 C C . HIS B 1 86 ? 0.747 9.519 -20.169 1.00 24.76 110 HIS B C 1
ATOM 4248 O O . HIS B 1 86 ? 0.271 8.447 -19.722 1.00 26.12 110 HIS B O 1
ATOM 4255 N N . ALA B 1 87 ? 0.281 10.716 -19.816 1.00 24.73 111 ALA B N 1
ATOM 4256 C CA . ALA B 1 87 ? -0.921 10.895 -19.004 1.00 20.19 111 ALA B CA 1
ATOM 4257 C C . ALA B 1 87 ? -1.435 12.312 -19.312 1.00 21.64 111 ALA B C 1
ATOM 4258 O O . ALA B 1 87 ? -0.768 13.061 -20.043 1.00 19.54 111 ALA B O 1
ATOM 4268 N N . TRP B 1 89 ? -2.394 15.881 -17.729 1.00 17.36 113 TRP B N 1
ATOM 4269 C CA . TRP B 1 89 ? -2.350 16.777 -16.586 1.00 16.31 113 TRP B CA 1
ATOM 4270 C C . TRP B 1 89 ? -3.457 17.805 -16.756 1.00 17.31 113 TRP B C 1
ATOM 4271 O O . TRP B 1 89 ? -3.688 18.288 -17.871 1.00 18.38 113 TRP B O 1
ATOM 4282 N N . LEU B 1 90 ? -4.121 18.156 -15.667 1.00 17.55 114 LEU B N 1
ATOM 4283 C CA . LEU B 1 90 ? -5.113 19.224 -15.703 1.00 14.62 114 LEU B CA 1
ATOM 4284 C C . LEU B 1 90 ? -4.412 20.538 -16.162 1.00 14.36 114 LEU B C 1
ATOM 4285 O O . LEU B 1 90 ? -4.934 21.317 -16.966 1.00 16.47 114 LEU B O 1
ATOM 4290 N N . ARG B 1 91 ? -3.240 20.799 -15.605 1.00 15.58 115 ARG B N 1
ATOM 4291 C CA . ARG B 1 91 ? -2.461 21.987 -16.049 1.00 13.25 115 ARG B CA 1
ATOM 4292 C C . ARG B 1 91 ? -2.058 21.969 -17.523 1.00 15.02 115 ARG B C 1
ATOM 4293 O O . ARG B 1 91 ? -2.428 22.864 -18.288 1.00 16.32 115 ARG B O 1
ATOM 4301 N N . ASP B 1 92 ? -1.286 20.965 -17.940 1.00 15.42 116 ASP B N 1
ATOM 4302 C CA . ASP B 1 92 ? -0.793 20.940 -19.309 1.00 16.39 116 ASP B CA 1
ATOM 4303 C C . ASP B 1 92 ? -1.949 20.973 -20.317 1.00 16.64 116 ASP B C 1
ATOM 4304 O O . ASP B 1 92 ? -1.937 21.743 -21.277 1.00 16.05 116 ASP B O 1
ATOM 4309 N N . SER B 1 93 ? -2.989 20.184 -20.085 1.00 18.93 117 SER B N 1
ATOM 4310 C CA . SER B 1 93 ? -4.093 20.167 -21.031 1.00 17.41 117 SER B CA 1
ATOM 4311 C C . SER B 1 93 ? -4.772 21.517 -21.095 1.00 16.83 117 SER B C 1
ATOM 4312 O O . SER B 1 93 ? -5.174 21.938 -22.152 1.00 17.67 117 SER B O 1
ATOM 4315 N N . GLY B 1 94 ? -4.966 22.195 -19.979 1.00 14.80 118 GLY B N 1
ATOM 4316 C CA . GLY B 1 94 ? -5.553 23.537 -20.056 1.00 14.46 118 GLY B CA 1
ATOM 4317 C C . GLY B 1 94 ? -4.752 24.601 -20.759 1.00 15.34 118 GLY B C 1
ATOM 4318 O O . GLY B 1 94 ? -5.327 25.538 -21.289 1.00 18.58 118 GLY B O 1
ATOM 4319 N N . ALA B 1 95 ? -3.442 24.456 -20.725 1.00 16.23 119 ALA B N 1
ATOM 4320 C CA . ALA B 1 95 ? -2.549 25.368 -21.446 1.00 17.15 119 ALA B CA 1
ATOM 4321 C C . ALA B 1 95 ? -2.341 24.898 -22.889 1.00 17.26 119 ALA B C 1
ATOM 4322 O O . ALA B 1 95 ? -2.209 25.725 -23.803 1.00 17.94 119 ALA B O 1
ATOM 4324 N N . GLN B 1 96 ? -2.337 23.574 -23.124 1.00 18.63 120 GLN B N 1
ATOM 4325 C CA . GLN B 1 96 ? -1.997 23.027 -24.461 1.00 18.76 120 GLN B CA 1
ATOM 4326 C C . GLN B 1 96 ? -2.948 23.447 -25.549 1.00 20.26 120 GLN B C 1
ATOM 4327 O O . GLN B 1 96 ? -2.537 23.561 -26.709 1.00 23.30 120 GLN B O 1
ATOM 4333 N N . VAL B 1 97 ? -4.216 23.653 -25.214 1.00 16.85 121 VAL B N 1
ATOM 4334 C CA . VAL B 1 97 ? -5.182 24.054 -26.202 1.00 17.99 121 VAL B CA 1
ATOM 4335 C C . VAL B 1 97 ? -5.581 25.509 -26.093 1.00 17.36 121 VAL B C 1
ATOM 4336 O O . VAL B 1 97 ? -6.402 25.971 -26.901 1.00 19.30 121 VAL B O 1
ATOM 4340 N N . TRP B 1 98 ? -5.034 26.233 -25.115 1.00 20.07 122 TRP B N 1
ATOM 4341 C CA . TRP B 1 98 ? -5.383 27.627 -24.902 1.00 18.49 122 TRP B CA 1
ATOM 4342 C C . TRP B 1 98 ? -5.360 28.552 -26.119 1.00 20.10 122 TRP B C 1
ATOM 4343 O O . TRP B 1 98 ? -6.344 29.247 -26.372 1.00 20.49 122 TRP B O 1
ATOM 4354 N N . PRO B 1 99 ? -4.250 28.584 -26.874 1.00 20.52 123 PRO B N 1
ATOM 4355 C CA . PRO B 1 99 ? -4.249 29.499 -28.016 1.00 23.81 123 PRO B CA 1
ATOM 4356 C C . PRO B 1 99 ? -5.123 29.124 -29.188 1.00 22.46 123 PRO B C 1
ATOM 4357 O O . PRO B 1 99 ? -5.290 29.929 -30.077 1.00 24.87 123 PRO B O 1
ATOM 4361 N N . TYR B 1 100 ? -5.735 27.939 -29.166 1.00 20.17 124 TYR B N 1
ATOM 4362 C CA . TYR B 1 100 ? -6.663 27.570 -30.229 1.00 20.73 124 TYR B CA 1
ATOM 4363 C C . TYR B 1 100 ? -8.051 28.163 -30.011 1.00 17.41 124 TYR B C 1
ATOM 4364 O O . TYR B 1 100 ? -8.842 28.223 -30.936 1.00 19.14 124 TYR B O 1
ATOM 4373 N N . VAL B 1 101 ? -8.379 28.556 -28.759 1.00 18.61 125 VAL B N 1
ATOM 4374 C CA . VAL B 1 101 ? -9.704 29.078 -28.485 1.00 18.58 125 VAL B CA 1
ATOM 4375 C C . VAL B 1 101 ? -10.064 30.259 -29.410 1.00 18.62 125 VAL B C 1
ATOM 4376 O O . VAL B 1 101 ? -11.175 30.341 -29.901 1.00 21.77 125 VAL B O 1
ATOM 4380 N N . GLN B 1 102 ? -9.076 31.133 -29.685 1.00 21.23 126 GLN B N 1
ATOM 4381 C CA . GLN B 1 102 ? -9.304 32.301 -30.526 1.00 22.69 126 GLN B CA 1
ATOM 4382 C C . GLN B 1 102 ? -9.653 31.958 -31.971 1.00 22.42 126 GLN B C 1
ATOM 4383 O O . GLN B 1 102 ? -10.103 32.832 -32.687 1.00 27.17 126 GLN B O 1
ATOM 4389 N N . LEU B 1 103 ? -9.466 30.707 -32.392 1.00 23.37 127 LEU B N 1
ATOM 4390 C CA . LEU B 1 103 ? -9.832 30.249 -33.734 1.00 22.64 127 LEU B CA 1
ATOM 4391 C C . LEU B 1 103 ? -11.148 29.478 -33.775 1.00 23.78 127 LEU B C 1
ATOM 4392 O O . LEU B 1 103 ? -11.586 29.041 -34.854 1.00 23.82 127 LEU B O 1
ATOM 4397 N N . ALA B 1 104 ? -11.775 29.261 -32.619 1.00 22.55 128 ALA B N 1
ATOM 4398 C CA . ALA B 1 104 ? -12.895 28.287 -32.530 1.00 22.35 128 ALA B CA 1
ATOM 4399 C C . ALA B 1 104 ? -14.145 28.717 -33.288 1.00 25.10 128 ALA B C 1
ATOM 4400 O O . ALA B 1 104 ? -14.929 27.871 -33.753 1.00 23.63 128 ALA B O 1
ATOM 4402 N N . ASN B 1 105 ? -14.350 30.031 -33.416 1.00 22.23 129 ASN B N 1
ATOM 4403 C CA . ASN B 1 105 ? -15.573 30.533 -34.056 1.00 23.04 129 ASN B CA 1
ATOM 4404 C C . ASN B 1 105 ? -15.564 30.290 -35.550 1.00 25.68 129 ASN B C 1
ATOM 4405 O O . ASN B 1 105 ? -16.604 30.366 -36.178 1.00 29.79 129 ASN B O 1
ATOM 4410 N N . SER B 1 106 ? -14.387 29.997 -36.098 1.00 27.87 130 SER B N 1
ATOM 4411 C CA . SER B 1 106 ? -14.261 29.741 -37.553 1.00 28.76 130 SER B CA 1
ATOM 4412 C C . SER B 1 106 ? -14.181 28.255 -37.894 1.00 32.34 130 SER B C 1
ATOM 4413 O O . SER B 1 106 ? -14.057 27.900 -39.080 1.00 32.23 130 SER B O 1
ATOM 4416 N N . ASP B 1 107 ? -14.214 27.384 -36.876 1.00 26.88 131 ASP B N 1
ATOM 4417 C CA . ASP B 1 107 ? -13.861 25.946 -37.054 1.00 21.95 131 ASP B CA 1
ATOM 4418 C C . ASP B 1 107 ? -14.665 25.079 -36.078 1.00 27.94 131 ASP B C 1
ATOM 4419 O O . ASP B 1 107 ? -14.223 24.841 -34.953 1.00 22.72 131 ASP B O 1
ATOM 4424 N N . PRO B 1 108 ? -15.850 24.619 -36.514 1.00 27.96 132 PRO B N 1
ATOM 4425 C CA . PRO B 1 108 ? -16.704 23.818 -35.671 1.00 28.73 132 PRO B CA 1
ATOM 4426 C C . PRO B 1 108 ? -16.038 22.603 -35.061 1.00 27.20 132 PRO B C 1
ATOM 4427 O O . PRO B 1 108 ? -16.312 22.289 -33.891 1.00 22.40 132 PRO B O 1
ATOM 4431 N N . GLU B 1 109 ? -15.170 21.927 -35.817 1.00 26.01 133 GLU B N 1
ATOM 4432 C CA A GLU B 1 109 ? -14.533 20.718 -35.313 0.60 26.11 133 GLU B CA 1
ATOM 4433 C CA B GLU B 1 109 ? -14.518 20.718 -35.326 0.40 25.80 133 GLU B CA 1
ATOM 4434 C C . GLU B 1 109 ? -13.567 21.064 -34.203 1.00 23.30 133 GLU B C 1
ATOM 4435 O O . GLU B 1 109 ? -13.486 20.339 -33.196 1.00 23.11 133 GLU B O 1
ATOM 4446 N N . LEU B 1 110 ? -12.830 22.158 -34.388 1.00 23.37 134 LEU B N 1
ATOM 4447 C CA . LEU B 1 110 ? -11.905 22.653 -33.371 1.00 22.03 134 LEU B CA 1
ATOM 4448 C C . LEU B 1 110 ? -12.682 23.009 -32.094 1.00 20.87 134 LEU B C 1
ATOM 4449 O O . LEU B 1 110 ? -12.323 22.608 -30.969 1.00 20.32 134 LEU B O 1
ATOM 4454 N N . LYS B 1 111 ? -13.773 23.741 -32.278 1.00 20.46 135 LYS B N 1
ATOM 4455 C CA . LYS B 1 111 ? -14.615 24.149 -31.153 1.00 19.14 135 LYS B CA 1
ATOM 4456 C C . LYS B 1 111 ? -15.120 22.977 -30.328 1.00 20.64 135 LYS B C 1
ATOM 4457 O O . LYS B 1 111 ? -15.035 23.029 -29.094 1.00 19.82 135 LYS B O 1
ATOM 4463 N N . GLU B 1 112 ? -15.630 21.937 -30.984 1.00 20.93 136 GLU B N 1
ATOM 4464 C CA . GLU B 1 112 ? -16.160 20.781 -30.272 1.00 24.53 136 GLU B CA 1
ATOM 4465 C C . GLU B 1 112 ? -15.032 20.028 -29.577 1.00 20.60 136 GLU B C 1
ATOM 4466 O O . GLU B 1 112 ? -15.218 19.550 -28.488 1.00 18.78 136 GLU B O 1
ATOM 4480 N N . LEU B 1 114 ? -12.396 21.442 -28.292 1.00 19.20 138 LEU B N 1
ATOM 4481 C CA . LEU B 1 114 ? -12.117 22.235 -27.123 1.00 16.17 138 LEU B CA 1
ATOM 4482 C C . LEU B 1 114 ? -13.156 21.981 -26.016 1.00 16.91 138 LEU B C 1
ATOM 4483 O O . LEU B 1 114 ? -12.784 21.830 -24.839 1.00 17.34 138 LEU B O 1
ATOM 4488 N N . ALA B 1 115 ? -14.428 21.949 -26.410 1.00 16.75 139 ALA B N 1
ATOM 4489 C CA . ALA B 1 115 ? -15.481 21.674 -25.436 1.00 19.45 139 ALA B CA 1
ATOM 4490 C C . ALA B 1 115 ? -15.181 20.312 -24.786 1.00 17.71 139 ALA B C 1
ATOM 4491 O O . ALA B 1 115 ? -15.353 20.163 -23.561 1.00 16.64 139 ALA B O 1
ATOM 4493 N N . GLY B 1 116 ? -14.723 19.354 -25.582 1.00 19.21 140 GLY B N 1
ATOM 4494 C CA . GLY B 1 116 ? -14.387 18.013 -25.088 1.00 20.72 140 GLY B CA 1
ATOM 4495 C C . GLY B 1 116 ? -13.248 17.988 -24.082 1.00 19.21 140 GLY B C 1
ATOM 4496 O O . GLY B 1 116 ? -13.243 17.219 -23.114 1.00 18.04 140 GLY B O 1
ATOM 4497 N N . VAL B 1 117 ? -12.301 18.882 -24.254 1.00 17.86 141 VAL B N 1
ATOM 4498 C CA . VAL B 1 117 ? -11.209 19.013 -23.283 1.00 16.11 141 VAL B CA 1
ATOM 4499 C C . VAL B 1 117 ? -11.754 19.443 -21.948 1.00 16.41 141 VAL B C 1
ATOM 4500 O O . VAL B 1 117 ? -11.440 18.861 -20.918 1.00 15.69 141 VAL B O 1
ATOM 4504 N N . ILE B 1 118 ? -12.552 20.518 -21.984 1.00 15.72 142 ILE B N 1
ATOM 4505 C CA . ILE B 1 118 ? -13.141 21.093 -20.758 1.00 16.40 142 ILE B CA 1
ATOM 4506 C C . ILE B 1 118 ? -13.992 20.056 -20.066 1.00 16.92 142 ILE B C 1
ATOM 4507 O O . ILE B 1 118 ? -13.896 19.905 -18.839 1.00 17.04 142 ILE B O 1
ATOM 4512 N N . LEU B 1 119 ? -14.832 19.347 -20.815 1.00 16.89 143 LEU B N 1
ATOM 4513 C CA . LEU B 1 119 ? -15.690 18.356 -20.178 1.00 16.28 143 LEU B CA 1
ATOM 4514 C C . LEU B 1 119 ? -14.878 17.214 -19.558 1.00 17.55 143 LEU B C 1
ATOM 4515 O O . LEU B 1 119 ? -15.187 16.734 -18.443 1.00 19.58 143 LEU B O 1
ATOM 4520 N N . ARG B 1 120 ? -13.828 16.797 -20.239 1.00 16.94 144 ARG B N 1
ATOM 4521 C CA . ARG B 1 120 ? -12.919 15.764 -19.696 1.00 16.49 144 ARG B CA 1
ATOM 4522 C C . ARG B 1 120 ? -12.208 16.283 -18.443 1.00 17.01 144 ARG B C 1
ATOM 4523 O O . ARG B 1 120 ? -12.063 15.564 -17.469 1.00 16.92 144 ARG B O 1
ATOM 4531 N N . GLN B 1 121 ? -11.848 17.566 -18.430 1.00 16.71 145 GLN B N 1
ATOM 4532 C CA . GLN B 1 121 ? -11.254 18.126 -17.231 1.00 15.28 145 GLN B CA 1
ATOM 4533 C C . GLN B 1 121 ? -12.199 18.109 -16.036 1.00 16.12 145 GLN B C 1
ATOM 4534 O O . GLN B 1 121 ? -11.795 17.767 -14.940 1.00 16.75 145 GLN B O 1
ATOM 4540 N N . PHE B 1 122 ? -13.450 18.489 -16.258 1.00 15.57 146 PHE B N 1
ATOM 4541 C CA . PHE B 1 122 ? -14.444 18.410 -15.176 1.00 16.89 146 PHE B CA 1
ATOM 4542 C C . PHE B 1 122 ? -14.581 16.957 -14.689 1.00 17.78 146 PHE B C 1
ATOM 4543 O O . PHE B 1 122 ? -14.688 16.716 -13.473 1.00 17.83 146 PHE B O 1
ATOM 4551 N N . LYS B 1 123 ? -14.646 16.000 -15.613 1.00 17.84 147 LYS B N 1
ATOM 4552 C CA A LYS B 1 123 ? -14.685 14.572 -15.249 0.50 19.78 147 LYS B CA 1
ATOM 4553 C CA B LYS B 1 123 ? -14.718 14.598 -15.210 0.50 20.14 147 LYS B CA 1
ATOM 4554 C C . LYS B 1 123 ? -13.507 14.195 -14.355 1.00 19.57 147 LYS B C 1
ATOM 4555 O O . LYS B 1 123 ? -13.665 13.449 -13.369 1.00 18.92 147 LYS B O 1
ATOM 4566 N N . CYS B 1 124 ? -12.327 14.688 -14.701 1.00 17.04 148 CYS B N 1
ATOM 4567 C CA . CYS B 1 124 ? -11.136 14.423 -13.882 1.00 16.99 148 CYS B CA 1
ATOM 4568 C C . CYS B 1 124 ? -11.273 14.974 -12.465 1.00 15.93 148 CYS B C 1
ATOM 4569 O O . CYS B 1 124 ? -10.981 14.266 -11.480 1.00 16.78 148 CYS B O 1
ATOM 4572 N N . ILE B 1 125 ? -11.642 16.265 -12.348 1.00 16.47 149 ILE B N 1
ATOM 4573 C CA . ILE B 1 125 ? -11.805 16.914 -11.054 1.00 14.87 149 ILE B CA 1
ATOM 4574 C C . ILE B 1 125 ? -12.755 16.100 -10.186 1.00 15.15 149 ILE B C 1
ATOM 4575 O O . ILE B 1 125 ? -12.499 15.887 -9.006 1.00 17.13 149 ILE B O 1
ATOM 4580 N N . ASN B 1 126 ? -13.841 15.592 -10.779 1.00 16.20 150 ASN B N 1
ATOM 4581 C CA . ASN B 1 126 ? -14.842 14.834 -10.036 1.00 16.46 150 ASN B CA 1
ATOM 4582 C C . ASN B 1 126 ? -14.349 13.446 -9.647 1.00 18.80 150 ASN B C 1
ATOM 4583 O O . ASN B 1 126 ? -14.770 12.928 -8.609 1.00 19.82 150 ASN B O 1
ATOM 4588 N N . ILE B 1 127 ? -13.437 12.879 -10.418 1.00 17.20 151 ILE B N 1
ATOM 4589 C CA . ILE B 1 127 ? -12.836 11.575 -9.995 1.00 18.08 151 ILE B CA 1
ATOM 4590 C C . ILE B 1 127 ? -11.967 11.791 -8.732 1.00 16.61 151 ILE B C 1
ATOM 4591 O O . ILE B 1 127 ? -12.006 10.992 -7.821 1.00 19.03 151 ILE B O 1
ATOM 4596 N N . ASP B 1 128 ? -11.169 12.871 -8.710 1.00 16.71 152 ASP B N 1
ATOM 4597 C CA . ASP B 1 128 ? -10.339 13.222 -7.560 1.00 15.20 152 ASP B CA 1
ATOM 4598 C C . ASP B 1 128 ? -9.819 14.660 -7.699 1.00 16.65 152 ASP B C 1
ATOM 4599 O O . ASP B 1 128 ? -8.927 14.937 -8.498 1.00 16.05 152 ASP B O 1
ATOM 4604 N N . PRO B 1 129 ? -10.386 15.572 -6.898 1.00 16.26 153 PRO B N 1
ATOM 4605 C CA . PRO B 1 129 ? -9.994 16.963 -7.014 1.00 15.83 153 PRO B CA 1
ATOM 4606 C C . PRO B 1 129 ? -8.622 17.288 -6.432 1.00 17.86 153 PRO B C 1
ATOM 4607 O O . PRO B 1 129 ? -8.141 18.416 -6.632 1.00 15.41 153 PRO B O 1
ATOM 4611 N N . TYR B 1 130 ? -7.974 16.318 -5.784 1.00 16.64 154 TYR B N 1
ATOM 4612 C CA . TYR B 1 130 ? -6.579 16.460 -5.328 1.00 15.89 154 TYR B CA 1
ATOM 4613 C C . TYR B 1 130 ? -5.539 16.001 -6.348 1.00 15.43 154 TYR B C 1
ATOM 4614 O O . TYR B 1 130 ? -4.337 16.257 -6.181 1.00 15.91 154 TYR B O 1
ATOM 4623 N N . ALA B 1 131 ? -5.993 15.347 -7.415 1.00 15.65 155 ALA B N 1
ATOM 4624 C CA . ALA B 1 131 ? -5.081 14.694 -8.346 1.00 13.92 155 ALA B CA 1
ATOM 4625 C C . ALA B 1 131 ? -4.645 15.605 -9.506 1.00 15.61 155 ALA B C 1
ATOM 4626 O O . ALA B 1 131 ? -5.432 16.378 -10.044 1.00 15.29 155 ALA B O 1
ATOM 4628 N N . ASN B 1 132 ? -3.381 15.488 -9.862 1.00 15.70 156 ASN B N 1
ATOM 4629 C CA . ASN B 1 132 ? -2.806 16.333 -10.913 1.00 14.48 156 ASN B CA 1
ATOM 4630 C C . ASN B 1 132 ? -2.833 15.723 -12.300 1.00 17.45 156 ASN B C 1
ATOM 4631 O O . ASN B 1 132 ? -2.835 16.457 -13.300 1.00 16.38 156 ASN B O 1
ATOM 4636 N N . ALA B 1 133 ? -2.766 14.383 -12.359 1.00 17.22 157 ALA B N 1
ATOM 4637 C CA . ALA B 1 133 ? -2.571 13.650 -13.619 1.00 19.16 157 ALA B CA 1
ATOM 4638 C C . ALA B 1 133 ? -3.464 12.404 -13.675 1.00 19.46 157 ALA B C 1
ATOM 4639 O O . ALA B 1 133 ? -3.606 11.677 -12.676 1.00 18.27 157 ALA B O 1
ATOM 4641 N N . PHE B 1 134 ? -4.056 12.207 -14.836 1.00 17.20 158 PHE B N 1
ATOM 4642 C CA . PHE B 1 134 ? -5.116 11.240 -15.076 1.00 17.13 158 PHE B CA 1
ATOM 4643 C C . PHE B 1 134 ? -4.793 10.298 -16.230 1.00 20.89 158 PHE B C 1
ATOM 4644 O O . PHE B 1 134 ? -4.141 10.664 -17.206 1.00 18.20 158 PHE B O 1
ATOM 4652 N N . ASN B 1 135 ? -5.282 9.048 -16.104 1.00 19.69 159 ASN B N 1
ATOM 4653 C CA . ASN B 1 135 ? -5.244 8.063 -17.177 1.00 19.60 159 ASN B CA 1
ATOM 4654 C C . ASN B 1 135 ? -6.568 8.091 -17.962 1.00 20.62 159 ASN B C 1
ATOM 4655 O O . ASN B 1 135 ? -7.589 8.653 -17.506 1.00 22.24 159 ASN B O 1
ATOM 4660 N N . ASP B 1 136 ? -6.534 7.529 -19.156 1.00 21.52 160 ASP B N 1
ATOM 4661 C CA . ASP B 1 136 ? -7.721 7.490 -19.993 1.00 22.18 160 ASP B CA 1
ATOM 4662 C C . ASP B 1 136 ? -8.502 6.238 -19.601 1.00 21.00 160 ASP B C 1
ATOM 4663 O O . ASP B 1 136 ? -8.352 5.190 -20.176 1.00 25.69 160 ASP B O 1
ATOM 4668 N N . GLY B 1 137 ? -9.292 6.384 -18.541 1.00 25.85 161 GLY B N 1
ATOM 4669 C CA . GLY B 1 137 ? -9.940 5.259 -17.897 1.00 26.11 161 GLY B CA 1
ATOM 4670 C C . GLY B 1 137 ? -8.950 4.586 -16.971 1.00 25.50 161 GLY B C 1
ATOM 4671 O O . GLY B 1 137 ? -7.793 5.004 -16.848 1.00 23.77 161 GLY B O 1
ATOM 4672 N N . ALA B 1 138 ? -9.410 3.527 -16.309 1.00 25.96 162 ALA B N 1
ATOM 4673 C CA . ALA B 1 138 ? -8.555 2.753 -15.443 1.00 22.31 162 ALA B CA 1
ATOM 4674 C C . ALA B 1 138 ? -7.459 2.030 -16.210 1.00 22.71 162 ALA B C 1
ATOM 4675 O O . ALA B 1 138 ? -7.674 1.515 -17.324 1.00 24.91 162 ALA B O 1
ATOM 4677 N N . ILE B 1 139 ? -6.287 1.970 -15.616 1.00 23.66 163 ILE B N 1
ATOM 4678 C CA . ILE B 1 139 ? -5.268 1.068 -16.119 1.00 26.22 163 ILE B CA 1
ATOM 4679 C C . ILE B 1 139 ? -4.715 0.252 -14.974 1.00 24.66 163 ILE B C 1
ATOM 4680 O O . ILE B 1 139 ? -4.737 0.685 -13.826 1.00 26.95 163 ILE B O 1
ATOM 4685 N N . PRO B 1 140 ? -4.205 -0.920 -15.287 1.00 23.12 164 PRO B N 1
ATOM 4686 C CA . PRO B 1 140 ? -3.637 -1.726 -14.252 1.00 27.70 164 PRO B CA 1
ATOM 4687 C C . PRO B 1 140 ? -2.151 -1.338 -14.039 1.00 31.87 164 PRO B C 1
ATOM 4688 O O . PRO B 1 140 ? -1.528 -0.631 -14.857 1.00 31.58 164 PRO B O 1
ATOM 4692 N N . ASP B 1 141 ? -1.611 -1.745 -12.920 1.00 31.98 165 ASP B N 1
ATOM 4693 C CA A ASP B 1 141 ? -0.169 -1.597 -12.710 0.60 29.47 165 ASP B CA 1
ATOM 4694 C CA B ASP B 1 141 ? -0.172 -1.583 -12.650 0.40 30.40 165 ASP B CA 1
ATOM 4695 C C . ASP B 1 141 ? 0.382 -0.192 -12.953 1.00 27.83 165 ASP B C 1
ATOM 4696 O O . ASP B 1 141 ? 1.527 -0.020 -13.416 1.00 23.69 165 ASP B O 1
ATOM 4705 N N . GLY B 1 142 ? -0.388 0.838 -12.615 1.00 27.82 166 GLY B N 1
ATOM 4706 C CA . GLY B 1 142 ? 0.100 2.166 -12.813 1.00 27.69 166 GLY B CA 1
ATOM 4707 C C . GLY B 1 142 ? 1.355 2.380 -11.971 1.00 26.94 166 GLY B C 1
ATOM 4708 O O . GLY B 1 142 ? 1.454 1.904 -10.826 1.00 24.57 166 GLY B O 1
ATOM 4709 N N . HIS B 1 143 ? 2.273 3.129 -12.555 1.00 24.69 167 HIS B N 1
ATOM 4710 C CA A HIS B 1 143 ? 3.583 3.301 -11.940 0.70 28.98 167 HIS B CA 1
ATOM 4711 C CA B HIS B 1 143 ? 3.614 3.460 -12.014 0.30 27.87 167 HIS B CA 1
ATOM 4712 C C . HIS B 1 143 ? 3.571 3.947 -10.552 1.00 27.73 167 HIS B C 1
ATOM 4713 O O . HIS B 1 143 ? 4.383 3.556 -9.688 1.00 27.18 167 HIS B O 1
ATOM 4726 N N . TRP B 1 144 ? 2.655 4.890 -10.313 1.00 23.40 168 TRP B N 1
ATOM 4727 C CA . TRP B 1 144 ? 2.568 5.565 -9.035 1.00 18.52 168 TRP B CA 1
ATOM 4728 C C . TRP B 1 144 ? 1.517 4.985 -8.122 1.00 21.16 168 TRP B C 1
ATOM 4729 O O . TRP B 1 144 ? 1.216 5.569 -7.080 1.00 21.12 168 TRP B O 1
ATOM 4748 N N . SER B 1 146 ? 1.987 2.799 -6.025 1.00 20.92 170 SER B N 1
ATOM 4749 C CA . SER B 1 146 ? 2.642 2.552 -4.790 1.00 23.03 170 SER B CA 1
ATOM 4750 C C . SER B 1 146 ? 2.854 3.807 -3.925 1.00 18.20 170 SER B C 1
ATOM 4751 O O . SER B 1 146 ? 3.344 3.698 -2.804 1.00 23.53 170 SER B O 1
ATOM 4754 N N . ASP B 1 147 ? 2.423 4.968 -4.391 1.00 22.09 171 ASP B N 1
ATOM 4755 C CA . ASP B 1 147 ? 2.561 6.178 -3.587 1.00 19.25 171 ASP B CA 1
ATOM 4756 C C . ASP B 1 147 ? 1.704 6.028 -2.317 1.00 18.92 171 ASP B C 1
ATOM 4757 O O . ASP B 1 147 ? 0.628 5.401 -2.354 1.00 21.11 171 ASP B O 1
ATOM 4762 N N . LEU B 1 148 ? 2.196 6.583 -1.224 1.00 18.24 172 LEU B N 1
ATOM 4763 C CA A LEU B 1 148 ? 1.488 6.527 0.049 0.50 18.48 172 LEU B CA 1
ATOM 4764 C CA B LEU B 1 148 ? 1.503 6.552 0.065 0.50 18.75 172 LEU B CA 1
ATOM 4765 C C . LEU B 1 148 ? 0.511 7.708 0.064 1.00 17.70 172 LEU B C 1
ATOM 4766 O O . LEU B 1 148 ? 0.786 8.788 0.600 1.00 18.17 172 LEU B O 1
ATOM 4775 N N . THR B 1 149 ? -0.621 7.465 -0.589 1.00 16.63 173 THR B N 1
ATOM 4776 C CA . THR B 1 149 ? -1.694 8.416 -0.730 1.00 19.24 173 THR B CA 1
ATOM 4777 C C . THR B 1 149 ? -2.863 7.594 -1.313 1.00 19.70 173 THR B C 1
ATOM 4778 O O . THR B 1 149 ? -2.710 6.397 -1.612 1.00 20.82 173 THR B O 1
ATOM 4782 N N . ASP B 1 150 ? -4.024 8.220 -1.459 1.00 18.54 174 ASP B N 1
ATOM 4783 C CA . ASP B 1 150 ? -5.218 7.489 -1.909 1.00 19.74 174 ASP B CA 1
ATOM 4784 C C . ASP B 1 150 ? -5.247 7.396 -3.422 1.00 20.76 174 ASP B C 1
ATOM 4785 O O . ASP B 1 150 ? -6.006 8.079 -4.087 1.00 22.08 174 ASP B O 1
ATOM 4798 N N . LYS B 1 152 ? -5.842 5.542 -7.127 1.00 21.78 176 LYS B N 1
ATOM 4799 C CA A LYS B 1 152 ? -6.917 4.812 -7.852 0.60 22.78 176 LYS B CA 1
ATOM 4800 C CA B LYS B 1 152 ? -6.773 4.627 -7.780 0.40 23.31 176 LYS B CA 1
ATOM 4801 C C . LYS B 1 152 ? -6.389 4.505 -9.246 1.00 21.63 176 LYS B C 1
ATOM 4802 O O . LYS B 1 152 ? -5.618 5.316 -9.765 1.00 22.47 176 LYS B O 1
ATOM 4813 N N . PRO B 1 153 ? -6.873 3.440 -9.881 1.00 21.30 177 PRO B N 1
ATOM 4814 C CA . PRO B 1 153 ? -6.365 3.149 -11.251 1.00 22.83 177 PRO B CA 1
ATOM 4815 C C . PRO B 1 153 ? -6.637 4.212 -12.317 1.00 24.52 177 PRO B C 1
ATOM 4816 O O . PRO B 1 153 ? -5.956 4.240 -13.364 1.00 20.87 177 PRO B O 1
ATOM 4820 N N . GLU B 1 154 ? -7.634 5.055 -12.089 1.00 21.49 178 GLU B N 1
ATOM 4821 C CA A GLU B 1 154 ? -7.955 6.145 -12.991 0.70 21.16 178 GLU B CA 1
ATOM 4822 C CA B GLU B 1 154 ? -7.960 6.154 -13.008 0.30 21.22 178 GLU B CA 1
ATOM 4823 C C . GLU B 1 154 ? -6.955 7.306 -12.948 1.00 20.70 178 GLU B C 1
ATOM 4824 O O . GLU B 1 154 ? -6.957 8.178 -13.814 1.00 20.73 178 GLU B O 1
ATOM 4835 N N . LEU B 1 155 ? -6.129 7.335 -11.905 1.00 20.19 179 LEU B N 1
ATOM 4836 C CA . LEU B 1 155 ? -5.156 8.404 -11.699 1.00 16.53 179 LEU B CA 1
ATOM 4837 C C . LEU B 1 155 ? -3.782 7.956 -12.142 1.00 17.46 179 LEU B C 1
ATOM 4838 O O . LEU B 1 155 ? -3.314 6.837 -11.824 1.00 19.87 179 LEU B O 1
ATOM 4843 N N . HIS B 1 156 ? -3.096 8.866 -12.821 1.00 16.30 180 HIS B N 1
ATOM 4844 C CA . HIS B 1 156 ? -1.656 8.679 -13.067 1.00 18.81 180 HIS B CA 1
ATOM 4845 C C . HIS B 1 156 ? -0.848 9.120 -11.824 1.00 18.00 180 HIS B C 1
ATOM 4846 O O . HIS B 1 156 ? 0.125 8.444 -11.442 1.00 18.91 180 HIS B O 1
ATOM 4853 N N . GLU B 1 157 ? -1.215 10.260 -11.245 1.00 17.65 181 GLU B N 1
ATOM 4854 C CA . GLU B 1 157 ? -0.511 10.801 -10.087 1.00 17.61 181 GLU B CA 1
ATOM 4855 C C . GLU B 1 157 ? -1.472 11.635 -9.256 1.00 16.50 181 GLU B C 1
ATOM 4856 O O . GLU B 1 157 ? -2.446 12.177 -9.791 1.00 17.64 181 GLU B O 1
ATOM 4862 N N . ARG B 1 158 ? -1.219 11.717 -7.952 1.00 16.33 182 ARG B N 1
ATOM 4863 C CA . ARG B 1 158 ? -2.089 12.393 -7.027 1.00 16.44 182 ARG B CA 1
ATOM 4864 C C . ARG B 1 158 ? -1.273 13.382 -6.170 1.00 13.43 182 ARG B C 1
ATOM 4865 O O . ARG B 1 158 ? -1.362 13.408 -4.942 1.00 15.27 182 ARG B O 1
ATOM 4873 N N . LYS B 1 159 ? -0.569 14.273 -6.860 1.00 15.32 183 LYS B N 1
ATOM 4874 C CA . LYS B 1 159 ? 0.112 15.432 -6.265 1.00 15.66 183 LYS B CA 1
ATOM 4875 C C . LYS B 1 159 ? -0.836 16.627 -6.298 1.00 13.18 183 LYS B C 1
ATOM 4876 O O . LYS B 1 159 ? -1.248 17.046 -7.346 1.00 15.07 183 LYS B O 1
ATOM 4882 N N . TRP B 1 160 ? -1.128 17.147 -5.110 1.00 14.27 184 TRP B N 1
ATOM 4883 C CA . TRP B 1 160 ? -2.047 18.253 -4.933 1.00 15.31 184 TRP B CA 1
ATOM 4884 C C . TRP B 1 160 ? -1.330 19.548 -5.299 1.00 13.51 184 TRP B C 1
ATOM 4885 O O . TRP B 1 160 ? -0.417 19.964 -4.588 1.00 12.77 184 TRP B O 1
ATOM 4896 N N . GLU B 1 161 ? -1.834 20.203 -6.355 1.00 13.51 185 GLU B N 1
ATOM 4897 C CA . GLU B 1 161 ? -1.358 21.482 -6.929 1.00 12.54 185 GLU B CA 1
ATOM 4898 C C . GLU B 1 161 ? -2.572 22.363 -7.174 1.00 13.22 185 GLU B C 1
ATOM 4899 O O . GLU B 1 161 ? -3.444 22.001 -7.971 1.00 14.04 185 GLU B O 1
ATOM 4905 N N . ILE B 1 162 ? -2.664 23.491 -6.464 1.00 12.23 186 ILE B N 1
ATOM 4906 C CA . ILE B 1 162 ? -3.778 24.417 -6.589 1.00 12.60 186 ILE B CA 1
ATOM 4907 C C . ILE B 1 162 ? -4.083 24.661 -8.066 1.00 12.94 186 ILE B C 1
ATOM 4908 O O . ILE B 1 162 ? -5.221 24.697 -8.485 1.00 13.08 186 ILE B O 1
ATOM 4913 N N . ASP B 1 163 ? -3.035 24.907 -8.846 1.00 13.61 187 ASP B N 1
ATOM 4914 C CA . ASP B 1 163 ? -3.170 25.339 -10.213 1.00 15.13 187 ASP B CA 1
ATOM 4915 C C . ASP B 1 163 ? -3.855 24.278 -11.089 1.00 15.07 187 ASP B C 1
ATOM 4916 O O . ASP B 1 163 ? -4.414 24.618 -12.106 1.00 14.41 187 ASP B O 1
ATOM 4921 N N . SER B 1 164 ? -3.813 23.005 -10.690 1.00 14.67 188 SER B N 1
ATOM 4922 C CA . SER B 1 164 ? -4.517 21.935 -11.413 1.00 15.37 188 SER B CA 1
ATOM 4923 C C . SER B 1 164 ? -6.010 22.268 -11.541 1.00 12.27 188 SER B C 1
ATOM 4924 O O . SER B 1 164 ? -6.627 21.954 -12.560 1.00 13.65 188 SER B O 1
ATOM 4927 N N . LEU B 1 165 ? -6.570 22.884 -10.509 1.00 12.74 189 LEU B N 1
ATOM 4928 C CA . LEU B 1 165 ? -7.980 23.246 -10.492 1.00 12.36 189 LEU B CA 1
ATOM 4929 C C . LEU B 1 165 ? -8.255 24.600 -11.174 1.00 14.10 189 LEU B C 1
ATOM 4930 O O . LEU B 1 165 ? -9.390 24.889 -11.595 1.00 16.34 189 LEU B O 1
ATOM 4935 N N . CYS B 1 166 ? -7.225 25.440 -11.286 1.00 14.18 190 CYS B N 1
ATOM 4936 C CA . CYS B 1 166 ? -7.379 26.758 -11.913 1.00 14.97 190 CYS B CA 1
ATOM 4937 C C . CYS B 1 166 ? -7.365 26.680 -13.440 1.00 13.75 190 CYS B C 1
ATOM 4938 O O . CYS B 1 166 ? -8.174 27.349 -14.113 1.00 15.21 190 CYS B O 1
ATOM 4941 N N . TYR B 1 167 ? -6.438 25.889 -14.003 1.00 12.70 191 TYR B N 1
ATOM 4942 C CA . TYR B 1 167 ? -6.281 25.875 -15.432 1.00 14.55 191 TYR B CA 1
ATOM 4943 C C . TYR B 1 167 ? -7.585 25.511 -16.169 1.00 16.36 191 TYR B C 1
ATOM 4944 O O . TYR B 1 167 ? -7.850 26.079 -17.214 1.00 15.21 191 TYR B O 1
ATOM 4953 N N . PRO B 1 168 ? -8.331 24.476 -15.689 1.00 13.16 192 PRO B N 1
ATOM 4954 C CA . PRO B 1 168 ? -9.625 24.192 -16.366 1.00 13.54 192 PRO B CA 1
ATOM 4955 C C . PRO B 1 168 ? -10.635 25.360 -16.269 1.00 13.52 192 PRO B C 1
ATOM 4956 O O . PRO B 1 168 ? -11.407 25.578 -17.206 1.00 14.16 192 PRO B O 1
ATOM 4960 N N . LEU B 1 169 ? -10.741 25.990 -15.117 1.00 14.58 193 LEU B N 1
ATOM 4961 C CA A LEU B 1 169 ? -11.645 27.146 -14.947 0.40 14.46 193 LEU B CA 1
ATOM 4962 C CA B LEU B 1 169 ? -11.647 27.147 -14.947 0.60 14.11 193 LEU B CA 1
ATOM 4963 C C . LEU B 1 169 ? -11.253 28.246 -15.926 1.00 14.11 193 LEU B C 1
ATOM 4964 O O . LEU B 1 169 ? -12.109 28.833 -16.611 1.00 15.60 193 LEU B O 1
ATOM 4973 N N . ARG B 1 170 ? -9.962 28.522 -15.997 1.00 14.31 194 ARG B N 1
ATOM 4974 C CA . ARG B 1 170 ? -9.453 29.466 -16.959 1.00 13.79 194 ARG B CA 1
ATOM 4975 C C . ARG B 1 170 ? -9.836 29.168 -18.413 1.00 15.10 194 ARG B C 1
ATOM 4976 O O . ARG B 1 170 ? -10.278 30.034 -19.187 1.00 14.70 194 ARG B O 1
ATOM 4984 N N . LEU B 1 171 ? -9.627 27.914 -18.790 1.00 13.69 195 LEU B N 1
ATOM 4985 C CA . LEU B 1 171 ? -9.946 27.482 -20.160 1.00 15.14 195 LEU B CA 1
ATOM 4986 C C . LEU B 1 171 ? -11.434 27.576 -20.446 1.00 15.43 195 LEU B C 1
ATOM 4987 O O . LEU B 1 171 ? -11.840 28.088 -21.503 1.00 15.71 195 LEU B O 1
ATOM 4992 N N . ALA B 1 172 ? -12.259 27.127 -19.502 1.00 14.49 196 ALA B N 1
ATOM 4993 C CA . ALA B 1 172 ? -13.708 27.098 -19.675 1.00 14.66 196 ALA B CA 1
ATOM 4994 C C . ALA B 1 172 ? -14.233 28.551 -19.838 1.00 15.06 196 ALA B C 1
ATOM 4995 O O . ALA B 1 172 ? -15.102 28.824 -20.682 1.00 15.06 196 ALA B O 1
ATOM 4997 N N . TYR B 1 173 ? -13.708 29.454 -19.028 1.00 15.27 197 TYR B N 1
ATOM 4998 C CA . TYR B 1 173 ? -14.171 30.835 -19.032 1.00 14.95 197 TYR B CA 1
ATOM 4999 C C . TYR B 1 173 ? -13.859 31.487 -20.390 1.00 15.80 197 TYR B C 1
ATOM 5000 O O . TYR B 1 173 ? -14.689 32.203 -20.979 1.00 16.75 197 TYR B O 1
ATOM 5009 N N . HIS B 1 174 ? -12.644 31.270 -20.883 1.00 16.88 198 HIS B N 1
ATOM 5010 C CA . HIS B 1 174 ? -12.213 31.815 -22.183 1.00 17.84 198 HIS B CA 1
ATOM 5011 C C . HIS B 1 174 ? -12.975 31.192 -23.364 1.00 17.32 198 HIS B C 1
ATOM 5012 O O . HIS B 1 174 ? -13.452 31.894 -24.249 1.00 17.80 198 HIS B O 1
ATOM 5019 N N . TYR B 1 175 ? -13.187 29.889 -23.329 1.00 16.03 199 TYR B N 1
ATOM 5020 C CA . TYR B 1 175 ? -14.061 29.230 -24.307 1.00 16.28 199 TYR B CA 1
ATOM 5021 C C . TYR B 1 175 ? -15.463 29.861 -24.338 1.00 16.98 199 TYR B C 1
ATOM 5022 O O . TYR B 1 175 ? -16.005 30.176 -25.410 1.00 19.04 199 TYR B O 1
ATOM 5031 N N . TRP B 1 176 ? -16.031 30.088 -23.158 1.00 16.05 200 TRP B N 1
ATOM 5032 C CA . TRP B 1 176 ? -17.405 30.641 -23.059 1.00 17.03 200 TRP B CA 1
ATOM 5033 C C . TRP B 1 176 ? -17.470 32.085 -23.551 1.00 17.51 200 TRP B C 1
ATOM 5034 O O . TRP B 1 176 ? -18.370 32.438 -24.307 1.00 18.52 200 TRP B O 1
ATOM 5045 N N . LYS B 1 177 ? -16.534 32.917 -23.108 1.00 17.19 201 LYS B N 1
ATOM 5046 C CA . LYS B 1 177 ? -16.480 34.296 -23.544 1.00 19.33 201 LYS B CA 1
ATOM 5047 C C . LYS B 1 177 ? -16.240 34.408 -25.041 1.00 21.94 201 LYS B C 1
ATOM 5048 O O . LYS B 1 177 ? -16.799 35.304 -25.702 1.00 21.48 201 LYS B O 1
ATOM 5054 N N . THR B 1 178 ? -15.423 33.508 -25.568 1.00 18.18 202 THR B N 1
ATOM 5055 C CA . THR B 1 178 ? -15.056 33.589 -26.988 1.00 20.13 202 THR B CA 1
ATOM 5056 C C . THR B 1 178 ? -16.196 33.126 -27.880 1.00 20.73 202 THR B C 1
ATOM 5057 O O . THR B 1 178 ? -16.529 33.787 -28.880 1.00 21.13 202 THR B O 1
ATOM 5061 N N . THR B 1 179 ? -16.783 31.976 -27.539 1.00 19.44 203 THR B N 1
ATOM 5062 C CA . THR B 1 179 ? -17.739 31.310 -28.407 1.00 20.31 203 THR B CA 1
ATOM 5063 C C . THR B 1 179 ? -19.202 31.593 -28.074 1.00 20.45 203 THR B C 1
ATOM 5064 O O . THR B 1 179 ? -20.045 31.374 -28.928 1.00 21.33 203 THR B O 1
ATOM 5068 N N . GLY B 1 180 ? -19.518 31.976 -26.831 1.00 21.09 204 GLY B N 1
ATOM 5069 C CA . GLY B 1 180 ? -20.900 32.059 -26.365 1.00 21.00 204 GLY B CA 1
ATOM 5070 C C . GLY B 1 180 ? -21.546 30.730 -25.985 1.00 20.93 204 GLY B C 1
ATOM 5071 O O . GLY B 1 180 ? -22.722 30.685 -25.592 1.00 21.68 204 GLY B O 1
ATOM 5072 N N . ASP B 1 181 ? -20.793 29.636 -26.094 1.00 18.51 205 ASP B N 1
ATOM 5073 C CA . ASP B 1 181 ? -21.333 28.302 -25.887 1.00 20.84 205 ASP B CA 1
ATOM 5074 C C . ASP B 1 181 ? -21.279 27.977 -24.405 1.00 21.13 205 ASP B C 1
ATOM 5075 O O . ASP B 1 181 ? -20.219 27.680 -23.863 1.00 22.59 205 ASP B O 1
ATOM 5080 N N . ALA B 1 182 ? -22.444 28.036 -23.771 1.00 20.21 206 ALA B N 1
ATOM 5081 C CA . ALA B 1 182 ? -22.584 27.734 -22.346 1.00 22.01 206 ALA B CA 1
ATOM 5082 C C . ALA B 1 182 ? -22.931 26.263 -22.078 1.00 21.95 206 ALA B C 1
ATOM 5083 O O . ALA B 1 182 ? -23.102 25.860 -20.910 1.00 18.42 206 ALA B O 1
ATOM 5085 N N . SER B 1 183 ? -23.031 25.448 -23.132 1.00 22.15 207 SER B N 1
ATOM 5086 C CA . SER B 1 183 ? -23.455 24.062 -22.961 1.00 23.56 207 SER B CA 1
ATOM 5087 C C . SER B 1 183 ? -22.549 23.188 -22.082 1.00 21.89 207 SER B C 1
ATOM 5088 O O . SER B 1 183 ? -23.007 22.169 -21.518 1.00 23.31 207 SER B O 1
ATOM 5091 N N . ILE B 1 184 ? -21.293 23.605 -21.961 1.00 20.58 208 ILE B N 1
ATOM 5092 C CA . ILE B 1 184 ? -20.309 22.966 -21.110 1.00 17.99 208 ILE B CA 1
ATOM 5093 C C . ILE B 1 184 ? -20.629 23.093 -19.597 1.00 17.92 208 ILE B C 1
ATOM 5094 O O . ILE B 1 184 ? -20.029 22.377 -18.795 1.00 18.33 208 ILE B O 1
ATOM 5099 N N . PHE B 1 185 ? -21.530 23.988 -19.206 1.00 17.61 209 PHE B N 1
ATOM 5100 C CA . PHE B 1 185 ? -21.764 24.264 -17.790 1.00 18.22 209 PHE B CA 1
ATOM 5101 C C . PHE B 1 185 ? -22.983 23.498 -17.269 1.00 18.19 209 PHE B C 1
ATOM 5102 O O . PHE B 1 185 ? -23.984 24.090 -16.791 1.00 20.49 209 PHE B O 1
ATOM 5110 N N . ASN B 1 186 ? -22.860 22.181 -17.400 1.00 21.38 210 ASN B N 1
ATOM 5111 C CA . ASN B 1 186 ? -23.882 21.207 -17.070 1.00 22.42 210 ASN B CA 1
ATOM 5112 C C . ASN B 1 186 ? -23.720 20.724 -15.606 1.00 20.57 210 ASN B C 1
ATOM 5113 O O . ASN B 1 186 ? -23.004 21.337 -14.803 1.00 19.87 210 ASN B O 1
ATOM 5118 N N . GLU B 1 187 ? -24.366 19.606 -15.266 1.00 19.32 211 GLU B N 1
ATOM 5119 C CA A GLU B 1 187 ? -24.325 19.178 -13.858 0.60 22.22 211 GLU B CA 1
ATOM 5120 C CA B GLU B 1 187 ? -24.347 19.031 -13.925 0.40 22.44 211 GLU B CA 1
ATOM 5121 C C . GLU B 1 187 ? -22.923 18.666 -13.467 1.00 19.42 211 GLU B C 1
ATOM 5122 O O . GLU B 1 187 ? -22.547 18.792 -12.312 1.00 21.15 211 GLU B O 1
ATOM 5133 N N . GLU B 1 188 ? -22.137 18.188 -14.424 1.00 20.35 212 GLU B N 1
ATOM 5134 C CA A GLU B 1 188 ? -20.771 17.746 -14.121 0.50 19.86 212 GLU B CA 1
ATOM 5135 C CA B GLU B 1 188 ? -20.770 17.743 -14.187 0.50 19.73 212 GLU B CA 1
ATOM 5136 C C . GLU B 1 188 ? -19.878 18.942 -13.805 1.00 17.71 212 GLU B C 1
ATOM 5137 O O . GLU B 1 188 ? -18.982 18.841 -12.927 1.00 16.93 212 GLU B O 1
ATOM 5148 N N . TRP B 1 189 ? -20.139 20.096 -14.450 1.00 17.74 213 TRP B N 1
ATOM 5149 C CA . TRP B 1 189 ? -19.537 21.362 -14.039 1.00 16.27 213 TRP B CA 1
ATOM 5150 C C . TRP B 1 189 ? -19.892 21.773 -12.628 1.00 17.52 213 TRP B C 1
ATOM 5151 O O . TRP B 1 189 ? -19.017 22.163 -11.868 1.00 17.63 213 TRP B O 1
ATOM 5162 N N . ILE B 1 190 ? -21.182 21.723 -12.281 1.00 16.52 214 ILE B N 1
ATOM 5163 C CA . ILE B 1 190 ? -21.607 22.088 -10.932 1.00 16.25 214 ILE B CA 1
ATOM 5164 C C . ILE B 1 190 ? -20.888 21.211 -9.929 1.00 16.84 214 ILE B C 1
ATOM 5165 O O . ILE B 1 190 ? -20.405 21.701 -8.921 1.00 16.87 214 ILE B O 1
ATOM 5170 N N . GLN B 1 191 ? -20.807 19.903 -10.205 1.00 18.11 215 GLN B N 1
ATOM 5171 C CA A GLN B 1 191 ? -20.082 18.990 -9.317 0.65 17.02 215 GLN B CA 1
ATOM 5172 C CA B GLN B 1 191 ? -20.094 18.993 -9.312 0.35 16.98 215 GLN B CA 1
ATOM 5173 C C . GLN B 1 191 ? -18.605 19.372 -9.209 1.00 15.95 215 GLN B C 1
ATOM 5174 O O . GLN B 1 191 ? -18.008 19.326 -8.139 1.00 18.20 215 GLN B O 1
ATOM 5185 N N . ALA B 1 192 ? -18.007 19.767 -10.315 1.00 15.63 216 ALA B N 1
ATOM 5186 C CA . ALA B 1 192 ? -16.579 20.095 -10.354 1.00 16.70 216 ALA B CA 1
ATOM 5187 C C . ALA B 1 192 ? -16.297 21.396 -9.557 1.00 15.26 216 ALA B C 1
ATOM 5188 O O . ALA B 1 192 ? -15.370 21.432 -8.751 1.00 15.18 216 ALA B O 1
ATOM 5190 N N . ILE B 1 193 ? -17.062 22.458 -9.784 1.00 16.54 217 ILE B N 1
ATOM 5191 C CA . ILE B 1 193 ? -16.812 23.682 -9.030 1.00 15.85 217 ILE B CA 1
ATOM 5192 C C . ILE B 1 193 ? -17.116 23.491 -7.567 1.00 17.97 217 ILE B C 1
ATOM 5193 O O . ILE B 1 193 ? -16.432 24.062 -6.726 1.00 14.88 217 ILE B O 1
ATOM 5198 N N . THR B 1 194 ? -18.093 22.626 -7.247 1.00 15.80 218 THR B N 1
ATOM 5199 C CA . THR B 1 194 ? -18.400 22.325 -5.854 1.00 15.29 218 THR B CA 1
ATOM 5200 C C . THR B 1 194 ? -17.186 21.595 -5.222 1.00 15.78 218 THR B C 1
ATOM 5201 O O . THR B 1 194 ? -16.785 21.884 -4.109 1.00 16.22 218 THR B O 1
ATOM 5205 N N . ASN B 1 195 ? -16.580 20.689 -5.974 1.00 15.78 219 ASN B N 1
ATOM 5206 C CA . ASN B 1 195 ? -15.334 20.035 -5.563 1.00 16.62 219 ASN B CA 1
ATOM 5207 C C . ASN B 1 195 ? -14.144 20.995 -5.402 1.00 16.40 219 ASN B C 1
ATOM 5208 O O . ASN B 1 195 ? -13.372 20.887 -4.441 1.00 16.37 219 ASN B O 1
ATOM 5213 N N . VAL B 1 196 ? -14.038 21.962 -6.314 1.00 14.66 220 VAL B N 1
ATOM 5214 C CA . VAL B 1 196 ? -12.974 22.975 -6.228 1.00 15.95 220 VAL B CA 1
ATOM 5215 C C . VAL B 1 196 ? -13.106 23.798 -4.933 1.00 13.84 220 VAL B C 1
ATOM 5216 O O . VAL B 1 196 ? -12.152 23.927 -4.198 1.00 15.14 220 VAL B O 1
ATOM 5220 N N . LEU B 1 197 ? -14.316 24.249 -4.616 1.00 14.42 221 LEU B N 1
ATOM 5221 C CA . LEU B 1 197 ? -14.567 24.980 -3.404 1.00 14.46 221 LEU B CA 1
ATOM 5222 C C . LEU B 1 197 ? -14.232 24.160 -2.140 1.00 15.35 221 LEU B C 1
ATOM 5223 O O . LEU B 1 197 ? -13.532 24.641 -1.258 1.00 16.38 221 LEU B O 1
ATOM 5228 N N . LYS B 1 198 ? -14.699 22.912 -2.099 1.00 15.98 222 LYS B N 1
ATOM 5229 C CA A LYS B 1 198 ? -14.476 22.012 -0.965 0.50 16.77 222 LYS B CA 1
ATOM 5230 C CA B LYS B 1 198 ? -14.477 22.077 -0.920 0.50 16.54 222 LYS B CA 1
ATOM 5231 C C . LYS B 1 198 ? -12.967 21.811 -0.720 1.00 14.57 222 LYS B C 1
ATOM 5232 O O . LYS B 1 198 ? -12.453 21.840 0.415 1.00 16.34 222 LYS B O 1
ATOM 5243 N N . THR B 1 199 ? -12.269 21.592 -1.813 1.00 14.58 223 THR B N 1
ATOM 5244 C CA . THR B 1 199 ? -10.834 21.271 -1.781 1.00 14.04 223 THR B CA 1
ATOM 5245 C C . THR B 1 199 ? -10.015 22.493 -1.353 1.00 14.82 223 THR B C 1
ATOM 5246 O O . THR B 1 199 ? -9.179 22.405 -0.464 1.00 14.73 223 THR B O 1
ATOM 5250 N N . PHE B 1 200 ? -10.250 23.616 -1.962 1.00 16.12 224 PHE B N 1
ATOM 5251 C CA . PHE B 1 200 ? -9.579 24.851 -1.541 1.00 14.41 224 PHE B CA 1
ATOM 5252 C C . PHE B 1 200 ? -9.828 25.159 -0.068 1.00 17.35 224 PHE B C 1
ATOM 5253 O O . PHE B 1 200 ? -8.906 25.568 0.668 1.00 15.74 224 PHE B O 1
ATOM 5261 N N . LYS B 1 201 ? -11.066 24.995 0.383 1.00 14.16 225 LYS B N 1
ATOM 5262 C CA . LYS B 1 201 ? -11.380 25.298 1.789 1.00 14.76 225 LYS B CA 1
ATOM 5263 C C . LYS B 1 201 ? -10.690 24.297 2.709 1.00 16.51 225 LYS B C 1
ATOM 5264 O O . LYS B 1 201 ? -10.116 24.694 3.729 1.00 15.99 225 LYS B O 1
ATOM 5270 N N . GLU B 1 202 ? -10.730 22.988 2.377 1.00 16.25 226 GLU B N 1
ATOM 5271 C CA . GLU B 1 202 ? -9.966 21.995 3.165 1.00 15.16 226 GLU B CA 1
ATOM 5272 C C . GLU B 1 202 ? -8.521 22.450 3.351 1.00 15.06 226 GLU B C 1
ATOM 5273 O O . GLU B 1 202 ? -7.932 22.336 4.425 1.00 14.10 226 GLU B O 1
ATOM 5279 N N . GLN B 1 203 ? -7.955 22.951 2.254 1.00 12.39 227 GLN B N 1
ATOM 5280 C CA . GLN B 1 203 ? -6.540 23.326 2.227 1.00 12.38 227 GLN B CA 1
ATOM 5281 C C . GLN B 1 203 ? -6.203 24.714 2.755 1.00 14.51 227 GLN B C 1
ATOM 5282 O O . GLN B 1 203 ? -5.014 25.064 2.832 1.00 13.84 227 GLN B O 1
ATOM 5288 N N . GLN B 1 204 ? -7.207 25.418 3.254 1.00 14.68 228 GLN B N 1
ATOM 5289 C CA . GLN B 1 204 ? -6.915 26.546 4.117 1.00 13.35 228 GLN B CA 1
ATOM 5290 C C . GLN B 1 204 ? -6.530 26.069 5.538 1.00 14.46 228 GLN B C 1
ATOM 5291 O O . GLN B 1 204 ? -5.985 26.846 6.344 1.00 15.17 228 GLN B O 1
ATOM 5297 N N . ARG B 1 205 ? -6.864 24.815 5.866 1.00 14.79 229 ARG B N 1
ATOM 5298 C CA . ARG B 1 205 ? -6.418 24.181 7.081 1.00 14.21 229 ARG B CA 1
ATOM 5299 C C . ARG B 1 205 ? -6.837 24.922 8.361 1.00 15.76 229 ARG B C 1
ATOM 5300 O O . ARG B 1 205 ? -6.125 24.876 9.370 1.00 17.98 229 ARG B O 1
ATOM 5308 N N . LYS B 1 206 ? -8.013 25.545 8.344 1.00 14.06 230 LYS B N 1
ATOM 5309 C CA . LYS B 1 206 ? -8.466 26.368 9.479 1.00 17.31 230 LYS B CA 1
ATOM 5310 C C . LYS B 1 206 ? -8.759 25.573 10.735 1.00 19.36 230 LYS B C 1
ATOM 5311 O O . LYS B 1 206 ? -8.402 25.994 11.874 1.00 20.65 230 LYS B O 1
ATOM 5317 N N . ASP B 1 207 ? -9.387 24.422 10.550 1.00 19.83 231 ASP B N 1
ATOM 5318 C CA . ASP B 1 207 ? -9.849 23.613 11.671 1.00 20.75 231 ASP B CA 1
ATOM 5319 C C . ASP B 1 207 ? -9.112 22.253 11.807 1.00 21.60 231 ASP B C 1
ATOM 5320 O O . ASP B 1 207 ? -9.462 21.464 12.675 1.00 24.18 231 ASP B O 1
ATOM 5325 N N . GLY B 1 208 ? -8.063 22.037 11.022 1.00 19.63 232 GLY B N 1
ATOM 5326 C CA . GLY B 1 208 ? -7.301 20.783 11.053 1.00 20.54 232 GLY B CA 1
ATOM 5327 C C . GLY B 1 208 ? -6.476 20.691 9.786 1.00 19.54 232 GLY B C 1
ATOM 5328 O O . GLY B 1 208 ? -6.613 21.516 8.875 1.00 18.15 232 GLY B O 1
ATOM 5329 N N . VAL B 1 209 ? -5.673 19.636 9.684 1.00 19.71 233 VAL B N 1
ATOM 5330 C CA . VAL B 1 209 ? -4.686 19.553 8.616 1.00 16.76 233 VAL B CA 1
ATOM 5331 C C . VAL B 1 209 ? -5.284 19.175 7.294 1.00 16.75 233 VAL B C 1
ATOM 5332 O O . VAL B 1 209 ? -4.634 19.314 6.239 1.00 17.91 233 VAL B O 1
ATOM 5336 N N . GLY B 1 210 ? -6.514 18.654 7.307 1.00 18.15 234 GLY B N 1
ATOM 5337 C CA . GLY B 1 210 ? -7.198 18.273 6.064 1.00 16.03 234 GLY B CA 1
ATOM 5338 C C . GLY B 1 210 ? -7.019 16.808 5.726 1.00 17.29 234 GLY B C 1
ATOM 5339 O O . GLY B 1 210 ? -6.263 16.106 6.409 1.00 19.26 234 GLY B O 1
ATOM 5340 N N . PRO B 1 211 ? -7.693 16.357 4.661 1.00 18.08 235 PRO B N 1
ATOM 5341 C CA . PRO B 1 211 ? -7.732 14.926 4.320 1.00 18.84 235 PRO B CA 1
ATOM 5342 C C . PRO B 1 211 ? -6.637 14.450 3.369 1.00 18.25 235 PRO B C 1
ATOM 5343 O O . PRO B 1 211 ? -6.588 13.236 3.063 1.00 21.34 235 PRO B O 1
ATOM 5347 N N . TYR B 1 212 ? -5.795 15.370 2.915 1.00 17.89 236 TYR B N 1
ATOM 5348 C CA . TYR B 1 212 ? -4.761 15.088 1.910 1.00 18.21 236 TYR B CA 1
ATOM 5349 C C . TYR B 1 212 ? -3.373 14.899 2.551 1.00 16.93 236 TYR B C 1
ATOM 5350 O O . TYR B 1 212 ? -2.897 15.753 3.310 1.00 18.70 236 TYR B O 1
ATOM 5359 N N . LYS B 1 213 ? -2.809 13.724 2.331 1.00 16.58 237 LYS B N 1
ATOM 5360 C CA A LYS B 1 213 ? -1.477 13.335 2.790 0.50 15.95 237 LYS B CA 1
ATOM 5361 C CA B LYS B 1 213 ? -1.432 13.468 2.723 0.50 16.14 237 LYS B CA 1
ATOM 5362 C C . LYS B 1 213 ? -0.768 12.661 1.615 1.00 17.62 237 LYS B C 1
ATOM 5363 O O . LYS B 1 213 ? -1.430 11.930 0.843 1.00 18.79 237 LYS B O 1
ATOM 5368 N N . PHE B 1 214 ? 0.543 12.849 1.496 1.00 15.26 238 PHE B N 1
ATOM 5369 C CA . PHE B 1 214 ? 1.311 12.240 0.408 1.00 14.56 238 PHE B CA 1
ATOM 5370 C C . PHE B 1 214 ? 2.742 11.955 0.788 1.00 15.85 238 PHE B C 1
ATOM 5371 O O . PHE B 1 214 ? 3.450 12.854 1.231 1.00 16.49 238 PHE B O 1
ATOM 5379 N N . GLN B 1 215 ? 3.180 10.705 0.623 1.00 15.68 239 GLN B N 1
ATOM 5380 C CA . GLN B 1 215 ? 4.602 10.408 0.568 1.00 15.73 239 GLN B CA 1
ATOM 5381 C C . GLN B 1 215 ? 4.846 9.421 -0.570 1.00 17.64 239 GLN B C 1
ATOM 5382 O O . GLN B 1 215 ? 3.914 8.768 -1.101 1.00 18.79 239 GLN B O 1
ATOM 5388 N N . ARG B 1 216 ? 6.104 9.339 -0.970 1.00 16.54 240 ARG B N 1
ATOM 5389 C CA . ARG B 1 216 ? 6.588 8.431 -2.016 1.00 18.17 240 ARG B CA 1
ATOM 5390 C C . ARG B 1 216 ? 8.003 7.978 -1.683 1.00 18.27 240 ARG B C 1
ATOM 5391 O O . ARG B 1 216 ? 8.807 8.818 -1.263 1.00 17.73 240 ARG B O 1
ATOM 5399 N N . LYS B 1 217 ? 8.297 6.672 -1.839 1.00 17.00 241 LYS B N 1
ATOM 5400 C CA A LYS B 1 217 ? 9.673 6.215 -1.660 0.60 17.27 241 LYS B CA 1
ATOM 5401 C CA B LYS B 1 217 ? 9.672 6.203 -1.660 0.40 18.56 241 LYS B CA 1
ATOM 5402 C C . LYS B 1 217 ? 10.450 6.549 -2.906 1.00 18.89 241 LYS B C 1
ATOM 5403 O O . LYS B 1 217 ? 10.258 5.949 -3.979 1.00 19.32 241 LYS B O 1
ATOM 5414 N N . THR B 1 218 ? 11.313 7.553 -2.774 1.00 17.33 242 THR B N 1
ATOM 5415 C CA . THR B 1 218 ? 12.040 8.116 -3.874 1.00 18.24 242 THR B CA 1
ATOM 5416 C C . THR B 1 218 ? 13.344 8.784 -3.395 1.00 17.20 242 THR B C 1
ATOM 5417 O O . THR B 1 218 ? 13.412 9.249 -2.270 1.00 17.57 242 THR B O 1
ATOM 5421 N N . GLU B 1 219 ? 14.346 8.811 -4.252 1.00 16.80 243 GLU B N 1
ATOM 5422 C CA . GLU B 1 219 ? 15.567 9.587 -3.997 1.00 18.16 243 GLU B CA 1
ATOM 5423 C C . GLU B 1 219 ? 15.402 11.104 -4.210 1.00 15.43 243 GLU B C 1
ATOM 5424 O O . GLU B 1 219 ? 16.239 11.886 -3.732 1.00 15.98 243 GLU B O 1
ATOM 5430 N N . ARG B 1 220 ? 14.353 11.495 -4.948 1.00 15.86 244 ARG B N 1
ATOM 5431 C CA . ARG B 1 220 ? 14.044 12.888 -5.275 1.00 14.92 244 ARG B CA 1
ATOM 5432 C C . ARG B 1 220 ? 13.331 13.548 -4.112 1.00 16.88 244 ARG B C 1
ATOM 5433 O O . ARG B 1 220 ? 12.148 13.291 -3.861 1.00 16.57 244 ARG B O 1
ATOM 5441 N N . ALA B 1 221 ? 14.031 14.426 -3.390 1.00 14.73 245 ALA B N 1
ATOM 5442 C CA . ALA B 1 221 ? 13.519 14.990 -2.147 1.00 14.37 245 ALA B CA 1
ATOM 5443 C C . ALA B 1 221 ? 12.214 15.722 -2.341 1.00 15.12 245 ALA B C 1
ATOM 5444 O O . ALA B 1 221 ? 11.373 15.690 -1.453 1.00 15.64 245 ALA B O 1
ATOM 5446 N N . LEU B 1 222 ? 12.016 16.372 -3.488 1.00 13.51 246 LEU B N 1
ATOM 5447 C CA . LEU B 1 222 ? 10.803 17.155 -3.687 1.00 12.71 246 LEU B CA 1
ATOM 5448 C C . LEU B 1 222 ? 9.633 16.329 -4.271 1.00 16.37 246 LEU B C 1
ATOM 5449 O O . LEU B 1 222 ? 8.600 16.878 -4.616 1.00 15.97 246 LEU B O 1
ATOM 5454 N N . ASP B 1 223 ? 9.851 15.004 -4.431 1.00 14.56 247 ASP B N 1
ATOM 5455 C CA . ASP B 1 223 ? 8.785 14.089 -4.842 1.00 15.31 247 ASP B CA 1
ATOM 5456 C C . ASP B 1 223 ? 8.151 13.349 -3.655 1.00 16.34 247 ASP B C 1
ATOM 5457 O O . ASP B 1 223 ? 7.336 12.455 -3.856 1.00 16.49 247 ASP B O 1
ATOM 5462 N N . THR B 1 224 ? 8.517 13.767 -2.446 1.00 15.64 248 THR B N 1
ATOM 5463 C CA . THR B 1 224 ? 7.845 13.340 -1.251 1.00 14.89 248 THR B CA 1
ATOM 5464 C C . THR B 1 224 ? 7.725 14.524 -0.264 1.00 13.99 248 THR B C 1
ATOM 5465 O O . THR B 1 224 ? 8.223 15.615 -0.551 1.00 17.28 248 THR B O 1
ATOM 5469 N N . VAL B 1 225 ? 7.026 14.324 0.844 1.00 16.00 249 VAL B N 1
ATOM 5470 C CA . VAL B 1 225 ? 6.562 15.443 1.682 1.00 14.44 249 VAL B CA 1
ATOM 5471 C C . VAL B 1 225 ? 6.904 15.204 3.153 1.00 15.55 249 VAL B C 1
ATOM 5472 O O . VAL B 1 225 ? 6.649 14.101 3.687 1.00 15.81 249 VAL B O 1
ATOM 5476 N N . SER B 1 226 ? 7.527 16.229 3.770 1.00 14.37 250 SER B N 1
ATOM 5477 C CA . SER B 1 226 ? 7.997 16.190 5.148 1.00 16.72 250 SER B CA 1
ATOM 5478 C C . SER B 1 226 ? 6.856 15.984 6.152 1.00 13.29 250 SER B C 1
ATOM 5479 O O . SER B 1 226 ? 5.654 16.046 5.822 1.00 14.10 250 SER B O 1
ATOM 5482 N N . ASN B 1 227 ? 7.213 15.765 7.416 1.00 13.08 251 ASN B N 1
ATOM 5483 C CA . ASN B 1 227 ? 6.245 15.714 8.499 1.00 15.48 251 ASN B CA 1
ATOM 5484 C C . ASN B 1 227 ? 5.165 14.650 8.239 1.00 14.86 251 ASN B C 1
ATOM 5485 O O . ASN B 1 227 ? 3.974 14.896 8.359 1.00 16.00 251 ASN B O 1
ATOM 5490 N N . ASP B 1 228 ? 5.613 13.457 7.885 1.00 16.05 252 ASP B N 1
ATOM 5491 C CA . ASP B 1 228 ? 4.698 12.318 7.640 1.00 16.38 252 ASP B CA 1
ATOM 5492 C C . ASP B 1 228 ? 3.644 12.634 6.567 1.00 16.32 252 ASP B C 1
ATOM 5493 O O . ASP B 1 228 ? 2.493 12.269 6.685 1.00 16.68 252 ASP B O 1
ATOM 5498 N N . GLY B 1 229 ? 4.044 13.374 5.522 1.00 13.84 253 GLY B N 1
ATOM 5499 C CA . GLY B 1 229 ? 3.204 13.654 4.399 1.00 13.92 253 GLY B CA 1
ATOM 5500 C C . GLY B 1 229 ? 2.307 14.866 4.532 1.00 16.73 253 GLY B C 1
ATOM 5501 O O . GLY B 1 229 ? 1.440 15.04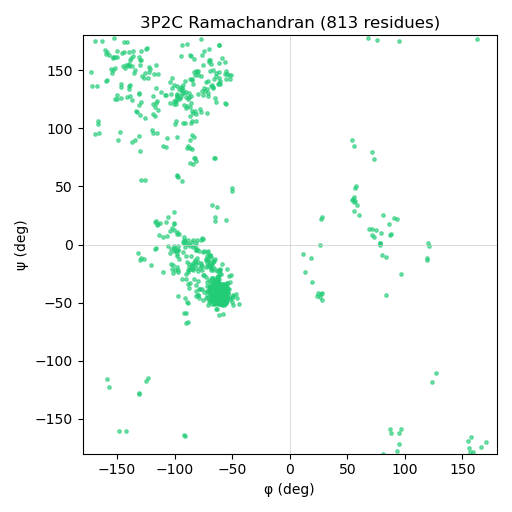9 3.721 1.00 17.87 253 GLY B O 1
ATOM 5502 N N . LEU B 1 230 ? 2.498 15.648 5.586 1.00 15.87 254 LEU B N 1
ATOM 5503 C CA . LEU B 1 230 ? 1.682 16.888 5.844 1.00 14.99 254 LEU B CA 1
ATOM 5504 C C . LEU B 1 230 ? 2.365 18.149 5.396 1.00 16.81 254 LEU B C 1
ATOM 5505 O O . LEU B 1 230 ? 1.699 19.166 5.243 1.00 14.07 254 LEU B O 1
ATOM 5510 N N . GLY B 1 231 ? 3.679 18.110 5.220 1.00 12.95 255 GLY B N 1
ATOM 5511 C CA . GLY B 1 231 ? 4.487 19.261 4.902 1.00 13.70 255 GLY B CA 1
ATOM 5512 C C . GLY B 1 231 ? 4.756 20.211 6.076 1.00 15.43 255 GLY B C 1
ATOM 5513 O O . GLY B 1 231 ? 4.277 20.006 7.176 1.00 14.54 255 GLY B O 1
ATOM 5514 N N . ALA B 1 232 ? 5.573 21.253 5.834 1.00 13.22 256 ALA B N 1
ATOM 5515 C CA . ALA B 1 232 ? 5.932 22.147 6.913 1.00 15.94 256 ALA B CA 1
ATOM 5516 C C . ALA B 1 232 ? 4.671 22.819 7.478 1.00 13.92 256 ALA B C 1
ATOM 5517 O O . ALA B 1 232 ? 3.782 23.240 6.729 1.00 14.35 256 ALA B O 1
ATOM 5519 N N . PRO B 1 233 ? 4.574 22.962 8.809 1.00 14.05 257 PRO B N 1
ATOM 5520 C CA . PRO B 1 233 ? 3.382 23.662 9.305 1.00 12.77 257 PRO B CA 1
ATOM 5521 C C . PRO B 1 233 ? 3.095 25.032 8.698 1.00 15.27 257 PRO B C 1
ATOM 5522 O O . PRO B 1 233 ? 4.010 25.808 8.396 1.00 13.27 257 PRO B O 1
ATOM 5526 N N . VAL B 1 234 ? 1.796 25.315 8.578 1.00 16.00 258 VAL B N 1
ATOM 5527 C CA . VAL B 1 234 ? 1.312 26.611 8.216 1.00 14.71 258 VAL B CA 1
ATOM 5528 C C . VAL B 1 234 ? 0.389 27.133 9.289 1.00 17.60 258 VAL B C 1
ATOM 5529 O O . VAL B 1 234 ? -0.246 26.348 10.023 1.00 16.93 258 VAL B O 1
ATOM 5533 N N . LYS B 1 235 ? 0.331 28.453 9.380 1.00 14.31 259 LYS B N 1
ATOM 5534 C CA . LYS B 1 235 ? -0.661 29.146 10.245 1.00 16.45 259 LYS B CA 1
ATOM 5535 C C . LYS B 1 235 ? -1.817 29.523 9.347 1.00 17.02 259 LYS B C 1
ATOM 5536 O O . LYS B 1 235 ? -1.619 30.131 8.321 1.00 17.64 259 LYS B O 1
ATOM 5542 N N . PRO B 1 236 ? -3.057 29.115 9.701 1.00 15.82 260 PRO B N 1
ATOM 5543 C CA . PRO B 1 236 ? -4.139 29.210 8.729 1.00 16.37 260 PRO B CA 1
ATOM 5544 C C . PRO B 1 236 ? -4.777 30.577 8.611 1.00 20.96 260 PRO B C 1
ATOM 5545 O O . PRO B 1 236 ? -5.917 30.779 9.015 1.00 21.22 260 PRO B O 1
ATOM 5549 N N . VAL B 1 237 ? -4.027 31.495 8.018 1.00 16.40 261 VAL B N 1
ATOM 5550 C CA . VAL B 1 237 ? -4.391 32.908 7.878 1.00 16.71 261 VAL B CA 1
ATOM 5551 C C . VAL B 1 237 ? -5.349 33.235 6.708 1.00 18.58 261 VAL B C 1
ATOM 5552 O O . VAL B 1 237 ? -5.719 34.396 6.505 1.00 20.01 261 VAL B O 1
ATOM 5556 N N . GLY B 1 238 ? -5.769 32.218 5.964 1.00 16.30 262 GLY B N 1
ATOM 5557 C CA . GLY B 1 238 ? -6.739 32.402 4.867 1.00 14.64 262 GLY B CA 1
ATOM 5558 C C . GLY B 1 238 ? -6.237 32.008 3.503 1.00 13.86 262 GLY B C 1
ATOM 5559 O O . GLY B 1 238 ? -7.004 31.876 2.567 1.00 15.31 262 GLY B O 1
ATOM 5560 N N . LEU B 1 239 ? -4.928 31.805 3.393 1.00 14.71 263 LEU B N 1
ATOM 5561 C CA . LEU B 1 239 ? -4.320 31.324 2.161 1.00 14.38 263 LEU B CA 1
ATOM 5562 C C . LEU B 1 239 ? -4.593 29.810 2.005 1.00 13.26 263 LEU B C 1
ATOM 5563 O O . LEU B 1 239 ? -4.990 29.146 2.969 1.00 15.47 263 LEU B O 1
ATOM 5568 N N . ILE B 1 240 ? -4.397 29.322 0.776 1.00 12.40 264 ILE B N 1
ATOM 5569 C CA . ILE B 1 240 ? -4.604 27.879 0.427 1.00 12.69 264 ILE B CA 1
ATOM 5570 C C . ILE B 1 240 ? -3.245 27.188 0.318 1.00 13.85 264 ILE B C 1
ATOM 5571 O O . ILE B 1 240 ? -2.350 27.643 -0.406 1.00 13.88 264 ILE B O 1
ATOM 5576 N N . VAL B 1 241 ? -3.113 26.046 1.014 1.00 14.05 265 VAL B N 1
ATOM 5577 C CA . VAL B 1 241 ? -1.931 25.214 0.862 1.00 14.11 265 VAL B CA 1
ATOM 5578 C C . VAL B 1 241 ? -1.906 24.604 -0.537 1.00 14.99 265 VAL B C 1
ATOM 5579 O O . VAL B 1 241 ? -2.953 24.156 -1.045 1.00 13.60 265 VAL B O 1
ATOM 5583 N N . SER B 1 242 ? -0.721 24.604 -1.162 1.00 12.77 266 SER B N 1
ATOM 5584 C CA . SER B 1 242 ? -0.461 23.788 -2.354 1.00 12.53 266 SER B CA 1
ATOM 5585 C C . SER B 1 242 ? 0.642 22.827 -1.919 1.00 12.26 266 SER B C 1
ATOM 5586 O O . SER B 1 242 ? 1.718 23.267 -1.511 1.00 12.92 266 SER B O 1
ATOM 5589 N N . SER B 1 243 ? 0.394 21.521 -1.936 1.00 13.10 267 SER B N 1
ATOM 5590 C CA . SER B 1 243 ? 1.410 20.570 -1.517 1.00 12.87 267 SER B CA 1
ATOM 5591 C C . SER B 1 243 ? 2.574 20.565 -2.489 1.00 11.55 267 SER B C 1
ATOM 5592 O O . SER B 1 243 ? 3.739 20.433 -2.094 1.00 13.68 267 SER B O 1
ATOM 5595 N N . PHE B 1 244 ? 2.248 20.714 -3.764 1.00 11.36 268 PHE B N 1
ATOM 5596 C CA . PHE B 1 244 ? 3.225 20.721 -4.865 1.00 12.61 268 PHE B CA 1
ATOM 5597 C C . PHE B 1 244 ? 2.985 21.932 -5.745 1.00 12.89 268 PHE B C 1
ATOM 5598 O O . PHE B 1 244 ? 1.860 22.518 -5.810 1.00 13.28 268 PHE B O 1
ATOM 5606 N N . ARG B 1 245 ? 4.037 22.274 -6.465 1.00 12.84 269 ARG B N 1
ATOM 5607 C CA . ARG B 1 245 ? 4.099 23.428 -7.378 1.00 11.89 269 ARG B CA 1
ATOM 5608 C C . ARG B 1 245 ? 3.720 22.949 -8.798 1.00 13.91 269 ARG B C 1
ATOM 5609 O O . ARG B 1 245 ? 3.601 21.730 -9.050 1.00 13.33 269 ARG B O 1
ATOM 5617 N N . PRO B 1 246 ? 3.551 23.886 -9.739 1.00 13.67 270 PRO B N 1
ATOM 5618 C CA . PRO B 1 246 ? 3.318 23.466 -11.120 1.00 15.28 270 PRO B CA 1
ATOM 5619 C C . PRO B 1 246 ? 4.518 22.809 -11.785 1.00 14.20 270 PRO B C 1
ATOM 5620 O O . PRO B 1 246 ? 4.380 22.204 -12.856 1.00 15.17 270 PRO B O 1
ATOM 5624 N N . SER B 1 247 ? 5.690 22.879 -11.159 1.00 15.24 271 SER B N 1
ATOM 5625 C CA . SER B 1 247 ? 6.846 22.058 -11.539 1.00 16.65 271 SER B CA 1
ATOM 5626 C C . SER B 1 247 ? 6.669 20.574 -11.148 1.00 16.16 271 SER B C 1
ATOM 5627 O O . SER B 1 247 ? 7.508 19.731 -11.487 1.00 16.36 271 SER B O 1
ATOM 5630 N N . ASP B 1 248 ? 5.635 20.293 -10.363 1.00 14.06 272 ASP B N 1
ATOM 5631 C CA . ASP B 1 248 ? 5.386 19.014 -9.658 1.00 12.82 272 ASP B CA 1
ATOM 5632 C C . ASP B 1 248 ? 6.359 18.786 -8.462 1.00 14.72 272 ASP B C 1
ATOM 5633 O O . ASP B 1 248 ? 6.328 17.709 -7.846 1.00 17.52 272 ASP B O 1
ATOM 5638 N N . ASP B 1 249 ? 7.163 19.801 -8.096 1.00 14.75 273 ASP B N 1
ATOM 5639 C CA . ASP B 1 249 ? 7.999 19.734 -6.908 1.00 12.67 273 ASP B CA 1
ATOM 5640 C C . ASP B 1 249 ? 7.228 20.139 -5.650 1.00 14.57 273 ASP B C 1
ATOM 5641 O O . ASP B 1 249 ? 6.410 21.084 -5.664 1.00 13.41 273 ASP B O 1
ATOM 5646 N N . ALA B 1 250 ? 7.485 19.475 -4.518 1.00 13.64 274 ALA B N 1
ATOM 5647 C CA . ALA B 1 250 ? 6.892 19.881 -3.280 1.00 12.21 274 ALA B CA 1
ATOM 5648 C C . ALA B 1 250 ? 7.208 21.358 -2.968 1.00 13.52 274 ALA B C 1
ATOM 5649 O O . ALA B 1 250 ? 8.313 21.799 -3.200 1.00 14.88 274 ALA B O 1
ATOM 5651 N N . THR B 1 251 ? 6.280 22.045 -2.327 1.00 13.98 275 THR B N 1
ATOM 5652 C CA . THR B 1 251 ? 6.545 23.372 -1.807 1.00 13.34 275 THR B CA 1
ATOM 5653 C C . THR B 1 251 ? 7.529 23.322 -0.628 1.00 12.76 275 THR B C 1
ATOM 5654 O O . THR B 1 251 ? 7.723 22.252 0.011 1.00 14.67 275 THR B O 1
ATOM 5658 N N . THR B 1 252 ? 8.173 24.461 -0.352 1.00 12.52 276 THR B N 1
ATOM 5659 C CA . THR B 1 252 ? 9.021 24.605 0.826 1.00 13.67 276 THR B CA 1
ATOM 5660 C C . THR B 1 252 ? 8.124 25.115 1.960 1.00 12.72 276 THR B C 1
ATOM 5661 O O . THR B 1 252 ? 7.866 24.434 2.965 1.00 14.13 276 THR B O 1
ATOM 5665 N N . LEU B 1 253 ? 7.646 26.365 1.823 1.00 11.40 277 LEU B N 1
ATOM 5666 C CA . LEU B 1 253 ? 6.570 26.915 2.629 1.00 11.03 277 LEU B CA 1
ATOM 5667 C C . LEU B 1 253 ? 5.288 26.735 1.816 1.00 11.14 277 LEU B C 1
ATOM 5668 O O . LEU B 1 253 ? 5.261 26.944 0.594 1.00 11.91 277 LEU B O 1
ATOM 5673 N N . GLN B 1 254 ? 4.248 26.246 2.473 1.00 11.03 278 GLN B N 1
ATOM 5674 C CA . GLN B 1 254 ? 3.164 25.643 1.714 1.00 12.47 278 GLN B CA 1
ATOM 5675 C C . GLN B 1 254 ? 2.119 26.584 1.111 1.00 10.58 278 GLN B C 1
ATOM 5676 O O . GLN B 1 254 ? 1.305 26.142 0.312 1.00 13.62 278 GLN B O 1
ATOM 5682 N N . PHE B 1 255 ? 2.091 27.863 1.522 1.00 12.92 279 PHE B N 1
ATOM 5683 C CA . PHE B 1 255 ? 1.188 28.799 0.876 1.00 12.31 279 PHE B CA 1
ATOM 5684 C C . PHE B 1 255 ? 1.924 29.330 -0.375 1.00 11.73 279 PHE B C 1
ATOM 5685 O O . PHE B 1 255 ? 2.721 30.260 -0.305 1.00 14.96 279 PHE B O 1
ATOM 5693 N N . LEU B 1 256 ? 1.663 28.694 -1.490 1.00 13.48 280 LEU B N 1
ATOM 5694 C CA . LEU B 1 256 ? 2.344 28.980 -2.755 1.00 13.91 280 LEU B CA 1
ATOM 5695 C C . LEU B 1 256 ? 1.686 30.210 -3.400 1.00 13.16 280 LEU B C 1
ATOM 5696 O O . LEU B 1 256 ? 0.509 30.201 -3.773 1.00 12.76 280 LEU B O 1
ATOM 5701 N N . VAL B 1 257 ? 2.426 31.298 -3.459 1.00 12.29 281 VAL B N 1
ATOM 5702 C CA . VAL B 1 257 ? 1.848 32.589 -3.777 1.00 12.55 281 VAL B CA 1
ATOM 5703 C C . VAL B 1 257 ? 1.283 32.764 -5.186 1.00 12.70 281 VAL B C 1
ATOM 5704 O O . VAL B 1 257 ? 0.145 33.200 -5.342 1.00 13.48 281 VAL B O 1
ATOM 5708 N N . PRO B 1 258 ? 2.047 32.437 -6.243 1.00 12.35 282 PRO B N 1
ATOM 5709 C CA . PRO B 1 258 ? 1.465 32.627 -7.605 1.00 13.91 282 PRO B CA 1
ATOM 5710 C C . PRO B 1 258 ? 0.210 31.774 -7.824 1.00 12.37 282 PRO B C 1
ATOM 5711 O O . PRO B 1 258 ? -0.762 32.222 -8.424 1.00 13.19 282 PRO B O 1
ATOM 5715 N N . SER B 1 259 ? 0.187 30.592 -7.211 1.00 11.81 283 SER B N 1
ATOM 5716 C CA . SER B 1 259 ? -1.027 29.722 -7.309 1.00 12.03 283 SER B CA 1
ATOM 5717 C C . SER B 1 259 ? -2.214 30.301 -6.549 1.00 13.25 283 SER B C 1
ATOM 5718 O O . SER B 1 259 ? -3.359 30.203 -7.023 1.00 13.92 283 SER B O 1
ATOM 5721 N N . ASN B 1 260 ? -1.976 30.895 -5.364 1.00 13.57 284 ASN B N 1
ATOM 5722 C CA . ASN B 1 260 ? -3.038 31.593 -4.653 1.00 13.13 284 ASN B CA 1
ATOM 5723 C C . ASN B 1 260 ? -3.620 32.751 -5.461 1.00 13.94 284 ASN B C 1
ATOM 5724 O O . ASN B 1 260 ? -4.846 32.912 -5.538 1.00 14.82 284 ASN B O 1
ATOM 5729 N N . PHE B 1 261 ? -2.753 33.526 -6.106 1.00 15.52 285 PHE B N 1
ATOM 5730 C CA . PHE B 1 261 ? -3.206 34.620 -6.976 1.00 14.05 285 PHE B CA 1
ATOM 5731 C C . PHE B 1 261 ? -4.047 34.083 -8.126 1.00 13.23 285 PHE B C 1
ATOM 5732 O O . PHE B 1 261 ? -5.059 34.675 -8.506 1.00 14.58 285 PHE B O 1
ATOM 5740 N N . PHE B 1 262 ? -3.630 32.963 -8.714 1.00 13.60 286 PHE B N 1
ATOM 5741 C CA . PHE B 1 262 ? -4.381 32.309 -9.813 1.00 13.95 286 PHE B CA 1
ATOM 5742 C C . PHE B 1 262 ? -5.727 31.789 -9.327 1.00 14.84 286 PHE B C 1
ATOM 5743 O O . PHE B 1 262 ? -6.731 31.873 -10.034 1.00 15.18 286 PHE B O 1
ATOM 5751 N N . ALA B 1 263 ? -5.791 31.366 -8.071 1.00 15.71 287 ALA B N 1
ATOM 5752 C CA . ALA B 1 263 ? -7.060 30.871 -7.476 1.00 15.57 287 ALA B CA 1
ATOM 5753 C C . ALA B 1 263 ? -8.050 32.011 -7.368 1.00 13.45 287 ALA B C 1
ATOM 5754 O O . ALA B 1 263 ? -9.237 31.840 -7.629 1.00 14.26 287 ALA B O 1
ATOM 5756 N N . VAL B 1 264 ? -7.577 33.202 -6.992 1.00 12.78 288 VAL B N 1
ATOM 5757 C CA . VAL B 1 264 ? -8.454 34.347 -6.856 1.00 13.85 288 VAL B CA 1
ATOM 5758 C C . VAL B 1 264 ? -9.134 34.612 -8.208 1.00 13.84 288 VAL B C 1
ATOM 5759 O O . VAL B 1 264 ? -10.365 34.755 -8.312 1.00 15.70 288 VAL B O 1
ATOM 5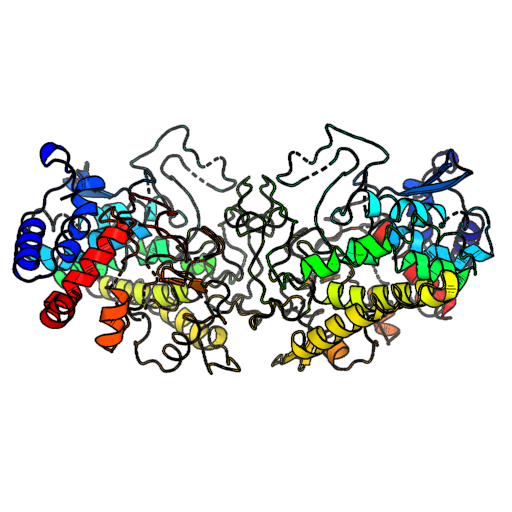763 N N . SER B 1 265 ? -8.327 34.714 -9.267 1.00 14.66 289 SER B N 1
ATOM 5764 C CA . SER B 1 265 ? -8.867 34.975 -10.605 1.00 13.34 289 SER B CA 1
ATOM 5765 C C . SER B 1 265 ? -9.821 33.899 -11.038 1.00 14.39 289 SER B C 1
ATOM 5766 O O . SER B 1 265 ? -10.897 34.190 -11.602 1.00 15.04 289 SER B O 1
ATOM 5769 N N . SER B 1 266 ? -9.416 32.648 -10.828 1.00 14.05 290 SER B N 1
ATOM 5770 C CA . SER B 1 266 ? -10.214 31.551 -11.306 1.00 12.18 290 SER B CA 1
ATOM 5771 C C . SER B 1 266 ? -11.551 31.401 -10.574 1.00 12.19 290 SER B C 1
ATOM 5772 O O . SER B 1 266 ? -12.597 31.069 -11.198 1.00 13.77 290 SER B O 1
ATOM 5775 N N . LEU B 1 267 ? -11.534 31.642 -9.269 1.00 12.91 291 LEU B N 1
ATOM 5776 C CA . LEU B 1 267 ? -12.783 31.671 -8.495 1.00 13.09 291 LEU B CA 1
ATOM 5777 C C . LEU B 1 267 ? -13.763 32.763 -8.966 1.00 15.16 291 LEU B C 1
ATOM 5778 O O . LEU B 1 267 ? -15.007 32.568 -8.995 1.00 13.31 291 LEU B O 1
ATOM 5783 N N . ARG B 1 268 ? -13.219 33.939 -9.279 1.00 12.68 292 ARG B N 1
ATOM 5784 C CA . ARG B 1 268 ? -14.046 35.009 -9.790 1.00 14.84 292 ARG B CA 1
ATOM 5785 C C . ARG B 1 268 ? -14.630 34.727 -11.169 1.00 15.51 292 ARG B C 1
ATOM 5786 O O . ARG B 1 268 ? -15.781 35.094 -11.445 1.00 17.47 292 ARG B O 1
ATOM 5794 N N . LYS B 1 269 ? -13.890 34.018 -12.010 1.00 15.04 293 LYS B N 1
ATOM 5795 C CA . LYS B 1 269 ? -14.443 33.575 -13.288 1.00 16.44 293 LYS B CA 1
ATOM 5796 C C . LYS B 1 269 ? -15.569 32.567 -13.058 1.00 15.96 293 LYS B C 1
ATOM 5797 O O . LYS B 1 269 ? -16.665 32.673 -13.645 1.00 15.32 293 LYS B O 1
ATOM 5803 N N . ALA B 1 270 ? -15.309 31.579 -12.195 1.00 15.30 294 ALA B N 1
ATOM 5804 C CA . ALA B 1 270 ? -16.361 30.638 -11.798 1.00 14.97 294 ALA B CA 1
ATOM 5805 C C . ALA B 1 270 ? -17.612 31.316 -11.266 1.00 15.10 294 ALA B C 1
ATOM 5806 O O . ALA B 1 270 ? -18.746 30.935 -11.616 1.00 14.75 294 ALA B O 1
ATOM 5808 N N . ALA B 1 271 ? -17.425 32.363 -10.452 1.00 15.04 295 ALA B N 1
ATOM 5809 C CA . ALA B 1 271 ? -18.561 33.062 -9.892 1.00 14.70 295 ALA B CA 1
ATOM 5810 C C . ALA B 1 271 ? -19.447 33.696 -10.980 1.00 17.93 295 ALA B C 1
ATOM 5811 O O . ALA B 1 271 ? -20.675 33.723 -10.902 1.00 17.26 295 ALA B O 1
ATOM 5813 N N . GLU B 1 272 ? -18.795 34.290 -11.966 1.00 15.06 296 GLU B N 1
ATOM 5814 C CA . GLU B 1 272 ? -19.512 34.932 -13.066 1.00 17.19 296 GLU B CA 1
ATOM 5815 C C . GLU B 1 272 ? -20.279 33.928 -13.903 1.00 16.90 296 GLU B C 1
ATOM 5816 O O . GLU B 1 272 ? -21.459 34.139 -14.187 1.00 17.70 296 GLU B O 1
ATOM 5822 N N . ILE B 1 273 ? -19.650 32.789 -14.241 1.00 16.83 297 ILE B N 1
ATOM 5823 C CA . ILE B 1 273 ? -20.361 31.676 -14.869 1.00 15.23 297 ILE B CA 1
ATOM 5824 C C . ILE B 1 273 ? -21.569 31.221 -14.029 1.00 17.06 297 ILE B C 1
ATOM 5825 O O . ILE B 1 273 ? -22.674 31.061 -14.568 1.00 17.29 297 ILE B O 1
ATOM 5830 N N . LEU B 1 274 ? -21.387 30.968 -12.742 1.00 14.31 298 LEU B N 1
ATOM 5831 C CA . LEU B 1 274 ? -22.468 30.477 -11.932 1.00 15.44 298 LEU B CA 1
ATOM 5832 C C . LEU B 1 274 ? -23.612 31.446 -11.857 1.00 18.07 298 LEU B C 1
ATOM 5833 O O . LEU B 1 274 ? -24.766 31.036 -11.884 1.00 18.91 298 LEU B O 1
ATOM 5838 N N . GLU B 1 275 ? -23.313 32.747 -11.764 1.00 16.56 299 GLU B N 1
ATOM 5839 C CA A GLU B 1 275 ? -24.367 33.753 -11.750 0.55 18.76 299 GLU B CA 1
ATOM 5840 C CA B GLU B 1 275 ? -24.373 33.742 -11.747 0.45 19.32 299 GLU B CA 1
ATOM 5841 C C . GLU B 1 275 ? -25.088 33.843 -13.089 1.00 18.74 299 GLU B C 1
ATOM 5842 O O . GLU B 1 275 ? -26.304 33.767 -13.164 1.00 19.01 299 GLU B O 1
ATOM 5853 N N . LYS B 1 276 ? -24.315 34.039 -14.151 1.00 19.39 300 LYS B N 1
ATOM 5854 C CA . LYS B 1 276 ? -24.929 34.392 -15.458 1.00 19.72 300 LYS B CA 1
ATOM 5855 C C . LYS B 1 276 ? -25.477 33.222 -16.270 1.00 21.86 300 LYS B C 1
ATOM 5856 O O . LYS B 1 276 ? -26.501 33.353 -16.953 1.00 23.29 300 LYS B O 1
ATOM 5862 N N . VAL B 1 277 ? -24.801 32.077 -16.188 1.00 18.57 301 VAL B N 1
ATOM 5863 C CA . VAL B 1 277 ? -25.232 30.894 -16.882 1.00 17.78 301 VAL B CA 1
ATOM 5864 C C . VAL B 1 277 ? -26.138 30.037 -16.009 1.00 18.15 301 VAL B C 1
ATOM 5865 O O . VAL B 1 277 ? -27.267 29.757 -16.386 1.00 19.72 301 VAL B O 1
ATOM 5869 N N . ASN B 1 278 ? -25.636 29.600 -14.862 1.00 18.27 302 ASN B N 1
ATOM 5870 C CA . ASN B 1 278 ? -26.353 28.613 -14.035 1.00 19.80 302 ASN B CA 1
ATOM 5871 C C . ASN B 1 278 ? -27.422 29.226 -13.143 1.00 18.56 302 ASN B C 1
ATOM 5872 O O . ASN B 1 278 ? -28.268 28.496 -12.639 1.00 19.76 302 ASN B O 1
ATOM 5877 N N . LYS B 1 279 ? -27.392 30.555 -12.971 1.00 19.13 303 LYS B N 1
ATOM 5878 C CA . LYS B 1 279 ? -28.333 31.210 -12.054 1.00 17.84 303 LYS B CA 1
ATOM 5879 C C . LYS B 1 279 ? -28.272 30.630 -10.652 1.00 20.24 303 LYS B C 1
ATOM 5880 O O . LYS B 1 279 ? -29.283 30.494 -9.954 1.00 21.63 303 LYS B O 1
ATOM 5886 N N . LYS B 1 280 ? -27.069 30.268 -10.230 1.00 18.73 304 LYS B N 1
ATOM 5887 C CA . LYS B 1 280 ? -26.806 29.775 -8.897 1.00 18.16 304 LYS B CA 1
ATOM 5888 C C . LYS B 1 280 ? -26.051 30.818 -8.066 1.00 17.66 304 LYS B C 1
ATOM 5889 O O . LYS B 1 280 ? -24.810 30.836 -7.947 1.00 17.34 304 LYS B O 1
ATOM 5895 N N . THR B 1 281 ? -26.821 31.733 -7.495 1.00 20.18 305 THR B N 1
ATOM 5896 C CA . THR B 1 281 ? -26.201 32.890 -6.875 1.00 20.21 305 THR B CA 1
ATOM 5897 C C . THR B 1 281 ? -25.540 32.600 -5.536 1.00 19.92 305 THR B C 1
ATOM 5898 O O . THR B 1 281 ? -24.597 33.292 -5.131 1.00 18.82 305 THR B O 1
ATOM 5902 N N . ALA B 1 282 ? -25.996 31.575 -4.815 1.00 18.84 306 ALA B N 1
ATOM 5903 C CA . ALA B 1 282 ? -25.330 31.189 -3.573 1.00 20.30 306 ALA B CA 1
ATOM 5904 C C . ALA B 1 282 ? -23.970 30.596 -3.833 1.00 20.48 306 ALA B C 1
ATOM 5905 O O . ALA B 1 282 ? -22.978 30.964 -3.161 1.00 19.37 306 ALA B O 1
ATOM 5907 N N . LEU B 1 283 ? -23.886 29.661 -4.777 1.00 18.84 307 LEU B N 1
ATOM 5908 C CA . LEU B 1 283 ? -22.583 29.045 -5.095 1.00 18.69 307 LEU B CA 1
ATOM 5909 C C . LEU B 1 283 ? -21.639 30.106 -5.700 1.00 18.25 307 LEU B C 1
ATOM 5910 O O . LEU B 1 283 ? -20.455 30.120 -5.438 1.00 18.43 307 LEU B O 1
ATOM 5915 N N . SER B 1 284 ? -22.204 31.007 -6.482 1.00 16.38 308 SER B N 1
ATOM 5916 C CA . SER B 1 284 ? -21.436 32.155 -7.020 1.00 16.35 308 SER B CA 1
ATOM 5917 C C . SER B 1 284 ? -20.830 32.985 -5.910 1.00 16.47 308 SER B C 1
ATOM 5918 O O . SER B 1 284 ? -19.639 33.320 -5.950 1.00 17.36 308 SER B O 1
ATOM 5921 N N . LYS B 1 285 ? -21.625 33.297 -4.894 1.00 17.47 309 LYS B N 1
ATOM 5922 C CA A LYS B 1 285 ? -21.150 34.083 -3.768 0.50 18.23 309 LYS B CA 1
ATOM 5923 C CA B LYS B 1 285 ? -21.162 34.068 -3.736 0.50 17.62 309 LYS B CA 1
ATOM 5924 C C . LYS B 1 285 ? -20.096 33.316 -2.984 1.00 17.15 309 LYS B C 1
ATOM 5925 O O . LYS B 1 285 ? -19.143 33.896 -2.528 1.00 18.79 309 LYS B O 1
ATOM 5936 N N . GLU B 1 286 ? -20.256 31.977 -2.846 1.00 17.64 310 GLU B N 1
ATOM 5937 C CA A GLU B 1 286 ? -19.239 31.210 -2.152 0.50 15.72 310 GLU B CA 1
ATOM 5938 C CA B GLU B 1 286 ? -19.244 31.172 -2.166 0.50 16.55 310 GLU B CA 1
ATOM 5939 C C . GLU B 1 286 ? -17.881 31.374 -2.863 1.00 15.90 310 GLU B C 1
ATOM 5940 O O . GLU B 1 286 ? -16.826 31.530 -2.206 1.00 16.02 310 GLU B O 1
ATOM 5951 N N . CYS B 1 287 ? -17.892 31.356 -4.196 1.00 16.02 311 CYS B N 1
ATOM 5952 C CA . CYS B 1 287 ? -16.661 31.554 -4.940 1.00 15.03 311 CYS B CA 1
ATOM 5953 C C . CYS B 1 287 ? -16.096 32.970 -4.709 1.00 15.91 311 CYS B C 1
ATOM 5954 O O . CYS B 1 287 ? -14.885 33.134 -4.501 1.00 16.14 311 CYS B O 1
ATOM 5957 N N . LYS B 1 288 ? -16.941 33.983 -4.812 1.00 16.45 312 LYS B N 1
ATOM 5958 C CA A LYS B 1 288 ? -16.453 35.371 -4.665 0.50 16.40 312 LYS B CA 1
ATOM 5959 C CA B LYS B 1 288 ? -16.466 35.381 -4.631 0.50 17.59 312 LYS B CA 1
ATOM 5960 C C . LYS B 1 288 ? -15.906 35.614 -3.236 1.00 18.73 312 LYS B C 1
ATOM 5961 O O . LYS B 1 288 ? -14.894 36.287 -3.036 1.00 18.14 312 LYS B O 1
ATOM 5972 N N . ASP B 1 289 ? -16.598 35.104 -2.226 1.00 16.75 313 ASP B N 1
ATOM 5973 C CA . ASP B 1 289 ? -16.183 35.285 -0.863 1.00 17.97 313 ASP B CA 1
ATOM 5974 C C . ASP B 1 289 ? -14.815 34.641 -0.582 1.00 17.62 313 ASP B C 1
ATOM 5975 O O . ASP B 1 289 ? -13.982 35.201 0.122 1.00 17.48 313 ASP B O 1
ATOM 5980 N N . LEU B 1 290 ? -14.609 33.421 -1.070 1.00 16.25 314 LEU B N 1
ATOM 5981 C CA . LEU B 1 290 ? -13.328 32.751 -0.913 1.00 16.90 314 LEU B CA 1
ATOM 5982 C C . LEU B 1 290 ? -12.229 33.503 -1.677 1.00 15.28 314 LEU B C 1
ATOM 5983 O O . LEU B 1 290 ? -11.156 33.677 -1.155 1.00 15.81 314 LEU B O 1
ATOM 5988 N N . ALA B 1 291 ? -12.498 33.925 -2.919 1.00 16.66 315 ALA B N 1
ATOM 5989 C CA . ALA B 1 291 ? -11.533 34.724 -3.665 1.00 18.41 315 ALA B CA 1
ATOM 5990 C C . ALA B 1 291 ? -11.112 35.960 -2.870 1.00 15.04 315 ALA B C 1
ATOM 5991 O O . ALA B 1 291 ? -9.903 36.276 -2.799 1.00 15.42 315 ALA B O 1
ATOM 5993 N N . GLN B 1 292 ? -12.088 36.640 -2.278 1.00 17.67 316 GLN B N 1
ATOM 5994 C CA . GLN B 1 292 ? -11.788 37.845 -1.531 1.00 15.36 316 GLN B CA 1
ATOM 5995 C C . GLN B 1 292 ? -10.923 37.528 -0.296 1.00 15.88 316 GLN B C 1
ATOM 5996 O O . GLN B 1 292 ? -9.992 38.313 0.055 1.00 17.53 316 GLN B O 1
ATOM 6002 N N . GLU B 1 293 ? -11.233 36.421 0.393 1.00 16.42 317 GLU B N 1
ATOM 6003 C CA . GLU B 1 293 ? -10.510 36.050 1.582 1.00 15.73 317 GLU B CA 1
ATOM 6004 C C . GLU B 1 293 ? -9.047 35.821 1.229 1.00 1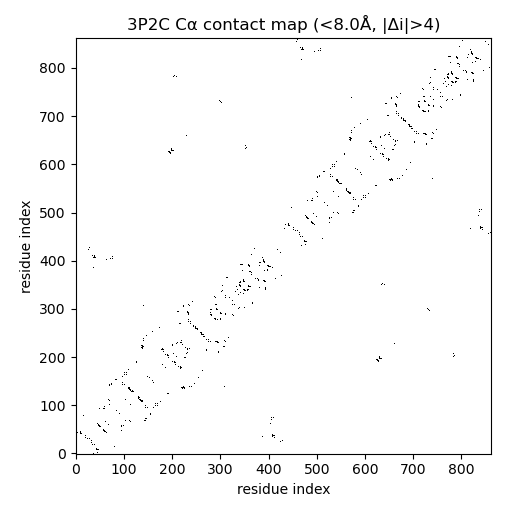5.26 317 GLU B C 1
ATOM 6005 O O . GLU B 1 293 ? -8.131 36.267 1.939 1.00 16.23 317 GLU B O 1
ATOM 6011 N N . VAL B 1 294 ? -8.835 35.065 0.148 1.00 15.10 318 VAL B N 1
ATOM 6012 C CA . VAL B 1 294 ? -7.466 34.741 -0.272 1.00 13.93 318 VAL B CA 1
ATOM 6013 C C . VAL B 1 294 ? -6.734 36.030 -0.688 1.00 14.85 318 VAL B C 1
ATOM 6014 O O . VAL B 1 294 ? -5.574 36.270 -0.286 1.00 15.18 318 VAL B O 1
ATOM 6018 N N . GLU B 1 295 ? -7.405 36.849 -1.485 1.00 15.60 319 GLU B N 1
ATOM 6019 C CA . GLU B 1 295 ? -6.792 38.151 -1.934 1.00 15.12 319 GLU B CA 1
ATOM 6020 C C . GLU B 1 295 ? -6.362 39.020 -0.763 1.00 17.35 319 GLU B C 1
ATOM 6021 O O . GLU B 1 295 ? -5.225 39.574 -0.773 1.00 18.14 319 GLU B O 1
ATOM 6027 N N . THR B 1 296 ? -7.236 39.180 0.236 1.00 17.31 320 THR B N 1
ATOM 6028 C CA . THR B 1 296 ? -6.943 39.974 1.400 1.00 15.53 320 THR B CA 1
ATOM 6029 C C . THR B 1 296 ? -5.722 39.397 2.151 1.00 15.34 320 THR B C 1
ATOM 6030 O O . THR B 1 296 ? -4.816 40.127 2.576 1.00 16.79 320 THR B O 1
ATOM 6034 N N . ALA B 1 297 ? -5.689 38.067 2.277 1.00 14.53 321 ALA B N 1
ATOM 6035 C CA . ALA B 1 297 ? -4.575 37.421 2.940 1.00 14.04 321 ALA B CA 1
ATOM 6036 C C . ALA B 1 297 ? -3.265 37.529 2.166 1.00 13.68 321 ALA B C 1
ATOM 6037 O O . ALA B 1 297 ? -2.192 37.677 2.749 1.00 15.72 321 ALA B O 1
ATOM 6039 N N . LEU B 1 298 ? -3.346 37.492 0.841 1.00 12.10 322 LEU B N 1
ATOM 6040 C CA . LEU B 1 298 ? -2.152 37.680 0.003 1.00 15.19 322 LEU B CA 1
ATOM 6041 C C . LEU B 1 298 ? -1.567 39.087 0.234 1.00 14.81 322 LEU B C 1
ATOM 6042 O O . LEU B 1 298 ? -0.355 39.253 0.348 1.00 15.87 322 LEU B O 1
ATOM 6047 N N . LYS B 1 299 ? -2.415 40.106 0.206 1.00 17.16 323 LYS B N 1
ATOM 6048 C CA . LYS B 1 299 ? -1.909 41.449 0.397 1.00 17.03 323 LYS B CA 1
ATOM 6049 C C . LYS B 1 299 ? -1.241 41.651 1.761 1.00 21.54 323 LYS B C 1
ATOM 6050 O O . LYS B 1 299 ? -0.307 42.440 1.915 1.00 21.26 323 LYS B O 1
ATOM 6056 N N . LYS B 1 300 ? -1.763 40.958 2.760 1.00 16.23 324 LYS B N 1
ATOM 6057 C CA . LYS B 1 300 ? -1.218 41.038 4.106 1.00 17.19 324 LYS B CA 1
ATOM 6058 C C . LYS B 1 300 ? 0.051 40.233 4.360 1.00 19.83 324 LYS B C 1
ATOM 6059 O O . LYS B 1 300 ? 0.938 40.642 5.109 1.00 20.04 324 LYS B O 1
ATOM 6065 N N . TYR B 1 301 ? 0.123 39.053 3.773 1.00 16.80 325 TYR B N 1
ATOM 6066 C CA . TYR B 1 301 ? 1.171 38.103 4.094 1.00 15.72 325 TYR B CA 1
ATOM 6067 C C . TYR B 1 301 ? 2.227 37.861 2.994 1.00 17.64 325 TYR B C 1
ATOM 6068 O O . TYR B 1 301 ? 3.335 37.418 3.302 1.00 19.06 325 TYR B O 1
ATOM 6077 N N . ALA B 1 302 ? 1.898 38.112 1.747 1.00 16.45 326 ALA B N 1
ATOM 6078 C CA . ALA B 1 302 ? 2.774 37.723 0.614 1.00 15.86 326 ALA B CA 1
ATOM 6079 C C . ALA B 1 302 ? 3.754 38.828 0.177 1.00 18.60 326 ALA B C 1
ATOM 6080 O O . ALA B 1 302 ? 4.540 38.600 -0.704 1.00 20.62 326 ALA B O 1
ATOM 6082 N N . VAL B 1 303 ? 3.649 40.030 0.734 1.00 18.66 327 VAL B N 1
ATOM 6083 C CA . VAL B 1 303 ? 4.507 41.131 0.334 1.00 19.20 327 VAL B CA 1
ATOM 6084 C C . VAL B 1 303 ? 5.667 41.256 1.317 1.00 20.13 327 VAL B C 1
ATOM 6085 O O . VAL B 1 303 ? 5.473 41.332 2.517 1.00 23.11 327 VAL B O 1
ATOM 6089 N N . TYR B 1 304 ? 6.858 41.282 0.752 1.00 20.10 328 TYR B N 1
ATOM 6090 C CA . TYR B 1 304 ? 8.124 41.351 1.479 1.00 19.64 328 TYR B CA 1
ATOM 6091 C C . TYR B 1 304 ? 8.898 42.599 1.133 1.00 21.28 328 TYR B C 1
ATOM 6092 O O . TYR B 1 304 ? 9.085 42.904 -0.050 1.00 20.91 328 TYR B O 1
ATOM 6101 N N . ASN B 1 305 ? 9.309 43.338 2.176 1.00 21.34 329 ASN B N 1
ATOM 6102 C CA A ASN B 1 305 ? 10.100 44.548 1.948 0.65 22.07 329 ASN B CA 1
ATOM 6103 C CA B ASN B 1 305 ? 10.091 44.554 2.014 0.35 21.85 329 ASN B CA 1
ATOM 6104 C C . ASN B 1 305 ? 11.543 44.159 1.748 1.00 21.11 329 ASN B C 1
ATOM 6105 O O . ASN B 1 305 ? 12.314 44.020 2.705 1.00 23.68 329 ASN B O 1
ATOM 6114 N N . HIS B 1 306 ? 11.912 43.952 0.491 1.00 20.15 330 HIS B N 1
ATOM 6115 C CA . HIS B 1 306 ? 13.258 43.502 0.152 1.00 20.66 330 HIS B CA 1
ATOM 6116 C C . HIS B 1 306 ? 14.232 44.680 0.267 1.00 25.54 330 HIS B C 1
ATOM 6117 O O . HIS B 1 306 ? 13.957 45.758 -0.268 1.00 25.90 330 HIS B O 1
ATOM 6124 N N . PRO B 1 307 ? 15.386 44.486 0.947 1.00 23.72 331 PRO B N 1
ATOM 6125 C CA . PRO B 1 307 ? 16.304 45.642 1.102 1.00 25.67 331 PRO B CA 1
ATOM 6126 C C . PRO B 1 307 ? 16.867 46.204 -0.206 1.00 27.90 331 PRO B C 1
ATOM 6127 O O . PRO B 1 307 ? 17.243 47.360 -0.262 1.00 29.76 331 PRO B O 1
ATOM 6131 N N . LYS B 1 308 ? 16.979 45.400 -1.244 1.00 23.76 332 LYS B N 1
ATOM 6132 C CA . LYS B 1 308 ? 17.522 45.876 -2.505 1.00 25.85 332 LYS B CA 1
ATOM 6133 C C . LYS B 1 308 ? 16.429 46.281 -3.499 1.00 27.21 332 LYS B C 1
ATOM 6134 O O . LYS B 1 308 ? 16.529 47.332 -4.137 1.00 27.99 332 LYS B O 1
ATOM 6140 N N . TYR B 1 309 ? 15.391 45.459 -3.613 1.00 24.68 333 TYR B N 1
ATOM 6141 C CA . TYR B 1 309 ? 14.383 45.625 -4.668 1.00 22.87 333 TYR B CA 1
ATOM 6142 C C . TYR B 1 309 ? 13.136 46.383 -4.250 1.00 23.68 333 TYR B C 1
ATOM 6143 O O . TYR B 1 309 ? 12.352 46.810 -5.104 1.00 25.46 333 TYR B O 1
ATOM 6152 N N . GLY B 1 310 ? 12.958 46.599 -2.955 1.00 23.59 334 GLY B N 1
ATOM 6153 C CA . GLY B 1 310 ? 11.727 47.245 -2.471 1.00 25.69 334 GLY B CA 1
ATOM 6154 C C . GLY B 1 310 ? 10.669 46.194 -2.224 1.00 23.71 334 GLY B C 1
ATOM 6155 O O . GLY B 1 310 ? 11.011 44.992 -2.084 1.00 22.75 334 GLY B O 1
ATOM 6156 N N . LYS B 1 311 ? 9.403 46.608 -2.136 1.00 22.66 335 LYS B N 1
ATOM 6157 C CA . LYS B 1 311 ? 8.325 45.631 -1.871 1.00 19.43 335 LYS B CA 1
ATOM 6158 C C . LYS B 1 311 ? 8.214 44.657 -3.063 1.00 20.16 335 LYS B C 1
ATOM 6159 O O . LYS B 1 311 ? 8.062 45.080 -4.204 1.00 21.58 335 LYS B O 1
ATOM 6165 N N . ILE B 1 312 ? 8.287 43.347 -2.769 1.00 20.34 336 ILE B N 1
ATOM 6166 C CA . ILE B 1 312 ? 8.178 42.281 -3.760 1.00 18.43 336 ILE B CA 1
ATOM 6167 C C . ILE B 1 312 ? 7.171 41.257 -3.246 1.00 16.94 336 ILE B C 1
ATOM 6168 O O . ILE B 1 312 ? 6.812 41.232 -2.035 1.00 17.98 336 ILE B O 1
ATOM 6173 N N . TYR B 1 313 ? 6.662 40.439 -4.168 1.00 17.37 337 TYR B N 1
ATOM 6174 C CA . TYR B 1 313 ? 5.881 39.297 -3.799 1.00 15.52 337 TYR B CA 1
ATOM 6175 C C . TYR B 1 313 ? 6.839 38.096 -3.516 1.00 15.24 337 TYR B C 1
ATOM 6176 O O . TYR B 1 313 ? 7.738 37.788 -4.297 1.00 15.64 337 TYR B O 1
ATOM 6185 N N . ALA B 1 314 ? 6.664 37.496 -2.348 1.00 16.38 338 ALA B N 1
ATOM 6186 C CA . ALA B 1 314 ? 7.319 36.214 -2.022 1.00 13.87 338 ALA B CA 1
ATOM 6187 C C . ALA B 1 314 ? 6.783 35.097 -2.896 1.00 14.54 338 ALA B C 1
ATOM 6188 O O . ALA B 1 314 ? 5.596 35.110 -3.284 1.00 15.31 338 ALA B O 1
ATOM 6190 N N . PHE B 1 315 ? 7.610 34.092 -3.170 1.00 14.29 339 PHE B N 1
ATOM 6191 C CA . PHE B 1 315 ? 7.153 32.926 -3.899 1.00 14.07 339 PHE B CA 1
ATOM 6192 C C . PHE B 1 315 ? 6.279 32.010 -3.036 1.00 12.13 339 PHE B C 1
ATOM 6193 O O . PHE B 1 315 ? 5.278 31.454 -3.526 1.00 12.81 339 PHE B O 1
ATOM 6201 N N . GLU B 1 316 ? 6.674 31.822 -1.776 1.00 12.66 340 GLU B N 1
ATOM 6202 C CA . GLU B 1 316 ? 5.895 31.098 -0.795 1.00 11.79 340 GLU B CA 1
ATOM 6203 C C . GLU B 1 316 ? 5.955 31.795 0.548 1.00 12.45 340 GLU B C 1
ATOM 6204 O O . GLU B 1 316 ? 6.952 32.454 0.877 1.00 14.28 340 GLU B O 1
ATOM 6210 N N . VAL B 1 317 ? 4.907 31.586 1.335 1.00 12.72 341 VAL B N 1
ATOM 6211 C CA . VAL B 1 317 ? 4.877 31.959 2.730 1.00 11.18 341 VAL B CA 1
ATOM 6212 C C . VAL B 1 317 ? 4.251 30.806 3.541 1.00 11.67 341 VAL B C 1
ATOM 6213 O O . VAL B 1 317 ? 3.631 29.897 2.978 1.00 13.46 341 VAL B O 1
ATOM 6217 N N . ASP B 1 318 ? 4.387 30.861 4.879 1.00 13.53 342 ASP B N 1
ATOM 6218 C CA . ASP B 1 318 ? 3.756 29.885 5.759 1.00 13.39 342 ASP B CA 1
ATOM 6219 C C . ASP B 1 318 ? 2.719 30.459 6.709 1.00 14.32 342 ASP B C 1
ATOM 6220 O O . ASP B 1 318 ? 2.116 29.684 7.449 1.00 13.07 342 ASP B O 1
ATOM 6225 N N . GLY B 1 319 ? 2.532 31.785 6.725 1.00 13.00 343 GLY B N 1
ATOM 6226 C CA . GLY B 1 319 ? 1.594 32.410 7.668 1.00 16.30 343 GLY B CA 1
ATOM 6227 C C . GLY B 1 319 ? 2.154 32.668 9.048 1.00 14.36 343 GLY B C 1
ATOM 6228 O O . GLY B 1 319 ? 1.552 33.417 9.825 1.00 17.86 343 GLY B O 1
ATOM 6229 N N . PHE B 1 320 ? 3.332 32.121 9.346 1.00 13.59 344 PHE B N 1
ATOM 6230 C CA . PHE B 1 320 ? 4.028 32.350 10.613 1.00 15.90 344 PHE B CA 1
ATOM 6231 C C . PHE B 1 320 ? 4.919 33.586 10.554 1.00 15.14 344 PHE B C 1
ATOM 6232 O O . PHE B 1 320 ? 5.406 34.037 11.589 1.00 16.56 344 PHE B O 1
ATOM 6240 N N . GLY B 1 321 ? 5.231 33.991 9.343 1.00 15.24 345 GLY B N 1
ATOM 6241 C CA . GLY B 1 321 ? 6.203 35.069 9.080 1.00 16.02 345 GLY B CA 1
ATOM 6242 C C . GLY B 1 321 ? 7.406 34.689 8.250 1.00 15.67 345 GLY B C 1
ATOM 6243 O O . GLY B 1 321 ? 8.299 35.529 7.983 1.00 17.64 345 GLY B O 1
ATOM 6244 N N . ASN B 1 322 ? 7.455 33.436 7.822 1.00 14.89 346 ASN B N 1
ATOM 6245 C CA . ASN B 1 322 ? 8.441 33.049 6.862 1.00 14.43 346 ASN B CA 1
ATOM 6246 C C . ASN B 1 322 ? 8.043 33.398 5.440 1.00 15.00 346 ASN B C 1
ATOM 6247 O O . ASN B 1 322 ? 6.863 33.355 5.047 1.00 15.50 346 ASN B O 1
ATOM 6252 N N . HIS B 1 323 ? 9.075 33.662 4.661 1.00 14.24 347 HIS B N 1
ATOM 6253 C CA . HIS B 1 323 ? 8.968 33.901 3.211 1.00 11.76 347 HIS B CA 1
ATOM 6254 C C . HIS B 1 323 ? 10.040 33.160 2.480 1.00 14.40 347 HIS B C 1
ATOM 6255 O O . HIS B 1 323 ? 11.149 32.959 3.049 1.00 15.45 347 HIS B O 1
ATOM 6262 N N . HIS B 1 324 ? 9.730 32.727 1.254 1.00 14.75 348 HIS B N 1
ATOM 6263 C CA . HIS B 1 324 ? 10.692 32.104 0.350 1.00 13.17 348 HIS B CA 1
ATOM 6264 C C . HIS B 1 324 ? 10.806 32.996 -0.873 1.00 14.29 348 HIS B C 1
ATOM 6265 O O . HIS B 1 324 ? 9.852 33.110 -1.626 1.00 15.91 348 HIS B O 1
ATOM 6272 N N . LEU B 1 325 ? 11.966 33.651 -1.022 1.00 14.02 349 LEU B N 1
ATOM 6273 C CA . LEU B 1 325 ? 12.258 34.605 -2.074 1.00 15.25 349 LEU B CA 1
ATOM 6274 C C . LEU B 1 325 ? 13.051 33.901 -3.159 1.00 13.10 349 LEU B C 1
ATOM 6275 O O . LEU B 1 325 ? 14.239 33.619 -3.026 1.00 15.65 349 LEU B O 1
ATOM 6288 N N . ASP B 1 327 ? 12.003 32.345 -7.632 1.00 13.85 351 ASP B N 1
ATOM 6289 C CA . ASP B 1 327 ? 10.917 32.038 -8.565 1.00 14.95 351 ASP B CA 1
ATOM 6290 C C . ASP B 1 327 ? 11.317 30.737 -9.247 1.00 13.66 351 ASP B C 1
ATOM 6291 O O . ASP B 1 327 ? 12.534 30.421 -9.320 1.00 15.03 351 ASP B O 1
ATOM 6296 N N . ASP B 1 328 ? 10.301 29.986 -9.703 1.00 15.23 352 ASP B N 1
ATOM 6297 C CA . ASP B 1 328 ? 10.443 28.819 -10.547 1.00 16.06 352 ASP B CA 1
ATOM 6298 C C . ASP B 1 328 ? 9.813 29.098 -11.914 1.00 14.44 352 ASP B C 1
ATOM 6299 O O . ASP B 1 328 ? 8.851 29.861 -12.034 1.00 15.93 352 ASP B O 1
ATOM 6304 N N . ALA B 1 329 ? 10.392 28.520 -12.978 1.00 15.07 353 ALA B N 1
ATOM 6305 C CA . ALA B 1 329 ? 9.942 28.810 -14.330 1.00 16.61 353 ALA B CA 1
ATOM 6306 C C . ALA B 1 329 ? 8.499 28.432 -14.598 1.00 15.86 353 ALA B C 1
ATOM 6307 O O . ALA B 1 329 ? 7.861 29.021 -15.489 1.00 15.97 353 ALA B O 1
ATOM 6309 N N . ASN B 1 330 ? 7.979 27.419 -13.923 1.00 16.28 354 ASN B N 1
ATOM 6310 C CA . ASN B 1 330 ? 6.638 26.907 -14.242 1.00 15.19 354 ASN B CA 1
ATOM 6311 C C . ASN B 1 330 ? 5.531 27.923 -13.928 1.00 16.87 354 ASN B C 1
ATOM 6312 O O . ASN B 1 330 ? 5.531 28.508 -12.878 1.00 15.50 354 ASN B O 1
ATOM 6317 N N . VAL B 1 331 ? 4.573 28.073 -14.844 1.00 15.53 355 VAL B N 1
ATOM 6318 C CA . VAL B 1 331 ? 3.450 28.949 -14.706 1.00 13.60 355 VAL B CA 1
ATOM 6319 C C . VAL B 1 331 ? 2.291 28.174 -14.041 1.00 14.98 355 VAL B C 1
ATOM 6320 O O . VAL B 1 331 ? 1.899 27.131 -14.547 1.00 15.74 355 VAL B O 1
ATOM 6324 N N . PRO B 1 332 ? 1.722 28.712 -12.953 1.00 15.24 356 PRO B N 1
ATOM 6325 C CA . PRO B 1 332 ? 1.910 30.050 -12.385 1.00 14.40 356 PRO B CA 1
ATOM 6326 C C . PRO B 1 332 ? 3.248 30.191 -11.637 1.00 13.77 356 PRO B C 1
ATOM 6327 O O . PRO B 1 332 ? 3.564 29.460 -10.688 1.00 15.23 356 PRO B O 1
ATOM 6331 N N . SER B 1 333 ? 3.942 31.250 -12.038 1.00 14.05 357 SER B N 1
ATOM 6332 C CA . SER B 1 333 ? 5.165 31.753 -11.391 1.00 13.35 357 SER B CA 1
ATOM 6333 C C . SER B 1 333 ? 4.968 33.211 -11.023 1.00 14.30 357 SER B C 1
ATOM 6334 O O . SER B 1 333 ? 4.025 33.866 -11.494 1.00 16.32 357 SER B O 1
ATOM 6337 N N . LEU B 1 334 ? 5.866 33.772 -10.211 1.00 14.51 358 LEU B N 1
ATOM 6338 C CA . LEU B 1 334 ? 5.803 35.240 -9.977 1.00 16.25 358 LEU B CA 1
ATOM 6339 C C . LEU B 1 334 ? 5.931 36.028 -11.286 1.00 16.83 358 LEU B C 1
ATOM 6340 O O . LEU B 1 334 ? 5.119 36.932 -11.547 1.00 14.07 358 LEU B O 1
ATOM 6345 N N . LEU B 1 335 ? 6.905 35.665 -12.121 1.00 14.54 359 LEU B N 1
ATOM 6346 C CA . LEU B 1 335 ? 7.139 36.367 -13.369 1.00 16.55 359 LEU B CA 1
ATOM 6347 C C . LEU B 1 335 ? 5.903 36.422 -14.230 1.00 17.73 359 LEU B C 1
ATOM 6348 O O . LEU B 1 335 ? 5.614 37.452 -14.855 1.00 16.35 359 LEU B O 1
ATOM 6353 N N . ALA B 1 336 ? 5.160 35.306 -14.303 1.00 15.79 360 ALA B N 1
ATOM 6354 C CA . ALA B 1 336 ? 4.075 35.156 -15.265 1.00 16.94 360 ALA B CA 1
ATOM 6355 C C . ALA B 1 336 ? 2.728 35.659 -14.747 1.00 17.96 360 ALA B C 1
ATOM 6356 O O . ALA B 1 336 ? 1.770 35.574 -15.487 1.00 18.79 360 ALA B O 1
ATOM 6366 N N . PRO B 1 338 ? 1.172 38.582 -14.587 1.00 16.90 362 PRO B N 1
ATOM 6367 C CA . PRO B 1 338 ? 0.391 39.386 -15.550 1.00 17.95 362 PRO B CA 1
ATOM 6368 C C . PRO B 1 338 ? -0.023 38.632 -16.819 1.00 17.34 362 PRO B C 1
ATOM 6369 O O . PRO B 1 338 ? -1.049 38.941 -17.431 1.00 19.52 362 PRO B O 1
ATOM 6373 N N . TYR B 1 339 ? 0.719 37.581 -17.163 1.00 17.44 363 TYR B N 1
ATOM 6374 C CA . TYR B 1 339 ? 0.341 36.746 -18.313 1.00 17.04 363 TYR B CA 1
ATOM 6375 C C . TYR B 1 339 ? -1.002 36.050 -18.064 1.00 18.02 363 TYR B C 1
ATOM 6376 O O . TYR B 1 339 ? -1.910 36.065 -18.927 1.00 17.37 363 TYR B O 1
ATOM 6385 N N . LEU B 1 340 ? -1.137 35.413 -16.903 1.00 17.59 364 LEU B N 1
ATOM 6386 C CA . LEU B 1 340 ? -2.407 34.786 -16.533 1.00 17.20 364 LEU B CA 1
ATOM 6387 C C . LEU B 1 340 ? -3.518 35.809 -16.202 1.00 18.91 364 LEU B C 1
ATOM 6388 O O . LEU B 1 340 ? -4.719 35.463 -16.110 1.00 17.32 364 LEU B O 1
ATOM 6393 N N . GLY B 1 341 ? -3.121 37.038 -15.931 1.00 18.37 365 GLY B N 1
ATOM 6394 C CA . GLY B 1 341 ? -4.038 38.108 -15.613 1.00 19.50 365 GLY B CA 1
ATOM 6395 C C . GLY B 1 341 ? -4.313 38.231 -14.122 1.00 19.88 365 GLY B C 1
ATOM 6396 O O . GLY B 1 341 ? -5.324 38.778 -13.687 1.00 19.37 365 GLY B O 1
ATOM 6397 N N . ASP B 1 342 ? -3.407 37.736 -13.301 1.00 18.22 366 ASP B N 1
ATOM 6398 C CA . ASP B 1 342 ? -3.641 37.729 -11.856 1.00 17.15 366 ASP B CA 1
ATOM 6399 C C . ASP B 1 342 ? -3.197 38.975 -11.084 1.00 17.26 366 ASP B C 1
ATOM 6400 O O . ASP B 1 342 ? -3.648 39.198 -9.950 1.00 21.22 366 ASP B O 1
ATOM 6405 N N . VAL B 1 343 ? -2.243 39.709 -11.660 1.00 19.00 367 VAL B N 1
ATOM 6406 C CA . VAL B 1 343 ? -1.895 41.067 -11.237 1.00 21.62 367 VAL B CA 1
ATOM 6407 C C . VAL B 1 343 ? -1.672 41.903 -12.491 1.00 22.75 367 VAL B C 1
ATOM 6408 O O . VAL B 1 343 ? -1.391 41.375 -13.567 1.00 21.93 367 VAL B O 1
ATOM 6412 N N . ASN B 1 344 ? -1.789 43.216 -12.336 1.00 23.91 368 ASN B N 1
ATOM 6413 C CA . ASN B 1 344 ? -1.539 44.124 -13.429 1.00 25.87 368 ASN B CA 1
ATOM 6414 C C . ASN B 1 344 ? -0.025 44.191 -13.707 1.00 23.34 368 ASN B C 1
ATOM 6415 O O . ASN B 1 344 ? 0.781 44.256 -12.786 1.00 23.52 368 ASN B O 1
ATOM 6420 N N . VAL B 1 345 ? 0.354 44.235 -14.987 1.00 23.20 369 VAL B N 1
ATOM 6421 C CA . VAL B 1 345 ? 1.756 44.262 -15.350 1.00 21.21 369 VAL B CA 1
ATOM 6422 C C . VAL B 1 345 ? 2.407 45.531 -14.739 1.00 24.37 369 VAL B C 1
ATOM 6423 O O . VAL B 1 345 ? 3.595 45.551 -14.463 1.00 25.96 369 VAL B O 1
ATOM 6427 N N . ASN B 1 346 ? 1.618 46.575 -14.479 1.00 26.70 370 ASN B N 1
ATOM 6428 C CA . ASN B 1 346 ? 2.202 47.776 -13.879 1.00 28.81 370 ASN B CA 1
ATOM 6429 C C . ASN B 1 346 ? 2.006 47.960 -12.360 1.00 27.35 370 ASN B C 1
ATOM 6430 O O . ASN B 1 346 ? 2.278 49.020 -11.795 1.00 25.80 370 ASN B O 1
ATOM 6435 N N . ASP B 1 347 ? 1.566 46.910 -11.703 1.00 24.04 371 ASP B N 1
ATOM 6436 C CA . ASP B 1 347 ? 1.558 46.841 -10.243 1.00 24.42 371 ASP B CA 1
ATOM 6437 C C . ASP B 1 347 ? 3.011 47.088 -9.825 1.00 23.73 371 ASP B C 1
ATOM 6438 O O . ASP B 1 347 ? 3.921 46.379 -10.295 1.00 20.98 371 ASP B O 1
ATOM 6443 N N . PRO B 1 348 ? 3.250 48.136 -8.991 1.00 22.72 372 PRO B N 1
ATOM 6444 C CA A PRO B 1 348 ? 4.632 48.449 -8.687 0.60 25.00 372 PRO B CA 1
ATOM 6445 C CA B PRO B 1 348 ? 4.622 48.472 -8.647 0.40 24.25 372 PRO B CA 1
ATOM 6446 C C . PRO B 1 348 ? 5.361 47.327 -7.950 1.00 22.61 372 PRO B C 1
ATOM 6447 O O . PRO B 1 348 ? 6.574 47.182 -8.134 1.00 20.40 372 PRO B O 1
ATOM 6454 N N . ILE B 1 349 ? 4.612 46.557 -7.148 1.00 22.48 373 ILE B N 1
ATOM 6455 C CA . ILE B 1 349 ? 5.145 45.387 -6.419 1.00 20.01 373 ILE B CA 1
ATOM 6456 C C . ILE B 1 349 ? 5.556 44.291 -7.428 1.00 20.72 373 ILE B C 1
ATOM 6457 O O . ILE B 1 349 ? 6.639 43.684 -7.317 1.00 19.00 373 ILE B O 1
ATOM 6462 N N . TYR B 1 350 ? 4.742 44.112 -8.466 1.00 22.22 374 TYR B N 1
ATOM 6463 C CA . TYR B 1 350 ? 5.104 43.179 -9.521 1.00 21.74 374 TYR B CA 1
ATOM 6464 C C . TYR B 1 350 ? 6.384 43.618 -10.254 1.00 21.66 374 TYR B C 1
ATOM 6465 O O . TYR B 1 350 ? 7.260 42.793 -10.538 1.00 20.89 374 TYR B O 1
ATOM 6474 N N . GLN B 1 351 ? 6.505 44.898 -10.573 1.00 22.94 375 GLN B N 1
ATOM 6475 C CA . GLN B 1 351 ? 7.664 45.367 -11.314 1.00 22.65 375 GLN B CA 1
ATOM 6476 C C . GLN B 1 351 ? 8.943 45.183 -10.474 1.00 20.67 375 GLN B C 1
ATOM 6477 O O . GLN B 1 351 ? 9.982 44.784 -11.004 1.00 21.19 375 GLN B O 1
ATOM 6483 N N . ASN B 1 352 ? 8.846 45.406 -9.168 1.00 18.16 376 ASN B N 1
ATOM 6484 C CA . ASN B 1 352 ? 9.987 45.135 -8.298 1.00 20.92 376 ASN B CA 1
ATOM 6485 C C . ASN B 1 352 ? 10.325 43.668 -8.294 1.00 19.75 376 ASN B C 1
ATOM 6486 O O . ASN B 1 352 ? 11.507 43.286 -8.344 1.00 20.28 376 ASN B O 1
ATOM 6491 N N . THR B 1 353 ? 9.282 42.837 -8.170 1.00 20.12 377 THR B N 1
ATOM 6492 C CA . THR B 1 353 ? 9.414 41.385 -8.212 1.00 18.06 377 THR B CA 1
ATOM 6493 C C . THR B 1 353 ? 10.073 40.877 -9.504 1.00 21.40 377 THR B C 1
ATOM 6494 O O . THR B 1 353 ? 10.943 39.988 -9.488 1.00 18.80 377 THR B O 1
ATOM 6498 N N . ARG B 1 354 ? 9.684 41.460 -10.624 1.00 20.52 378 ARG B N 1
ATOM 6499 C CA A ARG B 1 354 ? 10.264 41.102 -11.924 0.60 19.60 378 ARG B CA 1
ATOM 6500 C CA B ARG B 1 354 ? 10.253 41.133 -11.932 0.40 19.84 378 ARG B CA 1
ATOM 6501 C C . ARG B 1 354 ? 11.767 41.345 -11.959 1.00 19.90 378 ARG B C 1
ATOM 6502 O O . ARG B 1 354 ? 12.517 40.536 -12.524 1.00 22.10 378 ARG B O 1
ATOM 6517 N N . ARG B 1 355 ? 12.215 42.458 -11.382 1.00 20.33 379 ARG B N 1
ATOM 6518 C CA . ARG B 1 355 ? 13.662 42.772 -11.332 1.00 20.67 379 ARG B CA 1
ATOM 6519 C C . ARG B 1 355 ? 14.347 41.730 -10.452 1.00 21.58 379 ARG B C 1
ATOM 6520 O O . ARG B 1 355 ? 15.438 41.251 -10.796 1.00 21.51 379 ARG B O 1
ATOM 6528 N N . PHE B 1 356 ? 13.714 41.412 -9.321 1.00 19.87 380 PHE B N 1
ATOM 6529 C CA . PHE B 1 356 ? 14.246 40.417 -8.399 1.00 18.42 380 PHE B CA 1
ATOM 6530 C C . PHE B 1 356 ? 14.400 39.020 -9.030 1.00 18.29 380 PHE B C 1
ATOM 6531 O O . PHE B 1 356 ? 15.459 38.421 -8.904 1.00 18.27 380 PHE B O 1
ATOM 6539 N N . VAL B 1 357 ? 13.340 38.488 -9.668 1.00 17.33 381 VAL B N 1
ATOM 6540 C CA . VAL B 1 357 ? 13.341 37.086 -10.063 1.00 18.83 381 VAL B CA 1
ATOM 6541 C C . VAL B 1 357 ? 14.321 36.853 -11.193 1.00 18.80 381 VAL B C 1
ATOM 6542 O O . VAL B 1 357 ? 14.925 35.780 -11.309 1.00 19.26 381 VAL B O 1
ATOM 6546 N N . TRP B 1 358 ? 14.500 37.889 -12.005 1.00 20.81 382 TRP B N 1
ATOM 6547 C CA . TRP B 1 358 ? 15.422 37.852 -13.129 1.00 20.78 382 TRP B CA 1
ATOM 6548 C C . TRP B 1 358 ? 16.811 38.413 -12.740 1.00 21.91 382 TRP B C 1
ATOM 6549 O O . TRP B 1 358 ? 17.340 39.313 -13.376 1.00 22.50 382 TRP B O 1
ATOM 6560 N N . SER B 1 359 ? 17.392 37.838 -11.687 1.00 20.39 383 SER B N 1
ATOM 6561 C CA . SER B 1 359 ? 18.652 38.324 -11.130 1.00 21.74 383 SER B CA 1
ATOM 6562 C C . SER B 1 359 ? 19.321 37.236 -10.315 1.00 21.74 383 SER B C 1
ATOM 6563 O O . SER B 1 359 ? 18.659 36.261 -9.905 1.00 19.32 383 SER B O 1
ATOM 6566 N N . GLU B 1 360 ? 20.615 37.450 -10.052 1.00 22.57 384 GLU B N 1
ATOM 6567 C CA . GLU B 1 360 ? 21.373 36.481 -9.269 1.00 24.20 384 GLU B CA 1
ATOM 6568 C C . GLU B 1 360 ? 21.050 36.543 -7.765 1.00 22.91 384 GLU B C 1
ATOM 6569 O O . GLU B 1 360 ? 21.638 35.811 -6.964 1.00 22.89 384 GLU B O 1
ATOM 6575 N N . ASP B 1 361 ? 20.096 37.370 -7.391 1.00 21.93 385 ASP B N 1
ATOM 6576 C CA . ASP B 1 361 ? 19.533 37.286 -6.037 1.00 20.84 385 ASP B CA 1
ATOM 6577 C C . ASP B 1 361 ? 18.480 36.193 -5.878 1.00 19.01 385 ASP B C 1
ATOM 6578 O O . ASP B 1 361 ? 18.119 35.829 -4.773 1.00 19.16 385 ASP B O 1
ATOM 6583 N N . ASN B 1 362 ? 17.964 35.710 -6.997 1.00 19.06 386 ASN B N 1
ATOM 6584 C CA . ASN B 1 362 ? 17.069 34.574 -7.023 1.00 18.14 386 ASN B CA 1
ATOM 6585 C C . ASN B 1 362 ? 17.928 33.287 -7.096 1.00 16.78 386 ASN B C 1
ATOM 6586 O O . ASN B 1 362 ? 18.665 33.091 -8.093 1.00 18.02 386 ASN B O 1
ATOM 6591 N N . PRO B 1 363 ? 17.823 32.408 -6.084 1.00 16.49 387 PRO B N 1
ATOM 6592 C CA . PRO B 1 363 ? 18.623 31.155 -6.123 1.00 18.40 387 PRO B CA 1
ATOM 6593 C C . PRO B 1 363 ? 18.467 30.259 -7.382 1.00 17.84 387 PRO B C 1
ATOM 6594 O O . PRO B 1 363 ? 19.377 29.473 -7.739 1.00 19.31 387 PRO B O 1
ATOM 6598 N N . TYR B 1 364 ? 17.364 30.424 -8.093 1.00 16.37 388 TYR B N 1
ATOM 6599 C CA . TYR B 1 364 ? 17.031 29.585 -9.245 1.00 17.13 388 TYR B CA 1
ATOM 6600 C C . TYR B 1 364 ? 17.059 30.333 -10.585 1.00 20.44 388 TYR B C 1
ATOM 6601 O O . TYR B 1 364 ? 16.575 29.872 -11.602 1.00 19.15 388 TYR B O 1
ATOM 6610 N N . PHE B 1 365 ? 17.727 31.479 -10.571 1.00 19.94 389 PHE B N 1
ATOM 6611 C CA . PHE B 1 365 ? 18.121 32.168 -11.788 1.00 20.38 389 PHE B CA 1
ATOM 6612 C C . PHE B 1 365 ? 19.557 31.790 -12.180 1.00 22.00 389 PHE B C 1
ATOM 6613 O O . PHE B 1 365 ? 20.464 31.881 -11.362 1.00 21.57 389 PHE B O 1
ATOM 6621 N N . PHE B 1 366 ? 19.744 31.360 -13.438 1.00 21.43 390 PHE B N 1
ATOM 6622 C CA . PHE B 1 366 ? 21.040 30.947 -13.963 1.00 21.48 390 PHE B CA 1
ATOM 6623 C C . PHE B 1 366 ? 21.420 31.759 -15.199 1.00 21.92 390 PHE B C 1
ATOM 6624 O O . PHE B 1 366 ? 20.569 32.121 -16.029 1.00 22.81 390 PHE B O 1
ATOM 6632 N N . LYS B 1 367 ? 22.713 32.057 -15.312 1.00 24.96 391 LYS B N 1
ATOM 6633 C CA . LYS B 1 367 ? 23.216 32.858 -16.427 1.00 27.12 391 LYS B CA 1
ATOM 6634 C C . LYS B 1 367 ? 24.506 32.257 -16.879 1.00 29.45 391 LYS B C 1
ATOM 6635 O O . LYS B 1 367 ? 25.403 32.034 -16.052 1.00 26.91 391 LYS B O 1
ATOM 6641 N N . GLY B 1 368 ? 24.612 31.979 -18.172 1.00 28.01 392 GLY B N 1
ATOM 6642 C CA . GLY B 1 368 ? 25.829 31.381 -18.723 1.00 30.23 392 GLY B CA 1
ATOM 6643 C C . GLY B 1 368 ? 26.144 31.793 -20.149 1.00 31.27 392 GLY B C 1
ATOM 6644 O O . GLY B 1 368 ? 25.619 32.780 -20.664 1.00 30.91 392 GLY B O 1
ATOM 6645 N N . LYS B 1 369 ? 26.968 30.978 -20.782 1.00 31.00 393 LYS B N 1
ATOM 6646 C CA . LYS B 1 369 ? 27.494 31.266 -22.115 1.00 34.67 393 LYS B CA 1
ATOM 6647 C C . LYS B 1 369 ? 26.418 31.275 -23.203 1.00 33.73 393 LYS B C 1
ATOM 6648 O O . LYS B 1 369 ? 26.523 32.039 -24.145 1.00 36.33 393 LYS B O 1
ATOM 6651 N N . ALA B 1 370 ? 25.395 30.425 -23.072 1.00 30.81 394 ALA B N 1
ATOM 6652 C CA . ALA B 1 370 ? 24.375 30.238 -24.097 1.00 33.22 394 ALA B CA 1
ATOM 6653 C C . ALA B 1 370 ? 23.101 31.056 -23.829 1.00 33.78 394 ALA B C 1
ATOM 6654 O O . ALA B 1 370 ? 22.305 31.306 -24.734 1.00 32.83 394 ALA B O 1
ATOM 6656 N N . GLY B 1 371 ? 22.868 31.449 -22.586 1.00 33.27 395 GLY B N 1
ATOM 6657 C CA . GLY B 1 371 ? 21.658 32.217 -22.279 1.00 31.44 395 GLY B CA 1
ATOM 6658 C C . GLY B 1 371 ? 21.502 32.344 -20.774 1.00 28.73 395 GLY B C 1
ATOM 6659 O O . GLY B 1 371 ? 22.447 32.073 -20.027 1.00 28.95 395 GLY B O 1
ATOM 6660 N N . GLU B 1 372 ? 20.339 32.832 -20.365 1.00 26.65 396 GLU B N 1
ATOM 6661 C CA . GLU B 1 372 ? 20.010 33.039 -18.950 1.00 24.77 396 GLU B CA 1
ATOM 6662 C C . GLU B 1 372 ? 18.520 32.863 -18.785 1.00 24.71 396 GLU B C 1
ATOM 6663 O O . GLU B 1 372 ? 17.751 32.968 -19.754 1.00 24.68 396 GLU B O 1
ATOM 6669 N N . GLY B 1 373 ? 18.133 32.636 -17.545 1.00 23.01 397 GLY B N 1
ATOM 6670 C CA . GLY B 1 373 ? 16.738 32.599 -17.190 1.00 21.45 397 GLY B CA 1
ATOM 6671 C C . GLY B 1 373 ? 16.523 31.819 -15.925 1.00 20.44 397 GLY B C 1
ATOM 6672 O O . GLY B 1 373 ? 17.461 31.534 -15.194 1.00 19.77 397 GLY B O 1
ATOM 6673 N N . ILE B 1 374 ? 15.272 31.480 -15.680 1.00 18.95 398 ILE B N 1
ATOM 6674 C CA . ILE B 1 374 ? 14.872 30.869 -14.410 1.00 17.62 398 ILE B CA 1
ATOM 6675 C C . ILE B 1 374 ? 14.644 29.375 -14.652 1.00 19.13 398 ILE B C 1
ATOM 6676 O O . ILE B 1 374 ? 14.110 28.974 -15.703 1.00 18.82 398 ILE B O 1
ATOM 6681 N N . GLY B 1 375 ? 15.080 28.567 -13.691 1.00 17.69 399 GLY B N 1
ATOM 6682 C CA . GLY B 1 375 ? 14.784 27.163 -13.699 1.00 17.45 399 GLY B CA 1
ATOM 6683 C C . GLY B 1 375 ? 14.091 26.816 -12.425 1.00 17.00 399 GLY B C 1
ATOM 6684 O O . GLY B 1 375 ? 12.995 27.362 -12.120 1.00 17.64 399 GLY B O 1
ATOM 6685 N N . GLY B 1 376 ? 14.766 25.998 -11.632 1.00 17.04 400 GLY B N 1
ATOM 6686 C CA . GLY B 1 376 ? 14.228 25.587 -10.340 1.00 15.55 400 GLY B CA 1
ATOM 6687 C C . GLY B 1 376 ? 14.830 24.262 -9.892 1.00 15.43 400 GLY B C 1
ATOM 6688 O O . GLY B 1 376 ? 15.720 23.736 -10.551 1.00 17.30 400 GLY B O 1
ATOM 6689 N N . PRO B 1 377 ? 14.340 23.726 -8.765 1.00 1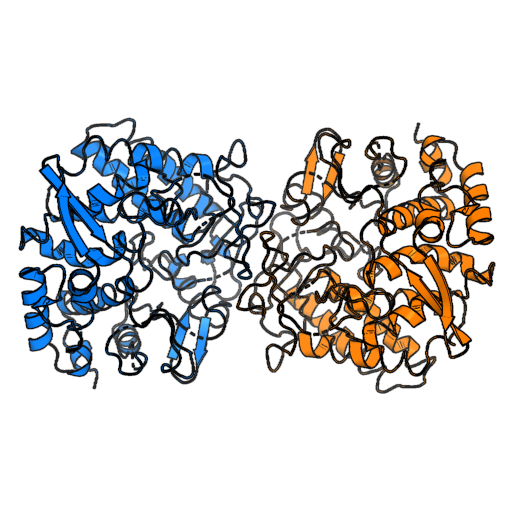5.64 401 PRO B N 1
ATOM 6690 C CA . PRO B 1 377 ? 14.940 22.483 -8.270 1.00 16.24 401 PRO B CA 1
ATOM 6691 C C . PRO B 1 377 ? 14.486 21.229 -8.988 1.00 15.15 401 PRO B C 1
ATOM 6692 O O . PRO B 1 377 ? 15.033 20.167 -8.767 1.00 17.09 401 PRO B O 1
ATOM 6696 N N . HIS B 1 378 ? 13.529 21.326 -9.891 1.00 17.26 402 HIS B N 1
ATOM 6697 C CA . HIS B 1 378 ? 13.066 20.110 -10.586 1.00 16.62 402 HIS B CA 1
ATOM 6698 C C . HIS B 1 378 ? 14.161 19.348 -11.333 1.00 18.64 402 HIS B C 1
ATOM 6699 O O . HIS B 1 378 ? 14.337 18.109 -11.174 1.00 17.33 402 HIS B O 1
ATOM 6706 N N . ILE B 1 379 ? 14.890 20.097 -12.162 1.00 17.07 403 ILE B N 1
ATOM 6707 C CA . ILE B 1 379 ? 16.035 19.630 -12.938 1.00 18.10 403 ILE B CA 1
ATOM 6708 C C . ILE B 1 379 ? 17.353 20.066 -12.286 1.00 19.46 403 ILE B C 1
ATOM 6709 O O . ILE B 1 379 ? 18.399 19.498 -12.530 1.00 21.30 403 ILE B O 1
ATOM 6714 N N . GLY B 1 380 ? 17.303 21.107 -11.444 1.00 17.37 404 GLY B N 1
ATOM 6715 C CA . GLY B 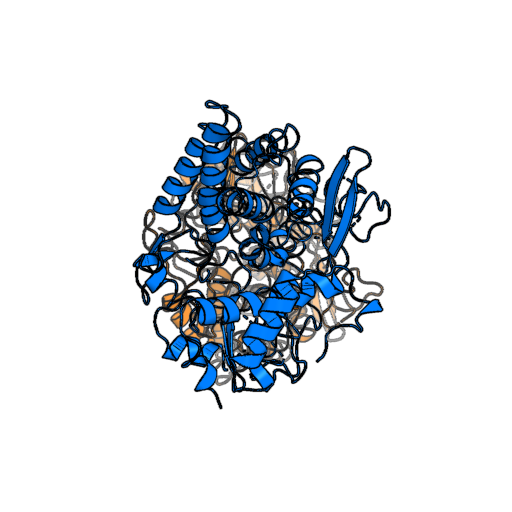1 380 ? 18.480 21.465 -10.682 1.00 17.79 404 GLY B CA 1
ATOM 6716 C C . GLY B 1 380 ? 19.375 22.549 -11.257 1.00 17.21 404 GLY B C 1
ATOM 6717 O O . GLY B 1 380 ? 18.989 23.350 -12.087 1.00 16.83 404 GLY B O 1
ATOM 6718 N N . TYR B 1 381 ? 20.592 22.592 -10.760 1.00 16.70 405 TYR B N 1
ATOM 6719 C CA . TYR B 1 381 ? 21.455 23.710 -11.010 1.00 17.47 405 TYR B CA 1
ATOM 6720 C C . TYR B 1 381 ? 21.755 23.912 -12.505 1.00 20.53 405 TYR B C 1
ATOM 6721 O O . TYR B 1 381 ? 21.977 22.965 -13.248 1.00 19.38 405 TYR B O 1
ATOM 6730 N N . ASP B 1 382 ? 21.785 25.187 -12.896 1.00 19.76 406 ASP B N 1
ATOM 6731 C CA . ASP B 1 382 ? 22.310 25.641 -14.186 1.00 20.66 406 ASP B CA 1
ATOM 6732 C C . ASP B 1 382 ? 21.430 25.324 -15.415 1.00 20.55 406 ASP B C 1
ATOM 6733 O O . ASP B 1 382 ? 21.881 25.509 -16.552 1.00 24.82 406 ASP B O 1
ATOM 6746 N N . VAL B 1 384 ? 18.217 26.143 -17.427 1.00 20.33 408 VAL B N 1
ATOM 6747 C CA . VAL B 1 384 ? 17.336 27.252 -17.702 1.00 20.45 408 VAL B CA 1
ATOM 6748 C C . VAL B 1 384 ? 16.101 26.746 -18.465 1.00 22.72 408 VAL B C 1
ATOM 6749 O O . VAL B 1 384 ? 16.237 26.001 -19.410 1.00 20.68 408 VAL B O 1
ATOM 6753 N N . TRP B 1 385 ? 14.919 27.213 -18.092 1.00 19.09 409 TRP B N 1
ATOM 6754 C CA . TRP B 1 385 ? 13.680 26.761 -18.755 1.00 19.90 409 TRP B CA 1
ATOM 6755 C C . TRP B 1 385 ? 13.238 27.775 -19.785 1.00 19.49 409 TRP B C 1
ATOM 6756 O O . TRP B 1 385 ? 13.064 28.980 -19.474 1.00 21.00 409 TRP B O 1
ATOM 6767 N N . PRO B 1 386 ? 13.091 27.328 -21.056 1.00 19.71 410 PRO B N 1
ATOM 6768 C CA . PRO B 1 386 ? 12.535 28.256 -22.054 1.00 22.12 410 PRO B CA 1
ATOM 6769 C C . PRO B 1 386 ? 11.240 28.940 -21.611 1.00 20.68 410 PRO B C 1
ATOM 6770 O O . PRO B 1 386 ? 11.001 30.069 -22.035 1.00 20.82 410 PRO B O 1
ATOM 6782 N N . SER B 1 388 ? 10.517 30.329 -18.884 1.00 18.39 412 SER B N 1
ATOM 6783 C CA . SER B 1 388 ? 10.800 31.590 -18.204 1.00 18.01 412 SER B CA 1
ATOM 6784 C C . SER B 1 388 ? 11.065 32.728 -19.158 1.00 19.25 412 SER B C 1
ATOM 6785 O O . SER B 1 388 ? 10.596 33.846 -18.964 1.00 20.42 412 SER B O 1
ATOM 6788 N N . ILE B 1 389 ? 11.821 32.435 -20.202 1.00 19.77 413 ILE B N 1
ATOM 6789 C CA . ILE B 1 389 ? 12.129 33.396 -21.262 1.00 19.97 413 ILE B CA 1
ATOM 6790 C C . ILE B 1 389 ? 10.879 33.786 -22.052 1.00 19.22 413 ILE B C 1
ATOM 6791 O O . ILE B 1 389 ? 10.649 34.959 -22.312 1.00 20.84 413 ILE B O 1
ATOM 6812 N N . LYS B 1 392 ? 8.928 36.071 -19.776 1.00 18.52 416 LYS B N 1
ATOM 6813 C CA . LYS B 1 392 ? 9.569 37.378 -19.804 1.00 19.13 416 LYS B CA 1
ATOM 6814 C C . LYS B 1 392 ? 9.052 38.161 -21.034 1.00 21.72 416 LYS B C 1
ATOM 6815 O O . LYS B 1 392 ? 8.761 39.351 -20.915 1.00 22.10 416 LYS B O 1
ATOM 6821 N N . ALA B 1 393 ? 8.956 37.499 -22.185 1.00 21.03 417 ALA B N 1
ATOM 6822 C CA . ALA B 1 393 ? 8.452 38.122 -23.427 1.00 20.90 417 ALA B CA 1
ATOM 6823 C C . ALA B 1 393 ? 6.950 38.462 -23.324 1.00 22.09 417 ALA B C 1
ATOM 6824 O O . ALA B 1 393 ? 6.524 39.590 -23.663 1.00 23.81 417 ALA B O 1
ATOM 6826 N N . PHE B 1 394 ? 6.148 37.500 -22.839 1.00 22.53 418 PHE B N 1
ATOM 6827 C CA . PHE B 1 394 ? 4.704 37.718 -22.658 1.00 20.46 418 PHE B CA 1
ATOM 6828 C C . PHE B 1 394 ? 4.353 38.932 -21.807 1.00 20.72 418 PHE B C 1
ATOM 6829 O O . PHE B 1 394 ? 3.255 39.522 -21.995 1.00 24.09 418 PHE B O 1
ATOM 6837 N N . THR B 1 395 ? 5.211 39.229 -20.828 1.00 20.49 419 THR B N 1
ATOM 6838 C CA . THR B 1 395 ? 4.950 40.229 -19.811 1.00 20.41 419 THR B CA 1
ATOM 6839 C C . THR B 1 395 ? 5.780 41.494 -20.043 1.00 22.55 419 THR B C 1
ATOM 6840 O O . THR B 1 395 ? 5.764 42.387 -19.214 1.00 25.10 419 THR B O 1
ATOM 6844 N N . SER B 1 396 ? 6.463 41.542 -21.187 1.00 23.85 420 SER B N 1
ATOM 6845 C CA . SER B 1 396 ? 7.288 42.670 -21.553 1.00 25.05 420 SER B CA 1
ATOM 6846 C C . SER B 1 396 ? 6.503 43.836 -22.117 1.00 27.13 420 SER B C 1
ATOM 6847 O O . SER B 1 396 ? 5.513 43.668 -22.846 1.00 25.60 420 SER B O 1
ATOM 6850 N N . GLN B 1 397 ? 7.000 45.025 -21.807 1.00 28.57 421 GLN B N 1
ATOM 6851 C CA . GLN B 1 397 ? 6.420 46.260 -22.305 1.00 30.20 421 GLN B CA 1
ATOM 6852 C C . GLN B 1 397 ? 7.349 47.025 -23.236 1.00 30.06 421 GLN B C 1
ATOM 6853 O O . GLN B 1 397 ? 7.114 48.182 -23.483 1.00 34.98 421 GLN B O 1
ATOM 6859 N N . ASN B 1 398 ? 8.368 46.342 -23.753 1.00 31.45 422 ASN B N 1
ATOM 6860 C CA A ASN B 1 398 ? 9.432 46.915 -24.559 0.50 32.25 422 ASN B CA 1
ATOM 6861 C CA B ASN B 1 398 ? 9.265 46.965 -24.698 0.50 32.86 422 ASN B CA 1
ATOM 6862 C C . ASN B 1 398 ? 9.794 45.987 -25.727 1.00 31.52 422 ASN B C 1
ATOM 6863 O O . ASN B 1 398 ? 10.113 44.825 -25.466 1.00 30.91 422 ASN B O 1
ATOM 6872 N N . ASP B 1 399 ? 9.813 46.481 -26.972 1.00 32.08 423 ASP B N 1
ATOM 6873 C CA . ASP B 1 399 ? 10.122 45.624 -28.101 1.00 31.84 423 ASP B CA 1
ATOM 6874 C C . ASP B 1 399 ? 11.529 45.055 -28.075 1.00 30.98 423 ASP B C 1
ATOM 6875 O O . ASP B 1 399 ? 11.736 43.933 -28.502 1.00 29.52 423 ASP B O 1
ATOM 6880 N N . ALA B 1 400 ? 12.499 45.856 -27.645 1.00 33.20 424 ALA B N 1
ATOM 6881 C CA . ALA B 1 400 ? 13.892 45.417 -27.561 1.00 31.27 424 ALA B CA 1
ATOM 6882 C C . ALA B 1 400 ? 14.038 44.213 -26.625 1.00 29.44 424 ALA B C 1
ATOM 6883 O O . ALA B 1 400 ? 14.716 43.248 -26.958 1.00 30.88 424 ALA B O 1
ATOM 6885 N N . GLU B 1 401 ? 13.369 44.260 -25.476 1.00 30.25 425 GLU B N 1
ATOM 6886 C CA . GLU B 1 401 ? 13.343 43.121 -24.538 1.00 28.00 425 GLU B CA 1
ATOM 6887 C C . GLU B 1 401 ? 12.701 41.890 -25.221 1.00 28.99 425 GLU B C 1
ATOM 6888 O O . GLU B 1 401 ? 13.233 40.773 -25.165 1.00 24.47 425 GLU B O 1
ATOM 6894 N N . ILE B 1 402 ? 11.579 42.100 -25.916 1.00 28.89 426 ILE B N 1
ATOM 6895 C CA . ILE B 1 402 ? 10.889 40.983 -26.569 1.00 27.66 426 ILE B CA 1
ATOM 6896 C C . ILE B 1 402 ? 11.809 40.336 -27.590 1.00 25.59 426 ILE B C 1
ATOM 6897 O O . ILE B 1 402 ? 11.947 39.127 -27.633 1.00 28.01 426 ILE B O 1
ATOM 6902 N N . LYS B 1 403 ? 12.491 41.160 -28.367 1.00 28.35 427 LYS B N 1
ATOM 6903 C CA . LYS B 1 403 ? 13.420 40.671 -29.390 1.00 31.28 427 LYS B CA 1
ATOM 6904 C C . LYS B 1 403 ? 14.546 39.808 -28.788 1.00 30.31 427 LYS B C 1
ATOM 6905 O O . LYS B 1 403 ? 14.836 38.718 -29.301 1.00 30.31 427 LYS B O 1
ATOM 6911 N N . THR B 1 404 ? 15.141 40.256 -27.679 1.00 31.50 428 THR B N 1
ATOM 6912 C CA . THR B 1 404 ? 16.202 39.441 -27.021 1.00 30.61 428 THR B CA 1
ATOM 6913 C C . THR B 1 404 ? 15.652 38.094 -26.596 1.00 29.35 428 THR B C 1
ATOM 6914 O O . THR B 1 404 ? 16.314 37.072 -26.739 1.00 29.66 428 THR B O 1
ATOM 6918 N N . CYS B 1 405 ? 14.412 38.093 -26.108 1.00 27.67 429 CYS B N 1
ATOM 6919 C CA . CYS B 1 405 ? 13.747 36.838 -25.691 1.00 24.80 429 CYS B CA 1
ATOM 6920 C C . CYS B 1 405 ? 13.563 35.860 -26.862 1.00 26.51 429 CYS B C 1
ATOM 6921 O O . CYS B 1 405 ? 13.897 34.691 -26.761 1.00 25.58 429 CYS B O 1
ATOM 6924 N N . ILE B 1 406 ? 13.029 36.337 -27.984 1.00 27.43 430 ILE B N 1
ATOM 6925 C CA . ILE B 1 406 ? 12.713 35.452 -29.106 1.00 29.49 430 ILE B CA 1
ATOM 6926 C C . ILE B 1 406 ? 14.022 34.936 -29.712 1.00 27.02 430 ILE B C 1
ATOM 6927 O O . ILE B 1 406 ? 14.156 33.735 -29.975 1.00 29.10 430 ILE B O 1
ATOM 6932 N N . LYS B 1 407 ? 15.003 35.818 -29.839 1.00 30.69 431 LYS B N 1
ATOM 6933 C CA . LYS B 1 407 ? 16.336 35.408 -30.312 1.00 30.49 431 LYS B CA 1
ATOM 6934 C C . LYS B 1 407 ? 16.945 34.272 -29.454 1.00 28.02 431 LYS B C 1
ATOM 6935 O O . LYS B 1 407 ? 17.468 33.273 -29.960 1.00 29.61 431 LYS B O 1
ATOM 6946 N N . LEU B 1 409 ? 15.304 32.127 -27.452 1.00 27.90 433 LEU B N 1
ATOM 6947 C CA . LEU B 1 409 ? 14.493 30.927 -27.655 1.00 25.73 433 LEU B CA 1
ATOM 6948 C C . LEU B 1 409 ? 14.926 30.204 -28.936 1.00 27.04 433 LEU B C 1
ATOM 6949 O O . LEU B 1 409 ? 15.054 28.979 -28.973 1.00 28.25 433 LEU B O 1
ATOM 6967 N N . ASP B 1 411 ? 17.958 30.488 -30.362 1.00 32.56 435 ASP B N 1
ATOM 6968 C CA . ASP B 1 411 ? 19.371 30.112 -30.242 1.00 34.43 435 ASP B CA 1
ATOM 6969 C C . ASP B 1 411 ? 19.633 28.921 -29.309 1.00 34.32 435 ASP B C 1
ATOM 6970 O O . ASP B 1 411 ? 20.742 28.351 -29.349 1.00 35.13 435 ASP B O 1
ATOM 6975 N N . THR B 1 412 ? 18.609 28.513 -28.536 1.00 32.15 436 THR B N 1
ATOM 6976 C CA . THR B 1 412 ? 18.758 27.469 -27.509 1.00 31.55 436 THR B CA 1
ATOM 6977 C C . THR B 1 412 ? 17.949 26.188 -27.737 1.00 29.51 436 THR B C 1
ATOM 6978 O O . THR B 1 412 ? 17.710 25.436 -26.781 1.00 27.80 436 THR B O 1
ATOM 6982 N N . ASP B 1 413 ? 17.522 25.943 -28.984 1.00 30.38 437 ASP B N 1
ATOM 6983 C CA . ASP B 1 413 ? 16.734 24.750 -29.306 1.00 32.06 437 ASP B CA 1
ATOM 6984 C C . ASP B 1 413 ? 17.573 23.527 -29.695 1.00 31.35 437 ASP B C 1
ATOM 6985 O O . ASP B 1 413 ? 17.010 22.478 -29.977 1.00 30.45 437 ASP B O 1
ATOM 6990 N N . ALA B 1 414 ? 18.906 23.657 -29.702 1.00 30.33 438 ALA B N 1
ATOM 6991 C CA . ALA B 1 414 ? 19.809 22.556 -30.034 1.00 34.23 438 ALA B CA 1
ATOM 6992 C C . ALA B 1 414 ? 19.542 22.044 -31.471 1.00 34.63 438 ALA B C 1
ATOM 6993 O O . ALA B 1 414 ? 19.823 20.881 -31.818 1.00 36.86 438 ALA B O 1
ATOM 6995 N N . GLY B 1 415 ? 18.995 22.935 -32.282 1.00 36.01 439 GLY B N 1
ATOM 6996 C CA . GLY B 1 415 ? 18.675 22.617 -33.682 1.00 37.68 439 GLY B CA 1
ATOM 6997 C C . GLY B 1 415 ? 17.440 21.731 -33.867 1.00 37.38 439 GLY B C 1
ATOM 6998 O O . GLY B 1 415 ? 17.213 21.225 -34.978 1.00 34.92 439 GLY B O 1
ATOM 6999 N N . THR B 1 416 ? 16.640 21.541 -32.806 1.00 33.98 440 THR B N 1
ATOM 7000 C CA . THR B 1 416 ? 15.520 20.583 -32.850 1.00 32.49 440 THR B CA 1
ATOM 7001 C C . THR B 1 416 ? 14.236 21.150 -33.456 1.00 30.72 440 THR B C 1
ATOM 7002 O O . THR B 1 416 ? 13.335 20.390 -33.823 1.00 32.26 440 THR B O 1
ATOM 7006 N N . GLY B 1 417 ? 14.142 22.471 -33.516 1.00 28.77 441 GLY B N 1
ATOM 7007 C CA . GLY B 1 417 ? 12.933 23.162 -33.930 1.00 30.90 441 GLY B CA 1
ATOM 7008 C C . GLY B 1 417 ? 11.781 23.114 -32.955 1.00 29.26 441 GLY B C 1
ATOM 7009 O O . GLY B 1 417 ? 10.642 23.442 -33.356 1.00 30.19 441 GLY B O 1
ATOM 7010 N N . PHE B 1 418 ? 12.048 22.692 -31.695 1.00 28.03 442 PHE B N 1
ATOM 7011 C CA . PHE B 1 418 ? 11.019 22.498 -30.658 1.00 26.03 442 PHE B CA 1
ATOM 7012 C C . PHE B 1 418 ? 11.421 23.172 -29.346 1.00 27.30 442 PHE B C 1
ATOM 7013 O O . PHE B 1 418 ? 12.601 23.455 -29.135 1.00 27.04 442 PHE B O 1
ATOM 7029 N N . HIS B 1 420 ? 11.976 22.899 -25.325 1.00 24.12 444 HIS B N 1
ATOM 7030 C CA . HIS B 1 420 ? 12.339 21.925 -24.332 1.00 22.01 444 HIS B CA 1
ATOM 7031 C C . HIS B 1 420 ? 11.912 22.347 -22.927 1.00 19.56 444 HIS B C 1
ATOM 7032 O O . HIS B 1 420 ? 11.514 23.479 -22.692 1.00 23.51 444 HIS B O 1
ATOM 7039 N N . GLU B 1 421 ? 11.971 21.393 -22.013 1.00 22.60 445 GLU B N 1
ATOM 7040 C CA . GLU B 1 421 ? 11.752 21.678 -20.601 1.00 20.55 445 GLU B CA 1
ATOM 7041 C C . GLU B 1 421 ? 12.856 22.604 -20.092 1.00 19.26 445 GLU B C 1
ATOM 7042 O O . GLU B 1 421 ? 12.596 23.709 -19.605 1.00 21.33 445 GLU B O 1
ATOM 7048 N N . SER B 1 422 ? 14.103 22.161 -20.280 1.00 21.42 446 SER B N 1
ATOM 7049 C CA . SER B 1 422 ? 15.260 22.924 -19.840 1.00 21.03 446 SER B CA 1
ATOM 7050 C C . SER B 1 422 ? 16.476 22.652 -20.697 1.00 22.81 446 SER B C 1
ATOM 7051 O O . SER B 1 422 ? 16.536 21.633 -21.361 1.00 24.61 446 SER B O 1
ATOM 7054 N N . PHE B 1 423 ? 17.440 23.564 -20.632 1.00 23.30 447 PHE B N 1
ATOM 7055 C CA . PHE B 1 423 ? 18.716 23.464 -21.313 1.00 23.50 447 PHE B CA 1
ATOM 7056 C C . PHE B 1 423 ? 19.824 24.051 -20.419 1.00 22.15 447 PHE B C 1
ATOM 7057 O O . PHE B 1 423 ? 19.588 24.979 -19.598 1.00 21.70 447 PHE B O 1
ATOM 7065 N N . HIS B 1 424 ? 21.037 23.550 -20.590 1.00 24.34 448 HIS B N 1
ATOM 7066 C CA . HIS B 1 424 ? 22.136 24.017 -19.767 1.00 22.58 448 HIS B CA 1
ATOM 7067 C C . HIS B 1 424 ? 22.550 25.415 -20.154 1.00 22.85 448 HIS B C 1
ATOM 7068 O O . HIS B 1 424 ? 22.745 25.708 -21.344 1.00 26.84 448 HIS B O 1
ATOM 7075 N N . LYS B 1 425 ? 22.738 26.269 -19.161 1.00 25.29 449 LYS B N 1
ATOM 7076 C CA . LYS B 1 425 ? 23.071 27.681 -19.383 1.00 23.23 449 LYS B CA 1
ATOM 7077 C C . LYS B 1 425 ? 24.293 27.911 -20.305 1.00 27.33 449 LYS B C 1
ATOM 7078 O O . LYS B 1 425 ? 24.401 28.968 -20.929 1.00 27.75 449 LYS B O 1
ATOM 7084 N N . ASP B 1 426 ? 25.210 26.945 -20.345 1.00 25.33 450 ASP B N 1
ATOM 7085 C CA . ASP B 1 426 ? 26.439 27.051 -21.142 1.00 29.07 450 ASP B CA 1
ATOM 7086 C C . ASP B 1 426 ? 26.403 26.237 -22.442 1.00 31.60 450 ASP B C 1
ATOM 7087 O O . ASP B 1 426 ? 27.344 26.286 -23.224 1.00 34.38 450 ASP B O 1
ATOM 7092 N N . ASN B 1 427 ? 25.338 25.481 -22.673 1.00 31.84 451 ASN B N 1
ATOM 7093 C CA . ASN B 1 427 ? 25.321 24.490 -23.746 1.00 33.01 451 ASN B CA 1
ATOM 7094 C C . ASN B 1 427 ? 23.930 23.952 -23.980 1.00 32.48 451 ASN B C 1
ATOM 7095 O O . ASN B 1 427 ? 23.516 23.000 -23.312 1.00 32.23 451 ASN B O 1
ATOM 7100 N N . PRO B 1 428 ? 23.204 24.527 -24.948 1.00 33.45 452 PRO B N 1
ATOM 7101 C CA . PRO B 1 428 ? 21.814 24.056 -25.112 1.00 31.94 452 PRO B CA 1
ATOM 7102 C C . PRO B 1 428 ? 21.638 22.618 -25.664 1.00 31.13 452 PRO B C 1
ATOM 7103 O O . PRO B 1 428 ? 20.525 22.105 -25.637 1.00 30.15 452 PRO B O 1
ATOM 7107 N N . LYS B 1 429 ? 22.723 21.962 -26.131 1.00 30.73 453 LYS B N 1
ATOM 7108 C CA . LYS B 1 429 ? 22.683 20.533 -26.514 1.00 31.12 453 LYS B CA 1
ATOM 7109 C C . LYS B 1 429 ? 22.428 19.566 -25.362 1.00 31.14 453 LYS B C 1
ATOM 7110 O O . LYS B 1 429 ? 21.975 18.436 -25.579 1.00 31.76 453 LYS B O 1
ATOM 7114 N N . LYS B 1 430 ? 22.687 20.037 -24.140 1.00 28.56 454 LYS B N 1
ATOM 7115 C CA . LYS B 1 430 ? 22.307 19.343 -22.920 1.00 28.62 454 LYS B CA 1
ATOM 7116 C C . LYS B 1 430 ? 20.923 19.896 -22.525 1.00 25.65 454 LYS B C 1
ATOM 7117 O O . LYS B 1 430 ? 20.813 21.021 -22.054 1.00 26.78 454 LYS B O 1
ATOM 7123 N N . PHE B 1 431 ? 19.892 19.094 -22.764 1.00 26.01 455 PHE B N 1
ATOM 7124 C CA . PHE B 1 431 ? 18.533 19.514 -22.524 1.00 24.62 455 PHE B CA 1
ATOM 7125 C C . PHE B 1 431 ? 17.636 18.410 -22.059 1.00 26.84 455 PHE B C 1
ATOM 7126 O O . PHE B 1 431 ? 17.963 17.235 -22.186 1.00 26.53 455 PHE B O 1
ATOM 7134 N N . THR B 1 432 ? 16.482 18.806 -21.530 1.00 22.13 456 THR B N 1
ATOM 7135 C CA . THR B 1 432 ? 15.488 17.821 -21.089 1.00 23.92 456 THR B CA 1
ATOM 7136 C C . THR B 1 432 ? 14.158 18.003 -21.807 1.00 24.95 456 THR B C 1
ATOM 7137 O O . THR B 1 432 ? 13.783 19.128 -22.170 1.00 23.69 456 THR B O 1
ATOM 7141 N N . ARG B 1 433 ? 13.452 16.869 -21.948 1.00 26.57 457 ARG B N 1
ATOM 7142 C CA . ARG B 1 433 ? 12.146 16.730 -22.612 1.00 23.69 457 ARG B CA 1
ATOM 7143 C C . ARG B 1 433 ? 12.156 17.275 -24.032 1.00 25.82 457 ARG B C 1
ATOM 7144 O O . ARG B 1 433 ? 11.811 18.445 -24.287 1.00 24.35 457 ARG B O 1
ATOM 7152 N N . ALA B 1 434 ? 12.495 16.386 -24.964 1.00 24.20 458 ALA B N 1
ATOM 7153 C CA . ALA B 1 434 ? 12.436 16.711 -26.388 1.00 26.91 458 ALA B CA 1
ATOM 7154 C C . ALA B 1 434 ? 11.025 17.030 -26.875 1.00 24.16 458 ALA B C 1
ATOM 7155 O O . ALA B 1 434 ? 10.874 17.771 -27.833 1.00 26.80 458 ALA B O 1
ATOM 7157 N N . TRP B 1 435 ? 10.021 16.432 -26.242 1.00 24.31 459 TRP B N 1
ATOM 7158 C CA . TRP B 1 435 ? 8.623 16.461 -26.707 1.00 24.56 459 TRP B CA 1
ATOM 7159 C C . TRP B 1 435 ? 7.720 16.861 -25.542 1.00 24.34 459 TRP B C 1
ATOM 7160 O O . TRP B 1 435 ? 7.231 16.003 -24.728 1.00 24.36 459 TRP B O 1
ATOM 7171 N N . PHE B 1 436 ? 7.475 18.179 -25.492 1.00 26.45 460 PHE B N 1
ATOM 7172 C CA . PHE B 1 436 ? 6.820 18.813 -24.379 1.00 23.21 460 PHE B CA 1
ATOM 7173 C C . PHE B 1 436 ? 5.757 19.765 -24.961 1.00 22.52 460 PHE B C 1
ATOM 7174 O O . PHE B 1 436 ? 6.033 20.924 -25.255 1.00 22.46 460 PHE B O 1
ATOM 7182 N N . ALA B 1 437 ? 4.548 19.242 -25.154 1.00 19.91 461 ALA B N 1
ATOM 7183 C CA . ALA B 1 437 ? 3.544 19.911 -25.966 1.00 22.60 461 ALA B CA 1
ATOM 7184 C C . ALA B 1 437 ? 3.090 21.245 -25.401 1.00 19.38 461 ALA B C 1
ATOM 7185 O O . ALA B 1 437 ? 2.876 22.177 -26.154 1.00 21.50 461 ALA B O 1
ATOM 7187 N N . TRP B 1 438 ? 2.942 21.363 -24.081 1.00 19.13 462 TRP B N 1
ATOM 7188 C CA . TRP B 1 438 ? 2.632 22.650 -23.451 1.00 17.60 462 TRP B CA 1
ATOM 7189 C C . TRP B 1 438 ? 3.603 23.747 -23.899 1.00 18.05 462 TRP B C 1
ATOM 7190 O O . TRP B 1 438 ? 3.190 24.852 -24.276 1.00 20.36 462 TRP B O 1
ATOM 7201 N N . GLN B 1 439 ? 4.900 23.441 -23.892 1.00 18.71 463 GLN B N 1
ATOM 7202 C CA . GLN B 1 439 ? 5.899 24.445 -24.249 1.00 18.77 463 GLN B CA 1
ATOM 7203 C C . GLN B 1 439 ? 5.840 24.795 -25.721 1.00 20.18 463 GLN B C 1
ATOM 7204 O O . GLN B 1 439 ? 5.974 25.958 -26.091 1.00 19.00 463 GLN B O 1
ATOM 7210 N N . ASN B 1 440 ? 5.588 23.803 -26.569 1.00 20.94 464 ASN B N 1
ATOM 7211 C CA . ASN B 1 440 ? 5.441 24.069 -28.001 1.00 23.61 464 ASN B CA 1
ATOM 7212 C C . ASN B 1 440 ? 4.230 24.978 -28.235 1.00 25.34 464 ASN B C 1
ATOM 7213 O O . ASN B 1 440 ? 4.331 25.947 -28.943 1.00 22.55 464 ASN B O 1
ATOM 7218 N N . THR B 1 441 ? 3.124 24.676 -27.561 1.00 22.33 465 THR B N 1
ATOM 7219 C CA . THR B 1 441 ? 1.936 25.520 -27.629 1.00 23.53 465 THR B CA 1
ATOM 7220 C C . THR B 1 441 ? 2.253 26.957 -27.230 1.00 20.96 465 THR B C 1
ATOM 7221 O O . THR B 1 441 ? 1.860 27.921 -27.919 1.00 20.71 465 THR B O 1
ATOM 7225 N N . LEU B 1 442 ? 2.931 27.117 -26.104 1.00 21.50 466 LEU B N 1
ATOM 7226 C CA . LEU B 1 442 ? 3.300 28.468 -25.647 1.00 19.54 466 LEU B CA 1
ATOM 7227 C C . LEU B 1 442 ? 4.100 29.249 -26.629 1.00 21.50 466 LEU B C 1
ATOM 7228 O O . LEU B 1 442 ? 3.880 30.462 -26.788 1.00 21.92 466 LEU B O 1
ATOM 7233 N N . PHE B 1 443 ? 5.039 28.583 -27.292 1.00 19.81 467 PHE B N 1
ATOM 7234 C CA . PHE B 1 443 ? 5.861 29.268 -28.284 1.00 20.62 467 PHE B CA 1
ATOM 7235 C C . PHE B 1 443 ? 5.020 29.742 -29.469 1.00 24.22 467 PHE B C 1
ATOM 7236 O O . PHE B 1 443 ? 5.094 30.924 -29.880 1.00 22.86 467 PHE B O 1
ATOM 7244 N N . GLY B 1 444 ? 4.181 28.840 -29.982 1.00 23.64 468 GLY B N 1
ATOM 7245 C CA . GLY B 1 444 ? 3.226 29.238 -31.020 1.00 23.43 468 GLY B CA 1
ATOM 7246 C C . GLY B 1 444 ? 2.332 30.398 -30.571 1.00 22.03 468 GLY B C 1
ATOM 7247 O O . GLY B 1 444 ? 2.121 31.391 -31.316 1.00 23.45 468 GLY B O 1
ATOM 7248 N N . GLU B 1 445 ? 1.797 30.296 -29.360 1.00 21.64 469 GLU B N 1
ATOM 7249 C CA . GLU B 1 445 ? 0.964 31.351 -28.815 1.00 20.35 469 GLU B CA 1
ATOM 7250 C C . GLU B 1 445 ? 1.674 32.703 -28.780 1.00 21.69 469 GLU B C 1
ATOM 7251 O O . GLU B 1 445 ? 1.078 33.735 -29.093 1.00 23.16 469 GLU B O 1
ATOM 7257 N N . LEU B 1 446 ? 2.943 32.694 -28.354 1.00 23.88 470 LEU B N 1
ATOM 7258 C CA . LEU B 1 446 ? 3.738 33.921 -28.243 1.00 22.18 470 LEU B CA 1
ATOM 7259 C C . LEU B 1 446 ? 3.956 34.561 -29.615 1.00 24.77 470 LEU B C 1
ATOM 7260 O O . LEU B 1 446 ? 3.781 35.756 -29.790 1.00 22.69 470 LEU B O 1
ATOM 7265 N N . ILE B 1 447 ? 4.407 33.766 -30.571 1.00 24.93 471 ILE B N 1
ATOM 7266 C CA . ILE B 1 447 ? 4.650 34.249 -31.930 1.00 25.02 471 ILE B CA 1
ATOM 7267 C C . ILE B 1 447 ? 3.351 34.775 -32.553 1.00 26.16 471 ILE B C 1
ATOM 7268 O O . ILE B 1 447 ? 3.306 35.866 -33.065 1.00 25.93 471 ILE B O 1
ATOM 7273 N N . LEU B 1 448 ? 2.267 34.015 -32.425 1.00 26.13 472 LEU B N 1
ATOM 7274 C CA . LEU B 1 448 ? 0.983 34.465 -32.940 1.00 26.07 472 LEU B CA 1
ATOM 7275 C C . LEU B 1 448 ? 0.513 35.771 -32.262 1.00 26.25 472 LEU B C 1
ATOM 7276 O O . LEU B 1 448 ? -0.012 36.657 -32.922 1.00 28.46 472 LEU B O 1
ATOM 7281 N N . LYS B 1 449 ? 0.692 35.892 -30.943 1.00 23.36 473 LYS B N 1
ATOM 7282 C CA . LYS B 1 449 ? 0.382 37.150 -30.263 1.00 24.39 473 LYS B CA 1
ATOM 7283 C C . LYS B 1 449 ? 1.136 38.343 -30.846 1.00 24.98 473 LYS B C 1
ATOM 7284 O O . LYS B 1 449 ? 0.553 39.416 -31.104 1.00 25.39 473 LYS B O 1
ATOM 7290 N N . LEU B 1 450 ? 2.427 38.151 -31.035 1.00 26.09 474 LEU B N 1
ATOM 7291 C CA . LEU B 1 450 ? 3.305 39.242 -31.523 1.00 26.96 474 LEU B CA 1
ATOM 7292 C C . LEU B 1 450 ? 2.891 39.657 -32.927 1.00 29.52 474 LEU B C 1
ATOM 7293 O O . LEU B 1 450 ? 2.778 40.864 -33.239 1.00 27.66 474 LEU B O 1
ATOM 7298 N N . VAL B 1 451 ? 2.631 38.664 -33.768 1.00 28.87 475 VAL B N 1
ATOM 7299 C CA . VAL B 1 451 ? 2.080 38.918 -35.125 1.00 29.56 475 VAL B CA 1
ATOM 7300 C C . VAL B 1 451 ? 0.759 39.668 -35.093 1.00 31.99 475 VAL B C 1
ATOM 7301 O O . VAL B 1 451 ? 0.570 40.660 -35.834 1.00 32.99 475 VAL B O 1
ATOM 7305 N N . ASN B 1 452 ? -0.169 39.199 -34.259 1.00 28.54 476 ASN B N 1
ATOM 7306 C CA . ASN B 1 452 ? -1.491 39.848 -34.155 1.00 29.43 476 ASN B CA 1
ATOM 7307 C C . ASN B 1 452 ? -1.484 41.248 -33.525 1.00 31.73 476 ASN B C 1
ATOM 7308 O O . ASN B 1 452 ? -2.428 42.017 -33.710 1.00 34.72 476 ASN B O 1
ATOM 7313 N N . GLU B 1 453 ? -0.430 41.572 -32.783 1.00 30.71 477 GLU B N 1
ATOM 7314 C CA . GLU B 1 453 ? -0.264 42.887 -32.147 1.00 35.78 477 GLU B CA 1
ATOM 7315 C C . GLU B 1 453 ? 0.496 43.862 -33.015 1.00 39.17 477 GLU B C 1
ATOM 7316 O O . GLU B 1 453 ? 0.832 44.948 -32.556 1.00 43.33 477 GLU B O 1
ATOM 7322 N N . GLY B 1 454 ? 0.800 43.481 -34.250 1.00 38.23 478 GLY B N 1
ATOM 7323 C CA . GLY B 1 454 ? 1.505 44.376 -35.182 1.00 38.34 478 GLY B CA 1
ATOM 7324 C C . GLY B 1 454 ? 3.020 44.463 -35.023 1.00 38.76 478 GLY B C 1
ATOM 7325 O O . GLY B 1 454 ? 3.626 45.448 -35.451 1.00 41.07 478 GLY B O 1
ATOM 7326 N N . LYS B 1 455 ? 3.631 43.416 -34.467 1.00 35.37 479 LYS B N 1
ATOM 7327 C CA . LYS B 1 455 ? 5.073 43.331 -34.231 1.00 31.79 479 LYS B CA 1
ATOM 7328 C C . LYS B 1 455 ? 5.781 42.384 -35.237 1.00 34.24 479 LYS B C 1
ATOM 7329 O O . LYS B 1 455 ? 6.880 41.890 -35.002 1.00 34.24 479 LYS B O 1
ATOM 7335 N N . VAL B 1 456 ? 5.157 42.184 -36.401 1.00 36.57 480 VAL B N 1
ATOM 7336 C CA . VAL B 1 456 ? 5.791 41.429 -37.494 1.00 36.89 480 VAL B CA 1
ATOM 7337 C C . VAL B 1 456 ? 7.165 41.992 -37.899 1.00 38.75 480 VAL B C 1
ATOM 7338 O O . VAL B 1 456 ? 8.113 41.226 -38.090 1.00 38.14 480 VAL B O 1
ATOM 7342 N N . ASP B 1 457 ? 7.261 43.319 -38.023 1.00 37.97 481 ASP B N 1
ATOM 7343 C CA . ASP B 1 457 ? 8.508 43.981 -38.393 1.00 41.37 481 ASP B CA 1
ATOM 7344 C C . ASP B 1 457 ? 9.613 43.720 -37.375 1.00 38.63 481 ASP B C 1
ATOM 7345 O O . ASP B 1 457 ? 10.777 43.501 -37.727 1.00 39.71 481 ASP B O 1
ATOM 7350 N N . LEU B 1 458 ? 9.240 43.710 -36.103 1.00 38.23 482 LEU B N 1
ATOM 7351 C CA . LEU B 1 458 ? 10.175 43.398 -35.029 1.00 38.88 482 LEU B CA 1
ATOM 7352 C C . LEU B 1 458 ? 10.734 41.988 -35.200 1.00 37.80 482 LEU B C 1
ATOM 7353 O O . LEU B 1 458 ? 11.947 41.799 -35.200 1.00 37.53 482 LEU B O 1
ATOM 7358 N N . LEU B 1 459 ? 9.848 41.015 -35.408 1.00 34.31 483 LEU B N 1
ATOM 7359 C CA . LEU B 1 459 ? 10.258 39.612 -35.620 1.00 34.36 483 LEU B CA 1
ATOM 7360 C C . LEU B 1 459 ? 11.107 39.439 -36.919 1.00 37.81 483 LEU B C 1
ATOM 7361 O O . LEU B 1 459 ? 12.020 38.615 -36.962 1.00 36.09 483 LEU B O 1
ATOM 7366 N N . ASN B 1 460 ? 10.760 40.192 -37.954 1.00 36.12 484 ASN B N 1
ATOM 7367 C CA . ASN B 1 460 ? 11.504 40.164 -39.227 1.00 39.88 484 ASN B CA 1
ATOM 7368 C C . ASN B 1 460 ? 12.866 40.846 -39.174 1.00 40.53 484 ASN B C 1
ATOM 7369 O O . ASN B 1 460 ? 13.665 40.689 -40.110 1.00 42.93 484 ASN B O 1
ATOM 7374 N N . SER B 1 461 ? 13.121 41.597 -38.095 1.00 41.89 485 SER B N 1
ATOM 7375 C CA . SER B 1 461 ? 14.431 42.218 -37.846 1.00 42.47 485 SER B CA 1
ATOM 7376 C C . SER B 1 461 ? 15.400 41.266 -37.178 1.00 44.29 485 SER B C 1
ATOM 7377 O O . SER B 1 461 ? 16.561 41.631 -36.940 1.00 45.92 485 SER B O 1
ATOM 7380 N N . ILE B 1 462 ? 14.936 40.056 -36.876 1.00 42.88 486 ILE B N 1
ATOM 7381 C CA . ILE B 1 462 ? 15.816 39.015 -36.347 1.00 42.77 486 ILE B CA 1
ATOM 7382 C C . ILE B 1 462 ? 16.471 38.325 -37.521 1.00 47.38 486 ILE B C 1
ATOM 7383 O O . ILE B 1 462 ? 15.794 37.703 -38.358 1.00 45.73 486 ILE B O 1
ATOM 7388 N N . GLN B 1 463 ? 17.791 38.476 -37.605 1.00 52.43 487 GLN B N 1
ATOM 7389 C CA . GLN B 1 463 ? 18.521 38.093 -38.810 1.00 58.49 487 GLN B CA 1
ATOM 7390 C C . GLN B 1 463 ? 18.899 36.624 -38.701 1.00 59.60 487 GLN B C 1
ATOM 7391 O O . GLN B 1 463 ? 19.149 35.964 -39.711 1.00 65.39 487 GLN B O 1
#

Radius of gyration: 30.75 Å; Cα contacts (8 Å, |Δi|>4): 1806; chains: 2; bounding box: 82×56×95 Å

CATH classification: 1.50.10.10

Solvent-accessible surface area: 30361 Å² total

Sequence (862 aa):
DNRPEISNRLFRSNAVEKEILRVQKLLKNAKLAWFTNCFPNTLDTTVHFRKGSSDGKPDTFVYTTGDIHAWLRDDSGAQVWPYVQLANSDPEELKELAGVILRQFKKCINIDPYANAFNDGAIPDDGHWSSDLTDKPEELHERKWEIDSLCYPLLRLAYHYWKTTGDASIFNEEEWIQQAITNVLKKTFKEQQRKDGVGPYKKFQRKKTEERALDTVSNDGLGAPVKPVGLIVSSFRPSDDATTLQFLVPSNFFAVSSLRKAAEILEKVNKKTTALSKEECKDLAQEVETALKKYAVYNHPKYGKIYAFEVDGFGNHHLDDANVPSLLAPYLGDVNVNDPIYQNTRRRFVWSEDNPYFFKGKAGEGIGGPHIGYDVWPSIKKKAFTSQNNDAEIKTCIKKLDTDAGTGFHESFHKDNPKKFTRAWFAWQNTLLFGELILKLVNEGKVDDLLNSIQDNRPEISNRLFRSNAVEKEILRVQKLLKNAKLAWFTNCFPNTLDTTVHFRKGSDGKPDTFVYTGDIHAWLRDSGAQVWPYVQLANSDPEELKELAGVILRQFKKCINIDPYANAFNDGAIPDDGHHWSDLLTDKKPEELHERKWEIDSLCYPLLRLAYHYWKTTGDASIFNEEEEWIQQAITNVLKKTFKEQQRKDGVGPYKKFQRKKTERALDTVSNDGLGAPVKPVGLIVSSFRPSDDATTLQFLVPSNFFAVSSLRKAAEILEEKVNKKTALSKKEECKKDLAQEVETALKKYAVYNNHPKYGKIYAFEVDGFGNHHLDDANVPSLLAPYLGDVNVNDPPIYQNTRRRFVWSEDNPYFFKGKAGEGIGGPHIGYDVWPSIKAFTSQNNDAEIKTCIKLDTDAGTGFHESFHKDNPKKFTRAWFAWQNTLFGELILKLVNEGKVDLLNSIQ

Foldseek 3Di:
DPFPDPVQFQADWPLQVVVLVVLLVLAPDNLLSLLNRFQCNQRGAFWDWDQDPVRQIAIAGAQWVHGWFLQLLLLLCVLVLLVCQVTVRSLSLLNSLLNLLVVCLVPVQAGTFHPDFDPPAPCVWPWDGRGGNGRAGALVSLLSSLLSVLSNCVNHVDLVSCDPSVVSNLVSNLVQQVQQLQQPHLHDTFTADPDPQPQLGAPPRRSHDAADNQLAGFRQAYLLNGGDNQGRFQLSLLSLLVSLQSVLVSCCPPVVNNVSSVSSNVSSVSSVVSQVVQQWDQDPPLGTAGFRHDRNPNDGHLFALDPVTLLCVVSVSDPLVPSRSVSSNVRQCDVVNVQWAAEDQGTAGHDPSVDPAYALNLCLSSDDDLVSVLVSVVCSLLCPLSAAGDAGNHGSVRGHDSIGNSRSSVSSSSVVVCVVVVNSVSSNPRD/DPFPDPVQFQADWPLQVVVLVVLLVLAPDPLLNLLNCQQCQQRGAFWHWDADPVRQIAIGGQQWPHGWFLQLLLLLCQLVLLVCQVTVVSLSLLNSLLNLLVVCLVPVQAGIFHPPFDPPAPCVKPWDGRGGNGRAGALVSLLSSLLSLLSNCVNHVDLVSCDPSVVSNLVSNLVQQVQQLQQPHLHDTFTADPDPQPQQGAPPRRSHDAADSQLAGFRQAYLLRGGDNAGRFQLSLLSLLVSLQSVLVSCCPPVVNNVSSVSSNVSSVSSVVSQVVQQWDQDPPLGTAGFRHDRNPNDGHLFALDPVTLLCVVSVSDPLVPVRSVSSNVRQCDVVNVQWAAEDQGTAGHDPSVDPAYALNLQLSSDDDLVSVLVSVLCSQLCPLSAAGDAGNHGSVRGHDSIGNSRSNVSSSSSVVCVVVPNSVSSNPSD

Nearest PDB structures (foldseek):
  3p2c-assembly1_B  TM=1.001E+00  e=1.322E-70  Bacteroides ovatus ATCC 8483
  3on6-assembly1_B  TM=9.843E-01  e=6.824E-60  Bacteroides ovatus ATCC 8483
  5m7y-assembly1_A  TM=9.668E-01  e=6.884E-37  Clostridium perfringens str. 13
  6rqk-assembly1_A  TM=9.460E-01  e=3.849E-37  Clostridium perfringens str. 13
  3qt9-assembly1_A  TM=9.626E-01  e=2.547E-36  Clostridium perfringens

B-factor: mean 24.51, std 9.98, range [10.58, 77.37]

Secondary structure (DSSP, 8-state):
--SPPGGG-S---HHHHHHHHHHHHH---HHHH--TTTTTHHHHHTEEEEE-TTS-EEEEE--BSS---HHHHHHHTGGGGGGGGG-HHHH--HHHHHHHHHHHHH-TT-SEE-SS--TT-----B---TTEEE----HHHHHHHHHHHHHHHHHH---TT-SHHHHHHHHHHHHHHHHTT-SSSS-S---B--BS-GGGS-HHHHT-S----SS--B-SB-TTSPBPSSSEEHHHHHHHHHHHHHHHHHHHHTS--HHHHHHHHHHHHHHHHHHHHHSEEEETTTEEEE-SEE-SSS-EE---SSSS-S----SSSS-TT-HHHHHHHHHHTSTTSTTEEE-SS-EEE--TTT----------TT---HHHHHHHH----STTS----EEETTEEEEEE-S-BHHHHHHHHHHHHHHHHTT-HHHHHT--/--SPPGGG-S---HHHHHHHHHHHHH---HHHH--TTTTTHHHHHTEEEEE-TTS-EEEEE--BSS---HHHHHHHTGGGGGGGGG-HHHH--HHHHHHHHHHHHH-TT-SEE-SS--SS-----B---TTEEE----HHHHHHHHHHHHHHHHHH---TT-SHHHHHHHHHHHHHHHHTT-SSSS-S---B--BS-GGGS-HHHHT-S----SSPPB-SB-TTSPBPSSSEEHHHHHHHHHHHHHHHHHIIIII--HHHHHHHHHHHHHHHHHHHHHSEEEETTTEEEE-SEE-SSS-EE---SSSS-S----SSSS-TT-HHHHHHHHHHTSTTSTTEEE-SS-EEE--TTT----------TT---HHHHHHHH----STTS----EEETTEEEEEE-S-BHHHHHHHHHHHHHHHHTT-HHHHHT--